Protein AF-0000000077813747 (afdb_homodimer)

Structure (mmCIF, N/CA/C/O backbone):
data_AF-0000000077813747-model_v1
#
loop_
_entity.id
_entity.type
_entity.pdbx_description
1 polymer 'WD repeat domain 46'
#
loop_
_atom_site.group_PDB
_atom_site.id
_atom_site.type_symbol
_atom_site.label_atom_id
_atom_site.label_alt_id
_atom_site.label_comp_id
_atom_site.label_asym_id
_atom_site.label_entity_id
_atom_site.label_seq_id
_atom_site.pdbx_PDB_ins_code
_atom_site.Cartn_x
_atom_site.Cartn_y
_atom_site.Cartn_z
_atom_site.occupancy
_atom_site.B_iso_or_equiv
_atom_site.auth_seq_id
_atom_site.auth_comp_id
_atom_site.auth_asym_id
_atom_site.auth_atom_id
_atom_site.pdbx_PDB_model_num
ATOM 1 N N . MET A 1 1 ? 6.191 7.32 -11.125 1 25.3 1 MET A N 1
ATOM 2 C CA . MET A 1 1 ? 7.371 8.109 -11.469 1 25.3 1 MET A CA 1
ATOM 3 C C . MET A 1 1 ? 8.234 8.375 -10.242 1 25.3 1 MET A C 1
ATOM 5 O O . MET A 1 1 ? 7.719 8.734 -9.18 1 25.3 1 MET A O 1
ATOM 9 N N . SER A 1 2 ? 9.266 7.613 -10.148 1 31.94 2 SER A N 1
ATOM 10 C CA . SER A 1 2 ? 10.266 7.902 -9.125 1 31.94 2 SER A CA 1
ATOM 11 C C . SER A 1 2 ? 11.148 9.078 -9.531 1 31.94 2 SER A C 1
ATOM 13 O O . SER A 1 2 ? 11.539 9.195 -10.695 1 31.94 2 SER A O 1
ATOM 15 N N . LEU A 1 3 ? 11.016 10.289 -9.102 1 29.06 3 LEU A N 1
ATOM 16 C CA . LEU A 1 3 ? 12.016 11.336 -9.297 1 29.06 3 LEU A CA 1
ATOM 17 C C . LEU A 1 3 ? 13.312 10.984 -8.586 1 29.06 3 LEU A C 1
ATOM 19 O O . LEU A 1 3 ? 13.336 10.82 -7.367 1 29.06 3 LEU A O 1
ATOM 23 N N . PRO A 1 4 ? 14.258 10.406 -9.477 1 32.56 4 PRO A N 1
ATOM 24 C CA . PRO A 1 4 ? 15.57 10.109 -8.883 1 32.56 4 PRO A CA 1
ATOM 25 C C . PRO A 1 4 ? 16.25 11.352 -8.32 1 32.56 4 PRO A C 1
ATOM 27 O O . PRO A 1 4 ? 16.156 12.438 -8.898 1 32.56 4 PRO A O 1
ATOM 30 N N . GLY A 1 5 ? 16.062 12.18 -7.703 1 32.66 5 GLY A N 1
ATOM 31 C CA . GLY A 1 5 ? 16.906 13.352 -7.527 1 32.66 5 GLY A CA 1
ATOM 32 C C . GLY A 1 5 ? 17.953 13.18 -6.445 1 32.66 5 GLY A C 1
ATOM 33 O O . GLY A 1 5 ? 17.891 12.234 -5.656 1 32.66 5 GLY A O 1
ATOM 34 N N . PRO A 1 6 ? 19.078 14.047 -6.551 1 32.34 6 PRO A N 1
ATOM 35 C CA . PRO A 1 6 ? 20.172 14.234 -5.598 1 32.34 6 PRO A CA 1
ATOM 36 C C . PRO A 1 6 ? 19.719 14.164 -4.145 1 32.34 6 PRO A C 1
ATOM 38 O O . PRO A 1 6 ? 20.469 14.523 -3.236 1 32.34 6 PRO A O 1
ATOM 41 N N . TRP A 1 7 ? 18.531 13.914 -4.105 1 32.12 7 TRP A N 1
ATOM 42 C CA . TRP A 1 7 ? 18.109 13.953 -2.713 1 32.12 7 TRP A CA 1
ATOM 43 C C . TRP A 1 7 ? 18.797 12.852 -1.905 1 32.12 7 TRP A C 1
ATOM 45 O O . TRP A 1 7 ? 18.547 12.711 -0.705 1 32.12 7 TRP A O 1
ATOM 55 N N . LEU A 1 8 ? 19.438 11.828 -2.684 1 30.47 8 LEU A N 1
ATOM 56 C CA . LEU A 1 8 ? 19.922 10.57 -2.129 1 30.47 8 LEU A CA 1
ATOM 57 C C . LEU A 1 8 ? 21.266 10.758 -1.426 1 30.47 8 LEU A C 1
ATOM 59 O O . LEU A 1 8 ? 21.906 9.789 -1.026 1 30.47 8 LEU A O 1
ATOM 63 N N . GLY A 1 9 ? 21.984 11.82 -1.674 1 29.11 9 GLY A N 1
ATOM 64 C CA . GLY A 1 9 ? 23.312 11.586 -1.16 1 29.11 9 GLY A CA 1
ATOM 65 C C . GLY A 1 9 ? 23.328 11.023 0.249 1 29.11 9 GLY A C 1
ATOM 66 O O . GLY A 1 9 ? 23.953 10 0.508 1 29.11 9 GLY A O 1
ATOM 67 N N . GLY A 1 10 ? 23.578 11.961 1.306 1 28.56 10 GLY A N 1
ATOM 68 C CA . GLY A 1 10 ? 23.953 11.617 2.666 1 28.56 10 GLY A CA 1
ATOM 69 C C . GLY A 1 10 ? 22.859 10.906 3.428 1 28.56 10 GLY A C 1
ATOM 70 O O . GLY A 1 10 ? 21.859 10.477 2.838 1 28.56 10 GLY A O 1
ATOM 71 N N . SER A 1 11 ? 22.797 11.148 4.77 1 29.53 11 SER A N 1
ATOM 72 C CA . SER A 1 11 ? 21.875 10.594 5.746 1 29.53 11 SER A CA 1
ATOM 73 C C . SER A 1 11 ? 20.422 10.742 5.277 1 29.53 11 SER A C 1
ATOM 75 O O . SER A 1 11 ? 19.984 11.852 4.953 1 29.53 11 SER A O 1
ATOM 77 N N . PRO A 1 12 ? 19.859 9.789 4.695 1 33.03 12 PRO A N 1
ATOM 78 C CA . PRO A 1 12 ? 18.578 9.773 3.988 1 33.03 12 PRO A CA 1
ATOM 79 C C . PRO A 1 12 ? 17.469 10.516 4.746 1 33.03 12 PRO A C 1
ATOM 81 O O . PRO A 1 12 ? 16.922 9.984 5.707 1 33.03 12 PRO A O 1
ATOM 84 N N . ALA A 1 13 ? 17.766 11.656 5.227 1 33.06 13 ALA A N 1
ATOM 85 C CA . ALA A 1 13 ? 16.625 12.375 5.781 1 33.06 13 ALA A CA 1
ATOM 86 C C . ALA A 1 13 ? 15.477 12.43 4.781 1 33.06 13 ALA A C 1
ATOM 88 O O . ALA A 1 13 ? 15.648 12.867 3.645 1 33.06 13 ALA A O 1
ATOM 89 N N . ALA A 1 14 ? 14.602 11.547 4.891 1 38.44 14 ALA A N 1
ATOM 90 C CA . ALA A 1 14 ? 13.398 11.297 4.098 1 38.44 14 ALA A CA 1
ATOM 91 C C . ALA A 1 14 ? 12.625 12.594 3.854 1 38.44 14 ALA A C 1
ATOM 93 O O . ALA A 1 14 ? 12.562 13.461 4.727 1 38.44 14 ALA A O 1
ATOM 94 N N . PRO A 1 15 ? 12.391 12.938 2.635 1 35.72 15 PRO A N 1
ATOM 95 C CA . PRO A 1 15 ? 11.656 14.164 2.324 1 35.72 15 PRO A CA 1
ATOM 96 C C . PRO A 1 15 ? 10.297 14.234 3.018 1 35.72 15 PRO A C 1
ATOM 98 O O . PRO A 1 15 ? 9.656 13.203 3.223 1 35.72 15 PRO A O 1
ATOM 101 N N . LEU A 1 16 ? 10.102 15.227 3.785 1 37.38 16 LEU A N 1
ATOM 102 C CA . LEU A 1 16 ? 8.789 15.594 4.316 1 37.38 16 LEU A CA 1
ATOM 103 C C . LEU A 1 16 ? 7.824 15.938 3.189 1 37.38 16 LEU A C 1
ATOM 105 O O . LEU A 1 16 ? 8.195 16.625 2.238 1 37.38 16 LEU A O 1
ATOM 109 N N . ILE A 1 17 ? 6.918 15.023 2.812 1 37.09 17 ILE A N 1
ATOM 110 C CA . ILE A 1 17 ? 5.922 15.375 1.804 1 37.09 17 ILE A CA 1
ATOM 111 C C . ILE A 1 17 ? 4.742 16.078 2.465 1 37.09 17 ILE A C 1
ATOM 113 O O . ILE A 1 17 ? 4.062 15.508 3.316 1 37.09 17 ILE A O 1
ATOM 117 N N . PRO A 1 18 ? 4.703 17.328 2.453 1 37.69 18 PRO A N 1
ATOM 118 C CA . PRO A 1 18 ? 3.48 17.984 2.928 1 37.69 18 PRO A CA 1
ATOM 119 C C . PRO A 1 18 ? 2.271 17.688 2.047 1 37.69 18 PRO A C 1
ATOM 121 O O . PRO A 1 18 ? 2.426 17.219 0.917 1 37.69 18 PRO A O 1
ATOM 124 N N . PRO A 1 19 ? 1.125 17.891 2.604 1 35.41 19 PRO A N 1
ATOM 125 C CA . PRO A 1 19 ? -0.115 17.719 1.846 1 35.41 19 PRO A CA 1
ATOM 126 C C . PRO A 1 19 ? -0.09 18.422 0.494 1 35.41 19 PRO A C 1
ATOM 128 O O . PRO A 1 19 ? 0.545 19.469 0.354 1 35.41 19 PRO A O 1
ATOM 131 N N . ILE A 1 20 ? -0.243 17.609 -0.636 1 34.25 20 ILE A N 1
ATOM 132 C CA . ILE A 1 20 ? -0.537 18.156 -1.958 1 34.25 20 ILE A CA 1
ATOM 133 C C . ILE A 1 20 ? -1.636 19.219 -1.85 1 34.25 20 ILE A C 1
ATOM 135 O O . ILE A 1 20 ? -2.656 18.984 -1.191 1 34.25 20 ILE A O 1
ATOM 139 N N . SER A 1 21 ? -1.317 20.469 -1.967 1 37.16 21 SER A N 1
ATOM 140 C CA . SER A 1 21 ? -2.35 21.5 -2.012 1 37.16 21 SER A CA 1
ATOM 141 C C . SER A 1 21 ? -3.564 21.031 -2.807 1 37.16 21 SER A C 1
ATOM 143 O O . SER A 1 21 ? -3.459 20.125 -3.637 1 37.16 21 SER A O 1
ATOM 145 N N . PRO A 1 22 ? -4.703 21.453 -2.33 1 41.91 22 PRO A N 1
ATOM 146 C CA . PRO A 1 22 ? -5.883 21.219 -3.164 1 41.91 22 PRO A CA 1
ATOM 147 C C . PRO A 1 22 ? -5.598 21.375 -4.656 1 41.91 22 PRO A C 1
ATOM 149 O O . PRO A 1 22 ? -6.434 21.031 -5.492 1 41.91 22 PRO A O 1
ATOM 152 N N . HIS A 1 23 ? -4.344 21.812 -5.035 1 48.75 23 HIS A N 1
ATOM 153 C CA . HIS A 1 23 ? -4.172 22.344 -6.379 1 48.75 23 HIS A CA 1
ATOM 154 C C . HIS A 1 23 ? -3.135 21.547 -7.16 1 48.75 23 HIS A C 1
ATOM 156 O O . HIS A 1 23 ? -2.492 22.078 -8.07 1 48.75 23 HIS A O 1
ATOM 162 N N . ARG A 1 24 ? -2.91 20.406 -7.086 1 58.09 24 ARG A N 1
ATOM 163 C CA . ARG A 1 24 ? -2.088 19.688 -8.047 1 58.09 24 ARG A CA 1
ATOM 164 C C . ARG A 1 24 ? -0.607 20 -7.844 1 58.09 24 ARG A C 1
ATOM 166 O O . ARG A 1 24 ? 0.183 19.922 -8.789 1 58.09 24 ARG A O 1
ATOM 173 N N . HIS A 1 25 ? -0.218 20.516 -6.676 1 70.69 25 HIS A N 1
ATOM 174 C CA . HIS A 1 25 ? 1.187 20.844 -6.477 1 70.69 25 HIS A CA 1
ATOM 175 C C . HIS A 1 25 ? 1.792 20.031 -5.336 1 70.69 25 HIS A C 1
ATOM 177 O O . HIS A 1 25 ? 1.118 19.75 -4.344 1 70.69 25 HIS A O 1
ATOM 183 N N . LEU A 1 26 ? 3.059 19.766 -5.559 1 74.12 26 LEU A N 1
ATOM 184 C CA . LEU A 1 26 ? 3.82 18.969 -4.598 1 74.12 26 LEU A CA 1
ATOM 185 C C . LEU A 1 26 ? 4.957 19.797 -3.996 1 74.12 26 LEU A C 1
ATOM 187 O O . LEU A 1 26 ? 5.656 20.516 -4.715 1 74.12 26 LEU A O 1
ATOM 191 N N . LEU A 1 27 ? 5.023 19.75 -2.715 1 81.19 27 LEU A N 1
ATOM 192 C CA . LEU A 1 27 ? 6.125 20.375 -1.986 1 81.19 27 LEU A CA 1
ATOM 193 C C . LEU A 1 27 ? 6.984 19.328 -1.293 1 81.19 27 LEU A C 1
ATOM 195 O O . LEU A 1 27 ? 6.461 18.469 -0.564 1 81.19 27 LEU A O 1
ATOM 199 N N . LEU A 1 28 ? 8.281 19.375 -1.592 1 77.25 28 LEU A N 1
ATOM 200 C CA . LEU A 1 28 ? 9.219 18.406 -1.021 1 77.25 28 LEU A CA 1
ATOM 201 C C . LEU A 1 28 ? 10.297 19.109 -0.2 1 77.25 28 LEU A C 1
ATOM 203 O O . LEU A 1 28 ? 10.766 20.188 -0.58 1 77.25 28 LEU A O 1
ATOM 207 N N . GLY A 1 29 ? 10.539 18.547 0.905 1 78.56 29 GLY A N 1
ATOM 208 C CA . GLY A 1 29 ? 11.633 19.016 1.743 1 78.56 29 GLY A CA 1
ATOM 209 C C . GLY A 1 29 ? 12.516 17.906 2.25 1 78.56 29 GLY A C 1
ATOM 210 O O . GLY A 1 29 ? 12.039 16.812 2.553 1 78.56 29 GLY A O 1
ATOM 211 N N . GLY A 1 30 ? 13.773 18.203 2.299 1 71.56 30 GLY A N 1
ATOM 212 C CA . GLY A 1 30 ? 14.734 17.234 2.777 1 71.56 30 GLY A CA 1
ATOM 213 C C . GLY A 1 30 ? 15.523 17.703 3.986 1 71.56 30 GLY A C 1
ATOM 214 O O . GLY A 1 30 ? 15.695 18.906 4.188 1 71.56 30 GLY A O 1
ATOM 215 N N . GLN A 1 31 ? 16.094 16.781 4.691 1 73.31 31 GLN A N 1
ATOM 216 C CA . GLN A 1 31 ? 16.828 17.078 5.914 1 73.31 31 GLN A CA 1
ATOM 217 C C . GLN A 1 31 ? 18.125 17.812 5.609 1 73.31 31 GLN A C 1
ATOM 219 O O . GLN A 1 31 ? 18.672 18.516 6.469 1 73.31 31 GLN A O 1
ATOM 224 N N . ARG A 1 32 ? 18.531 17.75 4.422 1 75.5 32 ARG A N 1
ATOM 225 C CA . ARG A 1 32 ? 19.781 18.422 4.082 1 75.5 32 ARG A CA 1
ATOM 226 C C . ARG A 1 32 ? 19.516 19.797 3.482 1 75.5 32 ARG A C 1
ATOM 228 O O . ARG A 1 32 ? 20.438 20.438 2.949 1 75.5 32 ARG A O 1
ATOM 235 N N . GLY A 1 33 ? 18.281 20.188 3.451 1 84.81 33 GLY A N 1
ATOM 236 C CA . GLY A 1 33 ? 17.984 21.578 3.133 1 84.81 33 GLY A CA 1
ATOM 237 C C . GLY A 1 33 ? 17.391 21.75 1.746 1 84.81 33 GLY A C 1
ATOM 238 O O . GLY A 1 33 ? 17.047 22.875 1.354 1 84.81 33 GLY A O 1
ATOM 239 N N . HIS A 1 34 ? 17.281 20.656 1.062 1 81.25 34 HIS A N 1
ATOM 240 C CA . HIS A 1 34 ? 16.688 20.75 -0.265 1 81.25 34 HIS A CA 1
ATOM 241 C C . HIS A 1 34 ? 15.18 20.953 -0.177 1 81.25 34 HIS A C 1
ATOM 243 O O . HIS A 1 34 ? 14.5 20.266 0.599 1 81.25 34 HIS A O 1
ATOM 249 N N . VAL A 1 35 ? 14.734 21.969 -0.885 1 86.69 35 VAL A N 1
ATOM 250 C CA . VAL A 1 35 ? 13.297 22.234 -0.976 1 86.69 35 VAL A CA 1
ATOM 251 C C . VAL A 1 35 ? 12.891 22.375 -2.441 1 86.69 35 VAL A C 1
ATOM 253 O O . VAL A 1 35 ? 13.555 23.078 -3.213 1 86.69 35 VAL A O 1
ATOM 256 N N . ALA A 1 36 ? 11.836 21.656 -2.801 1 83 36 ALA A N 1
ATOM 257 C CA . ALA A 1 36 ? 11.383 21.734 -4.188 1 83 36 ALA A CA 1
ATOM 258 C C . ALA A 1 36 ? 9.859 21.812 -4.258 1 83 36 ALA A C 1
ATOM 260 O O . ALA A 1 36 ? 9.156 21.141 -3.492 1 83 36 ALA A O 1
ATOM 261 N N . ALA A 1 37 ? 9.43 22.688 -5.113 1 82.75 37 ALA A N 1
ATOM 262 C CA . ALA A 1 37 ? 8.016 22.797 -5.453 1 82.75 37 ALA A CA 1
ATOM 263 C C . ALA A 1 37 ? 7.762 22.391 -6.902 1 82.75 37 ALA A C 1
ATOM 265 O O . ALA A 1 37 ? 8.477 22.828 -7.809 1 82.75 37 ALA A O 1
ATOM 266 N N . LEU A 1 38 ? 6.805 21.516 -7.129 1 76.19 38 LEU A N 1
ATOM 267 C CA . LEU A 1 38 ? 6.547 21.062 -8.492 1 76.19 38 LEU A CA 1
ATOM 268 C C . LEU A 1 38 ? 5.051 20.922 -8.742 1 76.19 38 LEU A C 1
ATOM 270 O O . LEU A 1 38 ? 4.277 20.734 -7.805 1 76.19 38 LEU A O 1
ATOM 274 N N . ASP A 1 39 ? 4.699 21.188 -9.953 1 68.94 39 ASP A N 1
ATOM 275 C CA . ASP A 1 39 ? 3.383 20.766 -10.414 1 68.94 39 ASP A CA 1
ATOM 276 C C . ASP A 1 39 ? 3.354 19.266 -10.703 1 68.94 39 ASP A C 1
ATOM 278 O O . ASP A 1 39 ? 3.988 18.797 -11.648 1 68.94 39 ASP A O 1
ATOM 282 N N . TRP A 1 40 ? 2.652 18.531 -9.914 1 62.31 40 TRP A N 1
ATOM 283 C CA . TRP A 1 40 ? 2.777 17.078 -9.992 1 62.31 40 TRP A CA 1
ATOM 284 C C . TRP A 1 40 ? 2.061 16.531 -11.219 1 62.31 40 TRP A C 1
ATOM 286 O O . TRP A 1 40 ? 2.391 15.453 -11.711 1 62.31 40 TRP A O 1
ATOM 296 N N . GLN A 1 41 ? 1.131 17.25 -11.703 1 57.34 41 GLN A N 1
ATOM 297 C CA . GLN A 1 41 ? 0.43 16.797 -12.906 1 57.34 41 GLN A CA 1
ATOM 298 C C . GLN A 1 41 ? 1.313 16.938 -14.141 1 57.34 41 GLN A C 1
ATOM 300 O O . GLN A 1 41 ? 1.376 16.031 -14.969 1 57.34 41 GLN A O 1
ATOM 305 N N . THR A 1 42 ? 1.891 18.062 -14.156 1 58.94 42 THR A N 1
ATOM 306 C CA . THR A 1 42 ? 2.742 18.312 -15.32 1 58.94 42 THR A CA 1
ATOM 307 C C . THR A 1 42 ? 4.18 17.891 -15.039 1 58.94 42 THR A C 1
ATOM 309 O O . THR A 1 42 ? 5.004 17.828 -15.953 1 58.94 42 THR A O 1
ATOM 312 N N . LYS A 1 43 ? 4.387 17.641 -13.805 1 61.94 43 LYS A N 1
ATOM 313 C CA . LYS A 1 43 ? 5.723 17.281 -13.336 1 61.94 43 LYS A CA 1
ATOM 314 C C . LYS A 1 43 ? 6.715 18.406 -13.57 1 61.94 43 LYS A C 1
ATOM 316 O O . LYS A 1 43 ? 7.918 18.172 -13.703 1 61.94 43 LYS A O 1
ATOM 321 N N . SER A 1 44 ? 6.164 19.562 -13.68 1 72.25 44 SER A N 1
ATOM 322 C CA . SER A 1 44 ? 7.023 20.719 -13.875 1 72.25 44 SER A CA 1
ATOM 323 C C . SER A 1 44 ? 7.531 21.266 -12.539 1 72.25 44 SER A C 1
ATOM 325 O O . SER A 1 44 ? 6.762 21.406 -11.586 1 72.25 44 SER A O 1
ATOM 327 N N . LEU A 1 45 ? 8.82 21.484 -12.578 1 77.69 45 LEU A N 1
ATOM 328 C CA . LEU A 1 45 ? 9.445 22.078 -11.406 1 77.69 45 LEU A CA 1
ATOM 329 C C . LEU A 1 45 ? 9.148 23.578 -11.312 1 77.69 45 LEU A C 1
ATOM 331 O O . LEU A 1 45 ? 9.375 24.312 -12.273 1 77.69 45 LEU A O 1
ATOM 335 N N . LEU A 1 46 ? 8.594 23.984 -10.258 1 80.5 46 LEU A N 1
ATOM 336 C CA . LEU A 1 46 ? 8.359 25.406 -10.023 1 80.5 46 LEU A CA 1
ATOM 337 C C . LEU A 1 46 ? 9.602 26.078 -9.438 1 80.5 46 LEU A C 1
ATOM 339 O O . LEU A 1 46 ? 10.031 27.125 -9.898 1 80.5 46 LEU A O 1
ATOM 343 N N . CYS A 1 47 ? 10.148 25.438 -8.492 1 86.88 47 CYS A N 1
ATOM 344 C CA . CYS A 1 47 ? 11.406 25.922 -7.922 1 86.88 47 CYS A CA 1
ATOM 345 C C . CYS A 1 47 ? 12.125 24.797 -7.18 1 86.88 47 CYS A C 1
ATOM 347 O O . CYS A 1 47 ? 11.5 23.797 -6.801 1 86.88 47 CYS A O 1
ATOM 349 N N . GLU A 1 48 ? 13.383 24.906 -7.098 1 86.19 48 GLU A N 1
ATOM 350 C CA . GLU A 1 48 ? 14.273 24.047 -6.309 1 86.19 48 GLU A CA 1
ATOM 351 C C . GLU A 1 48 ? 15.352 24.891 -5.617 1 86.19 48 GLU A C 1
ATOM 353 O O . GLU A 1 48 ? 16.156 25.547 -6.277 1 86.19 48 GLU A O 1
ATOM 358 N N . ILE A 1 49 ? 15.344 24.828 -4.332 1 89.19 49 ILE A N 1
ATOM 359 C CA . ILE A 1 49 ? 16.312 25.625 -3.59 1 89.19 49 ILE A CA 1
ATOM 360 C C . ILE A 1 49 ? 17 24.75 -2.545 1 89.19 49 ILE A C 1
ATOM 362 O O . ILE A 1 49 ? 16.5 23.688 -2.193 1 89.19 49 ILE A O 1
ATOM 366 N N . ASN A 1 50 ? 18.141 25.156 -2.156 1 88.56 50 ASN A N 1
ATOM 367 C CA . ASN A 1 50 ? 18.844 24.594 -1.009 1 88.56 50 ASN A CA 1
ATOM 368 C C . ASN A 1 50 ? 19.016 25.625 0.102 1 88.56 50 ASN A C 1
ATOM 370 O O . ASN A 1 50 ? 19.75 26.609 -0.065 1 88.56 50 ASN A O 1
ATOM 374 N N . VAL A 1 51 ? 18.391 25.484 1.149 1 91 51 VAL A N 1
ATOM 375 C CA . VAL A 1 51 ? 18.375 26.484 2.217 1 91 51 VAL A CA 1
ATOM 376 C C . VAL A 1 51 ? 19.578 26.266 3.139 1 91 51 VAL A C 1
ATOM 378 O O . VAL A 1 51 ? 19.797 27.031 4.074 1 91 51 VAL A O 1
ATOM 381 N N . MET A 1 52 ? 20.344 25.219 3.016 1 88.94 52 MET A N 1
ATOM 382 C CA . MET A 1 52 ? 21.625 24.938 3.664 1 88.94 52 MET A CA 1
ATOM 383 C C . MET A 1 52 ? 21.438 24.719 5.16 1 88.94 52 MET A C 1
ATOM 385 O O . MET A 1 52 ? 22.328 25.047 5.953 1 88.94 52 MET A O 1
ATOM 389 N N . GLU A 1 53 ? 20.297 24.516 5.613 1 88.94 53 GLU A N 1
ATOM 390 C CA . GLU A 1 53 ? 19.922 24.141 6.969 1 88.94 53 GLU A CA 1
ATOM 391 C C . GLU A 1 53 ? 18.984 22.938 6.965 1 88.94 53 GLU A C 1
ATOM 393 O O . GLU A 1 53 ? 18.391 22.609 5.941 1 88.94 53 GLU A O 1
ATOM 398 N N . THR A 1 54 ? 18.938 22.297 8.102 1 87.81 54 THR A N 1
ATOM 399 C CA . THR A 1 54 ? 17.969 21.203 8.25 1 87.81 54 THR A CA 1
ATOM 400 C C . THR A 1 54 ? 16.547 21.719 8.125 1 87.81 54 THR A C 1
ATOM 402 O O . THR A 1 54 ? 16.203 22.75 8.711 1 87.81 54 THR A O 1
ATOM 405 N N . VAL A 1 55 ? 15.828 21.078 7.297 1 89 55 VAL A N 1
ATOM 406 C CA . VAL A 1 55 ? 14.398 21.359 7.184 1 89 55 VAL A CA 1
ATOM 407 C C . VAL A 1 55 ? 13.609 20.359 8.023 1 89 55 VAL A C 1
ATOM 409 O O . VAL A 1 55 ? 13.711 19.141 7.812 1 89 55 VAL A O 1
ATOM 412 N N . THR A 1 56 ? 12.844 20.828 8.969 1 90.19 56 THR A N 1
ATOM 413 C CA . THR A 1 56 ? 12.125 19.938 9.875 1 90.19 56 THR A CA 1
ATOM 414 C C . THR A 1 56 ? 10.688 19.719 9.398 1 90.19 56 THR A C 1
ATOM 416 O O . THR A 1 56 ? 10.094 18.672 9.664 1 90.19 56 THR A O 1
ATOM 419 N N . ASP A 1 57 ? 10.164 20.719 8.711 1 90.38 57 ASP A N 1
ATOM 420 C CA . ASP A 1 57 ? 8.812 20.609 8.164 1 90.38 57 ASP A CA 1
ATOM 421 C C . ASP A 1 57 ? 8.562 21.656 7.094 1 90.38 57 ASP A C 1
ATOM 423 O O . ASP A 1 57 ? 9.227 22.703 7.066 1 90.38 57 ASP A O 1
ATOM 427 N N . ILE A 1 58 ? 7.602 21.391 6.215 1 90.06 58 ILE A N 1
ATOM 428 C CA . ILE A 1 58 ? 7.227 22.297 5.141 1 90.06 58 ILE A CA 1
ATOM 429 C C . ILE A 1 58 ? 5.73 22.188 4.863 1 90.06 58 ILE A C 1
ATOM 431 O O . ILE A 1 58 ? 5.137 21.125 5.055 1 90.06 58 ILE A O 1
ATOM 435 N N . THR A 1 59 ? 5.125 23.281 4.484 1 89.69 59 THR A N 1
ATOM 436 C CA . THR A 1 59 ? 3.701 23.219 4.168 1 89.69 59 THR A CA 1
ATOM 437 C C . THR A 1 59 ? 3.318 24.359 3.215 1 89.69 59 THR A C 1
ATOM 439 O O . THR A 1 59 ? 3.875 25.453 3.289 1 89.69 59 THR A O 1
ATOM 442 N N . TRP A 1 60 ? 2.359 24.047 2.359 1 86.94 60 TRP A N 1
ATOM 443 C CA . TRP A 1 60 ? 1.745 25.109 1.564 1 86.94 60 TRP A CA 1
ATOM 444 C C . TRP A 1 60 ? 0.915 26.047 2.441 1 86.94 60 TRP A C 1
ATOM 446 O O . TRP A 1 60 ? 0.444 25.641 3.51 1 86.94 60 TRP A O 1
ATOM 456 N N . LEU A 1 61 ? 0.795 27.234 1.964 1 90.94 61 LEU A N 1
ATOM 457 C CA . LEU A 1 61 ? -0.114 28.156 2.619 1 90.94 61 LEU A CA 1
ATOM 458 C C . LEU A 1 61 ? -1.404 28.312 1.82 1 90.94 61 LEU A C 1
ATOM 460 O O . LEU A 1 61 ? -1.982 27.328 1.37 1 90.94 61 LEU A O 1
ATOM 464 N N . HIS A 1 62 ? -2.006 29.422 1.687 1 82.69 62 HIS A N 1
ATOM 465 C CA . HIS A 1 62 ? -3.348 29.547 1.131 1 82.69 62 HIS A CA 1
ATOM 466 C C . HIS A 1 62 ? -3.338 29.375 -0.384 1 82.69 62 HIS A C 1
ATOM 468 O O . HIS A 1 62 ? -4.375 29.109 -0.99 1 82.69 62 HIS A O 1
ATOM 474 N N . THR A 1 63 ? -2.207 29.578 -0.973 1 77.94 63 THR A N 1
ATOM 475 C CA . THR A 1 63 ? -2.086 29.375 -2.412 1 77.94 63 THR A CA 1
ATOM 476 C C . THR A 1 63 ? -0.84 28.562 -2.74 1 77.94 63 THR A C 1
ATOM 478 O O . THR A 1 63 ? 0.029 28.375 -1.886 1 77.94 63 THR A O 1
ATOM 481 N N . GLU A 1 64 ? -0.799 28.094 -3.973 1 79.19 64 GLU A N 1
ATOM 482 C CA . GLU A 1 64 ? 0.361 27.344 -4.449 1 79.19 64 GLU A CA 1
ATOM 483 C C . GLU A 1 64 ? 1.546 28.281 -4.707 1 79.19 64 GLU A C 1
ATOM 485 O O . GLU A 1 64 ? 2.635 27.812 -5.059 1 79.19 64 GLU A O 1
ATOM 490 N N . THR A 1 65 ? 1.306 29.5 -4.418 1 84 65 THR A N 1
ATOM 491 C CA . THR A 1 65 ? 2.359 30.469 -4.711 1 84 65 THR A CA 1
ATOM 492 C C . THR A 1 65 ? 3.203 30.734 -3.469 1 84 65 THR A C 1
ATOM 494 O O . THR A 1 65 ? 4.207 31.453 -3.537 1 84 65 THR A O 1
ATOM 497 N N . MET A 1 66 ? 2.785 30.203 -2.361 1 90.62 66 MET A N 1
ATOM 498 C CA . MET A 1 66 ? 3.512 30.469 -1.122 1 90.62 66 MET A CA 1
ATOM 499 C C . MET A 1 66 ? 3.586 29.219 -0.256 1 90.62 66 MET A C 1
ATOM 501 O O . MET A 1 66 ? 2.615 28.469 -0.156 1 90.62 66 MET A O 1
ATOM 505 N N . PHE A 1 67 ? 4.781 29.047 0.323 1 93 67 PHE A N 1
ATOM 506 C CA . PHE A 1 67 ? 4.918 27.938 1.253 1 93 67 PHE A CA 1
ATOM 507 C C . PHE A 1 67 ? 5.816 28.312 2.426 1 93 67 PHE A C 1
ATOM 509 O O . PHE A 1 67 ? 6.578 29.281 2.344 1 93 67 PHE A O 1
ATOM 516 N N . ALA A 1 68 ? 5.598 27.641 3.545 1 95.31 68 ALA A N 1
ATOM 517 C CA . ALA A 1 68 ? 6.383 27.844 4.762 1 95.31 68 ALA A CA 1
ATOM 518 C C . ALA A 1 68 ? 7.398 26.719 4.957 1 95.31 68 ALA A C 1
ATOM 520 O O . ALA A 1 68 ? 7.105 25.562 4.668 1 95.31 68 ALA A O 1
ATOM 521 N N . VAL A 1 69 ? 8.562 27.047 5.449 1 94.38 69 VAL A N 1
ATOM 522 C CA . VAL A 1 69 ? 9.641 26.109 5.719 1 94.38 69 VAL A CA 1
ATOM 523 C C . VAL A 1 69 ? 10.172 26.312 7.133 1 94.38 69 VAL A C 1
ATOM 525 O O . VAL A 1 69 ? 10.695 27.375 7.457 1 94.38 69 VAL A O 1
ATOM 528 N N . ALA A 1 70 ? 9.992 25.312 7.906 1 95.44 70 ALA A N 1
ATOM 529 C CA . ALA A 1 70 ? 10.641 25.312 9.219 1 95.44 70 ALA A CA 1
ATOM 530 C C . ALA A 1 70 ? 12.094 24.844 9.109 1 95.44 70 ALA A C 1
ATOM 532 O O . ALA A 1 70 ? 12.359 23.688 8.766 1 95.44 70 ALA A O 1
ATOM 533 N N . GLN A 1 71 ? 12.898 25.75 9.336 1 93.81 71 GLN A N 1
ATOM 534 C CA . GLN A 1 71 ? 14.328 25.438 9.305 1 93.81 71 GLN A CA 1
ATOM 535 C C . GLN A 1 71 ? 14.898 25.344 10.711 1 93.81 71 GLN A C 1
ATOM 537 O O . GLN A 1 71 ? 14.164 25.422 11.695 1 93.81 71 GLN A O 1
ATOM 542 N N . ARG A 1 72 ? 16.125 25.031 10.82 1 89.88 72 ARG A N 1
ATOM 543 C CA . ARG A 1 72 ? 16.766 24.688 12.086 1 89.88 72 ARG A CA 1
ATOM 544 C C . ARG A 1 72 ? 16.484 25.75 13.141 1 89.88 72 ARG A C 1
ATOM 546 O O . ARG A 1 72 ? 16.141 25.438 14.273 1 89.88 72 ARG A O 1
ATOM 553 N N . ARG A 1 73 ? 16.578 27.016 12.789 1 92.44 73 ARG A N 1
ATOM 554 C CA . ARG A 1 73 ? 16.453 28.062 13.797 1 92.44 73 ARG A CA 1
ATOM 555 C C . ARG A 1 73 ? 15.102 28.75 13.711 1 92.44 73 ARG A C 1
ATOM 557 O O . ARG A 1 73 ? 14.43 28.953 14.727 1 92.44 73 ARG A O 1
ATOM 564 N N . TRP A 1 74 ? 14.758 29.141 12.445 1 96.12 74 TRP A N 1
ATOM 565 C CA . TRP A 1 74 ? 13.602 30.016 12.32 1 96.12 74 TRP A CA 1
ATOM 566 C C . TRP A 1 74 ? 12.625 29.484 11.266 1 96.12 74 TRP A C 1
ATOM 568 O O . TRP A 1 74 ? 12.938 28.531 10.555 1 96.12 74 TRP A O 1
ATOM 578 N N . LEU A 1 75 ? 11.469 30.062 11.305 1 97.38 75 LEU A N 1
ATOM 579 C CA . LEU A 1 75 ? 10.453 29.797 10.297 1 97.38 75 LEU A CA 1
ATOM 580 C C . LEU A 1 75 ? 10.586 30.781 9.125 1 97.38 75 LEU A C 1
ATOM 582 O O . LEU A 1 75 ? 10.773 31.969 9.336 1 97.38 75 LEU A O 1
ATOM 586 N N . TYR A 1 76 ? 10.516 30.234 7.914 1 96.94 76 TYR A N 1
ATOM 587 C CA . TYR A 1 76 ? 10.625 31.062 6.711 1 96.94 76 TYR A CA 1
ATOM 588 C C . TYR A 1 76 ? 9.406 30.875 5.812 1 96.94 76 TYR A C 1
ATOM 590 O O . TYR A 1 76 ? 8.805 29.797 5.781 1 96.94 76 TYR A O 1
ATOM 598 N N . VAL A 1 77 ? 9.047 31.875 5.105 1 96.31 77 VAL A N 1
ATOM 599 C CA . VAL A 1 77 ? 8.031 31.812 4.059 1 96.31 77 VAL A CA 1
ATOM 600 C C . VAL A 1 77 ? 8.664 32.125 2.707 1 96.31 77 VAL A C 1
ATOM 602 O O . VAL A 1 77 ? 9.383 33.125 2.57 1 96.31 77 VAL A O 1
ATOM 605 N N . TYR A 1 78 ? 8.414 31.312 1.765 1 95.31 78 TYR A N 1
ATOM 606 C CA . TYR A 1 78 ? 8.93 31.469 0.409 1 95.31 78 TYR A CA 1
ATOM 607 C C . TYR A 1 78 ? 7.789 31.578 -0.599 1 95.31 78 TYR A C 1
ATOM 609 O O . TYR A 1 78 ? 6.672 31.125 -0.333 1 95.31 78 TYR A O 1
ATOM 617 N N . ASP A 1 79 ? 8.07 32.188 -1.721 1 91.69 79 ASP A N 1
ATOM 618 C CA . ASP A 1 79 ? 7.148 32.062 -2.844 1 91.69 79 ASP A CA 1
ATOM 619 C C . ASP A 1 79 ? 7.488 30.828 -3.691 1 91.69 79 ASP A C 1
ATOM 621 O O . ASP A 1 79 ? 8.477 30.141 -3.426 1 91.69 79 ASP A O 1
ATOM 625 N N . ASN A 1 80 ? 6.625 30.547 -4.672 1 86.12 80 ASN A N 1
ATOM 626 C CA . ASN A 1 80 ? 6.789 29.312 -5.434 1 86.12 80 ASN A CA 1
ATOM 627 C C . ASN A 1 80 ? 7.906 29.422 -6.465 1 86.12 80 ASN A C 1
ATOM 629 O O . ASN A 1 80 ? 8.117 28.516 -7.27 1 86.12 80 ASN A O 1
ATOM 633 N N . GLN A 1 81 ? 8.656 30.547 -6.43 1 88.38 81 GLN A N 1
ATOM 634 C CA . GLN A 1 81 ? 9.859 30.688 -7.246 1 88.38 81 GLN A CA 1
ATOM 635 C C . GLN A 1 81 ? 11.117 30.562 -6.398 1 88.38 81 GLN A C 1
ATOM 637 O O . GLN A 1 81 ? 12.234 30.688 -6.906 1 88.38 81 GLN A O 1
ATOM 642 N N . GLY A 1 82 ? 10.922 30.375 -5.141 1 91.81 82 GLY A N 1
ATOM 643 C CA . GLY A 1 82 ? 12.047 30.125 -4.25 1 91.81 82 GLY A CA 1
ATOM 644 C C . GLY A 1 82 ? 12.57 31.391 -3.592 1 91.81 82 GLY A C 1
ATOM 645 O O . GLY A 1 82 ? 13.641 31.391 -2.988 1 91.81 82 GLY A O 1
ATOM 646 N N . VAL A 1 83 ? 11.867 32.469 -3.701 1 94.5 83 VAL A N 1
ATOM 647 C CA . VAL A 1 83 ? 12.266 33.719 -3.088 1 94.5 83 VAL A CA 1
ATOM 648 C C . VAL A 1 83 ? 11.758 33.781 -1.647 1 94.5 83 VAL A C 1
ATOM 650 O O . VAL A 1 83 ? 10.578 33.531 -1.387 1 94.5 83 VAL A O 1
ATOM 653 N N . GLU A 1 84 ? 12.633 34.188 -0.786 1 95.5 84 GLU A N 1
ATOM 654 C CA . GLU A 1 84 ? 12.258 34.344 0.615 1 95.5 84 GLU A CA 1
ATOM 655 C C . GLU A 1 84 ? 11.391 35.562 0.814 1 95.5 84 GLU A C 1
ATOM 657 O O . GLU A 1 84 ? 11.812 36.688 0.51 1 95.5 84 GLU A O 1
ATOM 662 N N . LEU A 1 85 ? 10.266 35.406 1.352 1 94.31 85 LEU A N 1
ATOM 663 C CA . LEU A 1 85 ? 9.336 36.531 1.566 1 94.31 85 LEU A CA 1
ATOM 664 C C . LEU A 1 85 ? 9.414 37.031 3.002 1 94.31 85 LEU A C 1
ATOM 666 O O . LEU A 1 85 ? 9.227 38.219 3.254 1 94.31 85 LEU A O 1
ATOM 670 N N . ASN A 1 86 ? 9.617 36.188 3.893 1 95.5 86 ASN A N 1
ATOM 671 C CA . ASN A 1 86 ? 9.609 36.531 5.309 1 95.5 86 ASN A CA 1
ATOM 672 C C . ASN A 1 86 ? 10.445 35.562 6.133 1 95.5 86 ASN A C 1
ATOM 674 O O . ASN A 1 86 ? 10.5 34.375 5.828 1 95.5 86 ASN A O 1
ATOM 678 N N . CYS A 1 87 ? 11.117 36.062 7.074 1 96 87 CYS A N 1
ATOM 679 C CA . CYS A 1 87 ? 11.797 35.312 8.117 1 96 87 CYS A CA 1
ATOM 680 C C . CYS A 1 87 ? 11.195 35.594 9.484 1 96 87 CYS A C 1
ATOM 682 O O . CYS A 1 87 ? 11.258 36.719 9.961 1 96 87 CYS A O 1
ATOM 684 N N . LEU A 1 88 ? 10.648 34.688 10.109 1 96.81 88 LEU A N 1
ATOM 685 C CA . LEU A 1 88 ? 9.938 34.875 11.367 1 96.81 88 LEU A CA 1
ATOM 686 C C . LEU A 1 88 ? 10.727 34.281 12.531 1 96.81 88 LEU A C 1
ATOM 688 O O . LEU A 1 88 ? 10.539 33.125 12.891 1 96.81 88 LEU A O 1
ATOM 692 N N . LYS A 1 89 ? 11.445 35.062 13.219 1 95.81 89 LYS A N 1
ATOM 693 C CA . LYS A 1 89 ? 12.398 34.625 14.242 1 95.81 89 LYS A CA 1
ATOM 694 C C . LYS A 1 89 ? 11.688 34.281 15.547 1 95.81 89 LYS A C 1
ATOM 696 O O . LYS A 1 89 ? 12.25 33.562 16.391 1 95.81 89 LYS A O 1
ATOM 701 N N . ARG A 1 90 ? 10.484 34.812 15.734 1 95.94 90 ARG A N 1
ATOM 702 C CA . ARG A 1 90 ? 9.711 34.469 16.938 1 95.94 90 ARG A CA 1
ATOM 703 C C . ARG A 1 90 ? 9.266 33 16.906 1 95.94 90 ARG A C 1
ATOM 705 O O . ARG A 1 90 ? 8.852 32.469 17.938 1 95.94 90 ARG A O 1
ATOM 712 N N . PHE A 1 91 ? 9.289 32.406 15.797 1 97.25 91 PHE A N 1
ATOM 713 C CA . PHE A 1 91 ? 8.945 31.016 15.625 1 97.25 91 PHE A CA 1
ATOM 714 C C . PHE A 1 91 ? 10.203 30.156 15.531 1 97.25 91 PHE A C 1
ATOM 716 O O . PHE A 1 91 ? 10.625 29.766 14.438 1 97.25 91 PHE A O 1
ATOM 723 N N . ASN A 1 92 ? 10.68 29.844 16.688 1 95.5 92 ASN A N 1
ATOM 724 C CA . ASN A 1 92 ? 11.938 29.109 16.766 1 95.5 92 ASN A CA 1
ATOM 725 C C . ASN A 1 92 ? 11.703 27.641 17.078 1 95.5 92 ASN A C 1
ATOM 727 O O . ASN A 1 92 ? 10.758 27.281 17.781 1 95.5 92 ASN A O 1
ATOM 731 N N . GLY A 1 93 ? 12.594 26.797 16.516 1 96.25 93 GLY A N 1
ATOM 732 C CA . GLY A 1 93 ? 12.586 25.375 16.812 1 96.25 93 GLY A CA 1
ATOM 733 C C . GLY A 1 93 ? 11.297 24.688 16.406 1 96.25 93 GLY A C 1
ATOM 734 O O . GLY A 1 93 ? 10.805 23.812 17.109 1 96.25 93 GLY A O 1
ATOM 735 N N . VAL A 1 94 ? 10.742 25.109 15.336 1 97.06 94 VAL A N 1
ATOM 736 C CA . VAL A 1 94 ? 9.484 24.547 14.859 1 97.06 94 VAL A CA 1
ATOM 737 C C . VAL A 1 94 ? 9.727 23.125 14.336 1 97.06 94 VAL A C 1
ATOM 739 O O . VAL A 1 94 ? 10.641 22.906 13.539 1 97.06 94 VAL A O 1
ATOM 742 N N . LEU A 1 95 ? 8.867 22.188 14.797 1 95.31 95 LEU A N 1
ATOM 743 C CA . LEU A 1 95 ? 9 20.797 14.383 1 95.31 95 LEU A CA 1
ATOM 744 C C . LEU A 1 95 ? 7.871 20.391 13.438 1 95.31 95 LEU A C 1
ATOM 746 O O . LEU A 1 95 ? 8.062 19.547 12.555 1 95.31 95 LEU A O 1
ATOM 750 N N . ARG A 1 96 ? 6.711 20.969 13.672 1 95.88 96 ARG A N 1
ATOM 751 C CA . ARG A 1 96 ? 5.539 20.641 12.867 1 95.88 96 ARG A CA 1
ATOM 752 C C . ARG A 1 96 ? 4.715 21.891 12.555 1 95.88 96 ARG A C 1
ATOM 754 O O . ARG A 1 96 ? 4.68 22.828 13.352 1 95.88 96 ARG A O 1
ATOM 761 N N . MET A 1 97 ? 4.012 21.766 11.43 1 96.12 97 MET A N 1
ATOM 762 C CA . MET A 1 97 ? 3.158 22.875 11.023 1 96.12 97 MET A CA 1
ATOM 763 C C . MET A 1 97 ? 1.851 22.359 10.422 1 96.12 97 MET A C 1
ATOM 765 O O . MET A 1 97 ? 1.833 21.344 9.742 1 96.12 97 MET A O 1
ATOM 769 N N . GLU A 1 98 ? 0.815 23.094 10.68 1 95.62 98 GLU A N 1
ATOM 770 C CA . GLU A 1 98 ? -0.49 22.906 10.055 1 95.62 98 GLU A CA 1
ATOM 771 C C . GLU A 1 98 ? -1.088 24.219 9.602 1 95.62 98 GLU A C 1
ATOM 773 O O . GLU A 1 98 ? -1.271 25.141 10.414 1 95.62 98 GLU A O 1
ATOM 778 N N . PHE A 1 99 ? -1.374 24.344 8.297 1 94.25 99 PHE A N 1
ATOM 779 C CA . PHE A 1 99 ? -2.061 25.531 7.812 1 94.25 99 PHE A CA 1
ATOM 780 C C . PHE A 1 99 ? -3.572 25.375 7.938 1 94.25 99 PHE A C 1
ATOM 782 O O . PHE A 1 99 ? -4.133 24.359 7.5 1 94.25 99 PHE A O 1
ATOM 789 N N . LEU A 1 100 ? -4.184 26.344 8.547 1 92.31 100 LEU A N 1
ATOM 790 C CA . LEU A 1 100 ? -5.633 26.406 8.703 1 92.31 100 LEU A CA 1
ATOM 791 C C . LEU A 1 100 ? -6.254 27.297 7.637 1 92.31 100 LEU A C 1
ATOM 793 O O . LEU A 1 100 ? -6.359 28.516 7.824 1 92.31 100 LEU A O 1
ATOM 797 N N . PRO A 1 101 ? -6.797 26.75 6.586 1 87.62 101 PRO A N 1
ATOM 798 C CA . PRO A 1 101 ? -7.062 27.516 5.359 1 87.62 101 PRO A CA 1
ATOM 799 C C . PRO A 1 101 ? -8.203 28.516 5.523 1 87.62 101 PRO A C 1
ATOM 801 O O . PRO A 1 101 ? -8.156 29.594 4.938 1 87.62 101 PRO A O 1
ATOM 804 N N . TYR A 1 102 ? -9.141 28.266 6.312 1 86.25 102 TYR A N 1
ATOM 805 C CA . TYR A 1 102 ? -10.305 29.141 6.406 1 86.25 102 TYR A CA 1
ATOM 806 C C . TYR A 1 102 ? -10.031 30.297 7.348 1 86.25 102 TYR A C 1
ATOM 808 O O . TYR A 1 102 ? -10.773 31.281 7.359 1 86.25 102 TYR A O 1
ATOM 816 N N . HIS A 1 103 ? -9 30.172 8.062 1 89.25 103 HIS A N 1
ATOM 817 C CA . HIS A 1 103 ? -8.664 31.203 9.047 1 89.25 103 HIS A CA 1
ATOM 818 C C . HIS A 1 103 ? -7.387 31.938 8.664 1 89.25 103 HIS A C 1
ATOM 820 O O . HIS A 1 103 ? -7.012 32.906 9.305 1 89.25 103 HIS A O 1
ATOM 826 N N . PHE A 1 104 ? -6.734 31.375 7.633 1 93.44 104 PHE A N 1
ATOM 827 C CA . PHE A 1 104 ? -5.445 31.891 7.191 1 93.44 104 PHE A CA 1
ATOM 828 C C . PHE A 1 104 ? -4.441 31.906 8.336 1 93.44 104 PHE A C 1
ATOM 830 O O . PHE A 1 104 ? -3.693 32.875 8.508 1 93.44 104 PHE A O 1
ATOM 837 N N . LEU A 1 105 ? -4.488 30.891 9.102 1 95.5 105 LEU A N 1
ATOM 838 C CA . LEU A 1 105 ? -3.559 30.734 10.219 1 95.5 105 LEU A CA 1
ATOM 839 C C . LEU A 1 105 ? -2.572 29.594 9.945 1 95.5 105 LEU A C 1
ATOM 841 O O . LEU A 1 105 ? -2.949 28.547 9.414 1 95.5 105 LEU A O 1
ATOM 845 N N . LEU A 1 106 ? -1.353 29.797 10.289 1 97.06 106 LEU A N 1
ATOM 846 C CA . LEU A 1 106 ? -0.351 28.734 10.375 1 97.06 106 LEU A CA 1
ATOM 847 C C . LEU A 1 106 ? -0.082 28.359 11.82 1 97.06 106 LEU A C 1
ATOM 849 O O . LEU A 1 106 ? 0.427 29.172 12.602 1 97.06 106 LEU A O 1
ATOM 853 N N . ALA A 1 107 ? -0.473 27.188 12.148 1 98.12 107 ALA A N 1
ATOM 854 C CA . ALA A 1 107 ? -0.164 26.656 13.477 1 98.12 107 ALA A CA 1
ATOM 855 C C . ALA A 1 107 ? 1.188 25.953 13.484 1 98.12 107 ALA A C 1
ATOM 857 O O . ALA A 1 107 ? 1.485 25.156 12.594 1 98.12 107 ALA A O 1
ATOM 858 N N . THR A 1 108 ? 1.998 26.234 14.5 1 98.25 108 THR A N 1
ATOM 859 C CA . THR A 1 108 ? 3.318 25.625 14.602 1 98.25 108 THR A CA 1
ATOM 860 C C . THR A 1 108 ? 3.514 25 15.977 1 98.25 108 THR A C 1
ATOM 862 O O . THR A 1 108 ? 3.057 25.531 16.984 1 98.25 108 THR A O 1
ATOM 865 N N . ALA A 1 109 ? 4.141 23.875 16 1 98.19 109 ALA A N 1
ATOM 866 C CA . ALA A 1 109 ? 4.547 23.188 17.219 1 98.19 109 ALA A CA 1
ATOM 867 C C . ALA A 1 109 ? 6.07 23.125 17.328 1 98.19 109 ALA A C 1
ATOM 869 O O . ALA A 1 109 ? 6.75 22.719 16.391 1 98.19 109 ALA A O 1
ATOM 870 N N . SER A 1 110 ? 6.57 23.438 18.516 1 97.56 110 SER A N 1
ATOM 871 C CA . SER A 1 110 ? 8.016 23.594 18.625 1 97.56 110 SER A CA 1
ATOM 872 C C . SER A 1 110 ? 8.617 22.531 19.531 1 97.56 110 SER A C 1
ATOM 874 O O . SER A 1 110 ? 7.898 21.844 20.266 1 97.56 110 SER A O 1
ATOM 876 N N . GLU A 1 111 ? 9.961 22.469 19.5 1 96.81 111 GLU A N 1
ATOM 877 C CA . GLU A 1 111 ? 10.711 21.547 20.328 1 96.81 111 GLU A CA 1
ATOM 878 C C . GLU A 1 111 ? 10.68 21.969 21.797 1 96.81 111 GLU A C 1
ATOM 880 O O . GLU A 1 111 ? 10.891 21.156 22.688 1 96.81 111 GLU A O 1
ATOM 885 N N . THR A 1 112 ? 10.391 23.219 22.031 1 96.56 112 THR A N 1
ATOM 886 C CA . THR A 1 112 ? 10.383 23.75 23.391 1 96.56 112 THR A CA 1
ATOM 887 C C . THR A 1 112 ? 8.984 23.656 24 1 96.56 112 THR A C 1
ATOM 889 O O . THR A 1 112 ? 8.75 24.141 25.109 1 96.56 112 THR A O 1
ATOM 892 N N . GLY A 1 113 ? 8.008 23.172 23.281 1 97.62 113 GLY A N 1
ATOM 893 C CA . GLY A 1 113 ? 6.715 22.875 23.859 1 97.62 113 GLY A CA 1
ATOM 894 C C . GLY A 1 113 ? 5.684 23.953 23.609 1 97.62 113 GLY A C 1
ATOM 895 O O . GLY A 1 113 ? 4.641 23.984 24.266 1 97.62 113 GLY A O 1
ATOM 896 N N . PHE A 1 114 ? 5.973 24.828 22.672 1 98.12 114 PHE A N 1
ATOM 897 C CA . PHE A 1 114 ? 5.047 25.922 22.406 1 98.12 114 PHE A CA 1
ATOM 898 C C . PHE A 1 114 ? 4.223 25.656 21.156 1 98.12 114 PHE A C 1
ATOM 900 O O . PHE A 1 114 ? 4.75 25.156 20.156 1 98.12 114 PHE A O 1
ATOM 907 N N . LEU A 1 115 ? 2.965 25.953 21.281 1 98.69 115 LEU A N 1
ATOM 908 C CA . LEU A 1 115 ? 2.047 26.031 20.156 1 98.69 115 LEU A CA 1
ATOM 909 C C . LEU A 1 115 ? 1.761 27.484 19.797 1 98.69 115 LEU A C 1
ATOM 911 O O . LEU A 1 115 ? 1.276 28.25 20.625 1 98.69 115 LEU A O 1
ATOM 915 N N . GLN A 1 116 ? 2.072 27.875 18.562 1 98.69 116 GLN A N 1
ATOM 916 C CA . GLN A 1 116 ? 1.897 29.266 18.125 1 98.69 116 GLN A CA 1
ATOM 917 C C . GLN A 1 116 ? 1.059 29.344 16.859 1 98.69 116 GLN A C 1
ATOM 919 O O . GLN A 1 116 ? 1.083 28.422 16.031 1 98.69 116 GLN A O 1
ATOM 924 N N . TYR A 1 117 ? 0.268 30.359 16.766 1 98.31 117 TYR A N 1
ATOM 925 C CA . TYR A 1 117 ? -0.556 30.625 15.594 1 98.31 117 TYR A CA 1
ATOM 926 C C . TYR A 1 117 ? -0.15 31.922 14.922 1 98.31 117 TYR A C 1
ATOM 928 O O . TYR A 1 117 ? -0.135 32.969 15.562 1 98.31 117 TYR A O 1
ATOM 936 N N . LEU A 1 118 ? 0.198 31.828 13.688 1 97.75 118 LEU A N 1
ATOM 937 C CA . LEU A 1 118 ? 0.577 32.969 12.867 1 97.75 118 LEU A CA 1
ATOM 938 C C . LEU A 1 118 ? -0.515 33.312 11.852 1 97.75 118 LEU A C 1
ATOM 940 O O . LEU A 1 118 ? -0.93 32.438 11.078 1 97.75 118 LEU A O 1
ATOM 944 N N . ASP A 1 119 ? -1.019 34.5 11.883 1 95.56 119 ASP A N 1
ATOM 945 C CA . ASP A 1 119 ? -1.926 34.969 10.844 1 95.56 119 ASP A CA 1
ATOM 946 C C . ASP A 1 119 ? -1.16 35.344 9.578 1 95.56 119 ASP A C 1
ATOM 948 O O . ASP A 1 119 ? -0.469 36.375 9.539 1 95.56 119 ASP A O 1
ATOM 952 N N . ILE A 1 120 ? -1.305 34.656 8.562 1 92.94 120 ILE A N 1
ATOM 953 C CA . ILE A 1 120 ? -0.526 34.781 7.34 1 92.94 120 ILE A CA 1
ATOM 954 C C . ILE A 1 120 ? -0.963 36.031 6.582 1 92.94 120 ILE A C 1
ATOM 956 O O . ILE A 1 120 ? -0.156 36.656 5.898 1 92.94 120 ILE A O 1
ATOM 960 N N . SER A 1 121 ? -2.193 36.438 6.727 1 87 121 SER A N 1
ATOM 961 C CA . SER A 1 121 ? -2.709 37.594 5.992 1 87 121 SER A CA 1
ATOM 962 C C . SER A 1 121 ? -2.066 38.906 6.473 1 87 121 SER A C 1
ATOM 964 O O . SER A 1 121 ? -1.861 39.812 5.688 1 87 121 SER A O 1
ATOM 966 N N . VAL A 1 122 ? -1.774 38.875 7.707 1 90.56 122 VAL A N 1
ATOM 967 C CA . VAL A 1 122 ? -1.228 40.125 8.273 1 90.56 122 VAL A CA 1
ATOM 968 C C . VAL A 1 122 ? 0.226 39.906 8.688 1 90.56 122 VAL A C 1
ATOM 970 O O . VAL A 1 122 ? 0.987 40.844 8.844 1 90.56 122 VAL A O 1
ATOM 973 N N . GLY A 1 123 ? 0.654 38.688 8.836 1 91 123 GLY A N 1
ATOM 974 C CA . GLY A 1 123 ? 2.016 38.344 9.227 1 91 123 GLY A CA 1
ATOM 975 C C . GLY A 1 123 ? 2.264 38.531 10.719 1 91 123 GLY A C 1
ATOM 976 O O . GLY A 1 123 ? 3.371 38.906 11.125 1 91 123 GLY A O 1
ATOM 977 N N . LYS A 1 124 ? 1.235 38.312 11.477 1 93.38 124 LYS A N 1
ATOM 978 C CA . LYS A 1 124 ? 1.365 38.531 12.914 1 93.38 124 LYS A CA 1
ATOM 979 C C . LYS A 1 124 ? 0.954 37.281 13.695 1 93.38 124 LYS A C 1
ATOM 981 O O . LYS A 1 124 ? -0.003 36.594 13.328 1 93.38 124 LYS A O 1
ATOM 986 N N . GLU A 1 125 ? 1.694 37.125 14.758 1 96.44 125 GLU A N 1
ATOM 987 C CA . GLU A 1 125 ? 1.344 36.062 15.688 1 96.44 125 GLU A CA 1
ATOM 988 C C . GLU A 1 125 ? 0.07 36.375 16.453 1 96.44 125 GLU A C 1
ATOM 990 O O . GLU A 1 125 ? -0.055 37.469 17.016 1 96.44 125 GLU A O 1
ATOM 995 N N . VAL A 1 126 ? -0.885 35.438 16.531 1 95.44 126 VAL A N 1
ATOM 996 C CA . VAL A 1 126 ? -2.162 35.75 17.172 1 95.44 126 VAL A CA 1
ATOM 997 C C . VAL A 1 126 ? -2.289 35 18.484 1 95.44 126 VAL A C 1
ATOM 999 O O . VAL A 1 126 ? -3.135 35.312 19.328 1 95.44 126 VAL A O 1
ATOM 1002 N N . ALA A 1 127 ? -1.489 33.969 18.688 1 97.31 127 ALA A N 1
ATOM 1003 C CA . ALA A 1 127 ? -1.523 33.219 19.938 1 97.31 127 ALA A CA 1
ATOM 1004 C C . ALA A 1 127 ? -0.208 32.5 20.172 1 97.31 127 ALA A C 1
ATOM 1006 O O . ALA A 1 127 ? 0.417 32 19.234 1 97.31 127 ALA A O 1
ATOM 1007 N N . THR A 1 128 ? 0.25 32.469 21.359 1 98 128 THR A N 1
ATOM 1008 C CA . THR A 1 128 ? 1.363 31.672 21.859 1 98 128 THR A CA 1
ATOM 1009 C C . THR A 1 128 ? 0.947 30.875 23.094 1 98 128 THR A C 1
ATOM 1011 O O . THR A 1 128 ? 0.608 31.453 24.125 1 98 128 THR A O 1
ATOM 1014 N N . ILE A 1 129 ? 1.004 29.594 23.016 1 98.31 129 ILE A N 1
ATOM 1015 C CA . ILE A 1 129 ? 0.502 28.734 24.094 1 98.31 129 ILE A CA 1
ATOM 1016 C C . ILE A 1 129 ? 1.616 27.812 24.594 1 98.31 129 ILE A C 1
ATOM 1018 O O . ILE A 1 129 ? 2.24 27.109 23.797 1 98.31 129 ILE A O 1
ATOM 1022 N N . CYS A 1 130 ? 1.88 27.859 25.828 1 98.06 130 CYS A N 1
ATOM 1023 C CA . CYS A 1 130 ? 2.725 26.844 26.453 1 98.06 130 CYS A CA 1
ATOM 1024 C C . CYS A 1 130 ? 1.922 25.594 26.797 1 98.06 130 CYS A C 1
ATOM 1026 O O . CYS A 1 130 ? 1.106 25.609 27.719 1 98.06 130 CYS A O 1
ATOM 1028 N N . THR A 1 131 ? 2.193 24.531 26.141 1 97.56 131 THR A N 1
ATOM 1029 C CA . THR A 1 131 ? 1.346 23.344 26.281 1 97.56 131 THR A CA 1
ATOM 1030 C C . THR A 1 131 ? 1.742 22.531 27.5 1 97.56 131 THR A C 1
ATOM 1032 O O . THR A 1 131 ? 0.981 21.672 27.953 1 97.56 131 THR A O 1
ATOM 1035 N N . ARG A 1 132 ? 2.961 22.688 27.938 1 96.12 132 ARG A N 1
ATOM 1036 C CA . ARG A 1 132 ? 3.529 21.953 29.062 1 96.12 132 ARG A CA 1
ATOM 1037 C C . ARG A 1 132 ? 3.58 20.469 28.766 1 96.12 132 ARG A C 1
ATOM 1039 O O . ARG A 1 132 ? 3.467 19.641 29.688 1 96.12 132 ARG A O 1
ATOM 1046 N N . GLY A 1 133 ? 3.666 20.125 27.562 1 94.62 133 GLY A N 1
ATOM 1047 C CA . GLY A 1 133 ? 3.717 18.734 27.141 1 94.62 133 GLY A CA 1
ATOM 1048 C C . GLY A 1 133 ? 5.086 18.312 26.641 1 94.62 133 GLY A C 1
ATOM 1049 O O . GLY A 1 133 ? 5.246 17.219 26.094 1 94.62 133 GLY A O 1
ATOM 1050 N N . GLY A 1 134 ? 6.066 19.219 26.812 1 95.94 134 GLY A N 1
ATOM 1051 C CA . GLY A 1 134 ? 7.402 18.938 26.328 1 95.94 134 GLY A CA 1
ATOM 1052 C C . GLY A 1 134 ? 7.555 19.172 24.828 1 95.94 134 GLY A C 1
ATOM 1053 O O . GLY A 1 134 ? 6.965 20.109 24.297 1 95.94 134 GLY A O 1
ATOM 1054 N N . ARG A 1 135 ? 8.477 18.344 24.25 1 97.56 135 ARG A N 1
ATOM 1055 C CA . ARG A 1 135 ? 8.773 18.453 22.828 1 97.56 135 ARG A CA 1
ATOM 1056 C C . ARG A 1 135 ? 7.551 18.094 21.984 1 97.56 135 ARG A C 1
ATOM 1058 O O . ARG A 1 135 ? 6.934 17.047 22.188 1 97.56 135 ARG A O 1
ATOM 1065 N N . LEU A 1 136 ? 7.215 18.922 21.078 1 97.25 136 LEU A N 1
ATOM 1066 C CA . LEU A 1 136 ? 6.016 18.719 20.281 1 97.25 136 LEU A CA 1
ATOM 1067 C C . LEU A 1 136 ? 6.375 18.219 18.875 1 97.25 136 LEU A C 1
ATOM 1069 O O . LEU A 1 136 ? 6.434 19.016 17.938 1 97.25 136 LEU A O 1
ATOM 1073 N N . GLY A 1 137 ? 6.441 16.922 18.734 1 96.19 137 GLY A N 1
ATOM 1074 C CA . GLY A 1 137 ? 6.863 16.328 17.469 1 96.19 137 GLY A CA 1
ATOM 1075 C C . GLY A 1 137 ? 5.723 15.688 16.703 1 96.19 137 GLY A C 1
ATOM 1076 O O . GLY A 1 137 ? 5.926 15.164 15.602 1 96.19 137 GLY A O 1
ATOM 1077 N N . VAL A 1 138 ? 4.508 15.688 17.219 1 97.25 138 VAL A N 1
ATOM 1078 C CA . VAL A 1 138 ? 3.342 15.062 16.594 1 97.25 138 VAL A CA 1
ATOM 1079 C C . VAL A 1 138 ? 2.182 16.047 16.562 1 97.25 138 VAL A C 1
ATOM 1081 O O . VAL A 1 138 ? 1.778 16.578 17.609 1 97.25 138 VAL A O 1
ATOM 1084 N N . MET A 1 139 ? 1.69 16.266 15.312 1 97 139 MET A N 1
ATOM 1085 C CA . MET A 1 139 ? 0.678 17.312 15.156 1 97 139 MET A CA 1
ATOM 1086 C C . MET A 1 139 ? -0.264 16.984 14 1 97 139 MET A C 1
ATOM 1088 O O . MET A 1 139 ? 0.162 16.422 12.984 1 97 139 MET A O 1
ATOM 1092 N N . GLY A 1 140 ? -1.541 17.266 14.203 1 96 140 GLY A N 1
ATOM 1093 C CA . GLY A 1 140 ? -2.564 17.203 13.172 1 96 140 GLY A CA 1
ATOM 1094 C C . GLY A 1 140 ? -3.672 18.219 13.367 1 96 140 GLY A C 1
ATOM 1095 O O . GLY A 1 140 ? -3.758 18.859 14.422 1 96 140 GLY A O 1
ATOM 1096 N N . GLN A 1 141 ? -4.453 18.406 12.312 1 95.25 141 GLN A N 1
ATOM 1097 C CA . GLN A 1 141 ? -5.586 19.312 12.422 1 95.25 141 GLN A CA 1
ATOM 1098 C C . GLN A 1 141 ? -6.898 18.594 12.117 1 95.25 141 GLN A C 1
ATOM 1100 O O . GLN A 1 141 ? -6.922 17.641 11.352 1 95.25 141 GLN A O 1
ATOM 1105 N N . ASN A 1 142 ? -7.902 19.016 12.766 1 94.25 142 ASN A N 1
ATOM 1106 C CA . ASN A 1 142 ? -9.258 18.656 12.367 1 94.25 142 ASN A CA 1
ATOM 1107 C C . ASN A 1 142 ? -9.805 19.594 11.297 1 94.25 142 ASN A C 1
ATOM 1109 O O . ASN A 1 142 ? -10.094 20.766 11.586 1 94.25 142 ASN A O 1
ATOM 1113 N N . PRO A 1 143 ? -9.938 19.094 10.102 1 88.5 143 PRO A N 1
ATOM 1114 C CA . PRO A 1 143 ? -10.32 19.984 9.016 1 88.5 143 PRO A CA 1
ATOM 1115 C C . PRO A 1 143 ? -11.742 20.531 9.18 1 88.5 143 PRO A C 1
ATOM 1117 O O . PRO A 1 143 ? -12.086 21.547 8.57 1 88.5 143 PRO A O 1
ATOM 1120 N N . ALA A 1 144 ? -12.477 19.984 9.977 1 86.25 144 ALA A N 1
ATOM 1121 C CA . ALA A 1 144 ? -13.867 20.406 10.133 1 86.25 144 ALA A CA 1
ATOM 1122 C C . ALA A 1 144 ? -13.984 21.625 11.039 1 86.25 144 ALA A C 1
ATOM 1124 O O . ALA A 1 144 ? -14.883 22.453 10.875 1 86.25 144 ALA A O 1
ATOM 1125 N N . ASN A 1 145 ? -13.07 21.781 11.93 1 89.12 145 ASN A N 1
ATOM 1126 C CA . ASN A 1 145 ? -13.242 22.875 12.891 1 89.12 145 ASN A CA 1
ATOM 1127 C C . ASN A 1 145 ? -11.922 23.578 13.188 1 89.12 145 ASN A C 1
ATOM 1129 O O . ASN A 1 145 ? -11.875 24.484 14.016 1 89.12 145 ASN A O 1
ATOM 1133 N N . ALA A 1 146 ? -10.82 23.141 12.594 1 93.69 146 ALA A N 1
ATOM 1134 C CA . ALA A 1 146 ? -9.508 23.781 12.656 1 93.69 146 ALA A CA 1
ATOM 1135 C C . ALA A 1 146 ? -8.867 23.594 14.031 1 93.69 146 ALA A C 1
ATOM 1137 O O . ALA A 1 146 ? -7.918 24.297 14.383 1 93.69 146 ALA A O 1
ATOM 1138 N N . ILE A 1 147 ? -9.414 22.672 14.773 1 96.44 147 ILE A N 1
ATOM 1139 C CA . ILE A 1 147 ? -8.781 22.328 16.047 1 96.44 147 ILE A CA 1
ATOM 1140 C C . ILE A 1 147 ? -7.469 21.594 15.781 1 96.44 147 ILE A C 1
ATOM 1142 O O . ILE A 1 147 ? -7.406 20.719 14.914 1 96.44 147 ILE A O 1
ATOM 1146 N N . VAL A 1 148 ? -6.441 21.938 16.547 1 98.25 148 VAL A N 1
ATOM 1147 C CA . VAL A 1 148 ? -5.137 21.297 16.406 1 98.25 148 VAL A CA 1
ATOM 1148 C C . VAL A 1 148 ? -5.008 20.156 17.422 1 98.25 148 VAL A C 1
ATOM 1150 O O . VAL A 1 148 ? -5.344 20.328 18.594 1 98.25 148 VAL A O 1
ATOM 1153 N N . HIS A 1 149 ? -4.605 19.031 16.953 1 98.69 149 HIS A N 1
ATOM 1154 C CA . HIS A 1 149 ? -4.344 17.875 17.781 1 98.69 149 HIS A CA 1
ATOM 1155 C C . HIS A 1 149 ? -2.85 17.656 18 1 98.69 149 HIS A C 1
ATOM 1157 O O . HIS A 1 149 ? -2.086 17.594 17.031 1 98.69 149 HIS A O 1
ATOM 1163 N N . LEU A 1 150 ? -2.396 17.562 19.25 1 98.69 150 LEU A N 1
ATOM 1164 C CA . LEU A 1 150 ? -0.995 17.312 19.562 1 98.69 150 LEU A CA 1
ATOM 1165 C C . LEU A 1 150 ? -0.82 15.969 20.25 1 98.69 150 LEU A C 1
ATOM 1167 O O . LEU A 1 150 ? -1.569 15.633 21.172 1 98.69 150 LEU A O 1
ATOM 1171 N N . GLY A 1 151 ? 0.129 15.195 19.75 1 98.56 151 GLY A N 1
ATOM 1172 C CA . GLY A 1 151 ? 0.524 13.969 20.422 1 98.56 151 GLY A CA 1
ATOM 1173 C C . GLY A 1 151 ? 1.724 14.156 21.328 1 98.56 151 GLY A C 1
ATOM 1174 O O . GLY A 1 151 ? 2.666 14.867 20.984 1 98.56 151 GLY A O 1
ATOM 1175 N N . HIS A 1 152 ? 1.695 13.461 22.453 1 98.5 152 HIS A N 1
ATOM 1176 C CA . HIS A 1 152 ? 2.732 13.672 23.453 1 98.5 152 HIS A CA 1
ATOM 1177 C C . HIS A 1 152 ? 3.453 12.359 23.781 1 98.5 152 HIS A C 1
ATOM 1179 O O . HIS A 1 152 ? 2.977 11.281 23.422 1 98.5 152 HIS A O 1
ATOM 1185 N N . SER A 1 153 ? 4.59 12.484 24.469 1 97.62 153 SER A N 1
ATOM 1186 C CA . SER A 1 153 ? 5.449 11.352 24.781 1 97.62 153 SER A CA 1
ATOM 1187 C C . SER A 1 153 ? 4.828 10.469 25.859 1 97.62 153 SER A C 1
ATOM 1189 O O . SER A 1 153 ? 5.23 9.312 26.031 1 97.62 153 SER A O 1
ATOM 1191 N N . ASN A 1 154 ? 3.861 10.961 26.562 1 97.56 154 ASN A N 1
ATOM 1192 C CA . ASN A 1 154 ? 3.234 10.18 27.625 1 97.56 154 ASN A CA 1
ATOM 1193 C C . ASN A 1 154 ? 2.008 9.43 27.125 1 97.56 154 ASN A C 1
ATOM 1195 O O . ASN A 1 154 ? 1.231 8.891 27.906 1 97.56 154 ASN A O 1
ATOM 1199 N N . GLY A 1 155 ? 1.717 9.531 25.875 1 98.12 155 GLY A N 1
ATOM 1200 C CA . GLY A 1 155 ? 0.649 8.75 25.266 1 98.12 155 GLY A CA 1
ATOM 1201 C C . GLY A 1 155 ? -0.642 9.531 25.109 1 98.12 155 GLY A C 1
ATOM 1202 O O . GLY A 1 155 ? -1.614 9.023 24.547 1 98.12 155 GLY A O 1
ATOM 1203 N N . THR A 1 156 ? -0.611 10.773 25.484 1 98.38 156 THR A N 1
ATOM 1204 C CA . THR A 1 156 ? -1.825 11.578 25.438 1 98.38 156 THR A CA 1
ATOM 1205 C C . THR A 1 156 ? -1.891 12.375 24.141 1 98.38 156 THR A C 1
ATOM 1207 O O . THR A 1 156 ? -0.857 12.688 23.547 1 98.38 156 THR A O 1
ATOM 1210 N N . VAL A 1 157 ? -3.117 12.555 23.672 1 98.62 157 VAL A N 1
ATOM 1211 C CA . VAL A 1 157 ? -3.414 13.531 22.641 1 98.62 157 VAL A CA 1
ATOM 1212 C C . VAL A 1 157 ? -4.223 14.68 23.234 1 98.62 157 VAL A C 1
ATOM 1214 O O . VAL A 1 157 ? -5.195 14.461 23.953 1 98.62 157 VAL A O 1
ATOM 1217 N N . THR A 1 158 ? -3.793 15.93 22.984 1 98.62 158 THR A N 1
ATOM 1218 C CA . THR A 1 158 ? -4.5 17.109 23.469 1 98.62 158 THR A CA 1
ATOM 1219 C C . THR A 1 158 ? -5.02 17.938 22.297 1 98.62 158 THR A C 1
ATOM 1221 O O . THR A 1 158 ? -4.367 18.031 21.25 1 98.62 158 THR A O 1
ATOM 1224 N N . LEU A 1 159 ? -6.184 18.516 22.453 1 98.38 159 LEU A N 1
ATOM 1225 C CA . LEU A 1 159 ? -6.832 19.328 21.438 1 98.38 159 LEU A CA 1
ATOM 1226 C C . LEU A 1 159 ? -6.781 20.812 21.797 1 98.38 159 LEU A C 1
ATOM 1228 O O . LEU A 1 159 ? -7.062 21.188 22.938 1 98.38 159 LEU A O 1
ATOM 1232 N N . TRP A 1 160 ? -6.504 21.656 20.75 1 98.19 160 TRP A N 1
ATOM 1233 C CA . TRP A 1 160 ? -6.199 23.047 21.062 1 98.19 160 TRP A CA 1
ATOM 1234 C C . TRP A 1 160 ? -6.859 24 20.078 1 98.19 160 TRP A C 1
ATOM 1236 O O . TRP A 1 160 ? -6.957 23.688 18.891 1 98.19 160 TRP A O 1
ATOM 1246 N N . SER A 1 161 ? -7.27 25.078 20.547 1 96.12 161 SER A N 1
ATOM 1247 C CA . SER A 1 161 ? -7.625 26.297 19.812 1 96.12 161 SER A CA 1
ATOM 1248 C C . SER A 1 161 ? -6.754 27.469 20.219 1 96.12 161 SER A C 1
ATOM 1250 O O . SER A 1 161 ? -6.18 27.469 21.312 1 96.12 161 SER A O 1
ATOM 1252 N N . PRO A 1 162 ? -6.617 28.438 19.344 1 96.69 162 PRO A N 1
ATOM 1253 C CA . PRO A 1 162 ? -5.789 29.594 19.719 1 96.69 162 PRO A CA 1
ATOM 1254 C C . PRO A 1 162 ? -6.418 30.422 20.828 1 96.69 162 PRO A C 1
ATOM 1256 O O . PRO A 1 162 ? -5.773 31.328 21.375 1 96.69 162 PRO A O 1
ATOM 1259 N N . ASN A 1 163 ? -7.59 30.094 21.297 1 93.5 163 ASN A N 1
ATOM 1260 C CA . ASN A 1 163 ? -8.352 30.906 22.234 1 93.5 163 ASN A CA 1
ATOM 1261 C C . ASN A 1 163 ? -8.266 30.359 23.656 1 93.5 163 ASN A C 1
ATOM 1263 O O . ASN A 1 163 ? -8.93 30.875 24.562 1 93.5 163 ASN A O 1
ATOM 1267 N N . VAL A 1 164 ? -7.512 29.375 23.828 1 94.19 164 VAL A N 1
ATOM 1268 C CA . VAL A 1 164 ? -7.488 28.734 25.125 1 94.19 164 VAL A CA 1
ATOM 1269 C C . VAL A 1 164 ? -6.051 28.656 25.641 1 94.19 164 VAL A C 1
ATOM 1271 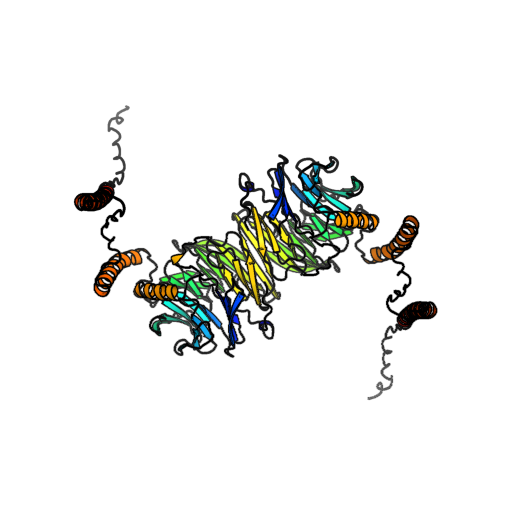O O . VAL A 1 164 ? -5.102 28.719 24.859 1 94.19 164 VAL A O 1
ATOM 1274 N N . LYS A 1 165 ? -5.906 28.516 26.953 1 94.31 165 LYS A N 1
ATOM 1275 C CA . LYS A 1 165 ? -4.598 28.359 27.594 1 94.31 165 LYS A CA 1
ATOM 1276 C C . LYS A 1 165 ? -4.379 26.922 28.047 1 94.31 165 LYS A C 1
ATOM 1278 O O . LYS A 1 165 ? -3.25 26.531 28.359 1 94.31 165 LYS A O 1
ATOM 1283 N N . GLU A 1 166 ? -5.457 26.203 28.156 1 96.88 166 GLU A N 1
ATOM 1284 C CA . GLU A 1 166 ? -5.422 24.766 28.469 1 96.88 166 GLU A CA 1
ATOM 1285 C C . GLU A 1 166 ? -6.109 23.953 27.375 1 96.88 166 GLU A C 1
ATOM 1287 O O . GLU A 1 166 ? -6.984 24.469 26.672 1 96.88 166 GLU A O 1
ATOM 1292 N N . PRO A 1 167 ? -5.664 22.719 27.312 1 97.44 167 PRO A N 1
ATOM 1293 C CA . PRO A 1 167 ? -6.27 21.938 26.234 1 97.44 167 PRO A CA 1
ATOM 1294 C C . PRO A 1 167 ? -7.781 21.781 26.391 1 97.44 167 PRO A C 1
ATOM 1296 O O . PRO A 1 167 ? -8.273 21.641 27.516 1 97.44 167 PRO A O 1
ATOM 1299 N N . LEU A 1 168 ? -8.484 21.812 25.281 1 95.94 168 LEU A N 1
ATOM 1300 C CA . LEU A 1 168 ? -9.93 21.609 25.25 1 95.94 168 LEU A CA 1
ATOM 1301 C C . LEU A 1 168 ? -10.281 20.172 25.656 1 95.94 168 LEU A C 1
ATOM 1303 O O . LEU A 1 168 ? -11.297 19.953 26.312 1 95.94 168 LEU A O 1
ATOM 1307 N N . VAL A 1 169 ? -9.562 19.219 25.234 1 97.19 169 VAL A N 1
ATOM 1308 C CA . VAL A 1 169 ? -9.727 17.797 25.516 1 97.19 169 VAL A CA 1
ATOM 1309 C C . VAL A 1 169 ? -8.359 17.172 25.75 1 97.19 169 VAL A C 1
ATOM 1311 O O . VAL A 1 169 ? -7.367 17.562 25.141 1 97.19 169 VAL A O 1
ATOM 1314 N N . ARG A 1 170 ? -8.281 16.281 26.641 1 97.44 170 ARG A N 1
ATOM 1315 C CA . ARG A 1 170 ? -7.121 15.422 26.875 1 97.44 170 ARG A CA 1
ATOM 1316 C C . ARG A 1 170 ? -7.508 13.953 26.859 1 97.44 170 ARG A C 1
ATOM 1318 O O . ARG A 1 170 ? -8.398 13.523 27.594 1 97.44 170 ARG A O 1
ATOM 1325 N N . MET A 1 171 ? -6.84 13.18 26.016 1 97.25 171 MET A N 1
ATOM 1326 C CA . MET A 1 171 ? -7.156 11.766 25.844 1 97.25 171 MET A CA 1
ATOM 1327 C C . MET A 1 171 ? -5.906 10.906 26 1 97.25 171 MET A C 1
ATOM 1329 O O . MET A 1 171 ? -4.891 11.148 25.344 1 97.25 171 MET A O 1
ATOM 1333 N N . LEU A 1 172 ? -6.047 9.922 26.844 1 97.81 172 LEU A N 1
ATOM 1334 C CA . LEU A 1 172 ? -4.992 8.914 26.875 1 97.81 172 LEU A CA 1
ATOM 1335 C C . LEU A 1 172 ? -5.191 7.898 25.75 1 97.81 172 LEU A C 1
ATOM 1337 O O . LEU A 1 172 ? -6.09 7.059 25.812 1 97.81 172 LEU A O 1
ATOM 1341 N N . CYS A 1 173 ? -4.359 7.891 24.766 1 97.75 173 CYS A N 1
ATOM 1342 C CA . CYS A 1 173 ? -4.578 7.094 23.562 1 97.75 173 CYS A CA 1
ATOM 1343 C C . CYS A 1 173 ? -3.648 5.887 23.531 1 97.75 173 CYS A C 1
ATOM 1345 O O . CYS A 1 173 ? -3.992 4.848 22.969 1 97.75 173 CYS A O 1
ATOM 1347 N N . HIS A 1 174 ? -2.484 6.059 24.141 1 97.88 174 HIS A N 1
ATOM 1348 C CA . HIS A 1 174 ? -1.48 5.004 24.062 1 97.88 174 HIS A CA 1
ATOM 1349 C C . HIS A 1 174 ? -0.731 4.855 25.375 1 97.88 174 HIS A C 1
ATOM 1351 O O . HIS A 1 174 ? -0.682 5.789 26.172 1 97.88 174 HIS A O 1
ATOM 1357 N N . GLN A 1 175 ? -0.142 3.676 25.641 1 96.25 175 GLN A N 1
ATOM 1358 C CA . GLN A 1 175 ? 0.676 3.439 26.828 1 96.25 175 GLN A CA 1
ATOM 1359 C C . GLN A 1 175 ? 2.066 4.051 26.656 1 96.25 175 GLN A C 1
ATOM 1361 O O . GLN A 1 175 ? 2.699 4.43 27.641 1 96.25 175 GLN A O 1
ATOM 1366 N N . GLY A 1 176 ? 2.535 4.211 25.438 1 95.06 176 GLY A N 1
ATOM 1367 C CA . GLY A 1 176 ? 3.777 4.895 25.125 1 95.06 176 GLY A CA 1
ATOM 1368 C C . GLY A 1 176 ? 3.57 6.156 24.297 1 95.06 176 GLY A C 1
ATOM 1369 O O . GLY A 1 176 ? 2.438 6.609 24.125 1 95.06 176 GLY A O 1
ATOM 1370 N N . GLY A 1 177 ? 4.699 6.777 24.016 1 97.19 177 GLY A N 1
ATOM 1371 C CA . GLY A 1 177 ? 4.641 8.023 23.266 1 97.19 177 GLY A CA 1
ATOM 1372 C C . GLY A 1 177 ? 3.83 7.91 21.984 1 97.19 177 GLY A C 1
ATOM 1373 O O . GLY A 1 177 ? 3.889 6.887 21.297 1 97.19 177 GLY A O 1
ATOM 1374 N N . VAL A 1 178 ? 3.072 8.945 21.688 1 97.75 178 VAL A N 1
ATOM 1375 C CA . VAL A 1 178 ? 2.346 9.031 20.422 1 97.75 178 VAL A CA 1
ATOM 1376 C C . VAL A 1 178 ? 3.326 9.273 19.281 1 97.75 178 VAL A C 1
ATOM 1378 O O . VAL A 1 178 ? 4.227 10.109 19.391 1 97.75 178 VAL A O 1
ATOM 1381 N N . ARG A 1 179 ? 3.148 8.586 18.203 1 94.88 179 ARG A N 1
ATOM 1382 C CA . ARG A 1 179 ? 4.082 8.703 17.078 1 94.88 179 ARG A CA 1
ATOM 1383 C C . ARG A 1 179 ? 3.461 9.469 15.922 1 94.88 179 ARG A C 1
ATOM 1385 O O . ARG A 1 179 ? 4.168 10.102 15.133 1 94.88 179 ARG A O 1
ATOM 1392 N N . ALA A 1 180 ? 2.172 9.359 15.797 1 95.12 180 ALA A N 1
ATOM 1393 C CA . ALA A 1 180 ? 1.488 10.047 14.703 1 95.12 180 ALA A CA 1
ATOM 1394 C C . ALA A 1 180 ? 0.013 10.258 15.023 1 95.12 180 ALA A C 1
ATOM 1396 O O . ALA A 1 180 ? -0.576 9.5 15.797 1 95.12 180 ALA A O 1
ATOM 1397 N N . VAL A 1 181 ? -0.562 11.281 14.438 1 96.62 181 VAL A N 1
ATOM 1398 C CA . VAL A 1 181 ? -1.981 11.594 14.562 1 96.62 181 VAL A CA 1
ATOM 1399 C C . VAL A 1 181 ? -2.521 12.094 13.227 1 96.62 181 VAL A C 1
ATOM 1401 O O . VAL A 1 181 ? -1.842 12.836 12.508 1 96.62 181 VAL A O 1
ATOM 1404 N N . ALA A 1 182 ? -3.705 11.656 12.844 1 94.19 182 ALA A N 1
ATOM 1405 C CA . ALA A 1 182 ? -4.395 12.141 11.648 1 94.19 182 ALA A CA 1
ATOM 1406 C C . ALA A 1 182 ? -5.906 12.164 11.867 1 94.19 182 ALA A C 1
ATOM 1408 O O . ALA A 1 182 ? -6.461 11.289 12.531 1 94.19 182 ALA A O 1
ATOM 1409 N N . VAL A 1 183 ? -6.508 13.172 11.312 1 94.25 183 VAL A N 1
ATOM 1410 C CA . VAL A 1 183 ? -7.961 13.289 11.383 1 94.25 183 VAL A CA 1
ATOM 1411 C C . VAL A 1 183 ? -8.555 13.195 9.977 1 94.25 183 VAL A C 1
ATOM 1413 O O . VAL A 1 183 ? -8.016 13.766 9.031 1 94.25 183 VAL A O 1
ATOM 1416 N N . ASP A 1 184 ? -9.617 12.492 9.906 1 86.88 184 ASP A N 1
ATOM 1417 C CA . ASP A 1 184 ? -10.219 12.32 8.586 1 86.88 184 ASP A CA 1
ATOM 1418 C C . ASP A 1 184 ? -10.859 13.609 8.094 1 86.88 184 ASP A C 1
ATOM 1420 O O . ASP A 1 184 ? -11.078 14.539 8.875 1 86.88 184 ASP A O 1
ATOM 1424 N N . SER A 1 185 ? -11.266 13.625 6.789 1 83.94 185 SER A N 1
ATOM 1425 C CA . SER A 1 185 ? -11.719 14.852 6.137 1 83.94 185 SER A CA 1
ATOM 1426 C C . SER A 1 185 ? -13.031 15.344 6.746 1 83.94 185 SER A C 1
ATOM 1428 O O . SER A 1 185 ? -13.297 16.547 6.758 1 83.94 185 SER A O 1
ATOM 1430 N N . SER A 1 186 ? -13.789 14.5 7.289 1 81.88 186 SER A N 1
ATOM 1431 C CA . SER A 1 186 ? -15.055 14.875 7.906 1 81.88 186 SER A CA 1
ATOM 1432 C C . SER A 1 186 ? -14.844 15.469 9.297 1 81.88 186 SER A C 1
ATOM 1434 O O . SER A 1 186 ? -15.742 16.094 9.859 1 81.88 186 SER A O 1
ATOM 1436 N N . GLY A 1 187 ? -13.719 15.156 9.844 1 91.06 187 GLY A N 1
ATOM 1437 C CA . GLY A 1 187 ? -13.43 15.594 11.195 1 91.06 187 GLY A CA 1
ATOM 1438 C C . GLY A 1 187 ? -14.031 14.695 12.258 1 91.06 187 GLY A C 1
ATOM 1439 O O . GLY A 1 187 ? -14 15.016 13.445 1 91.06 187 GLY A O 1
ATOM 1440 N N . THR A 1 188 ? -14.523 13.602 11.867 1 91 188 THR A N 1
ATOM 1441 C CA . THR A 1 188 ? -15.273 12.734 12.766 1 91 188 THR A CA 1
ATOM 1442 C C . THR A 1 188 ? -14.359 11.68 13.391 1 91 188 THR A C 1
ATOM 1444 O O . THR A 1 188 ? -14.562 11.281 14.531 1 91 188 THR A O 1
ATOM 1447 N N . TYR A 1 189 ? -13.391 11.25 12.656 1 91.94 189 TYR A N 1
ATOM 1448 C CA . TYR A 1 189 ? -12.531 10.172 13.133 1 91.94 189 TYR A CA 1
ATOM 1449 C C . TYR A 1 189 ? -11.086 10.633 13.242 1 91.94 189 TYR A C 1
ATOM 1451 O O . TYR A 1 189 ? -10.586 11.359 12.375 1 91.94 189 TYR A O 1
ATOM 1459 N N . MET A 1 190 ? -10.422 10.188 14.242 1 95.94 190 MET A N 1
ATOM 1460 C CA . MET A 1 190 ? -8.992 10.43 14.461 1 95.94 190 MET A CA 1
ATOM 1461 C C . MET A 1 190 ? -8.234 9.117 14.578 1 95.94 190 MET A C 1
ATOM 1463 O O . MET A 1 190 ? -8.641 8.219 15.32 1 95.94 190 MET A O 1
ATOM 1467 N N . ALA A 1 191 ? -7.191 9.031 13.812 1 94.5 191 ALA A N 1
ATOM 1468 C CA . ALA A 1 191 ? -6.281 7.902 13.945 1 94.5 191 ALA A CA 1
ATOM 1469 C C . ALA A 1 191 ? -5.02 8.297 14.703 1 94.5 191 ALA A C 1
ATOM 1471 O O . ALA A 1 191 ? -4.477 9.391 14.492 1 94.5 191 ALA A O 1
ATOM 1472 N N . THR A 1 192 ? -4.539 7.461 15.609 1 96.62 192 THR A N 1
ATOM 1473 C CA . THR A 1 192 ? -3.283 7.652 16.328 1 96.62 192 THR A CA 1
ATOM 1474 C C . THR A 1 192 ? -2.439 6.383 16.281 1 96.62 192 THR A C 1
ATOM 1476 O O . THR A 1 192 ? -2.975 5.277 16.203 1 96.62 192 THR A O 1
ATOM 1479 N N . SER A 1 193 ? -1.195 6.574 16.281 1 93.88 193 SER A N 1
ATOM 1480 C CA . SER A 1 193 ? -0.219 5.496 16.422 1 93.88 193 SER A CA 1
ATOM 1481 C C . SER A 1 193 ? 0.754 5.766 17.562 1 93.88 193 SER A C 1
ATOM 1483 O O . SER A 1 193 ? 1.087 6.918 17.844 1 93.88 193 SER A O 1
ATOM 1485 N N . GLY A 1 194 ? 1.238 4.672 18.203 1 95.25 194 GLY A N 1
ATOM 1486 C CA . GLY A 1 194 ? 2.107 4.859 19.359 1 95.25 194 GLY A CA 1
ATOM 1487 C C . GLY A 1 194 ? 3.285 3.906 19.375 1 95.25 194 GLY A C 1
ATOM 1488 O O . GLY A 1 194 ? 3.367 2.994 18.547 1 95.25 194 GLY A O 1
ATOM 1489 N N . LEU A 1 195 ? 4.125 4.227 20.297 1 93.56 195 LEU A N 1
ATOM 1490 C CA . LEU A 1 195 ? 5.293 3.385 20.516 1 93.56 195 LEU A CA 1
ATOM 1491 C C . LEU A 1 195 ? 4.887 2.004 21.016 1 93.56 195 LEU A C 1
ATOM 1493 O O . LEU A 1 195 ? 5.68 1.062 20.969 1 93.56 195 LEU A O 1
ATOM 1497 N N . ASP A 1 196 ? 3.746 1.832 21.484 1 93.12 196 ASP A N 1
ATOM 1498 C CA . ASP A 1 196 ? 3.232 0.539 21.938 1 93.12 196 ASP A CA 1
ATOM 1499 C C . ASP A 1 196 ? 2.811 -0.319 20.734 1 93.12 196 ASP A C 1
ATOM 1501 O O . ASP A 1 196 ? 2.156 -1.351 20.906 1 93.12 196 ASP A O 1
ATOM 1505 N N . ARG A 1 197 ? 2.975 0.153 19.547 1 86.38 197 ARG A N 1
ATOM 1506 C CA . ARG A 1 197 ? 2.76 -0.555 18.281 1 86.38 197 ARG A CA 1
ATOM 1507 C C . ARG A 1 197 ? 1.272 -0.676 17.969 1 86.38 197 ARG A C 1
ATOM 1509 O O . ARG A 1 197 ? 0.86 -1.568 17.219 1 86.38 197 ARG A O 1
ATOM 1516 N N . LYS A 1 198 ? 0.534 0.235 18.531 1 89.06 198 LYS A N 1
ATOM 1517 C CA . LYS A 1 198 ? -0.903 0.189 18.281 1 89.06 198 LYS A CA 1
ATOM 1518 C C . LYS A 1 198 ? -1.338 1.341 17.375 1 89.06 198 LYS A C 1
ATOM 1520 O O . LYS A 1 198 ? -0.838 2.461 17.516 1 89.06 198 LYS A O 1
ATOM 1525 N N . LEU A 1 199 ? -2.172 1.008 16.438 1 89.62 199 LEU A N 1
ATOM 1526 C CA . LEU A 1 199 ? -2.943 1.98 15.672 1 89.62 199 LEU A CA 1
ATOM 1527 C C . LEU A 1 199 ? -4.395 2.012 16.141 1 89.62 199 LEU A C 1
ATOM 1529 O O . LEU A 1 199 ? -5.07 0.982 16.141 1 89.62 199 LEU A O 1
ATOM 1533 N N . ARG A 1 200 ? -4.863 3.186 16.562 1 92.56 200 ARG A N 1
ATOM 1534 C CA . ARG A 1 200 ? -6.219 3.309 17.094 1 92.56 200 ARG A CA 1
ATOM 1535 C C . ARG A 1 200 ? -7.004 4.371 16.328 1 92.56 200 ARG A C 1
ATOM 1537 O O . ARG A 1 200 ? -6.453 5.402 15.938 1 92.56 200 ARG A O 1
ATOM 1544 N N . VAL A 1 201 ? -8.266 4.074 16.078 1 91.94 201 VAL A N 1
ATOM 1545 C CA . VAL A 1 201 ? -9.188 5.047 15.484 1 91.94 201 VAL A CA 1
ATOM 1546 C C . VAL A 1 201 ? -10.234 5.461 16.516 1 91.94 201 VAL A C 1
ATOM 1548 O O . VAL A 1 201 ? -10.852 4.609 17.156 1 91.94 201 VAL A O 1
ATOM 1551 N N . TYR A 1 202 ? -10.383 6.727 16.734 1 94.75 202 TYR A N 1
ATOM 1552 C CA . TYR A 1 202 ? -11.328 7.293 17.688 1 94.75 202 TYR A CA 1
ATOM 1553 C C . TYR A 1 202 ? -12.477 7.984 16.969 1 94.75 202 TYR A C 1
ATOM 1555 O O . TYR A 1 202 ? -12.281 8.602 15.922 1 94.75 202 TYR A O 1
ATOM 1563 N N . ASP A 1 203 ? -13.633 7.902 17.547 1 92.38 203 ASP A N 1
ATOM 1564 C CA . ASP A 1 203 ? -14.75 8.773 17.188 1 92.38 203 ASP A CA 1
ATOM 1565 C C . ASP A 1 203 ? -14.719 10.062 18 1 92.38 203 ASP A C 1
ATOM 1567 O O . ASP A 1 203 ? -14.844 10.039 19.234 1 92.38 203 ASP A O 1
ATOM 1571 N N . LEU A 1 204 ? -14.625 11.141 17.359 1 94.06 204 LEU A N 1
ATOM 1572 C CA . LEU A 1 204 ? -14.383 12.406 18.047 1 94.06 204 LEU A CA 1
ATOM 1573 C C . LEU A 1 204 ? -15.688 13 18.562 1 94.06 204 LEU A C 1
ATOM 1575 O O . LEU A 1 204 ? -15.68 14.016 19.266 1 94.06 204 LEU A O 1
ATOM 1579 N N . ARG A 1 205 ? -16.812 12.461 18.25 1 88.06 205 ARG A N 1
ATOM 1580 C CA . ARG A 1 205 ? -18.078 12.891 18.812 1 88.06 205 ARG A CA 1
ATOM 1581 C C . ARG A 1 205 ? -18.234 12.398 20.25 1 88.06 205 ARG A C 1
ATOM 1583 O O . ARG A 1 205 ? -18.797 13.094 21.094 1 88.06 205 ARG A O 1
ATOM 1590 N N . ALA A 1 206 ? -17.625 11.234 20.469 1 92.5 206 ALA A N 1
ATOM 1591 C CA . ALA A 1 206 ? -17.719 10.625 21.797 1 92.5 206 ALA A CA 1
ATOM 1592 C C . ALA A 1 206 ? -16.344 10.508 22.438 1 92.5 206 ALA A C 1
ATOM 1594 O O . ALA A 1 206 ? -16.234 10.203 23.625 1 92.5 206 ALA A O 1
ATOM 1595 N N . TYR A 1 207 ? -15.336 10.75 21.688 1 95 207 TYR A N 1
ATOM 1596 C CA . TYR A 1 207 ? -13.945 10.617 22.125 1 95 207 TYR A CA 1
ATOM 1597 C C . TYR A 1 207 ? -13.68 9.219 22.672 1 95 207 TYR A C 1
ATOM 1599 O O . TYR A 1 207 ? -13.078 9.062 23.734 1 95 207 TYR A O 1
ATOM 1607 N N . GLN A 1 208 ? -14.219 8.211 21.969 1 92.69 208 GLN A N 1
ATOM 1608 C CA . GLN A 1 208 ? -14.031 6.809 22.312 1 92.69 208 GLN A CA 1
ATOM 1609 C C . GLN A 1 208 ? -13.328 6.055 21.188 1 92.69 208 GLN A C 1
ATOM 1611 O O . GLN A 1 208 ? -13.5 6.383 20.016 1 92.69 208 GLN A O 1
ATOM 1616 N N . PRO A 1 209 ? -12.531 5.094 21.609 1 91.5 209 PRO A N 1
ATOM 1617 C CA . PRO A 1 209 ? -11.891 4.281 20.562 1 91.5 209 PRO A CA 1
ATOM 1618 C C . PRO A 1 209 ? -12.875 3.393 19.812 1 91.5 209 PRO A C 1
ATOM 1620 O O . PRO A 1 209 ? -13.805 2.852 20.422 1 91.5 209 PRO A O 1
ATOM 1623 N N . LEU A 1 210 ? -12.758 3.35 18.562 1 87.81 210 LEU A N 1
ATOM 1624 C CA . LEU A 1 210 ? -13.594 2.518 17.719 1 87.81 210 LEU A CA 1
ATOM 1625 C C . LEU A 1 210 ? -12.852 1.247 17.297 1 87.81 210 LEU A C 1
ATOM 1627 O O . LEU A 1 210 ? -13.445 0.17 17.234 1 87.81 210 LEU A O 1
ATOM 1631 N N . GLN A 1 211 ? -11.641 1.375 16.984 1 83.56 211 GLN A N 1
ATOM 1632 C CA . GLN A 1 211 ? -10.828 0.277 16.453 1 83.56 211 GLN A CA 1
ATOM 1633 C C . GLN A 1 211 ? -9.398 0.358 16.969 1 83.56 211 GLN A C 1
ATOM 1635 O O . GLN A 1 211 ? -8.883 1.449 17.234 1 83.56 211 GLN A O 1
ATOM 1640 N N . SER A 1 212 ? -8.773 -0.793 17.141 1 86.31 212 SER A N 1
ATOM 1641 C CA . SER A 1 212 ? -7.367 -0.901 17.5 1 86.31 212 SER A CA 1
ATOM 1642 C C . SER A 1 212 ? -6.672 -2.008 16.719 1 86.31 212 SER A C 1
ATOM 1644 O O . SER A 1 212 ? -7.215 -3.105 16.562 1 86.31 212 SER A O 1
ATOM 1646 N N . LEU A 1 213 ? -5.609 -1.639 16.188 1 78.5 213 LEU A N 1
ATOM 1647 C CA . LEU A 1 213 ? -4.82 -2.594 15.414 1 78.5 213 LEU A CA 1
ATOM 1648 C C . LEU A 1 213 ? -3.381 -2.639 15.914 1 78.5 213 LEU A C 1
ATOM 1650 O O . LEU A 1 213 ? -2.795 -1.6 16.219 1 78.5 213 LEU A O 1
ATOM 1654 N N . VAL A 1 214 ? -2.814 -3.848 15.867 1 79.88 214 VAL A N 1
ATOM 1655 C CA . VAL A 1 214 ? -1.405 -3.99 16.219 1 79.88 214 VAL A CA 1
ATOM 1656 C C . VAL A 1 214 ? -0.547 -3.92 14.961 1 79.88 214 VAL A C 1
ATOM 1658 O O . VAL A 1 214 ? -0.865 -4.551 13.953 1 79.88 214 VAL A O 1
ATOM 1661 N N . LEU A 1 215 ? 0.444 -3.156 15.031 1 78.38 215 LEU A N 1
ATOM 1662 C CA . LEU A 1 215 ? 1.4 -3.002 13.938 1 78.38 215 LEU A CA 1
ATOM 1663 C C . LEU A 1 215 ? 2.75 -3.609 14.305 1 78.38 215 LEU A C 1
ATOM 1665 O O . LEU A 1 215 ? 3.059 -3.77 15.492 1 78.38 215 LEU A O 1
ATOM 1669 N N . PRO A 1 216 ? 3.486 -4.023 13.32 1 71.56 216 PRO A N 1
ATOM 1670 C CA . PRO A 1 216 ? 4.832 -4.504 13.641 1 71.56 216 PRO A CA 1
ATOM 1671 C C . PRO A 1 216 ? 5.672 -3.459 14.375 1 71.56 216 PRO A C 1
ATOM 1673 O O . PRO A 1 216 ? 6.422 -3.799 15.289 1 71.56 216 PRO A O 1
ATOM 1676 N N . VAL A 1 217 ? 5.582 -2.26 13.922 1 78.38 217 VAL A N 1
ATOM 1677 C CA . VAL A 1 217 ? 6.199 -1.091 14.539 1 78.38 217 VAL A CA 1
ATOM 1678 C C . VAL A 1 217 ? 5.227 0.086 14.5 1 78.38 217 VAL A C 1
ATOM 1680 O O . VAL A 1 217 ? 4.461 0.236 13.547 1 78.38 217 VAL A O 1
ATOM 1683 N N . GLY A 1 218 ? 5.34 0.888 15.539 1 84.19 218 GLY A N 1
ATOM 1684 C CA . GLY A 1 218 ? 4.488 2.066 15.523 1 84.19 218 GLY A CA 1
ATOM 1685 C C . GLY A 1 218 ? 4.684 2.93 14.297 1 84.19 218 GLY A C 1
ATOM 1686 O O . GLY A 1 218 ? 5.816 3.26 13.938 1 84.19 218 GLY A O 1
ATOM 1687 N N . ALA A 1 219 ? 3.57 3.303 13.656 1 85.12 219 ALA A N 1
ATOM 1688 C CA . ALA A 1 219 ? 3.635 4.125 12.453 1 85.12 219 ALA A CA 1
ATOM 1689 C C . ALA A 1 219 ? 4.066 5.551 12.789 1 85.12 219 ALA A C 1
ATOM 1691 O O . ALA A 1 219 ? 3.543 6.164 13.719 1 85.12 219 ALA A O 1
ATOM 1692 N N . GLY A 1 220 ? 4.98 6.051 11.969 1 86 220 GLY A N 1
ATOM 1693 C CA . GLY A 1 220 ? 5.453 7.414 12.164 1 86 220 GLY A CA 1
ATOM 1694 C C . GLY A 1 220 ? 4.652 8.438 11.375 1 86 220 GLY A C 1
ATOM 1695 O O . GLY A 1 220 ? 4.742 9.633 11.641 1 86 220 GLY A O 1
ATOM 1696 N N . HIS A 1 221 ? 3.93 7.949 10.398 1 84.38 221 HIS A N 1
ATOM 1697 C CA . HIS A 1 221 ? 3.109 8.82 9.562 1 84.38 221 HIS A CA 1
ATOM 1698 C C . HIS A 1 221 ? 1.753 8.188 9.273 1 84.38 221 HIS A C 1
ATOM 1700 O O . HIS A 1 221 ? 1.668 6.992 9 1 84.38 221 HIS A O 1
ATOM 1706 N N . LEU A 1 222 ? 0.73 8.992 9.438 1 86.56 222 LEU A N 1
ATOM 1707 C CA . LEU A 1 222 ? -0.642 8.594 9.133 1 86.56 222 LEU A CA 1
ATOM 1708 C C . LEU A 1 222 ? -1.293 9.586 8.172 1 86.56 222 LEU A C 1
ATOM 1710 O O . LEU A 1 222 ? -1.034 10.789 8.25 1 86.56 222 LEU A O 1
ATOM 1714 N N . SER A 1 223 ? -2.094 9.07 7.262 1 84.44 223 SER A N 1
ATOM 1715 C CA . SER A 1 223 ? -2.834 9.938 6.352 1 84.44 223 SER A CA 1
ATOM 1716 C C . SER A 1 223 ? -4.184 9.328 5.98 1 84.44 223 SER A C 1
ATOM 1718 O O . SER A 1 223 ? -4.262 8.148 5.625 1 84.44 223 SER A O 1
ATOM 1720 N N . PHE A 1 224 ? -5.238 10.164 6.141 1 83.44 224 PHE A N 1
ATOM 1721 C CA . PHE A 1 224 ? -6.559 9.773 5.66 1 83.44 224 PHE A CA 1
ATOM 1722 C C . PHE A 1 224 ? -6.789 10.273 4.242 1 83.44 224 PHE A C 1
ATOM 1724 O O . PHE A 1 224 ? -6.418 11.398 3.906 1 83.44 224 PHE A O 1
ATOM 1731 N N . SER A 1 225 ? -7.395 9.414 3.477 1 76.25 225 SER A N 1
ATOM 1732 C CA . SER A 1 225 ? -7.898 9.891 2.191 1 76.25 225 SER A CA 1
ATOM 1733 C C . SER A 1 225 ? -9.219 10.633 2.354 1 76.25 225 SER A C 1
ATOM 1735 O O . SER A 1 225 ? -9.82 10.609 3.43 1 76.25 225 SER A O 1
ATOM 1737 N N . GLN A 1 226 ? -9.609 11.266 1.295 1 73.06 226 GLN A N 1
ATOM 1738 C CA . GLN A 1 226 ? -10.891 11.969 1.324 1 73.06 226 GLN A CA 1
ATOM 1739 C C . GLN A 1 226 ? -12.047 11 1.575 1 73.06 226 GLN A C 1
ATOM 1741 O O . GLN A 1 226 ? -13.039 11.367 2.203 1 73.06 226 GLN A O 1
ATOM 1746 N N . ARG A 1 227 ? -11.828 9.766 1.127 1 71.81 227 ARG A N 1
ATOM 1747 C CA . ARG A 1 227 ? -12.922 8.797 1.262 1 71.81 227 ARG A CA 1
ATOM 1748 C C . ARG A 1 227 ? -12.734 7.934 2.502 1 71.81 227 ARG A C 1
ATOM 1750 O O . ARG A 1 227 ? -13.398 6.906 2.654 1 71.81 227 ARG A O 1
ATOM 1757 N N . GLY A 1 228 ? -11.758 8.258 3.23 1 75.62 228 GLY A N 1
ATOM 1758 C CA . GLY A 1 228 ? -11.664 7.664 4.555 1 75.62 228 GLY A CA 1
ATOM 1759 C C . GLY A 1 228 ? -10.688 6.504 4.617 1 75.62 228 GLY A C 1
ATOM 1760 O O . GLY A 1 228 ? -10.602 5.809 5.633 1 75.62 228 GLY A O 1
ATOM 1761 N N . LEU A 1 229 ? -10.008 6.238 3.582 1 74.75 229 LEU A N 1
ATOM 1762 C CA . LEU A 1 229 ? -8.938 5.254 3.668 1 74.75 229 LEU A CA 1
ATOM 1763 C C . LEU A 1 229 ? -7.793 5.77 4.539 1 74.75 229 LEU A C 1
ATOM 1765 O O . LEU A 1 229 ? -7.457 6.953 4.492 1 74.75 229 LEU A O 1
ATOM 1769 N N . LEU A 1 230 ? -7.148 4.824 5.305 1 82 230 LEU A N 1
ATOM 1770 C CA . LEU A 1 230 ? -6.035 5.191 6.172 1 82 230 LEU A CA 1
ATOM 1771 C C . LEU A 1 230 ? -4.738 4.547 5.699 1 82 230 LEU A C 1
ATOM 1773 O O . LEU A 1 230 ? -4.695 3.338 5.453 1 82 230 LEU A O 1
ATOM 1777 N N . ALA A 1 231 ? -3.803 5.336 5.48 1 80.38 231 ALA A N 1
ATOM 1778 C CA . ALA A 1 231 ? -2.453 4.855 5.195 1 80.38 231 ALA A CA 1
ATOM 1779 C C . ALA A 1 231 ? -1.531 5.066 6.391 1 80.38 231 ALA A C 1
ATOM 1781 O O . ALA A 1 231 ? -1.599 6.105 7.059 1 80.38 231 ALA A O 1
ATOM 1782 N N . ALA A 1 232 ? -0.693 4.078 6.645 1 82.81 232 ALA A N 1
ATOM 1783 C CA . ALA A 1 232 ? 0.271 4.133 7.738 1 82.81 232 ALA A CA 1
ATOM 1784 C C . ALA A 1 232 ? 1.662 3.719 7.266 1 82.81 232 ALA A C 1
ATOM 1786 O O . ALA A 1 232 ? 1.813 2.713 6.57 1 82.81 232 ALA A O 1
ATOM 1787 N N . ALA A 1 233 ? 2.576 4.516 7.609 1 77.94 233 ALA A N 1
ATOM 1788 C CA . ALA A 1 233 ? 3.967 4.184 7.309 1 77.94 233 ALA A CA 1
ATOM 1789 C C . ALA A 1 233 ? 4.715 3.764 8.57 1 77.94 233 ALA A C 1
ATOM 1791 O O . ALA A 1 233 ? 4.793 4.523 9.539 1 77.94 233 ALA A O 1
ATOM 1792 N N . CYS A 1 234 ? 5.207 2.496 8.508 1 74.62 234 CYS A N 1
ATOM 1793 C CA . CYS A 1 234 ? 5.926 1.916 9.641 1 74.62 234 CYS A CA 1
ATOM 1794 C C . CYS A 1 234 ? 7.414 1.775 9.328 1 74.62 234 CYS A C 1
ATOM 1796 O O . CYS A 1 234 ? 7.785 1.143 8.336 1 74.62 234 CYS A O 1
ATOM 1798 N N . GLY A 1 235 ? 8.227 2.553 9.797 1 61.47 235 GLY A N 1
ATOM 1799 C CA . GLY A 1 235 ? 9.664 2.426 9.602 1 61.47 235 GLY A CA 1
ATOM 1800 C C . GLY A 1 235 ? 10.344 1.605 10.68 1 61.47 235 GLY A C 1
ATOM 1801 O O . GLY A 1 235 ? 10.164 1.867 11.867 1 61.47 235 GLY A O 1
ATOM 1802 N N . ASP A 1 236 ? 10.719 0.351 10.273 1 54.5 236 ASP A N 1
ATOM 1803 C CA . ASP A 1 236 ? 11.508 -0.435 11.219 1 54.5 236 ASP A CA 1
ATOM 1804 C C . ASP A 1 236 ? 13 -0.15 11.062 1 54.5 236 ASP A C 1
ATOM 1806 O O . ASP A 1 236 ? 13.625 -0.608 10.109 1 54.5 236 ASP A O 1
ATOM 1810 N N . VAL A 1 237 ? 13.461 0.747 11.844 1 48.31 237 VAL A N 1
ATOM 1811 C CA . VAL A 1 237 ? 14.875 1.119 11.797 1 48.31 237 VAL A CA 1
ATOM 1812 C C . VAL A 1 237 ? 15.742 -0.11 12.055 1 48.31 237 VAL A C 1
ATOM 1814 O O . VAL A 1 237 ? 16.812 -0.251 11.469 1 48.31 237 VAL A O 1
ATOM 1817 N N . VAL A 1 238 ? 15.25 -0.941 12.938 1 43.25 238 VAL A N 1
ATOM 1818 C CA . VAL A 1 238 ? 16.078 -2.086 13.297 1 43.25 238 VAL A CA 1
ATOM 1819 C C . VAL A 1 238 ? 16.203 -3.035 12.109 1 43.25 238 VAL A C 1
ATOM 1821 O O . VAL A 1 238 ? 17.281 -3.529 11.812 1 43.25 238 VAL A O 1
ATOM 1824 N N . GLN A 1 239 ? 15.062 -3.121 11.484 1 48.38 239 GLN A N 1
ATOM 1825 C CA . GLN A 1 239 ? 15.102 -4.141 10.438 1 48.38 239 GLN A CA 1
ATOM 1826 C C . GLN A 1 239 ? 15.398 -3.52 9.078 1 48.38 239 GLN A C 1
ATOM 1828 O O . GLN A 1 239 ? 15.664 -4.234 8.109 1 48.38 239 GLN A O 1
ATOM 1833 N N . GLY A 1 240 ? 15.617 -2.193 9.117 1 47.5 240 GLY A N 1
ATOM 1834 C CA . GLY A 1 240 ? 15.938 -1.496 7.879 1 47.5 240 GLY A CA 1
ATOM 1835 C C . GLY A 1 240 ? 14.836 -1.598 6.84 1 47.5 240 GLY A C 1
ATOM 1836 O O . GLY A 1 240 ? 15.086 -1.441 5.645 1 47.5 240 GLY A O 1
ATOM 1837 N N . VAL A 1 241 ? 13.664 -2.197 7.242 1 50.31 241 VAL A N 1
ATOM 1838 C CA . VAL A 1 241 ? 12.609 -2.369 6.246 1 50.31 241 VAL A CA 1
ATOM 1839 C C . VAL A 1 241 ? 11.406 -1.504 6.609 1 50.31 241 VAL A C 1
ATOM 1841 O O . VAL A 1 241 ? 11.023 -1.424 7.777 1 50.31 241 VAL A O 1
ATOM 1844 N N . ASP A 1 242 ? 11 -0.63 5.711 1 59 242 ASP A N 1
ATOM 1845 C CA . ASP A 1 242 ? 9.812 0.192 5.918 1 59 242 ASP A CA 1
ATOM 1846 C C . ASP A 1 242 ? 8.57 -0.477 5.332 1 59 242 ASP A C 1
ATOM 1848 O O . ASP A 1 242 ? 8.664 -1.224 4.355 1 59 242 ASP A O 1
ATOM 1852 N N . HIS A 1 243 ? 7.516 -0.425 6.168 1 61.78 243 HIS A N 1
ATOM 1853 C CA . HIS A 1 243 ? 6.246 -1.007 5.75 1 61.78 243 HIS A CA 1
ATOM 1854 C C . HIS A 1 243 ? 5.18 0.068 5.566 1 61.78 243 HIS A C 1
ATOM 1856 O O . HIS A 1 243 ? 5.109 1.017 6.352 1 61.78 243 HIS A O 1
ATOM 1862 N N . LEU A 1 244 ? 4.656 0.066 4.344 1 62.5 244 LEU A N 1
ATOM 1863 C CA . LEU A 1 244 ? 3.463 0.87 4.113 1 62.5 244 LEU A 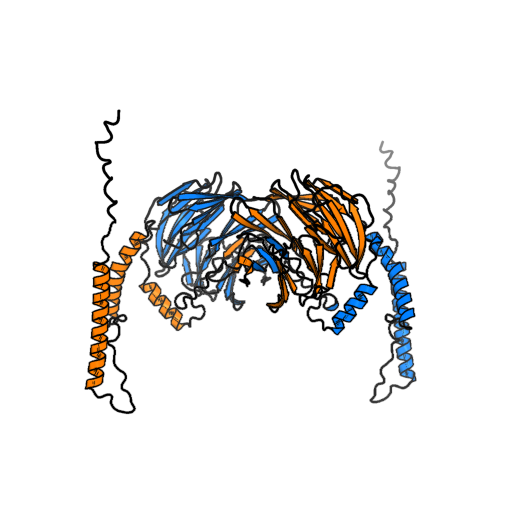CA 1
ATOM 1864 C C . LEU A 1 244 ? 2.203 0.023 4.258 1 62.5 244 LEU A C 1
ATOM 1866 O O . LEU A 1 244 ? 2.121 -1.076 3.705 1 62.5 244 LEU A O 1
ATOM 1870 N N . MET A 1 245 ? 1.403 0.438 5.078 1 65.94 245 MET A N 1
ATOM 1871 C CA . MET A 1 245 ? 0.126 -0.247 5.258 1 65.94 245 MET A CA 1
ATOM 1872 C C . MET A 1 245 ? -1.034 0.645 4.824 1 65.94 245 MET A C 1
ATOM 1874 O O . MET A 1 245 ? -1.056 1.836 5.137 1 65.94 245 MET A O 1
ATOM 1878 N N . ILE A 1 246 ? -1.747 0.09 3.994 1 60.97 246 ILE A N 1
ATOM 1879 C CA . ILE A 1 246 ? -2.963 0.785 3.584 1 60.97 246 ILE A CA 1
ATOM 1880 C C . ILE A 1 246 ? -4.184 -0.041 3.975 1 60.97 246 ILE A C 1
ATOM 1882 O O . ILE A 1 246 ? -4.246 -1.24 3.693 1 60.97 246 ILE A O 1
ATOM 1886 N N . THR A 1 247 ? -4.922 0.465 4.832 1 59.28 247 THR A N 1
ATOM 1887 C CA . THR A 1 247 ? -6.164 -0.208 5.199 1 59.28 247 THR A CA 1
ATOM 1888 C C . THR A 1 247 ? -7.215 -0.041 4.105 1 59.28 247 THR A C 1
ATOM 1890 O O . THR A 1 247 ? -7.531 1.083 3.709 1 59.28 247 THR A O 1
ATOM 1893 N N . CYS A 1 248 ? -7.246 -1.047 3.348 1 53.28 248 CYS A N 1
ATOM 1894 C CA . CYS A 1 248 ? -8.258 -1.01 2.301 1 53.28 248 CYS A CA 1
ATOM 1895 C C . CYS A 1 248 ? -9.242 -2.166 2.451 1 53.28 248 CYS A C 1
ATOM 1897 O O . CYS A 1 248 ? -9.031 -3.061 3.273 1 53.28 248 CYS A O 1
ATOM 1899 N N . SER A 1 249 ? -10.391 -1.885 1.993 1 50.38 249 SER A N 1
ATOM 1900 C CA . SER A 1 249 ? -11.367 -2.971 2.084 1 50.38 249 SER A CA 1
ATOM 1901 C C . SER A 1 249 ? -10.797 -4.266 1.511 1 50.38 249 SER A C 1
ATOM 1903 O O . SER A 1 249 ? -9.789 -4.25 0.801 1 50.38 249 SER A O 1
ATOM 1905 N N . PHE A 1 250 ? -11.266 -5.391 1.063 1 46 250 PHE A N 1
ATOM 1906 C CA . PHE A 1 250 ? -11.195 -6.84 0.905 1 46 250 PHE A CA 1
ATOM 1907 C C . PHE A 1 250 ? -10.273 -7.215 -0.251 1 46 250 PHE A C 1
ATOM 1909 O O . PHE A 1 250 ? -10.734 -7.402 -1.38 1 46 250 PHE A O 1
ATOM 1916 N N . PRO A 1 251 ? -8.758 -7.078 0.089 1 49.75 251 PRO A N 1
ATOM 1917 C CA . PRO A 1 251 ? -8.055 -7.57 -1.097 1 49.75 251 PRO A CA 1
ATOM 1918 C C . PRO A 1 251 ? -8.141 -9.086 -1.244 1 49.75 251 PRO A C 1
ATOM 1920 O O . PRO A 1 251 ? -8.094 -9.812 -0.247 1 49.75 251 PRO A O 1
ATOM 1923 N N . LEU A 1 252 ? -8.797 -9.633 -2.336 1 55.47 252 LEU A N 1
ATOM 1924 C CA . LEU A 1 252 ? -8.93 -11.055 -2.629 1 55.47 252 LEU A CA 1
ATOM 1925 C C . LEU A 1 252 ? -7.734 -11.555 -3.438 1 55.47 252 LEU A C 1
ATOM 1927 O O . LEU A 1 252 ? -7.523 -12.758 -3.561 1 55.47 252 LEU A O 1
ATOM 1931 N N . GLY A 1 253 ? -6.953 -10.703 -3.973 1 61.91 253 GLY A N 1
ATOM 1932 C CA . GLY A 1 253 ? -5.797 -11.094 -4.762 1 61.91 253 GLY A CA 1
ATOM 1933 C C . GLY A 1 253 ? -4.785 -9.977 -4.934 1 61.91 253 GLY A C 1
ATOM 1934 O O . GLY A 1 253 ? -5.148 -8.805 -4.941 1 61.91 253 GLY A O 1
ATOM 1935 N N . LEU A 1 254 ? -3.457 -10.461 -4.883 1 71.12 254 LEU A N 1
ATOM 1936 C CA . LEU A 1 254 ? -2.355 -9.516 -5.023 1 71.12 254 LEU A CA 1
ATOM 1937 C C . LEU A 1 254 ? -1.325 -10.031 -6.027 1 71.12 254 LEU A C 1
ATOM 1939 O O . LEU A 1 254 ? -0.949 -11.203 -5.992 1 71.12 254 LEU A O 1
ATOM 1943 N N . ARG A 1 255 ? -1.039 -9.18 -6.996 1 67.81 255 ARG A N 1
ATOM 1944 C CA . ARG A 1 255 ? 0.058 -9.594 -7.867 1 67.81 255 ARG A CA 1
ATOM 1945 C C . ARG A 1 255 ? 0.782 -8.375 -8.438 1 67.81 255 ARG A C 1
ATOM 1947 O O . ARG A 1 255 ? 0.148 -7.461 -8.969 1 67.81 255 ARG A O 1
ATOM 1954 N N . PHE A 1 256 ? 2.115 -8.328 -8.328 1 70.81 256 PHE A N 1
ATOM 1955 C CA . PHE A 1 256 ? 2.906 -7.32 -9.023 1 70.81 256 PHE A CA 1
ATOM 1956 C C . PHE A 1 256 ? 2.928 -7.594 -10.523 1 70.81 256 PHE A C 1
ATOM 1958 O O . PHE A 1 256 ? 3.027 -8.742 -10.953 1 70.81 256 PHE A O 1
ATOM 1965 N N . CYS A 1 257 ? 2.814 -6.559 -11.359 1 66.12 257 CYS A N 1
ATOM 1966 C CA . CYS A 1 257 ? 2.953 -6.691 -12.805 1 66.12 257 CYS A CA 1
ATOM 1967 C C . CYS A 1 257 ? 4.422 -6.777 -13.211 1 66.12 257 CYS A C 1
ATOM 1969 O O . CYS A 1 257 ? 5.227 -5.934 -12.812 1 66.12 257 CYS A O 1
ATOM 1971 N N . PRO A 1 258 ? 4.742 -7.801 -13.992 1 62.91 258 PRO A N 1
ATOM 1972 C CA . PRO A 1 258 ? 6.137 -7.887 -14.422 1 62.91 258 PRO A CA 1
ATOM 1973 C C . PRO A 1 258 ? 6.578 -6.668 -15.234 1 62.91 258 PRO A C 1
ATOM 1975 O O . PRO A 1 258 ? 5.797 -6.133 -16.031 1 62.91 258 PRO A O 1
ATOM 1978 N N . PHE A 1 259 ? 7.754 -6.148 -14.93 1 63.38 259 PHE A N 1
ATOM 1979 C CA . PHE A 1 259 ? 8.477 -5.113 -15.664 1 63.38 259 PHE A CA 1
ATOM 1980 C C . PHE A 1 259 ? 7.812 -3.756 -15.477 1 63.38 259 PHE A C 1
ATOM 1982 O O . PHE A 1 259 ? 8.156 -2.791 -16.156 1 63.38 259 PHE A O 1
ATOM 1989 N N . GLU A 1 260 ? 6.812 -3.746 -14.672 1 63.25 260 GLU A N 1
ATOM 1990 C CA . GLU A 1 260 ? 6.137 -2.48 -14.406 1 63.25 260 GLU A CA 1
ATOM 1991 C C . GLU A 1 260 ? 6.105 -2.18 -12.914 1 63.25 260 GLU A C 1
ATOM 1993 O O . GLU A 1 260 ? 6.195 -3.092 -12.086 1 63.25 260 GLU A O 1
ATOM 1998 N N . ASP A 1 261 ? 5.984 -0.957 -12.617 1 65.5 261 ASP A N 1
ATOM 1999 C CA . ASP A 1 261 ? 5.848 -0.512 -11.234 1 65.5 261 ASP A CA 1
ATOM 2000 C C . ASP A 1 261 ? 4.383 -0.524 -10.797 1 65.5 261 ASP A C 1
ATOM 2002 O O . ASP A 1 261 ? 3.873 0.479 -10.297 1 65.5 261 ASP A O 1
ATOM 2006 N N . VAL A 1 262 ? 3.717 -1.693 -11.055 1 66.12 262 VAL A N 1
ATOM 2007 C CA . VAL A 1 262 ? 2.285 -1.746 -10.773 1 66.12 262 VAL A CA 1
ATOM 2008 C C . VAL A 1 262 ? 1.965 -2.977 -9.93 1 66.12 262 VAL A C 1
ATOM 2010 O O . VAL A 1 262 ? 2.479 -4.066 -10.188 1 66.12 262 VAL A O 1
ATOM 2013 N N . LEU A 1 263 ? 1.173 -2.768 -8.898 1 72.31 263 LEU A N 1
ATOM 2014 C CA . LEU A 1 263 ? 0.583 -3.84 -8.109 1 72.31 263 LEU A CA 1
ATOM 2015 C C . LEU A 1 263 ? -0.913 -3.959 -8.375 1 72.31 263 LEU A C 1
ATOM 2017 O O . LEU A 1 263 ? -1.655 -2.986 -8.227 1 72.31 263 LEU A O 1
ATOM 2021 N N . GLY A 1 264 ? -1.303 -5.129 -8.875 1 66 264 GLY A N 1
ATOM 2022 C CA . GLY A 1 264 ? -2.721 -5.418 -9.023 1 66 264 GLY A CA 1
ATOM 2023 C C . GLY A 1 264 ? -3.357 -5.941 -7.75 1 66 264 GLY A C 1
ATOM 2024 O O . GLY A 1 264 ? -2.807 -6.824 -7.09 1 66 264 GLY A O 1
ATOM 2025 N N . VAL A 1 265 ? -4.465 -5.273 -7.398 1 69.56 265 VAL A N 1
ATOM 2026 C CA . VAL A 1 265 ? -5.188 -5.66 -6.191 1 69.56 265 VAL A CA 1
ATOM 2027 C C . VAL A 1 265 ? -6.629 -6.02 -6.543 1 69.56 265 VAL A C 1
ATOM 2029 O O . VAL A 1 265 ? -7.367 -5.188 -7.082 1 69.56 265 VAL A O 1
ATOM 2032 N N . GLY A 1 266 ? -6.934 -7.293 -6.371 1 61.88 266 GLY A N 1
ATOM 2033 C CA . GLY A 1 266 ? -8.32 -7.715 -6.473 1 61.88 266 GLY A CA 1
ATOM 2034 C C . GLY A 1 266 ? -9.086 -7.578 -5.168 1 61.88 266 GLY A C 1
ATOM 2035 O O . GLY A 1 266 ? -8.562 -7.895 -4.098 1 61.88 266 GLY A O 1
ATOM 2036 N N . HIS A 1 267 ? -10.234 -6.957 -5.211 1 60.84 267 HIS A N 1
ATOM 2037 C CA . HIS A 1 267 ? -11.078 -6.793 -4.035 1 60.84 267 HIS A CA 1
ATOM 2038 C C . HIS A 1 267 ? -12.547 -6.973 -4.383 1 60.84 267 HIS A C 1
ATOM 2040 O O . HIS A 1 267 ? -12.891 -7.184 -5.547 1 60.84 267 HIS A O 1
ATOM 2046 N N . GLY A 1 268 ? -13.383 -7.109 -3.4 1 58.53 268 GLY A N 1
ATOM 2047 C CA . GLY A 1 268 ? -14.797 -7.406 -3.572 1 58.53 268 GLY A CA 1
ATOM 2048 C C . GLY A 1 268 ? -15.477 -6.504 -4.582 1 58.53 268 GLY A C 1
ATOM 2049 O O . GLY A 1 268 ? -16.406 -6.926 -5.27 1 58.53 268 GLY A O 1
ATOM 2050 N N . SER A 1 269 ? -14.969 -5.355 -4.672 1 55.81 269 SER A N 1
ATOM 2051 C CA . SER A 1 269 ? -15.641 -4.391 -5.535 1 55.81 269 SER A CA 1
ATOM 2052 C C . SER A 1 269 ? -14.977 -4.309 -6.902 1 55.81 269 SER A C 1
ATOM 2054 O O . SER A 1 269 ? -15.414 -3.543 -7.766 1 55.81 269 SER A O 1
ATOM 2056 N N . GLY A 1 270 ? -13.969 -5.133 -7.039 1 57.28 270 GLY A N 1
ATOM 2057 C CA . GLY A 1 270 ? -13.336 -5.102 -8.352 1 57.28 270 GLY A CA 1
ATOM 2058 C C . GLY A 1 270 ? -11.828 -5.176 -8.281 1 57.28 270 GLY A C 1
ATOM 2059 O O . GLY A 1 270 ? -11.266 -5.953 -7.508 1 57.28 270 GLY A O 1
ATOM 2060 N N . PHE A 1 271 ? -11.297 -4.508 -9.242 1 63.78 271 PHE A N 1
ATOM 2061 C CA . PHE A 1 271 ? -9.852 -4.555 -9.414 1 63.78 271 PHE A CA 1
ATOM 2062 C C . PHE A 1 271 ? -9.25 -3.152 -9.359 1 63.78 271 PHE A C 1
ATOM 2064 O O . PHE A 1 271 ? -9.828 -2.207 -9.898 1 63.78 271 PHE A O 1
ATOM 2071 N N . THR A 1 272 ? -8.141 -3.025 -8.602 1 63.09 272 THR A N 1
ATOM 2072 C CA . THR A 1 272 ? -7.422 -1.759 -8.516 1 63.09 272 THR A CA 1
ATOM 2073 C C . THR A 1 272 ? -5.945 -1.952 -8.852 1 63.09 272 THR A C 1
ATOM 2075 O O . THR A 1 272 ? -5.336 -2.943 -8.438 1 63.09 272 THR A O 1
ATOM 2078 N N . SER A 1 273 ? -5.434 -1.021 -9.688 1 62.97 273 SER A N 1
ATOM 2079 C CA . SER A 1 273 ? -3.998 -0.999 -9.945 1 62.97 273 SER A CA 1
ATOM 2080 C C . SER A 1 273 ? -3.303 0.07 -9.109 1 62.97 273 SER A C 1
ATOM 2082 O O . SER A 1 273 ? -3.762 1.212 -9.047 1 62.97 273 SER A O 1
ATOM 2084 N N . LEU A 1 274 ? -2.281 -0.438 -8.336 1 64.5 274 LEU A N 1
ATOM 2085 C CA . LEU A 1 274 ? -1.497 0.483 -7.52 1 64.5 274 LEU A CA 1
ATOM 2086 C C . LEU A 1 274 ? -0.115 0.705 -8.125 1 64.5 274 LEU A C 1
ATOM 2088 O O . LEU A 1 274 ? 0.546 -0.25 -8.539 1 64.5 274 LEU A O 1
ATOM 2092 N N . LEU A 1 275 ? 0.259 1.933 -8.344 1 62.41 275 LEU A N 1
ATOM 2093 C CA . LEU A 1 275 ? 1.618 2.227 -8.781 1 62.41 275 LEU A CA 1
ATOM 2094 C C . LEU A 1 275 ? 2.602 2.115 -7.617 1 62.41 275 LEU A C 1
ATOM 2096 O O . LEU A 1 275 ? 2.428 2.771 -6.59 1 62.41 275 LEU A O 1
ATOM 2100 N N . VAL A 1 276 ? 3.537 1.172 -7.738 1 64.06 276 VAL A N 1
ATOM 2101 C CA . VAL A 1 276 ? 4.586 0.964 -6.746 1 64.06 276 VAL A CA 1
ATOM 2102 C C . VAL A 1 276 ? 5.953 1.203 -7.383 1 64.06 276 VAL A C 1
ATOM 2104 O O . VAL A 1 276 ? 6.547 0.286 -7.953 1 64.06 276 VAL A O 1
ATOM 2107 N N . PRO A 1 277 ? 6.434 2.4 -7.316 1 59.41 277 PRO A N 1
ATOM 2108 C CA . PRO A 1 277 ? 7.703 2.709 -7.984 1 59.41 277 PRO A CA 1
ATOM 2109 C C . PRO A 1 277 ? 8.836 1.784 -7.551 1 59.41 277 PRO A C 1
ATOM 2111 O O . PRO A 1 277 ? 8.969 1.481 -6.363 1 59.41 277 PRO A O 1
ATOM 2114 N N . GLY A 1 278 ? 9.617 1.306 -8.57 1 64.38 278 GLY A N 1
ATOM 2115 C CA . GLY A 1 278 ? 10.773 0.464 -8.305 1 64.38 278 GLY A CA 1
ATOM 2116 C C . GLY A 1 278 ? 10.43 -1.011 -8.219 1 64.38 278 GLY A C 1
ATOM 2117 O O . GLY A 1 278 ? 11.297 -1.839 -7.93 1 64.38 278 GLY A O 1
ATOM 2118 N N . ALA A 1 279 ? 9.172 -1.254 -8.359 1 69.56 279 ALA A N 1
ATOM 2119 C CA . ALA A 1 279 ? 8.758 -2.654 -8.281 1 69.56 279 ALA A CA 1
ATOM 2120 C C . ALA A 1 279 ? 9.219 -3.426 -9.516 1 69.56 279 ALA A C 1
ATOM 2122 O O . ALA A 1 279 ? 9.578 -4.602 -9.422 1 69.56 279 ALA A O 1
ATOM 2123 N N . GLY A 1 280 ? 9.117 -2.787 -10.688 1 65 280 GLY A N 1
ATOM 2124 C CA . GLY A 1 280 ? 9.414 -3.475 -11.938 1 65 280 GLY A CA 1
ATOM 2125 C C . GLY A 1 280 ? 10.828 -3.244 -12.422 1 65 280 GLY A C 1
ATOM 2126 O O . GLY A 1 280 ? 11.461 -2.248 -12.062 1 65 280 GLY A O 1
ATOM 2127 N N . GLN A 1 281 ? 11.477 -4.309 -13.031 1 60.88 281 GLN A N 1
ATOM 2128 C CA . GLN A 1 281 ? 12.734 -4.141 -13.75 1 60.88 281 GLN A CA 1
ATOM 2129 C C . GLN A 1 281 ? 12.484 -3.814 -15.219 1 60.88 281 GLN A C 1
ATOM 2131 O O . GLN A 1 281 ? 11.742 -4.527 -15.898 1 60.88 281 GLN A O 1
ATOM 2136 N N . ALA A 1 282 ? 12.852 -2.594 -15.688 1 51.91 282 ALA A N 1
ATOM 2137 C CA . ALA A 1 282 ? 12.617 -2.121 -17.047 1 51.91 282 ALA A CA 1
ATOM 2138 C C . ALA A 1 282 ? 13.258 -3.057 -18.062 1 51.91 282 ALA A C 1
ATOM 2140 O O . ALA A 1 282 ? 13.25 -2.773 -19.266 1 51.91 282 ALA A O 1
ATOM 2141 N N . ASN A 1 283 ? 13.641 -4.309 -17.766 1 49.94 283 ASN A N 1
ATOM 2142 C CA . ASN A 1 283 ? 14.414 -4.996 -18.797 1 49.94 283 ASN A CA 1
ATOM 2143 C C . ASN A 1 283 ? 13.578 -5.238 -20.047 1 49.94 283 ASN A C 1
ATOM 2145 O O . ASN A 1 283 ? 12.617 -6.004 -20.031 1 49.94 283 ASN A O 1
ATOM 2149 N N . PHE A 1 284 ? 13.555 -4.18 -20.844 1 42.88 284 PHE A N 1
ATOM 2150 C CA . PHE A 1 284 ? 13.047 -4.348 -22.203 1 42.88 284 PHE A CA 1
ATOM 2151 C C . PHE A 1 284 ? 13.68 -5.559 -22.875 1 42.88 284 PHE A C 1
ATOM 2153 O O . PHE A 1 284 ? 14.5 -5.41 -23.781 1 42.88 284 PHE A O 1
ATOM 2160 N N . ASP A 1 285 ? 14.219 -6.418 -22.359 1 39.81 285 ASP A N 1
ATOM 2161 C CA . ASP A 1 285 ? 14.586 -7.332 -23.438 1 39.81 285 ASP A CA 1
ATOM 2162 C C . ASP A 1 285 ? 13.375 -7.645 -24.328 1 39.81 285 ASP A C 1
ATOM 2164 O O . ASP A 1 285 ? 12.406 -8.242 -23.859 1 39.81 285 ASP A O 1
ATOM 2168 N N . ALA A 1 286 ? 13.102 -6.852 -25.297 1 41.31 286 ALA A N 1
ATOM 2169 C CA . ALA A 1 286 ? 12.203 -6.77 -26.453 1 41.31 286 ALA A CA 1
ATOM 2170 C C . ALA A 1 286 ? 11.719 -8.156 -26.859 1 41.31 286 ALA A C 1
ATOM 2172 O O . ALA A 1 286 ? 10.562 -8.32 -27.266 1 41.31 286 ALA A O 1
ATOM 2173 N N . LEU A 1 287 ? 12.602 -9.078 -27.078 1 40.31 287 LEU A N 1
ATOM 2174 C CA . LEU A 1 287 ? 12.289 -10.266 -27.859 1 40.31 287 LEU A CA 1
ATOM 2175 C C . LEU A 1 287 ? 11.367 -11.203 -27.078 1 40.31 287 LEU A C 1
ATOM 2177 O O . LEU A 1 287 ? 10.492 -11.844 -27.656 1 40.31 287 LEU A O 1
ATOM 2181 N N . GLU A 1 288 ? 11.609 -11.414 -25.781 1 45.84 288 GLU A N 1
ATOM 2182 C CA . GLU A 1 288 ? 10.852 -12.469 -25.109 1 45.84 288 GLU A CA 1
ATOM 2183 C C . GLU A 1 288 ? 9.461 -11.984 -24.719 1 45.84 288 GLU A C 1
ATOM 2185 O O . GLU A 1 288 ? 8.492 -12.742 -24.766 1 45.84 288 GLU A O 1
ATOM 2190 N N . ASN A 1 289 ? 9.359 -10.664 -24.328 1 47.59 289 ASN A N 1
ATOM 2191 C CA . ASN A 1 289 ? 8.062 -10.227 -23.828 1 47.59 289 ASN A CA 1
ATOM 2192 C C . ASN A 1 289 ? 7.605 -8.938 -24.516 1 47.59 289 ASN A C 1
ATOM 2194 O O . ASN A 1 289 ? 7.168 -8 -23.844 1 47.59 289 ASN A O 1
ATOM 2198 N N . ASN A 1 290 ? 7.891 -8.922 -25.797 1 48.19 290 ASN A N 1
ATOM 2199 C CA . ASN A 1 290 ? 7.418 -7.75 -26.531 1 48.19 290 ASN A CA 1
ATOM 2200 C C . ASN A 1 290 ? 5.895 -7.695 -26.578 1 48.19 290 ASN A C 1
ATOM 2202 O O . ASN A 1 290 ? 5.258 -8.555 -27.188 1 48.19 290 ASN A O 1
ATOM 2206 N N . PRO A 1 291 ? 5.348 -6.922 -25.891 1 51.75 291 PRO A N 1
ATOM 2207 C CA . PRO A 1 291 ? 3.885 -6.836 -25.875 1 51.75 291 PRO A CA 1
ATOM 2208 C C . PRO A 1 291 ? 3.285 -6.484 -27.234 1 51.75 291 PRO A C 1
ATOM 2210 O O . PRO A 1 291 ? 2.08 -6.645 -27.438 1 51.75 291 PRO A O 1
ATOM 2213 N N . PHE A 1 292 ? 4.156 -6.125 -28.141 1 53.56 292 PHE A N 1
ATOM 2214 C CA . PHE A 1 292 ? 3.654 -5.695 -29.438 1 53.56 292 PHE A CA 1
ATOM 2215 C C . PHE A 1 292 ? 3.947 -6.746 -30.5 1 53.56 292 PHE A C 1
ATOM 2217 O O . PHE A 1 292 ? 4.152 -6.41 -31.672 1 53.56 292 PHE A O 1
ATOM 2224 N N . ARG A 1 293 ? 3.934 -7.914 -30.094 1 62.28 293 ARG A N 1
ATOM 2225 C CA . ARG A 1 293 ? 4.215 -8.961 -31.078 1 62.28 293 ARG A CA 1
ATOM 2226 C C . ARG A 1 293 ? 3.055 -9.133 -32.031 1 62.28 293 ARG A C 1
ATOM 2228 O O . ARG A 1 293 ? 1.89 -9.102 -31.641 1 62.28 293 ARG A O 1
ATOM 2235 N N . SER A 1 294 ? 3.508 -9.047 -33.25 1 67.69 294 SER A N 1
ATOM 2236 C CA . SER A 1 294 ? 2.525 -9.422 -34.281 1 67.69 294 SER A CA 1
ATOM 2237 C C . SER A 1 294 ? 2.104 -10.883 -34.125 1 67.69 294 SER A C 1
ATOM 2239 O O . SER A 1 294 ? 2.725 -11.641 -33.375 1 67.69 294 SER A O 1
ATOM 2241 N N . GLN A 1 295 ? 1.094 -11.234 -34.75 1 75.12 295 GLN A N 1
ATOM 2242 C CA . GLN A 1 295 ? 0.606 -12.609 -34.719 1 75.12 295 GLN A CA 1
ATOM 2243 C C . GLN A 1 295 ? 1.678 -13.578 -35.219 1 75.12 295 GLN A C 1
ATOM 2245 O O . GLN A 1 295 ? 1.862 -14.648 -34.625 1 75.12 295 GLN A O 1
ATOM 2250 N N . LYS A 1 296 ? 2.338 -13.18 -36.281 1 78.94 296 LYS A N 1
ATOM 2251 C CA . LYS A 1 296 ? 3.391 -14.023 -36.844 1 78.94 296 LYS A CA 1
ATOM 2252 C C . LYS A 1 296 ? 4.547 -14.188 -35.875 1 78.94 296 LYS A C 1
ATOM 2254 O O . LYS A 1 296 ? 5.07 -15.281 -35.688 1 78.94 296 LYS A O 1
ATOM 2259 N N . GLN A 1 297 ? 4.875 -13.156 -35.312 1 75.12 297 GLN A N 1
ATOM 2260 C CA . GLN A 1 297 ? 5.961 -13.195 -34.344 1 75.12 297 GLN A CA 1
ATOM 2261 C C . GLN A 1 297 ? 5.598 -14.078 -33.125 1 75.12 297 GLN A C 1
ATOM 2263 O O . GLN A 1 297 ? 6.449 -14.797 -32.625 1 75.12 297 GLN A O 1
ATOM 2268 N N . ARG A 1 298 ? 4.359 -14.047 -32.812 1 77.25 298 ARG A N 1
ATOM 2269 C CA . ARG A 1 298 ? 3.881 -14.867 -31.719 1 77.25 298 ARG A CA 1
ATOM 2270 C C . ARG A 1 298 ? 3.947 -16.344 -32.062 1 77.25 298 ARG A C 1
ATOM 2272 O O . ARG A 1 298 ? 4.371 -17.172 -31.25 1 77.25 298 ARG A O 1
ATOM 2279 N N . GLN A 1 299 ? 3.529 -16.562 -33.25 1 81.12 299 GLN A N 1
ATOM 2280 C CA . GLN A 1 299 ? 3.549 -17.938 -33.688 1 81.12 299 GLN A CA 1
ATOM 2281 C C . GLN A 1 299 ? 4.977 -18.484 -33.781 1 81.12 299 GLN A C 1
ATOM 2283 O O . GLN A 1 299 ? 5.238 -19.609 -33.375 1 81.12 299 GLN A O 1
ATOM 2288 N N . GLU A 1 300 ? 5.809 -17.656 -34.281 1 76.12 300 GLU A N 1
ATOM 2289 C CA . GLU A 1 300 ? 7.211 -18.062 -34.375 1 76.12 300 GLU A CA 1
ATOM 2290 C C . GLU A 1 300 ? 7.805 -18.297 -32.969 1 76.12 300 GLU A C 1
ATOM 2292 O O . GLU A 1 300 ? 8.562 -19.25 -32.781 1 76.12 300 GLU A O 1
ATOM 2297 N N . TRP A 1 301 ? 7.445 -17.469 -32.156 1 77.69 301 TRP A N 1
ATOM 2298 C CA . TRP A 1 301 ? 7.934 -17.625 -30.797 1 77.69 301 TRP A CA 1
ATOM 2299 C C . TRP A 1 301 ? 7.406 -18.906 -30.188 1 77.69 301 TRP A C 1
ATOM 2301 O O . TRP A 1 301 ? 8.148 -19.625 -29.516 1 77.69 301 TRP A O 1
ATOM 2311 N N . GLU A 1 302 ? 6.152 -19.125 -30.359 1 82 302 GLU A N 1
ATOM 2312 C CA . GLU A 1 302 ? 5.547 -20.328 -29.797 1 82 302 GLU A CA 1
ATOM 2313 C C . GLU A 1 302 ? 6.254 -21.578 -30.297 1 82 302 GLU A C 1
ATOM 2315 O O . GLU A 1 302 ? 6.527 -22.5 -29.531 1 82 302 GLU A O 1
ATOM 2320 N N . VAL A 1 303 ? 6.473 -21.578 -31.578 1 79.88 303 VAL A N 1
ATOM 2321 C CA . VAL A 1 303 ? 7.156 -22.734 -32.156 1 79.88 303 VAL A CA 1
ATOM 2322 C C . VAL A 1 303 ? 8.547 -22.875 -31.547 1 79.88 303 VAL A C 1
ATOM 2324 O O . VAL A 1 303 ? 8.945 -23.984 -31.156 1 79.88 303 VAL A O 1
ATOM 2327 N N . LYS A 1 304 ? 9.211 -21.812 -31.453 1 77.06 304 LYS A N 1
ATOM 2328 C CA . LYS A 1 304 ? 10.539 -21.844 -30.875 1 77.06 304 LYS A CA 1
ATOM 2329 C C . LYS A 1 304 ? 10.484 -22.297 -29.406 1 77.06 304 LYS A C 1
ATOM 2331 O O . LYS A 1 304 ? 11.305 -23.109 -28.969 1 77.06 304 LYS A O 1
ATOM 2336 N N . ALA A 1 305 ? 9.516 -21.734 -28.703 1 81.31 305 ALA A N 1
ATOM 2337 C CA . ALA A 1 305 ? 9.375 -22.062 -27.281 1 81.31 305 ALA A CA 1
ATOM 2338 C C . ALA A 1 305 ? 9.078 -23.547 -27.078 1 81.31 305 ALA A C 1
ATOM 2340 O O . ALA A 1 305 ? 9.602 -24.172 -26.156 1 81.31 305 ALA A O 1
ATOM 2341 N N . LEU A 1 306 ? 8.344 -24.047 -27.953 1 82.06 306 LEU A N 1
ATOM 2342 C CA . LEU A 1 306 ? 7.992 -25.453 -27.859 1 82.06 306 LEU A CA 1
ATOM 2343 C C . LEU A 1 306 ? 9.203 -26.328 -28.156 1 82.06 306 LEU A C 1
ATOM 2345 O O . LEU A 1 306 ? 9.406 -27.359 -27.516 1 82.06 306 LEU A O 1
ATOM 2349 N N . LEU A 1 307 ? 9.945 -25.828 -29.125 1 79 307 LEU A N 1
ATOM 2350 C CA . LEU A 1 307 ? 11.133 -26.578 -29.516 1 79 307 LEU A CA 1
ATOM 2351 C C . LEU A 1 307 ? 12.188 -26.547 -28.406 1 79 307 LEU A C 1
ATOM 2353 O O . LEU A 1 307 ? 12.961 -27.5 -28.25 1 79 307 LEU A O 1
ATOM 2357 N N . GLU A 1 308 ? 12.156 -25.484 -27.641 1 78.5 308 GLU A N 1
ATOM 2358 C CA . GLU A 1 308 ? 13.164 -25.297 -26.594 1 78.5 308 GLU A CA 1
ATOM 2359 C C . GLU A 1 308 ? 12.617 -25.672 -25.219 1 78.5 308 GLU A C 1
ATOM 2361 O O . GLU A 1 308 ? 13.258 -25.422 -24.203 1 78.5 308 GLU A O 1
ATOM 2366 N N . LYS A 1 309 ? 11.578 -26.219 -25.297 1 85.06 309 LYS A N 1
ATOM 2367 C CA . LYS A 1 309 ? 10.898 -26.594 -24.062 1 85.06 309 LYS A CA 1
ATOM 2368 C C . LYS A 1 309 ? 11.75 -27.531 -23.219 1 85.06 309 LYS A C 1
ATOM 2370 O O . LYS A 1 309 ? 12.32 -28.5 -23.75 1 85.06 309 LYS A O 1
ATOM 2375 N N . ILE A 1 310 ? 11.875 -27.375 -21.938 1 79.44 310 ILE A N 1
ATOM 2376 C CA . ILE A 1 310 ? 12.68 -28.172 -21.016 1 79.44 310 ILE A CA 1
ATOM 2377 C C . ILE A 1 310 ? 11.859 -29.375 -20.516 1 79.44 310 ILE A C 1
ATOM 2379 O O . ILE A 1 310 ? 10.734 -29.203 -20.047 1 79.44 310 ILE A O 1
ATOM 2383 N N . PRO A 1 311 ? 12.438 -30.469 -20.719 1 85.62 311 PRO A N 1
ATOM 2384 C CA . PRO A 1 311 ? 11.719 -31.656 -20.25 1 85.62 311 PRO A CA 1
ATOM 2385 C C . PRO A 1 311 ? 11.461 -31.625 -18.75 1 85.62 311 PRO A C 1
ATOM 2387 O O . PRO A 1 311 ? 12.289 -31.109 -17.984 1 85.62 311 PRO A O 1
ATOM 2390 N N . SER A 1 312 ? 10.305 -32.125 -18.328 1 88.12 312 SER A N 1
ATOM 2391 C CA . SER A 1 312 ? 9.875 -32.125 -16.922 1 88.12 312 SER A CA 1
ATOM 2392 C C . SER A 1 312 ? 10.859 -32.844 -16.031 1 88.12 312 SER A C 1
ATOM 2394 O O . SER A 1 312 ? 10.969 -32.562 -14.844 1 88.12 312 SER A O 1
ATOM 2396 N N . GLU A 1 313 ? 11.617 -33.812 -16.578 1 87.44 313 GLU A N 1
ATOM 2397 C CA . GLU A 1 313 ? 12.562 -34.625 -15.82 1 87.44 313 GLU A CA 1
ATOM 2398 C C . GLU A 1 313 ? 13.727 -33.781 -15.305 1 87.44 313 GLU A C 1
ATOM 2400 O O . GLU A 1 313 ? 14.438 -34.188 -14.383 1 87.44 313 GLU A O 1
ATOM 2405 N N . LEU A 1 314 ? 13.82 -32.531 -15.828 1 83.5 314 LEU A N 1
ATOM 2406 C CA . LEU A 1 314 ? 14.953 -31.703 -15.453 1 83.5 314 LEU A CA 1
ATOM 2407 C C . LEU A 1 314 ? 14.555 -30.703 -14.367 1 83.5 314 LEU A C 1
ATOM 2409 O O . LEU A 1 314 ? 15.375 -29.875 -13.953 1 83.5 314 LEU A O 1
ATOM 2413 N N . ILE A 1 315 ? 13.367 -30.812 -13.906 1 88.62 315 ILE A N 1
ATOM 2414 C CA . ILE A 1 315 ? 12.977 -29.984 -12.773 1 88.62 315 ILE A CA 1
ATOM 2415 C C . ILE A 1 315 ? 13.562 -30.547 -11.484 1 88.62 315 ILE A C 1
ATOM 2417 O O . ILE A 1 315 ? 13.125 -31.594 -11 1 88.62 315 ILE A O 1
ATOM 2421 N N . THR A 1 316 ? 14.602 -29.891 -10.977 1 85.69 316 THR A N 1
ATOM 2422 C CA . THR A 1 316 ? 15.328 -30.344 -9.789 1 85.69 316 THR A CA 1
ATOM 2423 C C . THR A 1 316 ? 15.773 -29.156 -8.945 1 85.69 316 THR A C 1
ATOM 2425 O O . THR A 1 316 ? 15.758 -28.016 -9.414 1 85.69 316 THR A O 1
ATOM 2428 N N . LEU A 1 317 ? 16.047 -29.375 -7.668 1 85.25 317 LEU A N 1
ATOM 2429 C CA . LEU A 1 317 ? 16.516 -28.328 -6.773 1 85.25 317 LEU A CA 1
ATOM 2430 C C . LEU A 1 317 ? 17.922 -27.875 -7.172 1 85.25 317 LEU A C 1
ATOM 2432 O O . LEU A 1 317 ? 18.297 -26.734 -6.91 1 85.25 317 LEU A O 1
ATOM 2436 N N . ASP A 1 318 ? 18.688 -28.734 -7.828 1 72.44 318 ASP A N 1
ATOM 2437 C CA . ASP A 1 318 ? 20.078 -28.422 -8.18 1 72.44 318 ASP A CA 1
ATOM 2438 C C . ASP A 1 318 ? 20.156 -27.766 -9.555 1 72.44 318 ASP A C 1
ATOM 2440 O O . ASP A 1 318 ? 19.922 -28.422 -10.57 1 72.44 318 ASP A O 1
ATOM 2444 N N . PRO A 1 319 ? 20.281 -26.484 -9.664 1 59.94 319 PRO A N 1
ATOM 2445 C CA . PRO A 1 319 ? 20.344 -25.844 -10.977 1 59.94 319 PRO A CA 1
ATOM 2446 C C . PRO A 1 319 ? 21.469 -26.375 -11.852 1 59.94 319 PRO A C 1
ATOM 2448 O O . PRO A 1 319 ? 21.438 -26.219 -13.078 1 59.94 319 PRO A O 1
ATOM 2451 N N . GLY A 1 320 ? 22.5 -26.844 -11.242 1 57.22 320 GLY A N 1
ATOM 2452 C CA . GLY A 1 320 ? 23.609 -27.344 -12.023 1 57.22 320 GLY A CA 1
ATOM 2453 C C . GLY A 1 320 ? 23.219 -28.484 -12.953 1 57.22 320 GLY A C 1
ATOM 2454 O O . GLY A 1 320 ? 23.938 -28.781 -13.906 1 57.22 320 GLY A O 1
ATOM 2455 N N . GLN A 1 321 ? 22.109 -29.031 -12.633 1 53.97 321 GLN A N 1
ATOM 2456 C CA . GLN A 1 321 ? 21.719 -30.141 -13.484 1 53.97 321 GLN A CA 1
ATOM 2457 C C . GLN A 1 321 ? 21.156 -29.641 -14.82 1 53.97 321 GLN A C 1
ATOM 2459 O O . GLN A 1 321 ? 21.266 -30.328 -15.836 1 53.97 321 GLN A O 1
ATOM 2464 N N . LEU A 1 322 ? 20.5 -28.547 -14.836 1 52.94 322 LEU A N 1
ATOM 2465 C CA . LEU A 1 322 ? 20 -27.938 -16.078 1 52.94 322 LEU A CA 1
ATOM 2466 C C . LEU A 1 322 ? 21.172 -27.562 -16.984 1 52.94 322 LEU A C 1
ATOM 2468 O O . LEU A 1 322 ? 21.062 -27.672 -18.203 1 52.94 322 LEU A O 1
ATOM 2472 N N . GLY A 1 323 ? 22.203 -27.031 -16.469 1 49.78 323 GLY A N 1
ATOM 2473 C CA . GLY A 1 323 ? 23.391 -26.703 -17.25 1 49.78 323 GLY A CA 1
ATOM 2474 C C . GLY A 1 323 ? 23.953 -27.906 -18 1 49.78 323 GLY A C 1
ATOM 2475 O O . GLY A 1 323 ? 24.531 -27.766 -19.078 1 49.78 323 GLY A O 1
ATOM 2476 N N . ARG A 1 324 ? 23.766 -28.984 -17.484 1 47.84 324 ARG A N 1
ATOM 2477 C CA . ARG A 1 324 ? 24.281 -30.172 -18.141 1 47.84 324 ARG A CA 1
ATOM 2478 C C . ARG A 1 324 ? 23.391 -30.609 -19.297 1 47.84 324 ARG A C 1
ATOM 2480 O O . ARG A 1 324 ? 23.859 -31.203 -20.266 1 47.84 324 ARG A O 1
ATOM 2487 N N . VAL A 1 325 ? 22.219 -30.297 -19.078 1 47.59 325 VAL A N 1
ATOM 2488 C CA . VAL A 1 325 ? 21.266 -30.703 -20.109 1 47.59 325 VAL A CA 1
ATOM 2489 C C . VAL A 1 325 ? 21.375 -29.766 -21.312 1 47.59 325 VAL A C 1
ATOM 2491 O O . VAL A 1 325 ? 21.156 -30.172 -22.453 1 47.59 325 VAL A O 1
ATOM 2494 N N . ASP A 1 326 ? 21.5 -28.406 -21.125 1 49.84 326 ASP A N 1
ATOM 2495 C CA . ASP A 1 326 ? 21.609 -27.453 -22.234 1 49.84 326 ASP A CA 1
ATOM 2496 C C . ASP A 1 326 ? 22.719 -27.875 -23.203 1 49.84 326 ASP A C 1
ATOM 2498 O O . ASP A 1 326 ? 22.578 -27.75 -24.422 1 49.84 326 ASP A O 1
ATOM 2502 N N . ALA A 1 327 ? 23.844 -28.281 -22.641 1 47.78 327 ALA A N 1
ATOM 2503 C CA . ALA A 1 327 ? 24.953 -28.609 -23.531 1 47.78 327 ALA A CA 1
ATOM 2504 C C . ALA A 1 327 ? 24.609 -29.812 -24.406 1 47.78 327 ALA A C 1
ATOM 2506 O O . ALA A 1 327 ? 24.891 -29.812 -25.609 1 47.78 327 ALA A O 1
ATOM 2507 N N . ILE A 1 328 ? 24.078 -30.719 -23.828 1 47.09 328 ILE A N 1
ATOM 2508 C CA . ILE A 1 328 ? 23.812 -31.922 -24.609 1 47.09 328 ILE A CA 1
ATOM 2509 C C . ILE A 1 328 ? 22.578 -31.719 -25.484 1 47.09 328 ILE A C 1
ATOM 2511 O O . ILE A 1 328 ? 22.594 -32.031 -26.672 1 47.09 328 ILE A O 1
ATOM 2515 N N . THR A 1 329 ? 21.516 -31.062 -24.938 1 50.34 329 THR A N 1
ATOM 2516 C CA . THR A 1 329 ? 20.281 -30.859 -25.672 1 50.34 329 THR A CA 1
ATOM 2517 C C . THR A 1 329 ? 20.422 -29.734 -26.688 1 50.34 329 THR A C 1
ATOM 2519 O O . THR A 1 329 ? 19.859 -29.797 -27.781 1 50.34 329 THR A O 1
ATOM 2522 N N . MET A 1 330 ? 21.156 -28.75 -26.391 1 49.12 330 MET A N 1
ATOM 2523 C CA . MET A 1 330 ? 21.469 -27.719 -27.391 1 49.12 330 MET A CA 1
ATOM 2524 C C . MET A 1 330 ? 22.25 -28.312 -28.547 1 49.12 330 MET A C 1
ATOM 2526 O O . MET A 1 330 ? 21.984 -27.984 -29.719 1 49.12 330 MET A O 1
ATOM 2530 N N . GLU A 1 331 ? 23.203 -29.125 -28.172 1 52.44 331 GLU A N 1
ATOM 2531 C CA . GLU A 1 331 ? 23.953 -29.781 -29.234 1 52.44 331 GLU A CA 1
ATOM 2532 C C . GLU A 1 331 ? 23.078 -30.75 -30.031 1 52.44 331 GLU A C 1
ATOM 2534 O O . GLU A 1 331 ? 23.156 -30.781 -31.25 1 52.44 331 GLU A O 1
ATOM 2539 N N . GLN A 1 332 ? 22.234 -31.453 -29.422 1 54.66 332 GLN A N 1
ATOM 2540 C CA . GLN A 1 332 ? 21.375 -32.375 -30.125 1 54.66 332 GLN A CA 1
ATOM 2541 C C . GLN A 1 332 ? 20.25 -31.672 -30.859 1 54.66 332 GLN A C 1
ATOM 2543 O O . GLN A 1 332 ? 19.938 -31.984 -32 1 54.66 332 GLN A O 1
ATOM 2548 N N . LYS A 1 333 ? 19.641 -30.672 -30.297 1 53.34 333 LYS A N 1
ATOM 2549 C CA . LYS A 1 333 ? 18.625 -29.859 -30.938 1 53.34 333 LYS A CA 1
ATOM 2550 C C . LYS A 1 333 ? 19.219 -29.016 -32.062 1 53.34 333 LYS A C 1
ATOM 2552 O O . LYS A 1 333 ? 18.609 -28.844 -33.125 1 53.34 333 LYS A O 1
ATOM 2557 N N . HIS A 1 334 ? 20.375 -28.453 -31.781 1 55.59 334 HIS A N 1
ATOM 2558 C CA . HIS A 1 334 ? 21.125 -27.828 -32.875 1 55.59 334 HIS A CA 1
ATOM 2559 C C . HIS A 1 334 ? 21.375 -28.812 -34 1 55.59 334 HIS A C 1
ATOM 2561 O O . HIS A 1 334 ? 21.172 -28.484 -35.188 1 55.59 334 HIS A O 1
ATOM 2567 N N . GLN A 1 335 ? 21.703 -29.984 -33.656 1 58.62 335 GLN A N 1
ATOM 2568 C CA . GLN A 1 335 ? 21.969 -31 -34.656 1 58.62 335 GLN A CA 1
ATOM 2569 C C . GLN A 1 335 ? 20.672 -31.422 -35.375 1 58.62 335 GLN A C 1
ATOM 2571 O O . GLN A 1 335 ? 20.641 -31.578 -36.594 1 58.62 335 GLN A O 1
ATOM 2576 N N . GLU A 1 336 ? 19.641 -31.484 -34.75 1 58.41 336 GLU A N 1
ATOM 2577 C CA . GLU A 1 336 ? 18.359 -31.875 -35.344 1 58.41 336 GLU A CA 1
ATOM 2578 C C . GLU A 1 336 ? 17.766 -30.734 -36.156 1 58.41 336 GLU A C 1
ATOM 2580 O O . GLU A 1 336 ? 17.188 -30.953 -37.219 1 58.41 336 GLU A O 1
ATOM 2585 N N . ARG A 1 337 ? 17.891 -29.516 -35.656 1 53 337 ARG A N 1
ATOM 2586 C CA . ARG A 1 337 ? 17.484 -28.328 -36.406 1 53 337 ARG A CA 1
ATOM 2587 C C . ARG A 1 337 ? 18.328 -28.188 -37.688 1 53 337 ARG A C 1
ATOM 2589 O O . ARG A 1 337 ? 17.797 -27.875 -38.75 1 53 337 ARG A O 1
ATOM 2596 N N . VAL A 1 338 ? 19.594 -28.375 -37.469 1 58.62 338 VAL A N 1
ATOM 2597 C CA . VAL A 1 338 ? 20.469 -28.359 -38.656 1 58.62 338 VAL A CA 1
ATOM 2598 C C . VAL A 1 338 ? 20.062 -29.469 -39.594 1 58.62 338 VAL A C 1
ATOM 2600 O O . VAL A 1 338 ? 20.016 -29.266 -40.812 1 58.62 338 VAL A O 1
ATOM 2603 N N . GLU A 1 339 ? 19.672 -30.578 -39.094 1 59.97 339 GLU A N 1
ATOM 2604 C CA . GLU A 1 339 ? 19.266 -31.703 -39.906 1 59.97 339 GLU A CA 1
ATOM 2605 C C . GLU A 1 339 ? 17.891 -31.438 -40.562 1 59.97 339 GLU A C 1
ATOM 2607 O O . GLU A 1 339 ? 17.688 -31.75 -41.719 1 59.97 339 GLU A O 1
ATOM 2612 N N . ARG A 1 340 ? 16.969 -30.812 -39.875 1 55.12 340 ARG A N 1
ATOM 2613 C CA . ARG A 1 340 ? 15.633 -30.531 -40.375 1 55.12 340 ARG A CA 1
ATOM 2614 C C . ARG A 1 340 ? 15.656 -29.344 -41.344 1 55.12 340 ARG A C 1
ATOM 2616 O O . ARG A 1 340 ? 14.977 -29.344 -42.375 1 55.12 340 ARG A O 1
ATOM 2623 N N . LEU A 1 341 ? 16.391 -28.297 -40.938 1 55.94 341 LEU A N 1
ATOM 262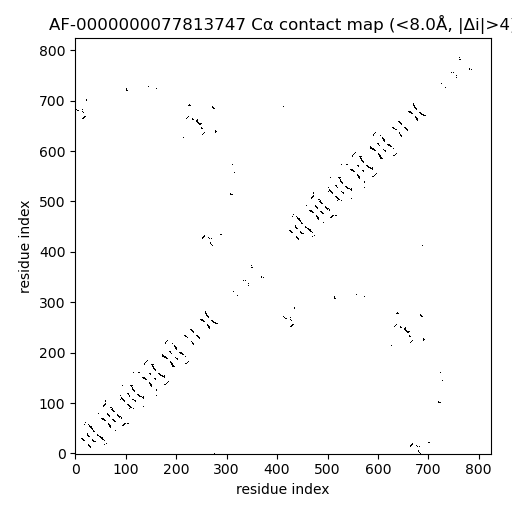4 C CA . LEU A 1 341 ? 16.484 -27.125 -41.781 1 55.94 341 LEU A CA 1
ATOM 2625 C C . LEU A 1 341 ? 17.469 -27.359 -42.938 1 55.94 341 LEU A C 1
ATOM 2627 O O . LEU A 1 341 ? 17.406 -26.688 -43.969 1 55.94 341 LEU A O 1
ATOM 2631 N N . GLY A 1 342 ? 18.125 -28.375 -42.875 1 55.5 342 GLY A N 1
ATOM 2632 C CA . GLY A 1 342 ? 19.125 -28.688 -43.875 1 55.5 342 GLY A CA 1
ATOM 2633 C C . GLY A 1 342 ? 20.328 -27.75 -43.844 1 55.5 342 GLY A C 1
ATOM 2634 O O . GLY A 1 342 ? 21.25 -27.891 -44.625 1 55.5 342 GLY A O 1
ATOM 2635 N N . PHE A 1 343 ? 20.219 -26.594 -43.062 1 50.62 343 PHE A N 1
ATOM 2636 C CA . PHE A 1 343 ? 21.328 -25.672 -42.875 1 50.62 343 PHE A CA 1
ATOM 2637 C C . PHE A 1 343 ? 21.453 -25.266 -41.406 1 50.62 343 PHE A C 1
ATOM 2639 O O . PHE A 1 343 ? 20.484 -25.375 -40.625 1 50.62 343 PHE A O 1
ATOM 2646 N N . ASP A 1 344 ? 22.609 -25.078 -40.844 1 54.31 344 ASP A N 1
ATOM 2647 C CA . ASP A 1 344 ? 22.875 -24.609 -39.5 1 54.31 344 ASP A CA 1
ATOM 2648 C C . ASP A 1 344 ? 22.5 -23.125 -39.344 1 54.31 344 ASP A C 1
ATOM 2650 O O . ASP A 1 344 ? 23.188 -22.25 -39.906 1 54.31 344 ASP A O 1
ATOM 2654 N N . PRO A 1 345 ? 21.375 -22.781 -38.938 1 55.47 345 PRO A N 1
ATOM 2655 C CA . PRO A 1 345 ? 20.953 -21.375 -38.875 1 55.47 345 PRO A CA 1
ATOM 2656 C C . PRO A 1 345 ? 21.859 -20.516 -38 1 55.47 345 PRO A C 1
ATOM 2658 O O . PRO A 1 345 ? 21.797 -19.281 -38.094 1 55.47 345 PRO A O 1
ATOM 2661 N N . GLN A 1 346 ? 22.531 -21.016 -37.125 1 53.16 346 GLN A N 1
ATOM 2662 C CA . GLN A 1 346 ? 23.5 -20.312 -36.281 1 53.16 346 GLN A CA 1
ATOM 2663 C C . GLN A 1 346 ? 24.875 -20.266 -36.938 1 53.16 346 GLN A C 1
ATOM 2665 O O . GLN A 1 346 ? 25.828 -19.719 -36.375 1 53.16 346 GLN A O 1
ATOM 2670 N N . ALA A 1 347 ? 24.969 -21 -37.969 1 48.22 347 ALA A N 1
ATOM 2671 C CA . ALA A 1 347 ? 26.203 -20.875 -38.75 1 48.22 347 ALA A CA 1
ATOM 2672 C C . ALA A 1 347 ? 26.375 -19.453 -39.281 1 48.22 347 ALA A C 1
ATOM 2674 O O . ALA A 1 347 ? 25.453 -18.875 -39.844 1 48.22 347 ALA A O 1
ATOM 2675 N N . LYS A 1 348 ? 27.172 -18.688 -38.625 1 49.09 348 LYS A N 1
ATOM 2676 C CA . LYS A 1 348 ? 27.516 -17.359 -39.156 1 49.09 348 LYS A CA 1
ATOM 2677 C C . LYS A 1 348 ? 27.641 -17.406 -40.688 1 49.09 348 LYS A C 1
ATOM 2679 O O . LYS A 1 348 ? 28.344 -18.25 -41.219 1 49.09 348 LYS A O 1
ATOM 2684 N N . PRO A 1 349 ? 26.641 -16.906 -41.375 1 47.09 349 PRO A N 1
ATOM 2685 C CA . PRO A 1 349 ? 26.891 -16.859 -42.812 1 47.09 349 PRO A CA 1
ATOM 2686 C C . PRO A 1 349 ? 28.312 -16.422 -43.156 1 47.09 349 PRO A C 1
ATOM 2688 O O . PRO A 1 349 ? 28.891 -15.602 -42.438 1 47.09 349 PRO A O 1
ATOM 2691 N N . ALA A 1 350 ? 29.016 -17.234 -43.906 1 48.22 350 ALA A N 1
ATOM 2692 C CA . ALA A 1 350 ? 30.328 -16.797 -44.375 1 48.22 350 ALA A CA 1
ATOM 2693 C C . ALA A 1 350 ? 30.281 -15.367 -44.906 1 48.22 350 ALA A C 1
ATOM 2695 O O . ALA A 1 350 ? 29.328 -14.984 -45.594 1 48.22 350 ALA A O 1
ATOM 2696 N N . PHE A 1 351 ? 30.969 -14.406 -44.219 1 52.25 351 PHE A N 1
ATOM 2697 C CA . PHE A 1 351 ? 31.078 -13.039 -44.719 1 52.25 351 PHE A CA 1
ATOM 2698 C C . PHE A 1 351 ? 31.109 -13.023 -46.25 1 52.25 351 PHE A C 1
ATOM 2700 O O . PHE A 1 351 ? 31.969 -13.648 -46.844 1 52.25 351 PHE A O 1
ATOM 2707 N N . GLN A 1 352 ? 29.969 -12.578 -46.906 1 57.47 352 GLN A N 1
ATOM 2708 C CA . GLN A 1 352 ? 30 -12.297 -48.344 1 57.47 352 GLN A CA 1
ATOM 2709 C C . GLN A 1 352 ? 30.234 -10.812 -48.594 1 57.47 352 GLN A C 1
ATOM 2711 O O . GLN A 1 352 ? 29.406 -9.977 -48.25 1 57.47 352 GLN A O 1
ATOM 2716 N N . PRO A 1 353 ? 31.375 -10.383 -49 1 56.47 353 PRO A N 1
ATOM 2717 C CA . PRO A 1 353 ? 31.641 -8.961 -49.219 1 56.47 353 PRO A CA 1
ATOM 2718 C C . PRO A 1 353 ? 30.703 -8.344 -50.25 1 56.47 353 PRO A C 1
ATOM 2720 O O . PRO A 1 353 ? 30.344 -9 -51.25 1 56.47 353 PRO A O 1
ATOM 2723 N N . ARG A 1 354 ? 29.938 -7.309 -49.938 1 61.19 354 ARG A N 1
ATOM 2724 C CA . ARG A 1 354 ? 29.062 -6.586 -50.844 1 61.19 354 ARG A CA 1
ATOM 2725 C C . ARG A 1 354 ? 29.844 -6.062 -52.062 1 61.19 354 ARG A C 1
ATOM 2727 O O . ARG A 1 354 ? 30.938 -5.504 -51.906 1 61.19 354 ARG A O 1
ATOM 2734 N N . ARG A 1 355 ? 29.234 -6.328 -53.125 1 61.59 355 ARG A N 1
ATOM 2735 C CA . ARG A 1 355 ? 29.812 -5.789 -54.344 1 61.59 355 ARG A CA 1
ATOM 2736 C C . ARG A 1 355 ? 29.578 -4.289 -54.438 1 61.59 355 ARG A C 1
ATOM 2738 O O . ARG A 1 355 ? 28.453 -3.818 -54.281 1 61.59 355 ARG A O 1
ATOM 2745 N N . LYS A 1 356 ? 30.484 -3.502 -54.25 1 52.66 356 LYS A N 1
ATOM 2746 C CA . LYS A 1 356 ? 30.312 -2.08 -54.5 1 52.66 356 LYS A CA 1
ATOM 2747 C C . LYS A 1 356 ? 29.938 -1.845 -55.969 1 52.66 356 LYS A C 1
ATOM 2749 O O . LYS A 1 356 ? 30.562 -2.41 -56.875 1 52.66 356 LYS A O 1
ATOM 2754 N N . LEU A 1 357 ? 28.703 -1.434 -56 1 50.81 357 LEU A N 1
ATOM 2755 C CA . LEU A 1 357 ? 28.266 -1.127 -57.375 1 50.81 357 LEU A CA 1
ATOM 2756 C C . LEU A 1 357 ? 29.312 -0.272 -58.094 1 50.81 357 LEU A C 1
ATOM 2758 O O . LEU A 1 357 ? 29.562 -0.457 -59.281 1 50.81 357 LEU A O 1
ATOM 2762 N N . LYS A 1 358 ? 29.406 1.066 -57.5 1 39.94 358 LYS A N 1
ATOM 2763 C CA . LYS A 1 358 ? 30.234 2.002 -58.25 1 39.94 358 LYS A CA 1
ATOM 2764 C C . LYS A 1 358 ? 31.719 1.774 -57.938 1 39.94 358 LYS A C 1
ATOM 2766 O O . LYS A 1 358 ? 32.125 1.669 -56.781 1 39.94 358 LYS A O 1
ATOM 2771 N N . GLY A 1 359 ? 32.719 1.189 -58.75 1 47 359 GLY A N 1
ATOM 2772 C CA . GLY A 1 359 ? 34.062 0.999 -59.219 1 47 359 GLY A CA 1
ATOM 2773 C C . GLY A 1 359 ? 34.625 -0.386 -58.938 1 47 359 GLY A C 1
ATOM 2774 O O . GLY A 1 359 ? 33.844 -1.318 -58.688 1 47 359 GLY A O 1
ATOM 2775 N N . ARG A 1 360 ? 35.812 -0.621 -58.188 1 51.22 360 ARG A N 1
ATOM 2776 C CA . ARG A 1 360 ? 36.969 -1.49 -58.25 1 51.22 360 ARG A CA 1
ATOM 2777 C C . ARG A 1 360 ? 36.781 -2.748 -57.406 1 51.22 360 ARG A C 1
ATOM 2779 O O . ARG A 1 360 ? 37.656 -3.092 -56.594 1 51.22 360 ARG A O 1
ATOM 2786 N N . SER A 1 361 ? 35.562 -3.221 -57.094 1 51.12 361 SER A N 1
ATOM 2787 C CA . SER A 1 361 ? 35.656 -4.426 -56.281 1 51.12 361 SER A CA 1
ATOM 2788 C C . SER A 1 361 ? 36 -5.645 -57.125 1 51.12 361 SER A C 1
ATOM 2790 O O . SER A 1 361 ? 35.156 -6.121 -57.906 1 51.12 361 SER A O 1
ATOM 2792 N N . SER A 1 362 ? 37.219 -5.723 -57.656 1 59.88 362 SER A N 1
ATOM 2793 C CA . SER A 1 362 ? 37.688 -6.875 -58.406 1 59.88 362 SER A CA 1
ATOM 2794 C C . SER A 1 362 ? 37.469 -8.172 -57.625 1 59.88 362 SER A C 1
ATOM 2796 O O . SER A 1 362 ? 37.406 -8.156 -56.406 1 59.88 362 SER A O 1
ATOM 2798 N N . ALA A 1 363 ? 37.094 -9.234 -58.281 1 64.06 363 ALA A N 1
ATOM 2799 C CA . ALA A 1 363 ? 36.875 -10.562 -57.719 1 64.06 363 ALA A CA 1
ATOM 2800 C C . ALA A 1 363 ? 37.969 -10.914 -56.688 1 64.06 363 ALA A C 1
ATOM 2802 O O . ALA A 1 363 ? 37.688 -11.539 -55.656 1 64.06 363 ALA A O 1
ATOM 2803 N N . GLY A 1 364 ? 39.219 -10.461 -56.906 1 67.44 364 GLY A N 1
ATOM 2804 C CA . GLY A 1 364 ? 40.344 -10.688 -56.031 1 67.44 364 GLY A CA 1
ATOM 2805 C C . GLY A 1 364 ? 40.25 -9.961 -54.719 1 67.44 364 GLY A C 1
ATOM 2806 O O . GLY A 1 364 ? 40.594 -10.5 -53.656 1 67.44 364 GLY A O 1
ATOM 2807 N N . SER A 1 365 ? 39.656 -8.859 -54.781 1 69 365 SER A N 1
ATOM 2808 C CA . SER A 1 365 ? 39.531 -8.062 -53.562 1 69 365 SER A CA 1
ATOM 2809 C C . SER A 1 365 ? 38.438 -8.602 -52.656 1 69 365 SER A C 1
ATOM 2811 O O . SER A 1 365 ? 38.594 -8.578 -51.438 1 69 365 SER A O 1
ATOM 2813 N N . LEU A 1 366 ? 37.5 -9.062 -53.219 1 67.06 366 LEU A N 1
ATOM 2814 C CA . LEU A 1 366 ? 36.406 -9.648 -52.469 1 67.06 366 LEU A CA 1
ATOM 2815 C C . LEU A 1 366 ? 36.875 -10.914 -51.75 1 67.06 366 LEU A C 1
ATOM 2817 O O . LEU A 1 366 ? 36.531 -11.133 -50.562 1 67.06 366 LEU A O 1
ATOM 2821 N N . LEU A 1 367 ? 37.594 -11.711 -52.469 1 69.44 367 LEU A N 1
ATOM 2822 C CA . LEU A 1 367 ? 38.125 -12.953 -51.875 1 69.44 367 LEU A CA 1
ATOM 2823 C C . LEU A 1 367 ? 39.094 -12.664 -50.75 1 69.44 367 LEU A C 1
ATOM 2825 O O . LEU A 1 367 ? 39.094 -13.375 -49.75 1 69.44 367 LEU A O 1
ATOM 2829 N N . ARG A 1 368 ? 39.844 -11.594 -50.781 1 72.25 368 ARG A N 1
ATOM 2830 C CA . ARG A 1 368 ? 40.812 -11.211 -49.719 1 72.25 368 ARG A CA 1
ATOM 2831 C C . ARG A 1 368 ? 40.062 -10.742 -48.469 1 72.25 368 ARG A C 1
ATOM 2833 O O . ARG A 1 368 ? 40.469 -11.07 -47.375 1 72.25 368 ARG A O 1
ATOM 2840 N N . ARG A 1 369 ? 39.062 -10.148 -48.75 1 71.19 369 ARG A N 1
ATOM 2841 C CA . ARG A 1 369 ? 38.281 -9.664 -47.625 1 71.19 369 ARG A CA 1
ATOM 2842 C C . ARG A 1 369 ? 37.562 -10.805 -46.906 1 71.19 369 ARG A C 1
ATOM 2844 O O . ARG A 1 369 ? 37.5 -10.836 -45.688 1 71.19 369 ARG A O 1
ATOM 2851 N N . LYS A 1 370 ? 37.062 -11.602 -47.75 1 69.31 370 LYS A N 1
ATOM 2852 C CA . LYS A 1 370 ? 36.438 -12.789 -47.156 1 69.31 370 LYS A CA 1
ATOM 2853 C C . LYS A 1 370 ? 37.438 -13.609 -46.375 1 69.31 370 LYS A C 1
ATOM 2855 O O . LYS A 1 370 ? 37.125 -14.07 -45.25 1 69.31 370 LYS A O 1
ATOM 2860 N N . LYS A 1 371 ? 38.656 -13.766 -46.875 1 70.31 371 LYS A N 1
ATOM 2861 C CA . LYS A 1 371 ? 39.719 -14.516 -46.219 1 70.31 371 LYS A CA 1
ATOM 2862 C C . LYS A 1 371 ? 40.188 -13.781 -44.969 1 70.31 371 LYS A C 1
ATOM 2864 O O . LYS A 1 371 ? 40.5 -14.414 -43.938 1 70.31 371 LYS A O 1
ATOM 2869 N N . LYS A 1 372 ? 40.219 -12.547 -45 1 69.31 372 LYS A N 1
ATOM 2870 C CA . LYS A 1 372 ? 40.688 -11.758 -43.844 1 69.31 372 LYS A CA 1
ATOM 2871 C C . LYS A 1 372 ? 39.688 -11.891 -42.688 1 69.31 372 LYS A C 1
ATOM 2873 O O . LYS A 1 372 ? 40.094 -12.062 -41.531 1 69.31 372 LYS A O 1
ATOM 2878 N N . VAL A 1 373 ? 38.5 -11.836 -43.094 1 70.94 373 VAL A N 1
ATOM 2879 C CA . VAL A 1 373 ? 37.469 -11.93 -42.062 1 70.94 373 VAL A CA 1
ATOM 2880 C C . VAL A 1 373 ? 37.469 -13.352 -41.5 1 70.94 373 VAL A C 1
ATOM 2882 O O . VAL A 1 373 ? 37.344 -13.539 -40.281 1 70.94 373 VAL A O 1
ATOM 2885 N N . ALA A 1 374 ? 37.531 -14.258 -42.406 1 69.62 374 ALA A N 1
ATOM 2886 C CA . ALA A 1 374 ? 37.594 -15.648 -41.969 1 69.62 374 ALA A CA 1
ATOM 2887 C C . ALA A 1 374 ? 38.844 -15.891 -41.094 1 69.62 374 ALA A C 1
ATOM 2889 O O . ALA A 1 374 ? 38.75 -16.578 -40.062 1 69.62 374 ALA A O 1
ATOM 2890 N N . ASN A 1 375 ? 39.969 -15.297 -41.469 1 68.88 375 ASN A N 1
ATOM 2891 C CA . ASN A 1 375 ? 41.188 -15.391 -40.688 1 68.88 375 ASN A CA 1
ATOM 2892 C C . ASN A 1 375 ? 41.062 -14.664 -39.344 1 68.88 375 ASN A C 1
ATOM 2894 O O . ASN A 1 375 ? 41.562 -15.148 -38.312 1 68.88 375 ASN A O 1
ATOM 2898 N N . GLU A 1 376 ? 40.438 -13.633 -39.375 1 69.06 376 GLU A N 1
ATOM 2899 C CA . GLU A 1 376 ? 40.25 -12.883 -38.125 1 69.06 376 GLU A CA 1
ATOM 2900 C C . GLU A 1 376 ? 39.312 -13.617 -37.188 1 69.06 376 GLU A C 1
ATOM 2902 O O . GLU A 1 376 ? 39.531 -13.633 -35.969 1 69.06 376 GLU A O 1
ATOM 2907 N N . GLU A 1 377 ? 38.375 -14.195 -37.781 1 69.38 377 GLU A N 1
ATOM 2908 C CA . GLU A 1 377 ? 37.469 -15 -36.938 1 69.38 377 GLU A CA 1
ATOM 2909 C C . GLU A 1 377 ? 38.188 -16.219 -36.375 1 69.38 377 GLU A C 1
ATOM 2911 O O . GLU A 1 377 ? 38 -16.562 -35.219 1 69.38 377 GLU A O 1
ATOM 2916 N N . GLN A 1 378 ? 39 -16.828 -37.156 1 67.88 378 GLN A N 1
ATOM 2917 C CA . GLN A 1 378 ? 39.844 -17.938 -36.688 1 67.88 378 GLN A CA 1
ATOM 2918 C C . GLN A 1 378 ? 40.844 -17.484 -35.656 1 67.88 378 GLN A C 1
ATOM 2920 O O . GLN A 1 378 ? 41.031 -18.172 -34.656 1 67.88 378 GLN A O 1
ATOM 2925 N N . ARG A 1 379 ? 41.375 -16.359 -35.812 1 66.75 379 ARG A N 1
ATOM 2926 C CA . ARG A 1 379 ? 42.312 -15.82 -34.844 1 66.75 379 ARG A CA 1
ATOM 2927 C C . ARG A 1 379 ? 41.625 -15.477 -33.531 1 66.75 379 ARG A C 1
ATOM 2929 O O . ARG A 1 379 ? 42.125 -15.734 -32.438 1 66.75 379 ARG A O 1
ATOM 2936 N N . THR A 1 380 ? 40.531 -14.992 -33.625 1 67.75 380 THR A N 1
ATOM 2937 C CA . THR A 1 380 ? 39.781 -14.633 -32.438 1 67.75 380 THR A CA 1
ATOM 2938 C C . THR A 1 380 ? 39.312 -15.891 -31.688 1 67.75 380 THR A C 1
ATOM 2940 O O . THR A 1 380 ? 39.344 -15.93 -30.469 1 67.75 380 THR A O 1
ATOM 2943 N N . LYS A 1 381 ? 39 -16.859 -32.438 1 63.75 381 LYS A N 1
ATOM 2944 C CA . LYS A 1 381 ? 38.656 -18.125 -31.812 1 63.75 381 LYS A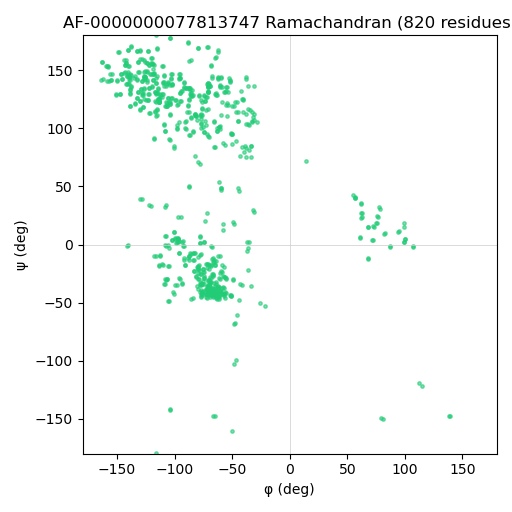 CA 1
ATOM 2945 C C . LYS A 1 381 ? 39.875 -18.766 -31.156 1 63.75 381 LYS A C 1
ATOM 2947 O O . LYS A 1 381 ? 39.75 -19.297 -30.047 1 63.75 381 LYS A O 1
ATOM 2952 N N . ILE A 1 382 ? 40.938 -18.703 -31.766 1 66.38 382 ILE A N 1
ATOM 2953 C CA . ILE A 1 382 ? 42.188 -19.219 -31.203 1 66.38 382 ILE A CA 1
ATOM 2954 C C . ILE A 1 382 ? 42.594 -18.391 -29.984 1 66.38 382 ILE A C 1
ATOM 2956 O O . ILE A 1 382 ? 43 -18.938 -28.953 1 66.38 382 ILE A O 1
ATOM 2960 N N . ARG A 1 383 ? 42.438 -17.094 -30.062 1 62.66 383 ARG A N 1
ATOM 2961 C CA . ARG A 1 383 ? 42.781 -16.266 -28.922 1 62.66 383 ARG A CA 1
ATOM 2962 C C . ARG A 1 383 ? 41.844 -16.531 -27.75 1 62.66 383 ARG A C 1
ATOM 2964 O O . ARG A 1 383 ? 42.281 -16.625 -26.594 1 62.66 383 ARG A O 1
ATOM 2971 N N . LYS A 1 384 ? 40.688 -16.656 -28.016 1 63.03 384 LYS A N 1
ATOM 2972 C CA . LYS A 1 384 ? 39.75 -16.969 -26.938 1 63.03 384 LYS A CA 1
ATOM 2973 C C . LYS A 1 384 ? 40 -18.359 -26.375 1 63.03 384 LYS A C 1
ATOM 2975 O O . LYS A 1 384 ? 39.938 -18.578 -25.172 1 63.03 384 LYS A O 1
ATOM 2980 N N . SER A 1 385 ? 40.281 -19.281 -27.219 1 60.19 385 SER A N 1
ATOM 2981 C CA . SER A 1 385 ? 40.656 -20.609 -26.75 1 60.19 385 SER A CA 1
ATOM 2982 C C . SER A 1 385 ? 41.969 -20.562 -25.984 1 60.19 385 SER A C 1
ATOM 2984 O O . SER A 1 385 ? 42.125 -21.25 -24.969 1 60.19 385 SER A O 1
ATOM 2986 N N . LEU A 1 386 ? 42.938 -19.844 -26.422 1 61.53 386 LEU A N 1
ATOM 2987 C CA . LEU A 1 386 ? 44.219 -19.688 -25.703 1 61.53 386 LEU A CA 1
ATOM 2988 C C . LEU A 1 386 ? 44 -18.922 -24.406 1 61.53 386 LEU A C 1
ATOM 2990 O O . LEU A 1 386 ? 44.625 -19.25 -23.375 1 61.53 386 LEU A O 1
ATOM 2994 N N . GLU A 1 387 ? 43.25 -17.922 -24.422 1 58.34 387 GLU A N 1
ATOM 2995 C CA . GLU A 1 387 ? 42.969 -17.203 -23.188 1 58.34 387 GLU A CA 1
ATOM 2996 C C . GLU A 1 387 ? 42.188 -18.078 -22.203 1 58.34 387 GLU A C 1
ATOM 2998 O O . GLU A 1 387 ? 42.406 -18.016 -21 1 58.34 387 GLU A O 1
ATOM 3003 N N . GLN A 1 388 ? 41.312 -18.891 -22.734 1 52.09 388 GLN A N 1
ATOM 3004 C CA . GLN A 1 388 ? 40.656 -19.875 -21.875 1 52.09 388 GLN A CA 1
ATOM 3005 C C . GLN A 1 388 ? 41.656 -20.938 -21.391 1 52.09 388 GLN A C 1
ATOM 3007 O O . GLN A 1 388 ? 41.531 -21.438 -20.281 1 52.09 388 GLN A O 1
ATOM 3012 N N . GLN A 1 389 ? 42.531 -21.344 -22.25 1 48.78 389 GLN A N 1
ATOM 3013 C CA . GLN A 1 389 ? 43.562 -22.281 -21.812 1 48.78 389 GLN A CA 1
ATOM 3014 C C . GLN A 1 389 ? 44.594 -21.594 -20.922 1 48.78 389 GLN A C 1
ATOM 3016 O O . GLN A 1 389 ? 45.219 -22.234 -20.062 1 48.78 389 GLN A O 1
ATOM 3021 N N . GLN A 1 390 ? 44.969 -20.359 -21.234 1 42.94 390 GLN A N 1
ATOM 3022 C CA . GLN A 1 390 ? 45.938 -19.688 -20.406 1 42.94 390 GLN A CA 1
ATOM 3023 C C . GLN A 1 390 ? 45.312 -19.125 -19.141 1 42.94 390 GLN A C 1
ATOM 3025 O O . GLN A 1 390 ? 45.938 -18.406 -18.359 1 42.94 390 GLN A O 1
ATOM 3030 N N . ALA A 1 391 ? 44 -19.125 -19.078 1 40.19 391 ALA A N 1
ATOM 3031 C CA . ALA A 1 391 ? 43.625 -18.781 -17.719 1 40.19 391 ALA A CA 1
ATOM 3032 C C . ALA A 1 391 ? 44.25 -19.734 -16.719 1 40.19 391 ALA A C 1
ATOM 3034 O O . ALA A 1 391 ? 44 -20.938 -16.719 1 40.19 391 ALA A O 1
ATOM 3035 N N . PRO A 1 392 ? 45.438 -19.438 -16.328 1 36.66 392 PRO A N 1
ATOM 3036 C CA . PRO A 1 392 ? 46.125 -20.266 -15.352 1 36.66 392 PRO A CA 1
ATOM 3037 C C . PRO A 1 392 ? 45.219 -20.812 -14.258 1 36.66 392 PRO A C 1
ATOM 3039 O O . PRO A 1 392 ? 44.25 -20.156 -13.898 1 36.66 392 PRO A O 1
ATOM 3042 N N . GLU A 1 393 ? 44.969 -22.125 -14.203 1 35.72 393 GLU A N 1
ATOM 3043 C CA . GLU A 1 393 ? 44.719 -22.766 -12.922 1 35.72 393 GLU A CA 1
ATOM 3044 C C . GLU A 1 393 ? 45.5 -22.094 -11.789 1 35.72 393 GLU A C 1
ATOM 3046 O O . GLU A 1 393 ? 46.562 -22.547 -11.398 1 35.72 393 GLU A O 1
ATOM 3051 N N . ARG A 1 394 ? 45.75 -20.781 -11.93 1 34.03 394 ARG A N 1
ATOM 3052 C CA . ARG A 1 394 ? 46.469 -20.188 -10.82 1 34.03 394 ARG A CA 1
ATOM 3053 C C . ARG A 1 394 ? 45.719 -20.328 -9.516 1 34.03 394 ARG A C 1
ATOM 3055 O O . ARG A 1 394 ? 44.781 -19.547 -9.25 1 34.03 394 ARG A O 1
ATOM 3062 N N . GLU A 1 395 ? 45.25 -21.641 -9.258 1 31.58 395 GLU A N 1
ATOM 3063 C CA . GLU A 1 395 ? 45.062 -21.828 -7.82 1 31.58 395 GLU A CA 1
ATOM 3064 C C . GLU A 1 395 ? 46.188 -21.172 -7.027 1 31.58 395 GLU A C 1
ATOM 3066 O O . GLU A 1 395 ? 47.375 -21.516 -7.227 1 31.58 395 GLU A O 1
ATOM 3071 N N . PRO A 1 396 ? 46.156 -19.938 -6.832 1 29.28 396 PRO A N 1
ATOM 3072 C CA . PRO A 1 396 ? 47.281 -19.5 -6.02 1 29.28 396 PRO A CA 1
ATOM 3073 C C . PRO A 1 396 ? 47.625 -20.5 -4.918 1 29.28 396 PRO A C 1
ATOM 3075 O O . PRO A 1 396 ? 46.781 -20.828 -4.082 1 29.28 396 PRO A O 1
ATOM 3078 N N . LYS A 1 397 ? 48.281 -21.625 -5.324 1 28.56 397 LYS A N 1
ATOM 3079 C CA . LYS A 1 397 ? 48.938 -22.391 -4.254 1 28.56 397 LYS A CA 1
ATOM 3080 C C . LYS A 1 397 ? 49.438 -21.453 -3.152 1 28.56 397 LYS A C 1
ATOM 3082 O O . LYS A 1 397 ? 50.094 -20.469 -3.434 1 28.56 397 LYS A O 1
ATOM 3087 N N . ALA A 1 398 ? 48.688 -21.516 -2.078 1 29.61 398 ALA A N 1
ATOM 3088 C CA . ALA A 1 398 ? 49.125 -20.969 -0.8 1 29.61 398 ALA A CA 1
ATOM 3089 C C . ALA A 1 398 ? 50.625 -21.078 -0.651 1 29.61 398 ALA A C 1
ATOM 3091 O O . ALA A 1 398 ? 51.219 -22.078 -1.04 1 29.61 398 ALA A O 1
ATOM 3092 N N . ALA A 1 399 ? 51.312 -20.016 -0.699 1 30.62 399 ALA A N 1
ATOM 3093 C CA . ALA A 1 399 ? 52.719 -19.891 -0.354 1 30.62 399 ALA A CA 1
ATOM 3094 C C . ALA A 1 399 ? 53.125 -20.922 0.695 1 30.62 399 ALA A C 1
ATOM 3096 O O . ALA A 1 399 ? 52.406 -21.172 1.652 1 30.62 399 ALA A O 1
ATOM 3097 N N . PRO A 1 400 ? 53.844 -21.969 0.376 1 28.64 400 PRO A N 1
ATOM 3098 C CA . PRO A 1 400 ? 54.344 -22.953 1.356 1 28.64 400 PRO A CA 1
ATOM 3099 C C . PRO A 1 400 ? 54.625 -22.328 2.721 1 28.64 400 PRO A C 1
ATOM 3101 O O . PRO A 1 400 ? 54.844 -21.109 2.816 1 28.64 400 PRO A O 1
ATOM 3104 N N . ARG A 1 401 ? 54.219 -23.016 3.805 1 29.3 401 ARG A N 1
ATOM 3105 C CA . ARG A 1 401 ? 54.688 -22.844 5.172 1 29.3 401 ARG A CA 1
ATOM 3106 C C . ARG A 1 401 ? 56.156 -22.453 5.195 1 29.3 401 ARG A C 1
ATOM 3108 O O . ARG A 1 401 ? 57 -23.203 4.699 1 29.3 401 ARG A O 1
ATOM 3115 N N . ALA A 1 402 ? 56.375 -21.172 4.848 1 28.52 402 ALA A N 1
ATOM 3116 C CA . ALA A 1 402 ? 57.75 -20.719 5.168 1 28.52 402 ALA A CA 1
ATOM 3117 C C . ALA A 1 402 ? 58.25 -21.391 6.441 1 28.52 402 ALA A C 1
ATOM 3119 O O . ALA A 1 402 ? 57.594 -21.312 7.488 1 28.52 402 ALA A O 1
ATOM 3120 N N . GLN A 1 403 ? 58.781 -22.578 6.297 1 26.88 403 GLN A N 1
ATOM 3121 C CA . GLN A 1 403 ? 59.562 -23.219 7.344 1 26.88 403 GLN A CA 1
ATOM 3122 C C . GLN A 1 403 ? 60.438 -22.203 8.078 1 26.88 403 GLN A C 1
ATOM 3124 O O . GLN A 1 403 ? 61.219 -21.484 7.457 1 26.88 403 GLN A O 1
ATOM 3129 N N . ARG A 1 404 ? 59.75 -21.516 9.086 1 31.12 404 ARG A N 1
ATOM 3130 C CA . ARG A 1 404 ? 60.625 -20.797 9.992 1 31.12 404 ARG A CA 1
ATOM 3131 C C . ARG A 1 404 ? 61.906 -21.562 10.227 1 31.12 404 ARG A C 1
ATOM 3133 O O . ARG A 1 404 ? 61.906 -22.797 10.305 1 31.12 404 ARG A O 1
ATOM 3140 N N . PRO A 1 405 ? 63.062 -20.969 9.812 1 28.33 405 PRO A N 1
ATOM 3141 C CA . PRO A 1 405 ? 64.375 -21.562 10.039 1 28.33 405 PRO A CA 1
ATOM 3142 C C . PRO A 1 405 ? 64.562 -22.156 11.438 1 28.33 405 PRO A C 1
ATOM 3144 O O . PRO A 1 405 ? 63.812 -21.781 12.352 1 28.33 405 PRO A O 1
ATOM 3147 N N . ALA A 1 406 ? 65.062 -23.375 11.648 1 28.03 406 ALA A N 1
ATOM 3148 C CA . ALA A 1 406 ? 65.5 -24.156 12.805 1 28.03 406 ALA A CA 1
ATOM 3149 C C . ALA A 1 406 ? 66.125 -23.266 13.867 1 28.03 406 ALA A C 1
ATOM 3151 O O . ALA A 1 406 ? 66.125 -23.609 15.055 1 28.03 406 ALA A O 1
ATOM 3152 N N . LEU A 1 407 ? 66.875 -22.172 13.406 1 26.56 407 LEU A N 1
ATOM 3153 C CA . LEU A 1 407 ? 67.938 -21.75 14.297 1 26.56 407 LEU A CA 1
ATOM 3154 C C . LEU A 1 407 ? 67.375 -21.109 15.562 1 26.56 407 LEU A C 1
ATOM 3156 O O . LEU A 1 407 ? 68.125 -20.797 16.484 1 26.56 407 LEU A O 1
ATOM 3160 N N . ASP A 1 408 ? 66.188 -20.453 15.43 1 28.3 408 ASP A N 1
ATOM 3161 C CA . ASP A 1 408 ? 66.188 -19.672 16.672 1 28.3 408 ASP A CA 1
ATOM 3162 C C . ASP A 1 408 ? 65.938 -20.578 17.891 1 28.3 408 ASP A C 1
ATOM 3164 O O . ASP A 1 408 ? 64.875 -20.578 18.469 1 28.3 408 ASP A O 1
ATOM 3168 N N . ARG A 1 409 ? 66.312 -21.875 17.766 1 25.44 409 ARG A N 1
ATOM 3169 C CA . ARG A 1 409 ? 66.438 -22.875 18.828 1 25.44 409 ARG A CA 1
ATOM 3170 C C . ARG A 1 409 ? 67.188 -22.312 20.047 1 25.44 409 ARG A C 1
ATOM 3172 O O . ARG A 1 409 ? 66.812 -22.625 21.188 1 25.44 409 ARG A O 1
ATOM 3179 N N . PHE A 1 410 ? 68.438 -21.891 19.891 1 22.84 410 PHE A N 1
ATOM 3180 C CA . PHE A 1 410 ? 69.562 -21.844 20.828 1 22.84 410 PHE A CA 1
ATOM 3181 C C . PHE A 1 410 ? 69.438 -20.641 21.75 1 22.84 410 PHE A C 1
ATOM 3183 O O . PHE A 1 410 ? 70.375 -20.312 22.469 1 22.84 410 PHE A O 1
ATOM 3190 N N . LYS A 1 411 ? 68.562 -19.547 21.375 1 22.73 411 LYS A N 1
ATOM 3191 C CA . LYS A 1 411 ? 69.062 -18.641 22.438 1 22.73 411 LYS A CA 1
ATOM 3192 C C . LYS A 1 411 ? 68.75 -19.234 23.812 1 22.73 411 LYS A C 1
ATOM 3194 O O . LYS A 1 411 ? 67.625 -19.562 24.156 1 22.73 411 LYS A O 1
ATOM 3199 N N . LYS A 1 412 ? 69.938 -19.828 24.266 1 22.2 412 LYS A N 1
ATOM 3200 C CA . LYS A 1 412 ? 70.625 -19.984 25.531 1 22.2 412 LYS A CA 1
ATOM 3201 C C . LYS A 1 412 ? 70.5 -18.75 26.406 1 22.2 412 LYS A C 1
ATOM 3203 O O . LYS A 1 412 ? 70.5 -17.625 25.922 1 22.2 412 LYS A O 1
ATOM 3208 N N . MET B 1 1 ? -7.621 3.24 -12.008 1 25 1 MET B N 1
ATOM 3209 C CA . MET B 1 1 ? -8.883 2.934 -12.672 1 25 1 MET B CA 1
ATOM 3210 C C . MET B 1 1 ? -9.594 1.769 -11.992 1 25 1 MET B C 1
ATOM 3212 O O . MET B 1 1 ? -8.969 0.75 -11.688 1 25 1 MET B O 1
ATOM 3216 N N . SER B 1 2 ? -10.539 2.111 -11.195 1 31.89 2 SER B N 1
ATOM 3217 C CA . SER B 1 2 ? -11.406 1.081 -10.641 1 31.89 2 SER B CA 1
ATOM 3218 C C . SER B 1 2 ? -12.406 0.584 -11.688 1 31.89 2 SER B C 1
ATOM 3220 O O . SER B 1 2 ? -12.961 1.377 -12.453 1 31.89 2 SER B O 1
ATOM 3222 N N . LEU B 1 3 ? -12.289 -0.511 -12.359 1 29.06 3 LEU B N 1
ATOM 3223 C CA . LEU B 1 3 ? -13.367 -1.091 -13.156 1 29.06 3 LEU B CA 1
ATOM 3224 C C . LEU B 1 3 ? -14.547 -1.479 -12.266 1 29.06 3 LEU B C 1
ATOM 3226 O O . LEU B 1 3 ? -14.406 -2.311 -11.367 1 29.06 3 LEU B O 1
ATOM 3230 N N . PRO B 1 4 ? -15.555 -0.484 -12.258 1 32.75 4 PRO B N 1
ATOM 3231 C CA . PRO B 1 4 ? -16.75 -0.821 -11.5 1 32.75 4 PRO B CA 1
ATOM 3232 C C . PRO B 1 4 ? -17.453 -2.076 -12.016 1 32.75 4 PRO B C 1
ATOM 3234 O O . PRO B 1 4 ? -17.531 -2.285 -13.227 1 32.75 4 PRO B O 1
ATOM 3237 N N . GLY B 1 5 ? -17.234 -3.074 -12.312 1 32.81 5 GLY B N 1
ATOM 3238 C CA . GLY B 1 5 ? -18.125 -4.004 -12.992 1 32.81 5 GLY B CA 1
ATOM 3239 C C . GLY B 1 5 ? -19.016 -4.789 -12.047 1 32.81 5 GLY B C 1
ATOM 3240 O O . GLY B 1 5 ? -18.812 -4.754 -10.828 1 32.81 5 GLY B O 1
ATOM 3241 N N . PRO B 1 6 ? -20.188 -5.344 -12.633 1 32.41 6 PRO B N 1
ATOM 3242 C CA . PRO B 1 6 ? -21.156 -6.258 -12.039 1 32.41 6 PRO B CA 1
ATOM 3243 C C . PRO B 1 6 ? -20.516 -7.273 -11.094 1 32.41 6 PRO B C 1
ATOM 3245 O O . PRO B 1 6 ? -21.172 -8.242 -10.688 1 32.41 6 PRO B O 1
ATOM 3248 N N . TRP B 1 7 ? -19.328 -7.066 -11.008 1 31.92 7 TRP B N 1
ATOM 3249 C CA . TRP B 1 7 ? -18.719 -8.102 -10.18 1 31.92 7 TRP B CA 1
ATOM 3250 C C . TRP B 1 7 ? -19.234 -8.008 -8.742 1 31.92 7 TRP B C 1
ATOM 3252 O O . TRP B 1 7 ? -18.828 -8.797 -7.883 1 31.92 7 TRP B O 1
ATOM 3262 N N . LEU B 1 8 ? -19.938 -6.809 -8.398 1 30.14 8 LEU B N 1
ATOM 3263 C CA . LEU B 1 8 ? -20.281 -6.418 -7.035 1 30.14 8 LEU B CA 1
ATOM 3264 C C . LEU B 1 8 ? -21.516 -7.172 -6.551 1 30.14 8 LEU B C 1
ATOM 3266 O O . LEU B 1 8 ? -22.031 -6.883 -5.473 1 30.14 8 LEU B O 1
ATOM 3270 N N . GLY B 1 9 ? -22.312 -7.727 -7.43 1 28.97 9 GLY B N 1
ATOM 3271 C CA . GLY B 1 9 ? -23.547 -8.062 -6.746 1 28.97 9 GLY B CA 1
ATOM 3272 C C . GLY B 1 9 ? -23.312 -8.789 -5.43 1 28.97 9 GLY B C 1
ATOM 3273 O O . GLY B 1 9 ? -23.812 -8.352 -4.387 1 28.97 9 GLY B O 1
ATOM 3274 N N . GLY B 1 10 ? -23.531 -10.203 -5.457 1 28.39 10 GLY B N 1
ATOM 3275 C CA . GLY B 1 10 ? -23.703 -11.047 -4.285 1 28.39 10 GLY B CA 1
ATOM 3276 C C . GLY B 1 10 ? -22.469 -11.117 -3.412 1 28.39 10 GLY B C 1
ATOM 3277 O O . GLY B 1 10 ? -21.516 -10.359 -3.605 1 28.39 10 GLY B O 1
ATOM 3278 N N . SER B 1 11 ? -22.266 -12.305 -2.758 1 29.14 11 SER B N 1
ATOM 3279 C CA . SER B 1 11 ? -21.188 -12.656 -1.85 1 29.14 11 SER B CA 1
ATOM 3280 C C . SER B 1 11 ? -19.828 -12.328 -2.457 1 29.14 11 SER B C 1
ATOM 3282 O O . SER B 1 11 ? -19.516 -12.781 -3.559 1 29.14 11 SER B O 1
ATOM 3284 N N . PRO B 1 12 ? -19.281 -11.242 -2.189 1 32.78 12 PRO B N 1
ATOM 3285 C CA . PRO B 1 12 ? -18.109 -10.625 -2.814 1 32.78 12 PRO B CA 1
ATOM 3286 C C . PRO B 1 12 ? -16.969 -11.617 -3.035 1 32.78 12 PRO B C 1
ATOM 3288 O O . PRO B 1 12 ? -16.266 -11.992 -2.086 1 32.78 12 PRO B O 1
ATOM 3291 N N . ALA B 1 13 ? -17.25 -12.734 -3.59 1 32.94 13 ALA B N 1
ATOM 3292 C CA . ALA B 1 13 ? -16.094 -13.547 -3.938 1 32.94 13 ALA B CA 1
ATOM 3293 C C . ALA B 1 13 ? -15.07 -12.742 -4.723 1 32.94 13 ALA B C 1
ATOM 3295 O O . ALA B 1 13 ? -15.391 -12.156 -5.762 1 32.94 13 ALA B O 1
ATOM 3296 N N . ALA B 1 14 ? -14.125 -12.219 -4.074 1 38.44 14 ALA B N 1
ATOM 3297 C CA . ALA B 1 14 ? -13.016 -11.383 -4.508 1 38.44 14 ALA B CA 1
ATOM 3298 C C . ALA B 1 14 ? -12.336 -11.969 -5.738 1 38.44 14 ALA B C 1
ATOM 3300 O O . ALA B 1 14 ? -12.188 -13.188 -5.852 1 38.44 14 ALA B O 1
ATOM 3301 N N . PRO B 1 15 ? -12.258 -11.25 -6.805 1 35.28 15 PRO B N 1
ATOM 3302 C CA . PRO B 1 15 ? -11.633 -11.75 -8.031 1 35.28 15 PRO B CA 1
ATOM 3303 C C . PRO B 1 15 ? -10.203 -12.234 -7.812 1 35.28 15 PRO B C 1
ATOM 3305 O O . PRO B 1 15 ? -9.484 -11.688 -6.973 1 35.28 15 PRO B O 1
ATOM 3308 N N . LEU B 1 16 ? -9.961 -13.453 -8.078 1 36.94 16 LEU B N 1
ATOM 3309 C CA . LEU B 1 16 ? -8.617 -14.008 -8.18 1 36.94 16 LEU B CA 1
ATOM 3310 C C . LEU B 1 16 ? -7.828 -13.312 -9.281 1 36.94 16 LEU B C 1
ATOM 3312 O O . LEU B 1 16 ? -8.352 -13.062 -10.367 1 36.94 16 LEU B O 1
ATOM 3316 N N . ILE B 1 17 ? -6.914 -12.375 -8.945 1 36.78 17 ILE B N 1
ATOM 3317 C CA . ILE B 1 17 ? -6.078 -11.773 -9.977 1 36.78 17 ILE B CA 1
ATOM 3318 C C . ILE B 1 17 ? -4.871 -12.672 -10.25 1 36.78 17 ILE B C 1
ATOM 3320 O O . ILE B 1 17 ? -4.055 -12.914 -9.352 1 36.78 17 ILE B O 1
ATOM 3324 N N . PRO B 1 18 ? -4.918 -13.461 -11.195 1 37.41 18 PRO B N 1
ATOM 3325 C CA . PRO B 1 18 ? -3.689 -14.18 -11.547 1 37.41 18 PRO B CA 1
ATOM 3326 C C . PRO B 1 18 ? -2.578 -13.242 -12.023 1 37.41 18 PRO B C 1
ATOM 3328 O O . PRO B 1 18 ? -2.842 -12.094 -12.367 1 37.41 18 PRO B O 1
ATOM 3331 N N . PRO B 1 19 ? -1.381 -13.75 -11.977 1 35.28 19 PRO B N 1
ATOM 3332 C CA . PRO B 1 19 ? -0.237 -12.984 -12.477 1 35.28 19 PRO B CA 1
ATOM 3333 C C . PRO B 1 19 ? -0.473 -12.422 -13.875 1 35.28 19 PRO B C 1
ATOM 3335 O O . PRO B 1 19 ? -1.184 -13.031 -14.68 1 35.28 19 PRO B O 1
ATOM 3338 N N . ILE B 1 20 ? -0.425 -11.047 -14.008 1 34.16 20 ILE B N 1
ATOM 3339 C CA . ILE B 1 20 ? -0.341 -10.367 -15.297 1 34.16 20 ILE B CA 1
ATOM 3340 C C . ILE B 1 20 ? 0.704 -11.062 -16.172 1 34.16 20 ILE B C 1
ATOM 3342 O O . ILE B 1 20 ? 1.81 -11.352 -15.711 1 34.16 20 ILE B O 1
ATOM 3346 N N . SER B 1 21 ? 0.289 -11.797 -17.156 1 37.19 21 SER B N 1
ATOM 3347 C CA . SER B 1 21 ? 1.246 -12.352 -18.109 1 37.19 21 SER B CA 1
ATOM 3348 C C . SER B 1 21 ? 2.369 -11.367 -18.406 1 37.19 21 SER B C 1
ATOM 3350 O O . SER B 1 21 ? 2.207 -10.156 -18.219 1 37.19 21 SER B O 1
ATOM 3352 N N . PRO B 1 22 ? 3.539 -11.922 -18.547 1 41.88 22 PRO B N 1
ATOM 3353 C CA . PRO B 1 22 ? 4.609 -11.047 -19.047 1 41.88 22 PRO B CA 1
ATOM 3354 C C . PRO B 1 22 ? 4.117 -10.039 -20.078 1 41.88 22 PRO B C 1
ATOM 3356 O O . PRO B 1 22 ? 4.859 -9.125 -20.453 1 41.88 22 PRO B O 1
ATOM 3359 N N . HIS B 1 23 ? 2.789 -10.094 -20.469 1 48.84 23 HIS B N 1
ATOM 3360 C CA . HIS B 1 23 ? 2.42 -9.422 -21.719 1 48.84 23 HIS B CA 1
ATOM 3361 C C . HIS B 1 23 ? 1.341 -8.375 -21.469 1 48.84 23 HIS B C 1
ATOM 3363 O O . HIS B 1 23 ? 0.562 -8.055 -22.375 1 48.84 23 HIS B O 1
ATOM 3369 N N . ARG B 1 24 ? 1.193 -7.715 -20.547 1 58.03 24 ARG B N 1
ATOM 3370 C CA . ARG B 1 24 ? 0.296 -6.566 -20.516 1 58.03 24 ARG B CA 1
ATOM 3371 C C . ARG B 1 24 ? -1.16 -7.008 -20.422 1 58.03 24 ARG B C 1
ATOM 3373 O O . ARG B 1 24 ? -2.064 -6.285 -20.844 1 58.03 24 ARG B O 1
ATOM 3380 N N . HIS B 1 25 ? -1.418 -8.258 -20.016 1 70.81 25 HIS B N 1
ATOM 3381 C CA . HIS B 1 25 ? -2.803 -8.711 -19.969 1 70.81 25 HIS B CA 1
ATOM 3382 C C . HIS B 1 25 ? -3.209 -9.102 -18.547 1 70.81 25 HIS B C 1
ATOM 3384 O O . HIS B 1 25 ? -2.4 -9.648 -17.797 1 70.81 25 HIS B O 1
ATOM 3390 N N . LEU B 1 26 ? -4.477 -8.836 -18.328 1 74 26 LEU B N 1
ATOM 3391 C CA . LEU B 1 26 ? -5.059 -9.109 -17.016 1 74 26 LEU B CA 1
ATOM 3392 C C . LEU B 1 26 ? -6.156 -10.164 -17.125 1 74 26 LEU B C 1
ATOM 3394 O O . LEU B 1 26 ? -6.98 -10.125 -18.047 1 74 26 LEU B O 1
ATOM 3398 N N . LEU B 1 27 ? -6.062 -11.117 -16.266 1 81.12 27 LEU B N 1
ATOM 3399 C CA . LEU B 1 27 ? -7.094 -12.141 -16.141 1 81.12 27 LEU B CA 1
ATOM 3400 C C . LEU B 1 27 ? -7.793 -12.047 -14.789 1 81.12 27 LEU B C 1
ATOM 3402 O O . LEU B 1 27 ? -7.137 -12.039 -13.742 1 81.12 27 LEU B O 1
ATOM 3406 N N . LEU B 1 28 ? -9.125 -11.93 -14.859 1 77.19 28 LEU B N 1
ATOM 3407 C CA . LEU B 1 28 ? -9.922 -11.805 -13.641 1 77.19 28 LEU B CA 1
ATOM 3408 C C . LEU B 1 28 ? -10.922 -12.945 -13.523 1 77.19 28 LEU B C 1
ATOM 3410 O O . LEU B 1 28 ? -11.5 -13.375 -14.523 1 77.19 28 LEU B O 1
ATOM 3414 N N . GLY B 1 29 ? -10.992 -13.445 -12.359 1 78.56 29 GLY B N 1
ATOM 3415 C CA . GLY B 1 29 ? -11.984 -14.453 -12.047 1 78.56 29 GLY B CA 1
ATOM 3416 C C . GLY B 1 29 ? -12.734 -14.172 -10.758 1 78.56 29 GLY B C 1
ATOM 3417 O O . GLY B 1 29 ? -12.156 -13.672 -9.789 1 78.56 29 GLY B O 1
ATOM 3418 N N . GLY B 1 30 ? -13.992 -14.477 -10.805 1 71.56 30 GLY B N 1
ATOM 3419 C CA . GLY B 1 30 ? -14.82 -14.273 -9.633 1 71.56 30 GLY B CA 1
ATOM 3420 C C . GLY B 1 30 ? -15.461 -15.547 -9.117 1 71.56 30 GLY B C 1
ATOM 3421 O O . GLY B 1 30 ? -15.68 -16.484 -9.883 1 71.56 30 GLY B O 1
ATOM 3422 N N . GLN B 1 31 ? -15.883 -15.523 -7.898 1 73.44 31 GLN B N 1
ATOM 3423 C CA . GLN B 1 31 ? -16.469 -16.703 -7.254 1 73.44 31 GLN B CA 1
ATOM 3424 C C . GLN B 1 31 ? -17.844 -17.016 -7.84 1 73.44 31 GLN B C 1
ATOM 3426 O O . GLN B 1 31 ? -18.297 -18.156 -7.754 1 73.44 31 GLN B O 1
ATOM 3431 N N . ARG B 1 32 ? -18.391 -16.094 -8.5 1 75.81 32 ARG B N 1
ATOM 3432 C CA . ARG B 1 32 ? -19.703 -16.359 -9.062 1 75.81 32 ARG B CA 1
ATOM 3433 C C . ARG B 1 32 ? -19.609 -16.766 -10.523 1 75.81 32 ARG B C 1
ATOM 3435 O O . ARG B 1 32 ? -20.625 -16.812 -11.234 1 75.81 32 ARG B O 1
ATOM 3442 N N . GLY B 1 33 ? -18.422 -16.922 -11.016 1 85 33 GLY B N 1
ATOM 3443 C CA . GLY B 1 33 ? -18.25 -17.547 -12.312 1 85 33 GLY B CA 1
ATOM 3444 C C . GLY B 1 33 ? -17.859 -16.562 -13.398 1 85 33 GLY B C 1
ATOM 3445 O O . GLY B 1 33 ? -17.625 -16.953 -14.547 1 85 33 GLY B O 1
ATOM 3446 N N . HIS B 1 34 ? -17.766 -15.336 -13 1 81.31 34 HIS B N 1
ATOM 3447 C CA . HIS B 1 34 ? -17.344 -14.344 -13.984 1 81.31 34 HIS B CA 1
ATOM 3448 C C . HIS B 1 34 ? -15.852 -14.445 -14.281 1 81.31 34 HIS B C 1
ATOM 3450 O O . HIS B 1 34 ? -15.039 -14.578 -13.359 1 81.31 34 HIS B O 1
ATOM 3456 N N . VAL B 1 35 ? -15.57 -14.531 -15.555 1 86.62 35 VAL B N 1
ATOM 3457 C CA . VAL B 1 35 ? -14.188 -14.555 -16.016 1 86.62 35 VAL B CA 1
ATOM 3458 C C . VAL B 1 35 ? -13.977 -13.492 -17.094 1 86.62 35 VAL B C 1
ATOM 3460 O O . VAL B 1 35 ? -14.773 -13.391 -18.031 1 86.62 35 VAL B O 1
ATOM 3463 N N . ALA B 1 36 ? -12.922 -12.703 -16.906 1 82.94 36 ALA B N 1
ATOM 3464 C CA . ALA B 1 36 ? -12.656 -11.656 -17.891 1 82.94 36 ALA B CA 1
ATOM 3465 C C . ALA B 1 36 ? -11.164 -11.562 -18.203 1 82.94 36 ALA B C 1
ATOM 3467 O O . ALA B 1 36 ? -10.328 -11.68 -17.297 1 82.94 36 ALA B O 1
ATOM 3468 N N . ALA B 1 37 ? -10.906 -11.453 -19.453 1 82.62 37 ALA B N 1
ATOM 3469 C CA . ALA B 1 37 ? -9.555 -11.18 -19.938 1 82.62 37 ALA B CA 1
ATOM 3470 C C . ALA B 1 37 ? -9.461 -9.797 -20.578 1 82.62 37 ALA B C 1
ATOM 3472 O O . ALA B 1 37 ? -10.312 -9.43 -21.391 1 82.62 37 ALA B O 1
ATOM 3473 N N . LEU B 1 38 ? -8.492 -8.992 -20.172 1 76.06 38 LEU B N 1
ATOM 3474 C CA . LEU B 1 38 ? -8.391 -7.652 -20.734 1 76.06 38 LEU B CA 1
ATOM 3475 C C . LEU B 1 38 ? -6.93 -7.273 -20.969 1 76.06 38 LEU B C 1
ATOM 3477 O O . LEU B 1 38 ? -6.031 -7.832 -20.328 1 76.06 38 LEU B O 1
ATOM 3481 N N . ASP B 1 39 ? -6.746 -6.496 -21.969 1 68.94 39 ASP B N 1
ATOM 3482 C CA . ASP B 1 39 ? -5.477 -5.789 -22.109 1 68.94 39 ASP B CA 1
ATOM 3483 C C . ASP B 1 39 ? -5.402 -4.602 -21.156 1 68.94 39 ASP B C 1
ATOM 3485 O O . ASP B 1 39 ? -6.125 -3.615 -21.328 1 68.94 39 ASP B O 1
ATOM 3489 N N . TRP B 1 40 ? -4.566 -4.699 -20.172 1 61.97 40 TRP B N 1
ATOM 3490 C CA . TRP B 1 40 ? -4.625 -3.707 -19.109 1 61.97 40 TRP B CA 1
ATOM 3491 C C . TRP B 1 40 ? -4.039 -2.377 -19.562 1 61.97 40 TRP B C 1
ATOM 3493 O O . TRP B 1 40 ? -4.367 -1.323 -19.016 1 61.97 40 TRP B O 1
ATOM 3503 N N . GLN B 1 41 ? -3.213 -2.406 -20.516 1 57.38 41 GLN B N 1
ATOM 3504 C CA . GLN B 1 41 ? -2.641 -1.163 -21.031 1 57.38 41 GLN B CA 1
ATOM 3505 C C . GLN B 1 41 ? -3.678 -0.36 -21.812 1 57.38 41 GLN B C 1
ATOM 3507 O O . GLN B 1 41 ? -3.787 0.855 -21.641 1 57.38 41 GLN B O 1
ATOM 3512 N N . THR B 1 42 ? -4.324 -1.094 -22.609 1 59 42 THR B N 1
ATOM 3513 C CA . THR B 1 42 ? -5.328 -0.423 -23.438 1 59 42 THR B CA 1
ATOM 3514 C C . THR B 1 42 ? -6.691 -0.448 -22.75 1 59 42 THR B C 1
ATOM 3516 O O . THR B 1 42 ? -7.621 0.232 -23.188 1 59 42 THR B O 1
ATOM 3519 N N . LYS B 1 43 ? -6.727 -1.249 -21.766 1 61.97 43 LYS B N 1
ATOM 3520 C CA . LYS B 1 43 ? -7.969 -1.452 -21.016 1 61.97 43 LYS B CA 1
ATOM 3521 C C . LYS B 1 43 ? -9.047 -2.061 -21.922 1 61.97 43 LYS B C 1
ATOM 3523 O O . LYS B 1 43 ? -10.242 -1.877 -21.672 1 61.97 43 LYS B O 1
ATOM 3528 N N . SER B 1 44 ? -8.578 -2.682 -22.906 1 72.06 44 SER B N 1
ATOM 3529 C CA . SER B 1 44 ? -9.516 -3.33 -23.812 1 72.06 44 SER B CA 1
ATOM 3530 C C . SER B 1 44 ? -9.875 -4.73 -23.328 1 72.06 44 SER B C 1
ATOM 3532 O O . SER B 1 44 ? -9 -5.496 -22.922 1 72.06 44 SER B O 1
ATOM 3534 N N . LEU B 1 45 ? -11.172 -4.934 -23.375 1 77.75 45 LEU B N 1
ATOM 3535 C CA . LEU B 1 45 ? -11.68 -6.25 -23 1 77.75 45 LEU B CA 1
ATOM 3536 C C . LEU B 1 45 ? -11.453 -7.258 -24.125 1 77.75 45 LEU B C 1
ATOM 3538 O O . LEU B 1 45 ? -11.852 -7.016 -25.266 1 77.75 45 LEU B O 1
ATOM 3542 N N . LEU B 1 46 ? -10.805 -8.305 -23.828 1 80.5 46 LEU B N 1
ATOM 3543 C CA . LEU B 1 46 ? -10.625 -9.383 -24.797 1 80.5 46 LEU B CA 1
ATOM 3544 C C . LEU B 1 46 ? -11.82 -10.336 -24.766 1 80.5 46 LEU B C 1
ATOM 3546 O O . LEU B 1 46 ? -12.359 -10.688 -25.812 1 80.5 46 LEU B O 1
ATOM 3550 N N . CYS B 1 47 ? -12.195 -10.695 -23.625 1 86.94 47 CYS B N 1
ATOM 3551 C CA . CYS B 1 47 ? -13.398 -11.508 -23.453 1 86.94 47 CYS B CA 1
ATOM 3552 C C . CYS B 1 47 ? -13.945 -11.398 -22.047 1 86.94 47 CYS B C 1
ATOM 3554 O O . CYS B 1 47 ? -13.227 -11 -21.125 1 86.94 47 CYS B O 1
ATOM 3556 N N . GLU B 1 48 ? -15.195 -11.602 -21.922 1 86.19 48 GLU B N 1
ATOM 3557 C CA . GLU B 1 48 ? -15.922 -11.711 -20.656 1 86.19 48 GLU B CA 1
ATOM 3558 C C . GLU B 1 48 ? -16.953 -12.836 -20.719 1 86.19 48 GLU B C 1
ATOM 3560 O O . GLU B 1 48 ? -17.875 -12.805 -21.547 1 86.19 48 GLU B O 1
ATOM 3565 N N . ILE B 1 49 ? -16.781 -13.773 -19.859 1 89.19 49 ILE B N 1
ATOM 3566 C CA . ILE B 1 49 ? -17.703 -14.914 -19.875 1 89.19 49 ILE B CA 1
ATOM 3567 C C . ILE B 1 49 ? -18.188 -15.188 -18.453 1 89.19 49 ILE B C 1
ATOM 3569 O O . ILE B 1 49 ? -17.578 -14.742 -17.469 1 89.19 49 ILE B O 1
ATOM 3573 N N . ASN B 1 50 ? -19.297 -15.82 -18.375 1 88.56 50 ASN B N 1
ATOM 3574 C CA . ASN B 1 50 ? -19.812 -16.375 -17.141 1 88.56 50 ASN B CA 1
ATOM 3575 C C . ASN B 1 50 ? -19.891 -17.906 -17.203 1 88.56 50 ASN B C 1
ATOM 3577 O O . ASN B 1 50 ? -20.703 -18.453 -17.953 1 88.56 50 ASN B O 1
ATOM 3581 N N . VAL B 1 51 ? -19.125 -18.562 -16.5 1 91.06 51 VAL B N 1
ATOM 3582 C CA . VAL B 1 51 ? -19.047 -20.016 -16.594 1 91.06 51 VAL B CA 1
ATOM 3583 C C . VAL B 1 51 ? -20.094 -20.656 -15.688 1 91.06 51 VAL B C 1
ATOM 3585 O O . VAL B 1 51 ? -20.25 -21.875 -15.656 1 91.06 51 VAL B O 1
ATOM 3588 N N . MET B 1 52 ? -20.812 -19.938 -14.867 1 88.88 52 MET B N 1
ATOM 3589 C CA . MET B 1 52 ? -21.969 -20.328 -14.078 1 88.88 52 MET B CA 1
ATOM 3590 C C . MET B 1 52 ? -21.594 -21.312 -12.984 1 88.88 52 MET B C 1
ATOM 3592 O O . MET B 1 52 ? -22.391 -22.172 -12.602 1 88.88 52 MET B O 1
ATOM 3596 N N . GLU B 1 53 ? -20.391 -21.469 -12.68 1 88.94 53 GLU B N 1
ATOM 3597 C CA . GLU B 1 53 ? -19.812 -22.234 -11.586 1 88.94 53 GLU B CA 1
ATOM 3598 C C . GLU B 1 53 ? -18.828 -21.391 -10.781 1 88.94 53 GLU B C 1
ATOM 3600 O O . GLU B 1 53 ? -18.328 -20.375 -11.266 1 88.94 53 GLU B O 1
ATOM 3605 N N . THR B 1 54 ? -18.594 -21.844 -9.586 1 87.94 54 THR B N 1
ATOM 3606 C CA . THR B 1 54 ? -17.562 -21.188 -8.789 1 87.94 54 THR B CA 1
ATOM 3607 C C . THR B 1 54 ? -16.188 -21.344 -9.445 1 87.94 54 THR B C 1
ATOM 3609 O O . THR B 1 54 ? -15.828 -22.438 -9.906 1 87.94 54 THR B O 1
ATOM 3612 N N . VAL B 1 55 ? -15.531 -20.266 -9.555 1 89.12 55 VAL B N 1
ATOM 3613 C CA . VAL B 1 55 ? -14.148 -20.266 -10.023 1 89.12 55 VAL B CA 1
ATOM 3614 C C . VAL B 1 55 ? -13.203 -20.219 -8.828 1 89.12 55 VAL B C 1
ATOM 3616 O O . VAL B 1 55 ? -13.258 -19.297 -8.016 1 89.12 55 VAL B O 1
ATOM 3619 N N . THR B 1 56 ? -12.359 -21.203 -8.68 1 90.12 56 THR B N 1
ATOM 3620 C CA . THR B 1 56 ? -11.477 -21.281 -7.523 1 90.12 56 THR B CA 1
ATOM 3621 C C . THR B 1 56 ? -10.109 -20.688 -7.844 1 90.12 56 THR B C 1
ATOM 3623 O O . THR B 1 56 ? -9.422 -20.172 -6.953 1 90.12 56 THR B O 1
ATOM 3626 N N . ASP B 1 57 ? -9.727 -20.781 -9.117 1 90.38 57 ASP B N 1
ATOM 3627 C CA . ASP B 1 57 ? -8.453 -20.203 -9.547 1 90.38 57 ASP B CA 1
ATOM 3628 C C . ASP B 1 57 ? -8.406 -20.047 -11.07 1 90.38 57 ASP B C 1
ATOM 3630 O O . ASP B 1 57 ? -9.141 -20.734 -11.789 1 90.38 57 ASP B O 1
ATOM 3634 N N . ILE B 1 58 ? -7.555 -19.141 -11.539 1 90.19 58 ILE B N 1
ATOM 3635 C CA . ILE B 1 58 ? -7.379 -18.891 -12.961 1 90.19 58 ILE B CA 1
ATOM 3636 C C . ILE B 1 58 ? -5.926 -18.5 -13.242 1 90.19 58 ILE B C 1
ATOM 3638 O O . ILE B 1 58 ? -5.254 -17.938 -12.383 1 90.19 58 ILE B O 1
ATOM 3642 N N . THR B 1 59 ? -5.445 -18.891 -14.383 1 89.75 59 THR B N 1
ATOM 3643 C CA . THR B 1 59 ? -4.074 -18.531 -14.727 1 89.75 59 THR B CA 1
ATOM 3644 C C . THR B 1 59 ? -3.881 -18.5 -16.234 1 89.75 59 THR B C 1
ATOM 3646 O O . THR B 1 59 ? -4.484 -19.297 -16.953 1 89.75 59 THR B O 1
ATOM 3649 N N . TRP B 1 60 ? -3.027 -17.594 -16.672 1 87.06 60 TRP B N 1
ATOM 3650 C CA . TRP B 1 60 ? -2.584 -17.641 -18.062 1 87.06 60 TRP B CA 1
ATOM 3651 C C . TRP B 1 60 ? -1.704 -18.859 -18.312 1 87.06 60 TRP B C 1
ATOM 3653 O O . TRP B 1 60 ? -1.074 -19.375 -17.406 1 87.06 60 TRP B O 1
ATOM 3663 N N . LEU B 1 61 ? -1.711 -19.25 -19.547 1 90.94 61 LEU B N 1
ATOM 3664 C CA . LEU B 1 61 ? -0.783 -20.297 -19.969 1 90.94 61 LEU B CA 1
ATOM 3665 C C . LEU B 1 61 ? 0.382 -19.703 -20.75 1 90.94 61 LEU B C 1
ATOM 3667 O O . LEU B 1 61 ? 0.947 -18.672 -20.359 1 90.94 61 LEU B O 1
ATOM 3671 N N . HIS B 1 62 ? 0.898 -20.297 -21.766 1 82.69 62 HIS B N 1
ATOM 3672 C CA . HIS B 1 62 ? 2.148 -19.875 -22.375 1 82.69 62 HIS B CA 1
ATOM 3673 C C . HIS B 1 62 ? 1.952 -18.609 -23.203 1 82.69 62 HIS B C 1
ATOM 3675 O O . HIS B 1 62 ? 2.918 -17.906 -23.516 1 82.69 62 HIS B O 1
ATOM 3681 N N . THR B 1 63 ? 0.748 -18.344 -23.594 1 78.12 63 THR B N 1
ATOM 3682 C CA . THR B 1 63 ? 0.454 -17.125 -24.328 1 78.12 63 THR B CA 1
ATOM 3683 C C . THR B 1 63 ? -0.774 -16.422 -23.75 1 78.12 63 THR B C 1
ATOM 3685 O O . THR B 1 63 ? -1.517 -17 -22.969 1 78.12 63 THR B O 1
ATOM 3688 N N . GLU B 1 64 ? -0.94 -15.188 -24.172 1 79.31 64 GLU B N 1
ATOM 3689 C CA . GLU B 1 64 ? -2.105 -14.414 -23.75 1 79.31 64 GLU B CA 1
ATOM 3690 C C . GLU B 1 64 ? -3.367 -14.883 -24.469 1 79.31 64 GLU B C 1
ATOM 3692 O O . GLU B 1 64 ? -4.465 -14.398 -24.188 1 79.31 64 GLU B O 1
ATOM 3697 N N . THR B 1 65 ? -3.174 -15.867 -25.25 1 84.12 65 THR B N 1
ATOM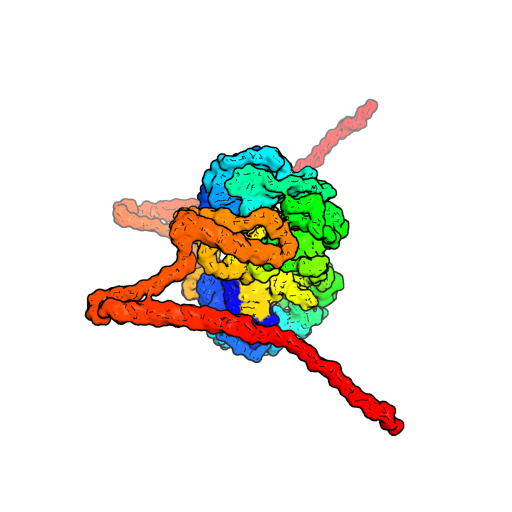 3698 C CA . THR B 1 65 ? -4.312 -16.328 -26.031 1 84.12 65 THR B CA 1
ATOM 3699 C C . THR B 1 65 ? -5 -17.5 -25.344 1 84.12 65 THR B C 1
ATOM 3701 O O . THR B 1 65 ? -6.039 -17.984 -25.812 1 84.12 65 THR B O 1
ATOM 3704 N N . MET B 1 66 ? -4.414 -17.984 -24.312 1 90.62 66 MET B N 1
ATOM 3705 C CA . MET B 1 66 ? -4.984 -19.156 -23.641 1 90.62 66 MET B CA 1
ATOM 3706 C C . MET B 1 66 ? -4.875 -19.016 -22.125 1 90.62 66 MET B C 1
ATOM 3708 O O . MET B 1 66 ? -3.859 -18.531 -21.609 1 90.62 66 MET B O 1
ATOM 3712 N N . PHE B 1 67 ? -5.973 -19.422 -21.484 1 93 67 PHE B N 1
ATOM 3713 C CA . PHE B 1 67 ? -5.922 -19.422 -20.016 1 93 67 PHE B CA 1
ATOM 3714 C C . PHE B 1 67 ? -6.68 -20.609 -19.453 1 93 67 PHE B C 1
ATOM 3716 O O . PHE B 1 67 ? -7.5 -21.219 -20.141 1 93 67 PHE B O 1
ATOM 3723 N N . ALA B 1 68 ? -6.289 -21.016 -18.25 1 95.31 68 ALA B N 1
ATOM 3724 C CA . ALA B 1 68 ? -6.918 -22.125 -17.531 1 95.31 68 ALA B CA 1
ATOM 3725 C C . ALA B 1 68 ? -7.832 -21.609 -16.422 1 95.31 68 ALA B C 1
ATOM 3727 O O . ALA B 1 68 ? -7.508 -20.625 -15.75 1 95.31 68 ALA B O 1
ATOM 3728 N N . VAL B 1 69 ? -8.945 -22.266 -16.219 1 94.44 69 VAL B N 1
ATOM 3729 C CA . VAL B 1 69 ? -9.922 -21.922 -15.188 1 94.44 69 VAL B CA 1
ATOM 3730 C C . VAL B 1 69 ? -10.273 -23.172 -14.383 1 94.44 69 VAL B C 1
ATOM 3732 O O . VAL B 1 69 ? -10.82 -24.141 -14.922 1 94.44 69 VAL B O 1
ATOM 3735 N N . ALA B 1 70 ? -9.938 -23.109 -13.141 1 95.5 70 ALA B N 1
ATOM 3736 C CA . ALA B 1 70 ? -10.414 -24.141 -12.234 1 95.5 70 ALA B CA 1
ATOM 3737 C C . ALA B 1 70 ? -11.836 -23.844 -11.758 1 95.5 70 ALA B C 1
ATOM 3739 O O . ALA B 1 70 ? -12.07 -22.859 -11.062 1 95.5 70 ALA B O 1
ATOM 3740 N N . GLN B 1 71 ? -12.656 -24.656 -12.195 1 93.88 71 GLN B N 1
ATOM 3741 C CA . GLN B 1 71 ? -14.055 -24.516 -11.812 1 93.88 71 GLN B CA 1
ATOM 3742 C C . GLN B 1 71 ? -14.445 -25.562 -10.758 1 93.88 71 GLN B C 1
ATOM 3744 O O . GLN B 1 71 ? -13.586 -26.297 -10.273 1 93.88 71 GLN B O 1
ATOM 3749 N N . ARG B 1 72 ? -15.633 -25.516 -10.312 1 89.94 72 ARG B N 1
ATOM 3750 C CA . ARG B 1 72 ? -16.094 -26.297 -9.172 1 89.94 72 ARG B CA 1
ATOM 3751 C C . ARG B 1 72 ? -15.734 -27.781 -9.344 1 89.94 72 ARG B C 1
ATOM 3753 O O . ARG B 1 72 ? -15.227 -28.406 -8.414 1 89.94 72 ARG B O 1
ATOM 3760 N N . ARG B 1 73 ? -15.93 -28.328 -10.523 1 92.62 73 ARG B N 1
ATOM 3761 C CA . ARG B 1 73 ? -15.742 -29.766 -10.695 1 92.62 73 ARG B CA 1
ATOM 3762 C C . ARG B 1 73 ? -14.445 -30.062 -11.453 1 92.62 73 ARG B C 1
ATOM 3764 O O . ARG B 1 73 ? -13.664 -30.922 -11.031 1 92.62 73 ARG B O 1
ATOM 3771 N N . TRP B 1 74 ? -14.289 -29.344 -12.578 1 96.12 74 TRP B N 1
ATOM 3772 C CA . TRP B 1 74 ? -13.211 -29.734 -13.477 1 96.12 74 TRP B CA 1
ATOM 3773 C C . TRP B 1 74 ? -12.352 -28.531 -13.859 1 96.12 74 TRP B C 1
ATOM 3775 O O . TRP B 1 74 ? -12.695 -27.391 -13.539 1 96.12 74 TRP B O 1
ATOM 3785 N N . LEU B 1 75 ? -11.242 -28.844 -14.43 1 97.38 75 LEU B N 1
ATOM 3786 C CA . LEU B 1 75 ? -10.352 -27.844 -15 1 97.38 75 LEU B CA 1
ATOM 3787 C C . LEU B 1 75 ? -10.688 -27.594 -16.469 1 97.38 75 LEU B C 1
ATOM 3789 O O . LEU B 1 75 ? -10.914 -28.531 -17.234 1 97.38 75 LEU B O 1
ATOM 3793 N N . TYR B 1 76 ? -10.742 -26.312 -16.828 1 96.94 76 TYR B N 1
ATOM 3794 C CA . TYR B 1 76 ? -11.055 -25.938 -18.203 1 96.94 76 TYR B CA 1
ATOM 3795 C C . TYR B 1 76 ? -9.961 -25.047 -18.797 1 96.94 76 TYR B C 1
ATOM 3797 O O . TYR B 1 76 ? -9.305 -24.297 -18.062 1 96.94 76 TYR B O 1
ATOM 3805 N N . VAL B 1 77 ? -9.75 -25.141 -20.047 1 96.31 77 VAL B N 1
ATOM 3806 C CA . VAL B 1 77 ? -8.875 -24.25 -20.797 1 96.31 77 VAL B CA 1
ATOM 3807 C C . VAL B 1 77 ? -9.695 -23.469 -21.828 1 96.31 77 VAL B C 1
ATOM 3809 O O . VAL B 1 77 ? -10.484 -24.047 -22.562 1 96.31 77 VAL B O 1
ATOM 3812 N N . TYR B 1 78 ? -9.523 -22.188 -21.828 1 95.38 78 TYR B N 1
ATOM 3813 C CA . TYR B 1 78 ? -10.219 -21.281 -22.734 1 95.38 78 TYR B CA 1
ATOM 3814 C C . TYR B 1 78 ? -9.227 -20.516 -23.609 1 95.38 78 TYR B C 1
ATOM 3816 O O . TYR B 1 78 ? -8.062 -20.359 -23.234 1 95.38 78 TYR B O 1
ATOM 3824 N N . ASP B 1 79 ? -9.688 -20.078 -24.75 1 91.62 79 ASP B N 1
ATOM 3825 C CA . ASP B 1 79 ? -8.914 -19.078 -25.469 1 91.62 79 ASP B CA 1
ATOM 3826 C C . ASP B 1 79 ? -9.281 -17.656 -25.031 1 91.62 79 ASP B C 1
ATOM 3828 O O . ASP B 1 79 ? -10.172 -17.484 -24.203 1 91.62 79 ASP B O 1
ATOM 3832 N N . ASN B 1 80 ? -8.539 -16.672 -25.547 1 86.19 80 ASN B N 1
ATOM 3833 C CA . ASN B 1 80 ? -8.719 -15.312 -25.062 1 86.19 80 ASN B CA 1
ATOM 3834 C C . ASN B 1 80 ? -9.969 -14.664 -25.672 1 86.19 80 ASN B C 1
ATOM 3836 O O . ASN B 1 80 ? -10.227 -13.484 -25.453 1 86.19 80 ASN B O 1
ATOM 3840 N N . GLN B 1 81 ? -10.773 -15.453 -26.406 1 88.19 81 GLN B N 1
ATOM 3841 C CA . GLN B 1 81 ? -12.078 -15 -26.891 1 88.19 81 GLN B CA 1
ATOM 3842 C C . GLN B 1 81 ? -13.211 -15.633 -26.078 1 88.19 81 GLN B C 1
ATOM 3844 O O . GLN B 1 81 ? -14.383 -15.391 -26.359 1 88.19 81 GLN B O 1
ATOM 3849 N N . GLY B 1 82 ? -12.844 -16.469 -25.172 1 91.69 82 GLY B N 1
ATOM 3850 C CA . GLY B 1 82 ? -13.82 -17.047 -24.281 1 91.69 82 GLY B CA 1
ATOM 3851 C C . GLY B 1 82 ? -14.336 -18.391 -24.75 1 91.69 82 GLY B C 1
ATOM 3852 O O . GLY B 1 82 ? -15.328 -18.906 -24.234 1 91.69 82 GLY B O 1
ATOM 3853 N N . VAL B 1 83 ? -13.711 -18.969 -25.719 1 94.5 83 VAL B N 1
ATOM 3854 C CA . VAL B 1 83 ? -14.109 -20.266 -26.234 1 94.5 83 VAL B CA 1
ATOM 3855 C C . VAL B 1 83 ? -13.422 -21.375 -25.422 1 94.5 83 VAL B C 1
ATOM 3857 O O . VAL B 1 83 ? -12.211 -21.328 -25.219 1 94.5 83 VAL B O 1
ATOM 3860 N N . GLU B 1 84 ? -14.203 -22.344 -25.078 1 95.5 84 GLU B N 1
ATOM 3861 C CA . GLU B 1 84 ? -13.656 -23.5 -24.359 1 95.5 84 GLU B CA 1
ATOM 3862 C C . GLU B 1 84 ? -12.852 -24.391 -25.281 1 95.5 84 GLU B C 1
ATOM 3864 O O . GLU B 1 84 ? -13.383 -24.906 -26.281 1 95.5 84 GLU B O 1
ATOM 3869 N N . LEU B 1 85 ? -11.648 -24.625 -24.969 1 94.31 85 LEU B N 1
ATOM 3870 C CA . LEU B 1 85 ? -10.773 -25.453 -25.797 1 94.31 85 LEU B CA 1
ATOM 3871 C C . LEU B 1 85 ? -10.695 -26.875 -25.266 1 94.31 85 LEU B C 1
ATOM 3873 O O . LEU B 1 85 ? -10.555 -27.828 -26.031 1 94.31 85 LEU B O 1
ATOM 3877 N N . ASN B 1 86 ? -10.742 -27.016 -24.031 1 95.62 86 ASN B N 1
ATOM 3878 C CA . ASN B 1 86 ? -10.57 -28.328 -23.406 1 95.62 86 ASN B CA 1
ATOM 3879 C C . ASN B 1 86 ? -11.234 -28.391 -22.031 1 95.62 86 ASN B C 1
ATOM 3881 O O . ASN B 1 86 ? -11.266 -27.391 -21.312 1 95.62 86 ASN B O 1
ATOM 3885 N N . CYS B 1 87 ? -11.805 -29.453 -21.734 1 96 87 CYS B N 1
ATOM 3886 C CA . CYS B 1 87 ? -12.289 -29.797 -20.406 1 96 87 CYS B CA 1
ATOM 3887 C C . CYS B 1 87 ? -11.539 -31 -19.828 1 96 87 CYS B C 1
ATOM 3889 O O . CYS B 1 87 ? -11.609 -32.094 -20.391 1 96 87 CYS B O 1
ATOM 3891 N N . LEU B 1 88 ? -10.859 -30.859 -18.812 1 96.81 88 LEU B N 1
ATOM 3892 C CA . LEU B 1 88 ? -10 -31.891 -18.25 1 96.81 88 LEU B CA 1
ATOM 3893 C C . LEU B 1 88 ? -10.602 -32.438 -16.953 1 96.81 88 LEU B C 1
ATOM 3895 O O . LEU B 1 88 ? -10.305 -31.953 -15.867 1 96.81 88 LEU B O 1
ATOM 3899 N N . LYS B 1 89 ? -11.266 -33.531 -17.031 1 95.81 89 LYS B N 1
ATOM 3900 C CA . LYS B 1 89 ? -12.055 -34.094 -15.938 1 95.81 89 LYS B CA 1
ATOM 3901 C C . LYS B 1 89 ? -11.164 -34.812 -14.93 1 95.81 89 LYS B C 1
ATOM 3903 O O . LYS B 1 89 ? -11.562 -35.031 -13.781 1 95.81 89 LYS B O 1
ATOM 3908 N N . ARG B 1 90 ? -9.984 -35.219 -15.359 1 95.94 90 ARG B N 1
ATOM 3909 C CA . ARG B 1 90 ? -9.047 -35.875 -14.453 1 95.94 90 ARG B CA 1
ATOM 3910 C C . ARG B 1 90 ? -8.516 -34.906 -13.414 1 95.94 90 ARG B C 1
ATOM 3912 O O . ARG B 1 90 ? -7.941 -35.312 -12.398 1 95.94 90 ARG B O 1
ATOM 3919 N N . PHE B 1 91 ? -8.641 -33.656 -13.664 1 97.25 91 PHE B N 1
ATOM 3920 C CA . PHE B 1 91 ? -8.242 -32.625 -12.742 1 97.25 91 PHE B CA 1
ATOM 3921 C C . PHE B 1 91 ? -9.453 -32.062 -11.984 1 97.25 91 PHE B C 1
ATOM 3923 O O . PHE B 1 91 ? -9.984 -31.016 -12.328 1 97.25 91 PHE B O 1
ATOM 3930 N N . ASN B 1 92 ? -9.75 -32.781 -10.953 1 95.56 92 ASN B N 1
ATOM 3931 C CA . ASN B 1 92 ? -10.945 -32.438 -10.18 1 95.56 92 ASN B CA 1
ATOM 3932 C C . ASN B 1 92 ? -10.586 -31.703 -8.891 1 95.56 92 ASN B C 1
ATOM 3934 O O . ASN B 1 92 ? -9.547 -31.953 -8.289 1 95.56 92 ASN B O 1
ATOM 3938 N N . GLY B 1 93 ? -11.508 -30.781 -8.5 1 96.31 93 GLY B N 1
ATOM 3939 C CA . GLY B 1 93 ? -11.375 -30.094 -7.223 1 96.31 93 GLY B CA 1
ATOM 3940 C C . GLY B 1 93 ? -10.117 -29.266 -7.121 1 96.31 93 GLY B C 1
ATOM 3941 O O . GLY B 1 93 ? -9.484 -29.203 -6.066 1 96.31 93 GLY B O 1
ATOM 3942 N N . VAL B 1 94 ? -9.719 -28.688 -8.195 1 97.06 94 VAL B N 1
ATOM 3943 C CA . VAL B 1 94 ? -8.5 -27.891 -8.227 1 97.06 94 VAL B CA 1
ATOM 3944 C C . VAL B 1 94 ? -8.719 -26.578 -7.449 1 97.06 94 VAL B C 1
ATOM 3946 O O . VAL B 1 94 ? -9.711 -25.891 -7.668 1 97.06 94 VAL B O 1
ATOM 3949 N N . LEU B 1 95 ? -7.742 -26.281 -6.543 1 95.38 95 LEU B N 1
ATOM 3950 C CA . LEU B 1 95 ? -7.844 -25.078 -5.723 1 95.38 95 LEU B CA 1
ATOM 3951 C C . LEU B 1 95 ? -6.828 -24.031 -6.164 1 95.38 95 LEU B C 1
ATOM 3953 O O . LEU B 1 95 ? -7.082 -22.828 -6.059 1 95.38 95 LEU B O 1
ATOM 3957 N N . ARG B 1 96 ? -5.684 -24.516 -6.609 1 95.88 96 ARG B N 1
ATOM 3958 C CA . ARG B 1 96 ? -4.609 -23.609 -7.012 1 95.88 96 ARG B CA 1
ATOM 3959 C C . ARG B 1 96 ? -3.906 -24.125 -8.266 1 95.88 96 ARG B C 1
ATOM 3961 O O . ARG B 1 96 ? -3.82 -25.344 -8.484 1 95.88 96 ARG B O 1
ATOM 3968 N N . MET B 1 97 ? -3.35 -23.156 -8.969 1 96.12 97 MET B N 1
ATOM 3969 C CA . MET B 1 97 ? -2.621 -23.5 -10.188 1 96.12 97 MET B CA 1
ATOM 3970 C C . MET B 1 97 ? -1.373 -22.641 -10.344 1 96.12 97 MET B C 1
ATOM 3972 O O . MET B 1 97 ? -1.381 -21.453 -9.984 1 96.12 97 MET B O 1
ATOM 3976 N N . GLU B 1 98 ? -0.356 -23.25 -10.875 1 95.69 98 GLU B N 1
ATOM 3977 C CA . GLU B 1 98 ? 0.867 -22.562 -11.281 1 95.69 98 GLU B CA 1
ATOM 3978 C C . GLU B 1 98 ? 1.322 -23.031 -12.664 1 95.69 98 GLU B C 1
ATOM 3980 O O . GLU B 1 98 ? 1.556 -24.219 -12.867 1 95.69 98 GLU B O 1
ATOM 3985 N N . PHE B 1 99 ? 1.427 -22.094 -13.602 1 94.25 99 PHE B N 1
ATOM 3986 C CA . PHE B 1 99 ? 1.976 -22.438 -14.906 1 94.25 99 PHE B CA 1
ATOM 3987 C C . PHE B 1 99 ? 3.496 -22.344 -14.898 1 94.25 99 PHE B C 1
ATOM 3989 O O . PHE B 1 99 ? 4.055 -21.328 -14.477 1 94.25 99 PHE B O 1
ATOM 3996 N N . LEU B 1 100 ? 4.125 -23.406 -15.328 1 92.31 100 LEU B N 1
ATOM 3997 C CA . LEU B 1 100 ? 5.578 -23.469 -15.461 1 92.31 100 LEU B CA 1
ATOM 3998 C C . LEU B 1 100 ? 6.004 -23.203 -16.906 1 92.31 100 LEU B C 1
ATOM 4000 O O . LEU B 1 100 ? 6.07 -24.125 -17.719 1 92.31 100 LEU B O 1
ATOM 4004 N N . PRO B 1 101 ? 6.441 -22.016 -17.219 1 87.38 101 PRO B N 1
ATOM 4005 C CA . PRO B 1 101 ? 6.5 -21.547 -18.609 1 87.38 101 PRO B CA 1
ATOM 4006 C C . PRO B 1 101 ? 7.59 -22.25 -19.422 1 87.38 101 PRO B C 1
ATOM 4008 O O . PRO B 1 101 ? 7.41 -22.516 -20.609 1 87.38 101 PRO B O 1
ATOM 4011 N N . TYR B 1 102 ? 8.633 -22.625 -18.844 1 86.12 102 TYR B N 1
ATOM 4012 C CA . TYR B 1 102 ? 9.75 -23.188 -19.594 1 86.12 102 TYR B CA 1
ATOM 4013 C C . TYR B 1 102 ? 9.531 -24.672 -19.859 1 86.12 102 TYR B C 1
ATOM 4015 O O . TYR B 1 102 ? 10.219 -25.266 -20.703 1 86.12 102 TYR B O 1
ATOM 4023 N N . HIS B 1 103 ? 8.617 -25.203 -19.188 1 89.25 103 HIS B N 1
ATOM 4024 C CA . HIS B 1 103 ? 8.344 -26.625 -19.312 1 89.25 103 HIS B CA 1
ATOM 4025 C C . HIS B 1 103 ? 6.988 -26.891 -19.953 1 89.25 103 HIS B C 1
ATOM 4027 O O . HIS B 1 103 ? 6.645 -28.031 -20.25 1 89.25 103 HIS B O 1
ATOM 4033 N N . PHE B 1 104 ? 6.242 -25.781 -20.078 1 93.44 104 PHE B N 1
ATOM 4034 C CA . PHE B 1 104 ? 4.879 -25.859 -20.594 1 93.44 104 PHE B CA 1
ATOM 4035 C C . PHE B 1 104 ? 4.031 -26.812 -19.75 1 93.44 104 PHE B C 1
ATOM 4037 O O . PHE B 1 104 ? 3.262 -27.609 -20.281 1 93.44 104 PHE B O 1
ATOM 4044 N N . LEU B 1 105 ? 4.23 -26.734 -18.484 1 95.5 105 LEU B N 1
ATOM 4045 C CA . LEU B 1 105 ? 3.463 -27.531 -17.547 1 95.5 105 LEU B CA 1
ATOM 4046 C C . LEU B 1 105 ? 2.518 -26.672 -16.734 1 95.5 105 LEU B C 1
ATOM 4048 O O . LEU B 1 105 ? 2.883 -25.562 -16.312 1 95.5 105 LEU B O 1
ATOM 4052 N N . LEU B 1 106 ? 1.343 -27.125 -16.5 1 97.06 106 LEU B N 1
ATOM 4053 C CA . LEU B 1 106 ? 0.425 -26.578 -15.516 1 97.06 106 LEU B CA 1
ATOM 4054 C C . LEU B 1 106 ? 0.366 -27.453 -14.273 1 97.06 106 LEU B C 1
ATOM 4056 O O . LEU B 1 106 ? -0.088 -28.594 -14.336 1 97.06 106 LEU B O 1
ATOM 4060 N N . ALA B 1 107 ? 0.869 -26.922 -13.227 1 98.19 107 ALA B N 1
ATOM 4061 C CA . ALA B 1 107 ? 0.764 -27.609 -11.945 1 98.19 107 ALA B CA 1
ATOM 4062 C C . ALA B 1 107 ? -0.532 -27.25 -11.227 1 98.19 107 ALA B C 1
ATOM 4064 O O . ALA B 1 107 ? -0.893 -26.062 -11.148 1 98.19 107 ALA B O 1
ATOM 4065 N N . THR B 1 108 ? -1.225 -28.25 -10.688 1 98.25 108 THR B N 1
ATOM 4066 C CA . THR B 1 108 ? -2.48 -28.016 -9.992 1 98.25 108 THR B CA 1
ATOM 4067 C C . THR B 1 108 ? -2.463 -28.672 -8.609 1 98.25 108 THR B C 1
ATOM 4069 O O . THR B 1 108 ? -1.914 -29.75 -8.445 1 98.25 108 THR B O 1
ATOM 4072 N N . ALA B 1 109 ? -3.016 -28 -7.668 1 98.19 109 ALA B N 1
ATOM 4073 C CA . ALA B 1 109 ? -3.219 -28.516 -6.312 1 98.19 109 ALA B CA 1
ATOM 4074 C C . ALA B 1 109 ? -4.707 -28.656 -5.996 1 98.19 109 ALA B C 1
ATOM 4076 O O . ALA B 1 109 ? -5.48 -27.719 -6.203 1 98.19 109 ALA B O 1
ATOM 4077 N N . SER B 1 110 ? -5.078 -29.781 -5.43 1 97.62 110 SER B N 1
ATOM 4078 C CA . SER B 1 110 ? -6.504 -30.062 -5.297 1 97.62 110 SER B CA 1
ATOM 4079 C C . SER B 1 110 ? -6.922 -30.109 -3.83 1 97.62 110 SER B C 1
ATOM 4081 O O . SER B 1 110 ? -6.074 -30.188 -2.939 1 97.62 110 SER B O 1
ATOM 4083 N N . GLU B 1 111 ? -8.25 -30.109 -3.639 1 96.88 111 GLU B N 1
ATOM 4084 C CA . GLU B 1 111 ? -8.836 -30.203 -2.303 1 96.88 111 GLU B CA 1
ATOM 4085 C C . GLU B 1 111 ? -8.641 -31.594 -1.705 1 96.88 111 GLU B C 1
ATOM 4087 O O . GLU B 1 111 ? -8.68 -31.766 -0.485 1 96.88 111 GLU B O 1
ATOM 4092 N N . THR B 1 112 ? -8.398 -32.562 -2.549 1 96.56 112 THR B N 1
ATOM 4093 C CA . THR B 1 112 ? -8.25 -33.938 -2.09 1 96.56 112 THR B CA 1
ATOM 4094 C C . THR B 1 112 ? -6.781 -34.25 -1.809 1 96.56 112 THR B C 1
ATOM 4096 O O . THR B 1 112 ? -6.434 -35.406 -1.51 1 96.56 112 THR B O 1
ATOM 4099 N N . GLY B 1 113 ? -5.883 -33.344 -2.023 1 97.69 113 GLY B N 1
ATOM 4100 C CA . GLY B 1 113 ? -4.508 -33.5 -1.588 1 97.69 113 GLY B CA 1
ATOM 4101 C C . GLY B 1 113 ? -3.58 -33.969 -2.703 1 97.69 113 GLY B C 1
ATOM 4102 O O . GLY B 1 113 ? -2.465 -34.406 -2.443 1 97.69 113 GLY B O 1
ATOM 4103 N N . PHE B 1 114 ? -4.027 -33.812 -3.936 1 98.19 114 PHE B N 1
ATOM 4104 C CA . PHE B 1 114 ? -3.207 -34.281 -5.055 1 98.19 114 PHE B CA 1
ATOM 4105 C C . PHE B 1 114 ? -2.533 -33.094 -5.738 1 98.19 114 PHE B C 1
ATOM 4107 O O . PHE B 1 114 ? -3.152 -32.031 -5.922 1 98.19 114 PHE B O 1
ATOM 4114 N N . LEU B 1 115 ? -1.298 -33.312 -6.047 1 98.69 115 LEU B N 1
ATOM 4115 C CA . LEU B 1 115 ? -0.54 -32.438 -6.945 1 98.69 115 LEU B CA 1
ATOM 4116 C C . LEU B 1 115 ? -0.387 -33.062 -8.32 1 98.69 115 LEU B C 1
ATOM 4118 O O . LEU B 1 115 ? 0.158 -34.188 -8.438 1 98.69 115 LEU B O 1
ATOM 4122 N N . GLN B 1 116 ? -0.867 -32.406 -9.359 1 98.69 116 GLN B N 1
ATOM 4123 C CA . GLN B 1 116 ? -0.832 -32.969 -10.711 1 98.69 116 GLN B CA 1
ATOM 4124 C C . GLN B 1 116 ? -0.169 -31.984 -11.688 1 98.69 116 GLN B C 1
ATOM 4126 O O . GLN B 1 116 ? -0.246 -30.766 -11.508 1 98.69 116 GLN B O 1
ATOM 4131 N N . TYR B 1 117 ? 0.532 -32.531 -12.617 1 98.31 117 TYR B N 1
ATOM 4132 C CA . TYR B 1 117 ? 1.182 -31.75 -13.672 1 98.31 117 TYR B CA 1
ATOM 4133 C C . TYR B 1 117 ? 0.617 -32.125 -15.039 1 98.31 117 TYR B C 1
ATOM 4135 O O . TYR B 1 117 ? 0.622 -33.281 -15.438 1 98.31 117 TYR B O 1
ATOM 4143 N N . LEU B 1 118 ? 0.124 -31.125 -15.711 1 97.75 118 LEU B N 1
ATOM 4144 C CA . LEU B 1 118 ? -0.423 -31.25 -17.062 1 97.75 118 LEU B CA 1
ATOM 4145 C C . LEU B 1 118 ? 0.51 -30.625 -18.094 1 97.75 118 LEU B C 1
ATOM 4147 O O . LEU B 1 118 ? 0.88 -29.453 -17.969 1 97.75 118 LEU B O 1
ATOM 4151 N N . ASP B 1 119 ? 0.936 -31.391 -19.047 1 95.62 119 ASP B N 1
ATOM 4152 C CA . ASP B 1 119 ? 1.673 -30.844 -20.172 1 95.62 119 ASP B CA 1
ATOM 4153 C C . ASP B 1 119 ? 0.73 -30.172 -21.172 1 95.62 119 ASP B C 1
ATOM 4155 O O . ASP B 1 119 ? -0.022 -30.844 -21.875 1 95.62 119 ASP B O 1
ATOM 4159 N N . ILE B 1 120 ? 0.787 -28.938 -21.297 1 92.94 120 ILE B N 1
ATOM 4160 C CA . ILE B 1 120 ? -0.149 -28.141 -22.062 1 92.94 120 ILE B CA 1
ATOM 4161 C C . ILE B 1 120 ? 0.11 -28.328 -23.562 1 92.94 120 ILE B C 1
ATOM 4163 O O . ILE B 1 120 ? -0.815 -28.266 -24.375 1 92.94 120 ILE B O 1
ATOM 4167 N N . SER B 1 121 ? 1.312 -28.641 -23.953 1 86.88 121 SER B N 1
ATOM 4168 C CA . SER B 1 121 ? 1.656 -28.797 -25.359 1 86.88 121 SER B CA 1
ATOM 4169 C C . 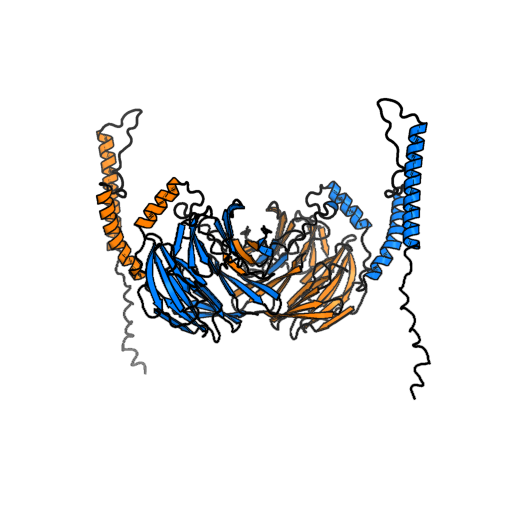SER B 1 121 ? 1.005 -30.031 -25.953 1 86.88 121 SER B C 1
ATOM 4171 O O . SER B 1 121 ? 0.64 -30.047 -27.141 1 86.88 121 SER B O 1
ATOM 4173 N N . VAL B 1 122 ? 0.878 -30.984 -25.125 1 90.44 122 VAL B N 1
ATOM 4174 C CA . VAL B 1 122 ? 0.339 -32.25 -25.641 1 90.44 122 VAL B CA 1
ATOM 4175 C C . VAL B 1 122 ? -1.034 -32.5 -25.016 1 90.44 122 VAL B C 1
ATOM 4177 O O . VAL B 1 122 ? -1.821 -33.281 -25.547 1 90.44 122 VAL B O 1
ATOM 4180 N N . GLY B 1 123 ? -1.368 -31.875 -23.953 1 91 123 GLY B N 1
ATOM 4181 C CA . GLY B 1 123 ? -2.645 -32.062 -23.281 1 91 123 GLY B CA 1
ATOM 4182 C C . GLY B 1 123 ? -2.709 -33.312 -22.438 1 91 123 GLY B C 1
ATOM 4183 O O . GLY B 1 123 ? -3.773 -33.938 -22.312 1 91 123 GLY B O 1
ATOM 4184 N N . LYS B 1 124 ? -1.575 -33.688 -21.922 1 93.38 124 LYS B N 1
ATOM 4185 C CA . LYS B 1 124 ? -1.528 -34.938 -21.156 1 93.38 124 LYS B CA 1
ATOM 4186 C C . LYS B 1 124 ? -0.95 -34.688 -19.766 1 93.38 124 LYS B C 1
ATOM 4188 O O . LYS B 1 124 ? -0.009 -33.906 -19.609 1 93.38 124 LYS B O 1
ATOM 4193 N N . GLU B 1 125 ? -1.536 -35.438 -18.875 1 96.44 125 GLU B N 1
ATOM 4194 C CA . GLU B 1 125 ? -1.008 -35.438 -17.516 1 96.44 125 GLU B CA 1
ATOM 4195 C C . GLU B 1 125 ? 0.334 -36.156 -17.438 1 96.44 125 GLU B C 1
ATOM 4197 O O . GLU B 1 125 ? 0.465 -37.281 -17.922 1 96.44 125 GLU B O 1
ATOM 4202 N N . VAL B 1 126 ? 1.347 -35.562 -16.797 1 95.5 126 VAL B N 1
ATOM 4203 C CA . VAL B 1 126 ? 2.676 -36.156 -16.797 1 95.5 126 VAL B CA 1
ATOM 4204 C C . VAL B 1 126 ? 3.014 -36.656 -15.398 1 95.5 126 VAL B C 1
ATOM 4206 O O . VAL B 1 126 ? 3.939 -37.469 -15.227 1 95.5 126 VAL B O 1
ATOM 4209 N N . ALA B 1 127 ? 2.311 -36.219 -14.398 1 97.38 127 ALA B N 1
ATOM 4210 C CA . ALA B 1 127 ? 2.551 -36.688 -13.031 1 97.38 127 ALA B CA 1
ATOM 4211 C C . ALA B 1 127 ? 1.321 -36.469 -12.156 1 97.38 127 ALA B C 1
ATOM 4213 O O . ALA B 1 127 ? 0.606 -35.469 -12.312 1 97.38 127 ALA B O 1
ATOM 4214 N N . THR B 1 128 ? 1.015 -37.375 -11.32 1 98 128 THR B N 1
ATOM 4215 C CA . THR B 1 128 ? 0.025 -37.312 -10.25 1 98 128 THR B CA 1
ATOM 4216 C C . THR B 1 128 ? 0.643 -37.719 -8.914 1 98 128 THR B C 1
ATOM 4218 O O . THR B 1 128 ? 1.076 -38.875 -8.75 1 98 128 THR B O 1
ATOM 4221 N N . ILE B 1 129 ? 0.659 -36.844 -7.969 1 98.31 129 ILE B N 1
ATOM 4222 C CA . ILE B 1 129 ? 1.343 -37.094 -6.703 1 98.31 129 ILE B CA 1
ATOM 4223 C C . ILE B 1 129 ? 0.357 -36.938 -5.547 1 98.31 129 ILE B C 1
ATOM 4225 O O . ILE B 1 129 ? -0.323 -35.906 -5.43 1 98.31 129 ILE B O 1
ATOM 4229 N N . CYS B 1 130 ? 0.242 -37.906 -4.77 1 98.06 130 CYS B N 1
ATOM 4230 C CA . CYS B 1 130 ? -0.455 -37.812 -3.494 1 98.06 130 CYS B CA 1
ATOM 4231 C C . CYS B 1 130 ? 0.458 -37.219 -2.428 1 98.06 130 CYS B C 1
ATOM 4233 O O . CYS B 1 130 ? 1.381 -37.875 -1.953 1 98.06 130 CYS B O 1
ATOM 4235 N N . THR B 1 131 ? 0.171 -36.031 -1.988 1 97.56 131 THR B N 1
ATOM 4236 C CA . THR B 1 131 ? 1.097 -35.312 -1.114 1 97.56 131 THR B CA 1
ATOM 4237 C C . THR B 1 131 ? 0.912 -35.75 0.337 1 97.56 131 THR B C 1
ATOM 4239 O O . THR B 1 131 ? 1.773 -35.5 1.182 1 97.56 131 THR B O 1
ATOM 4242 N N . ARG B 1 132 ? -0.254 -36.281 0.651 1 96.12 132 ARG B N 1
ATOM 4243 C CA . ARG B 1 132 ? -0.627 -36.688 1.999 1 96.12 132 ARG B CA 1
ATOM 4244 C C . ARG B 1 132 ? -0.635 -35.5 2.957 1 96.12 132 ARG B C 1
ATOM 4246 O O . ARG B 1 132 ? -0.367 -35.656 4.148 1 96.12 132 ARG B O 1
ATOM 4253 N N . GLY B 1 133 ? -0.854 -34.375 2.461 1 94.62 133 GLY B N 1
ATOM 4254 C CA . GLY B 1 133 ? -0.878 -33.156 3.26 1 94.62 133 GLY B CA 1
ATOM 4255 C C . GLY B 1 133 ? -2.273 -32.594 3.441 1 94.62 133 GLY B C 1
ATOM 4256 O O . GLY B 1 133 ? -2.438 -31.469 3.951 1 94.62 133 GLY B O 1
ATOM 4257 N N . GLY B 1 134 ? -3.275 -33.375 2.975 1 95.94 134 GLY B N 1
ATOM 4258 C CA . GLY B 1 134 ? -4.645 -32.875 3.055 1 95.94 134 GLY B CA 1
ATOM 4259 C C . GLY B 1 134 ? -5.004 -31.922 1.941 1 95.94 134 GLY B C 1
ATOM 4260 O O . GLY B 1 134 ? -4.551 -32.062 0.806 1 95.94 134 GLY B O 1
ATOM 4261 N N . ARG B 1 135 ? -5.938 -31.016 2.336 1 97.56 135 ARG B N 1
ATOM 4262 C CA . ARG B 1 135 ? -6.422 -30 1.395 1 97.56 135 ARG B CA 1
ATOM 4263 C C . ARG B 1 135 ? -5.301 -29.062 0.975 1 97.56 135 ARG B C 1
ATOM 4265 O O . ARG B 1 135 ? -4.602 -28.5 1.824 1 97.56 135 ARG B O 1
ATOM 4272 N N . LEU B 1 136 ? -5.129 -28.875 -0.271 1 97.25 136 LEU B N 1
ATOM 4273 C CA . LEU B 1 136 ? -4.031 -28.062 -0.773 1 97.25 136 LEU B CA 1
ATOM 4274 C C . LEU B 1 136 ? -4.539 -26.703 -1.241 1 97.25 136 LEU B C 1
ATOM 4276 O O . LEU B 1 136 ? -4.77 -26.5 -2.436 1 97.25 136 LEU B O 1
ATOM 4280 N N . GLY B 1 137 ? -4.539 -25.734 -0.336 1 96.19 137 GLY B N 1
ATOM 4281 C CA . GLY B 1 137 ? -5.082 -24.422 -0.639 1 96.19 137 GLY B CA 1
ATOM 4282 C C . GLY B 1 137 ? -4.012 -23.344 -0.776 1 96.19 137 GLY B C 1
ATOM 4283 O O . GLY B 1 137 ? -4.32 -22.188 -1.043 1 96.19 137 GLY B O 1
ATOM 4284 N N . VAL B 1 138 ? -2.746 -23.672 -0.604 1 97.31 138 VAL B N 1
ATOM 4285 C CA . VAL B 1 138 ? -1.633 -22.734 -0.666 1 97.31 138 VAL B CA 1
ATOM 4286 C C . VAL B 1 138 ? -0.547 -23.266 -1.592 1 97.31 138 VAL B C 1
ATOM 4288 O O . VAL B 1 138 ? -0.048 -24.375 -1.39 1 97.31 138 VAL B O 1
ATOM 4291 N N . MET B 1 139 ? -0.225 -22.422 -2.613 1 97 139 MET B N 1
ATOM 4292 C CA . MET B 1 139 ? 0.697 -22.906 -3.637 1 97 139 MET B CA 1
ATOM 4293 C C . MET B 1 139 ? 1.501 -21.75 -4.234 1 97 139 MET B C 1
ATOM 4295 O O . MET B 1 139 ? 0.98 -20.656 -4.406 1 97 139 MET B O 1
ATOM 4299 N N . GLY B 1 140 ? 2.768 -22.031 -4.488 1 96.06 140 GLY B N 1
ATOM 4300 C CA . GLY B 1 140 ? 3.652 -21.141 -5.227 1 96.06 140 GLY B CA 1
ATOM 4301 C C . GLY B 1 140 ? 4.715 -21.875 -6.016 1 96.06 140 GLY B C 1
ATOM 4302 O O . GLY B 1 140 ? 4.906 -23.078 -5.836 1 96.06 140 GLY B O 1
ATOM 4303 N N . GLN B 1 141 ? 5.34 -21.141 -6.926 1 95.19 141 GLN B N 1
ATOM 4304 C CA . GLN B 1 141 ? 6.422 -21.734 -7.695 1 95.19 141 GLN B CA 1
ATOM 4305 C C . GLN B 1 141 ? 7.727 -20.969 -7.504 1 95.19 141 GLN B C 1
ATOM 4307 O O . GLN B 1 141 ? 7.707 -19.75 -7.254 1 95.19 141 GLN B O 1
ATOM 4312 N N . ASN B 1 142 ? 8.781 -21.672 -7.539 1 94.25 142 ASN B N 1
ATOM 4313 C CA . ASN B 1 142 ? 10.094 -21.047 -7.684 1 94.25 142 ASN B CA 1
ATOM 4314 C C . ASN B 1 142 ? 10.445 -20.812 -9.148 1 94.25 142 ASN B C 1
ATOM 4316 O O . ASN B 1 142 ? 10.703 -21.766 -9.891 1 94.25 142 ASN B O 1
ATOM 4320 N N . PRO B 1 143 ? 10.438 -19.562 -9.539 1 88.5 143 PRO B N 1
ATOM 4321 C CA . PRO B 1 143 ? 10.625 -19.297 -10.969 1 88.5 143 PRO B CA 1
ATOM 4322 C C . PRO B 1 143 ? 12.016 -19.688 -11.461 1 88.5 143 PRO B C 1
ATOM 4324 O O . PRO B 1 143 ? 12.227 -19.844 -12.664 1 88.5 143 PRO B O 1
ATOM 4327 N N . ALA B 1 144 ? 12.891 -19.891 -10.625 1 86.25 144 ALA B N 1
ATOM 4328 C CA . ALA B 1 144 ? 14.266 -20.188 -11.016 1 86.25 144 ALA B CA 1
ATOM 4329 C C . ALA B 1 144 ? 14.422 -21.656 -11.391 1 86.25 144 ALA B C 1
ATOM 4331 O O . ALA B 1 144 ? 15.25 -22 -12.242 1 86.25 144 ALA B O 1
ATOM 4332 N N . ASN B 1 145 ? 13.617 -22.484 -10.844 1 89.12 145 ASN B N 1
ATOM 4333 C CA . ASN B 1 145 ? 13.852 -23.906 -11.078 1 89.12 145 ASN B CA 1
ATOM 4334 C C . ASN B 1 145 ? 12.547 -24.672 -11.266 1 89.12 145 ASN B C 1
ATOM 4336 O O . ASN B 1 145 ? 12.555 -25.891 -11.438 1 89.12 145 ASN B O 1
ATOM 4340 N N . ALA B 1 146 ? 11.398 -24.016 -11.172 1 93.62 146 ALA B N 1
ATOM 4341 C CA . ALA B 1 146 ? 10.07 -24.562 -11.445 1 93.62 146 ALA B CA 1
ATOM 4342 C C . ALA B 1 146 ? 9.633 -25.531 -10.352 1 93.62 146 ALA B C 1
ATOM 4344 O O . ALA B 1 146 ? 8.703 -26.312 -10.547 1 93.62 146 ALA B O 1
ATOM 4345 N N . ILE B 1 147 ? 10.32 -25.453 -9.242 1 96.44 147 ILE B N 1
ATOM 4346 C CA . ILE B 1 147 ? 9.875 -26.25 -8.102 1 96.44 147 ILE B CA 1
ATOM 4347 C C . ILE B 1 147 ? 8.586 -25.656 -7.535 1 96.44 147 ILE B C 1
ATOM 4349 O O . ILE B 1 147 ? 8.469 -24.422 -7.406 1 96.44 147 ILE B O 1
ATOM 4353 N N . VAL B 1 148 ? 7.648 -26.531 -7.184 1 98.25 148 VAL B N 1
ATOM 4354 C CA . VAL B 1 148 ? 6.375 -26.094 -6.621 1 98.25 148 VAL B CA 1
ATOM 4355 C C . VAL B 1 148 ? 6.441 -26.141 -5.094 1 98.25 148 VAL B C 1
ATOM 4357 O O . VAL B 1 148 ? 6.914 -27.125 -4.523 1 98.25 148 VAL B O 1
ATOM 4360 N N . HIS B 1 149 ? 6.051 -25.078 -4.477 1 98.69 149 HIS B N 1
ATOM 4361 C CA . HIS B 1 149 ? 5.969 -24.969 -3.023 1 98.69 149 HIS B CA 1
ATOM 4362 C C . HIS B 1 149 ? 4.523 -25.094 -2.545 1 98.69 149 HIS B C 1
ATOM 4364 O O . HIS B 1 149 ? 3.648 -24.359 -3.008 1 98.69 149 HIS B O 1
ATOM 4370 N N . LEU B 1 150 ? 4.242 -26 -1.621 1 98.69 150 LEU B N 1
ATOM 4371 C CA . LEU B 1 150 ? 2.91 -26.188 -1.054 1 98.69 150 LEU B CA 1
ATOM 4372 C C . LEU B 1 150 ? 2.902 -25.844 0.434 1 98.69 150 LEU B C 1
ATOM 4374 O O . LEU B 1 150 ? 3.785 -26.281 1.177 1 98.69 150 LEU B O 1
ATOM 4378 N N . GLY B 1 151 ? 1.937 -25.031 0.823 1 98.56 151 GLY B N 1
ATOM 4379 C CA . GLY B 1 151 ? 1.703 -24.781 2.236 1 98.56 151 GLY B CA 1
ATOM 4380 C C . GLY B 1 151 ? 0.623 -25.656 2.828 1 98.56 151 GLY B C 1
ATOM 4381 O O . GLY B 1 151 ? -0.396 -25.922 2.184 1 98.56 151 GLY B O 1
ATOM 4382 N N . HIS B 1 152 ? 0.831 -26.062 4.055 1 98.5 152 HIS B N 1
ATOM 4383 C CA . HIS B 1 152 ? -0.078 -27.016 4.668 1 98.5 152 HIS B CA 1
ATOM 4384 C C . HIS B 1 152 ? -0.67 -26.469 5.965 1 98.5 152 HIS B C 1
ATOM 4386 O O . HIS B 1 152 ? -0.178 -25.484 6.504 1 98.5 152 HIS B O 1
ATOM 4392 N N . SER B 1 153 ? -1.723 -27.141 6.445 1 97.62 153 SER B N 1
ATOM 4393 C CA . SER B 1 153 ? -2.465 -26.703 7.621 1 97.62 153 SER B CA 1
ATOM 4394 C C . SER B 1 153 ? -1.661 -26.922 8.898 1 97.62 153 SER B C 1
ATOM 4396 O O . SER B 1 153 ? -1.965 -26.344 9.938 1 97.62 153 SER B O 1
ATOM 4398 N N . ASN B 1 154 ? -0.643 -27.734 8.852 1 97.56 154 ASN B N 1
ATOM 4399 C CA . ASN B 1 154 ? 0.159 -28 10.039 1 97.56 154 ASN B CA 1
ATOM 4400 C C . ASN B 1 154 ? 1.353 -27.062 10.141 1 97.56 154 ASN B C 1
ATOM 4402 O O . ASN B 1 154 ? 2.254 -27.266 10.953 1 97.56 154 ASN B O 1
ATOM 4406 N N . GLY B 1 155 ? 1.476 -26.141 9.227 1 98.12 155 GLY B N 1
ATOM 4407 C CA . GLY B 1 155 ? 2.502 -25.109 9.305 1 98.12 155 GLY B CA 1
ATOM 4408 C C . GLY B 1 155 ? 3.711 -25.422 8.445 1 98.12 155 GLY B C 1
ATOM 4409 O O . GLY B 1 155 ? 4.633 -24.609 8.359 1 98.12 155 GLY B O 1
ATOM 4410 N N . THR B 1 156 ? 3.66 -26.5 7.746 1 98.38 156 THR B N 1
ATOM 4411 C CA . THR B 1 156 ? 4.809 -26.906 6.945 1 98.38 156 THR B CA 1
ATOM 4412 C C . THR B 1 156 ? 4.66 -26.438 5.504 1 98.38 156 THR B C 1
ATOM 4414 O O . THR B 1 156 ? 3.543 -26.234 5.02 1 98.38 156 THR B O 1
ATOM 4417 N N . VAL B 1 157 ? 5.809 -26.125 4.922 1 98.62 157 VAL B N 1
ATOM 4418 C CA . VAL B 1 157 ? 5.91 -25.938 3.479 1 98.62 157 VAL B CA 1
ATOM 4419 C C . VAL B 1 157 ? 6.723 -27.078 2.869 1 98.62 157 VAL B C 1
ATOM 4421 O O . VAL B 1 157 ? 7.789 -27.438 3.375 1 98.62 157 VAL B O 1
ATOM 4424 N N . THR B 1 158 ? 6.191 -27.719 1.827 1 98.69 158 THR B N 1
ATOM 4425 C CA . THR B 1 158 ? 6.883 -28.797 1.136 1 98.69 158 THR B CA 1
ATOM 4426 C C . THR B 1 158 ? 7.199 -28.406 -0.304 1 98.69 158 THR B C 1
ATOM 4428 O O . THR B 1 158 ? 6.414 -27.703 -0.949 1 98.69 158 THR B O 1
ATOM 4431 N N . LEU B 1 159 ? 8.328 -28.859 -0.79 1 98.38 159 LEU B N 1
ATOM 4432 C CA . LEU B 1 159 ? 8.789 -28.547 -2.139 1 98.38 159 LEU B CA 1
ATOM 4433 C C . LEU B 1 159 ? 8.703 -29.781 -3.033 1 98.38 159 LEU B C 1
ATOM 4435 O O . LEU B 1 159 ? 9.094 -30.875 -2.627 1 98.38 159 LEU B O 1
ATOM 4439 N N . TRP B 1 160 ? 8.258 -29.547 -4.316 1 98.25 160 TRP B N 1
ATOM 4440 C CA . TRP B 1 160 ? 7.914 -30.703 -5.137 1 98.25 160 TRP B CA 1
ATOM 4441 C C . TRP B 1 160 ? 8.391 -30.516 -6.57 1 98.25 160 TRP B C 1
ATOM 4443 O O . TRP B 1 160 ? 8.344 -29.391 -7.105 1 98.25 160 TRP B O 1
ATOM 4453 N N . SER B 1 161 ? 8.797 -31.562 -7.152 1 96.19 161 SER B N 1
ATOM 4454 C CA . SER B 1 161 ? 8.984 -31.75 -8.586 1 96.19 161 SER B CA 1
ATOM 4455 C C . SER B 1 161 ? 8.109 -32.875 -9.117 1 96.19 161 SER B C 1
ATOM 4457 O O . SER B 1 161 ? 7.684 -33.75 -8.352 1 96.19 161 SER B O 1
ATOM 4459 N N . PRO B 1 162 ? 7.805 -32.844 -10.398 1 96.75 162 PRO B N 1
ATOM 4460 C CA . PRO B 1 162 ? 6.965 -33.938 -10.922 1 96.75 162 PRO B CA 1
ATOM 4461 C C . PRO B 1 162 ? 7.68 -35.281 -10.938 1 96.75 162 PRO B C 1
ATOM 4463 O O . PRO B 1 162 ? 7.059 -36.312 -11.211 1 96.75 162 PRO B O 1
ATOM 4466 N N . ASN B 1 163 ? 8.922 -35.344 -10.539 1 93.56 163 ASN B N 1
ATOM 4467 C CA . ASN B 1 163 ? 9.742 -36.531 -10.664 1 93.56 163 ASN B CA 1
ATOM 4468 C C . ASN B 1 163 ? 9.867 -37.281 -9.336 1 93.56 163 ASN B C 1
ATOM 4470 O O . ASN B 1 163 ? 10.617 -38.25 -9.227 1 93.56 163 ASN B O 1
ATOM 4474 N N . VAL B 1 164 ? 9.195 -36.812 -8.375 1 94.31 164 VAL B N 1
ATOM 4475 C CA . VAL B 1 164 ? 9.383 -37.375 -7.051 1 94.31 164 VAL B CA 1
ATOM 4476 C C . VAL B 1 164 ? 8.031 -37.812 -6.484 1 94.31 164 VAL B C 1
ATOM 4478 O O . VAL B 1 164 ? 6.984 -37.312 -6.902 1 94.31 164 VAL B O 1
ATOM 4481 N N . LYS B 1 165 ? 8.055 -38.75 -5.535 1 94.38 165 LYS B N 1
ATOM 4482 C CA . LYS B 1 165 ? 6.852 -39.188 -4.852 1 94.38 165 LYS B CA 1
ATOM 4483 C C . LYS B 1 165 ? 6.773 -38.625 -3.436 1 94.38 165 LYS B C 1
ATOM 4485 O O . LYS B 1 165 ? 5.719 -38.688 -2.801 1 94.38 165 LYS B O 1
ATOM 4490 N N . GLU B 1 166 ? 7.902 -38.188 -2.951 1 96.88 166 GLU B N 1
ATOM 4491 C CA . GLU B 1 166 ? 7.992 -37.531 -1.664 1 96.88 166 GLU B CA 1
ATOM 4492 C C . GLU B 1 166 ? 8.586 -36.125 -1.818 1 96.88 166 GLU B C 1
ATOM 4494 O O . GLU B 1 166 ? 9.328 -35.844 -2.764 1 96.88 166 GLU B O 1
ATOM 4499 N N . PRO B 1 167 ? 8.203 -35.312 -0.853 1 97.44 167 PRO B N 1
ATOM 4500 C CA . PRO B 1 167 ? 8.703 -33.938 -1.03 1 97.44 167 PRO B CA 1
ATOM 4501 C C . PRO B 1 167 ? 10.227 -33.875 -0.998 1 97.44 167 PRO B C 1
ATOM 4503 O O . PRO B 1 167 ? 10.867 -34.594 -0.236 1 97.44 167 PRO B O 1
ATOM 4506 N N . LEU B 1 168 ? 10.789 -33 -1.81 1 96.06 168 LEU B N 1
ATOM 4507 C CA . LEU B 1 168 ? 12.227 -32.75 -1.852 1 96.06 168 LEU B CA 1
ATOM 4508 C C . LEU B 1 168 ? 12.711 -32.125 -0.548 1 96.06 168 LEU B C 1
ATOM 4510 O O . LEU B 1 168 ? 13.812 -32.406 -0.089 1 96.06 168 LEU B O 1
ATOM 4514 N N . VAL B 1 169 ? 12.008 -31.219 0.002 1 97.19 169 VAL B N 1
ATOM 4515 C CA . VAL B 1 169 ? 12.289 -30.516 1.248 1 97.19 169 VAL B CA 1
ATOM 4516 C C . VAL B 1 169 ? 11 -30.359 2.053 1 97.19 169 VAL B C 1
ATOM 4518 O O . VAL B 1 169 ? 9.914 -30.203 1.481 1 97.19 169 VAL B O 1
ATOM 4521 N N . ARG B 1 170 ? 11.078 -30.484 3.303 1 97.44 170 ARG B N 1
ATOM 4522 C CA . ARG B 1 170 ? 10.008 -30.188 4.25 1 97.44 170 ARG B CA 1
ATOM 4523 C C . ARG B 1 170 ? 10.469 -29.188 5.312 1 97.44 170 ARG B C 1
ATOM 4525 O O . ARG B 1 170 ? 11.469 -29.438 5.996 1 97.44 170 ARG B O 1
ATOM 4532 N N . MET B 1 171 ? 9.75 -28.078 5.453 1 97.25 171 MET B N 1
ATOM 4533 C CA . MET B 1 171 ? 10.125 -27.016 6.383 1 97.25 171 MET B CA 1
ATOM 4534 C C . MET B 1 171 ? 8.961 -26.672 7.301 1 97.25 171 MET B C 1
ATOM 4536 O O . MET B 1 171 ? 7.855 -26.391 6.828 1 97.25 171 MET B O 1
ATOM 4540 N N . LEU B 1 172 ? 9.266 -26.672 8.555 1 97.75 172 LEU B N 1
ATOM 4541 C CA . LEU B 1 172 ? 8.289 -26.094 9.477 1 97.75 172 LEU B CA 1
ATOM 4542 C C . LEU B 1 172 ? 8.398 -24.578 9.516 1 97.75 172 LEU B C 1
ATOM 4544 O O . LEU B 1 172 ? 9.352 -24.031 10.086 1 97.75 172 LEU B O 1
ATOM 4548 N N . CYS B 1 173 ? 7.445 -23.875 9.008 1 97.75 173 CYS B N 1
ATOM 4549 C CA . CYS B 1 173 ? 7.555 -22.422 8.828 1 97.75 173 CYS B CA 1
ATOM 4550 C C . CYS B 1 173 ? 6.695 -21.688 9.844 1 97.75 173 CYS B C 1
ATOM 4552 O O . CYS B 1 173 ? 7.02 -20.562 10.234 1 97.75 173 CYS B O 1
ATOM 4554 N N . HIS B 1 174 ? 5.621 -22.328 10.242 1 97.88 174 HIS B N 1
ATOM 4555 C CA . HIS B 1 174 ? 4.676 -21.641 11.125 1 97.88 174 HIS B CA 1
ATOM 4556 C C . HIS B 1 174 ? 4.113 -22.594 12.172 1 97.88 174 HIS B C 1
ATOM 4558 O O . HIS B 1 174 ? 4.113 -23.812 11.969 1 97.88 174 HIS B O 1
ATOM 4564 N N . GLN B 1 175 ? 3.639 -22.078 13.312 1 96.25 175 GLN B N 1
ATOM 4565 C CA . GLN B 1 175 ? 2.996 -22.875 14.344 1 96.25 175 GLN B CA 1
ATOM 4566 C C . GLN B 1 175 ? 1.564 -23.234 13.953 1 96.25 175 GLN B C 1
ATOM 4568 O O . GLN B 1 175 ? 1.042 -24.266 14.375 1 96.25 175 GLN B O 1
ATOM 4573 N N . GLY B 1 176 ? 0.919 -22.438 13.109 1 95.06 176 GLY B N 1
ATOM 4574 C CA . GLY B 1 176 ? -0.392 -22.719 12.547 1 95.06 176 GLY B CA 1
ATOM 4575 C C . GLY B 1 176 ? -0.367 -22.891 11.039 1 95.06 176 GLY B C 1
ATOM 4576 O O . GLY B 1 176 ? 0.705 -22.984 10.438 1 95.06 176 GLY B O 1
ATOM 4577 N N . GLY B 1 177 ? -1.553 -23.141 10.523 1 97.19 177 GLY B N 1
ATOM 4578 C CA . GLY B 1 177 ? -1.667 -23.359 9.094 1 97.19 177 GLY B CA 1
ATOM 4579 C C . GLY B 1 177 ? -1.022 -22.266 8.266 1 97.19 177 GLY B C 1
ATOM 4580 O O . GLY B 1 177 ? -1.106 -21.078 8.617 1 97.19 177 GLY B O 1
ATOM 4581 N N . VAL B 1 178 ? -0.364 -22.656 7.203 1 97.75 178 VAL B N 1
ATOM 4582 C CA . VAL B 1 178 ? 0.191 -21.703 6.242 1 97.75 178 VAL B CA 1
ATOM 4583 C C . VAL B 1 178 ? -0.939 -21.047 5.453 1 97.75 178 VAL B C 1
ATOM 4585 O O . VAL B 1 178 ? -1.866 -21.719 5.004 1 97.75 178 VAL B O 1
ATOM 4588 N N . ARG B 1 179 ? -0.856 -19.766 5.266 1 94.88 179 ARG B N 1
ATOM 4589 C CA . ARG B 1 179 ? -1.931 -19.047 4.594 1 94.88 179 ARG B CA 1
ATOM 4590 C C . ARG B 1 179 ? -1.509 -18.609 3.193 1 94.88 179 ARG B C 1
ATOM 4592 O O . ARG B 1 179 ? -2.35 -18.469 2.305 1 94.88 179 ARG B O 1
ATOM 4599 N N . ALA B 1 180 ? -0.242 -18.375 3.029 1 95.12 180 ALA B N 1
ATOM 4600 C CA . ALA B 1 180 ? 0.254 -17.938 1.726 1 95.12 180 ALA B CA 1
ATOM 4601 C C . ALA B 1 180 ? 1.744 -18.234 1.579 1 95.12 180 ALA B C 1
ATOM 4603 O O . ALA B 1 180 ? 2.471 -18.297 2.574 1 95.12 180 ALA B O 1
ATOM 4604 N N . VAL B 1 181 ? 2.17 -18.406 0.35 1 96.62 181 VAL B N 1
ATOM 4605 C CA . VAL B 1 181 ? 3.572 -18.625 0.01 1 96.62 181 VAL B CA 1
ATOM 4606 C C . VAL B 1 181 ? 3.906 -17.891 -1.286 1 96.62 181 VAL B C 1
ATOM 4608 O O . VAL B 1 181 ? 3.098 -17.859 -2.217 1 96.62 181 VAL B O 1
ATOM 4611 N N . ALA B 1 182 ? 5.055 -17.25 -1.338 1 94.25 182 ALA B N 1
ATOM 4612 C CA . ALA B 1 182 ? 5.559 -16.594 -2.549 1 94.25 182 ALA B CA 1
ATOM 4613 C C . ALA B 1 182 ? 7.078 -16.688 -2.629 1 94.25 182 ALA B C 1
ATOM 4615 O O . ALA B 1 182 ? 7.766 -16.609 -1.608 1 94.25 182 ALA B O 1
ATOM 4616 N N . VAL B 1 183 ? 7.543 -16.875 -3.83 1 94.25 183 VAL B N 1
ATOM 4617 C CA . VAL B 1 183 ? 8.984 -16.922 -4.062 1 94.25 183 VAL B CA 1
ATOM 4618 C C . VAL B 1 183 ? 9.398 -15.758 -4.953 1 94.25 183 VAL B C 1
ATOM 4620 O O . VAL B 1 183 ? 8.711 -15.43 -5.926 1 94.25 183 VAL B O 1
ATOM 4623 N N . ASP B 1 184 ? 10.484 -15.188 -4.609 1 86.88 184 ASP B N 1
ATOM 4624 C CA . ASP B 1 184 ? 10.922 -14.031 -5.387 1 86.88 184 ASP B CA 1
ATOM 4625 C C . ASP B 1 184 ? 11.422 -14.453 -6.766 1 86.88 184 ASP B C 1
ATOM 4627 O O . ASP B 1 184 ? 11.688 -15.633 -7 1 86.88 184 ASP B O 1
ATOM 4631 N N . SER B 1 185 ? 11.648 -13.445 -7.648 1 84 185 SER B N 1
ATOM 4632 C CA . SER B 1 185 ? 11.945 -13.711 -9.047 1 84 185 SER B CA 1
ATOM 4633 C C . SER B 1 185 ? 13.289 -14.406 -9.203 1 84 185 SER B C 1
ATOM 4635 O O . SER B 1 185 ? 13.492 -15.18 -10.148 1 84 185 SER B O 1
ATOM 4637 N N . SER B 1 186 ? 14.164 -14.234 -8.305 1 82.12 186 SER B N 1
ATOM 4638 C CA . SER B 1 186 ? 15.477 -14.867 -8.367 1 82.12 186 SER B CA 1
ATOM 4639 C C . SER B 1 186 ? 15.406 -16.312 -7.898 1 82.12 186 SER B C 1
ATOM 4641 O O . SER B 1 186 ? 16.344 -17.094 -8.133 1 82.12 186 SER B O 1
ATOM 4643 N N . GLY B 1 187 ? 14.383 -16.609 -7.184 1 91.19 187 GLY B N 1
ATOM 4644 C CA . GLY B 1 187 ? 14.25 -17.938 -6.621 1 91.19 187 GLY B CA 1
ATOM 4645 C C . GLY B 1 187 ? 15.031 -18.125 -5.336 1 91.19 187 GLY B C 1
ATOM 4646 O O . GLY B 1 187 ? 15.141 -19.25 -4.828 1 91.19 187 GLY B O 1
ATOM 4647 N N . THR B 1 188 ? 15.539 -17.094 -4.812 1 91 188 THR B N 1
ATOM 4648 C CA . THR B 1 188 ? 16.453 -17.172 -3.676 1 91 188 THR B CA 1
ATOM 4649 C C . THR B 1 188 ? 15.68 -17.031 -2.363 1 91 188 THR B C 1
ATOM 4651 O O . THR B 1 188 ? 16.047 -17.625 -1.354 1 91 188 THR B O 1
ATOM 4654 N N . TYR B 1 189 ? 14.648 -16.25 -2.383 1 91.88 189 TYR B N 1
ATOM 4655 C CA . TYR B 1 189 ? 13.922 -15.969 -1.15 1 91.88 189 TYR B CA 1
ATOM 4656 C C . TYR B 1 189 ? 12.477 -16.438 -1.249 1 91.88 189 TYR B C 1
ATOM 4658 O O . TYR B 1 189 ? 11.836 -16.281 -2.291 1 91.88 189 TYR B O 1
ATOM 4666 N N . MET B 1 190 ? 11.969 -16.969 -0.185 1 95.94 190 MET B N 1
ATOM 4667 C CA . MET B 1 190 ? 10.578 -17.375 -0.053 1 95.94 190 MET B CA 1
ATOM 4668 C C . MET B 1 190 ? 9.914 -16.656 1.123 1 95.94 190 MET B C 1
ATOM 4670 O O . MET B 1 190 ? 10.461 -16.625 2.223 1 95.94 190 MET B O 1
ATOM 4674 N N . ALA B 1 191 ? 8.789 -16.078 0.83 1 94.5 191 ALA B N 1
ATOM 4675 C CA . ALA B 1 191 ? 7.965 -15.508 1.894 1 94.5 191 ALA B CA 1
ATOM 4676 C C . ALA B 1 191 ? 6.793 -16.422 2.232 1 94.5 191 ALA B C 1
ATOM 4678 O O . ALA B 1 191 ? 6.164 -16.984 1.338 1 94.5 191 ALA B O 1
ATOM 4679 N N . THR B 1 192 ? 6.48 -16.594 3.506 1 96.62 192 THR B N 1
ATOM 4680 C CA . THR B 1 192 ? 5.32 -17.344 3.975 1 96.62 192 THR B CA 1
ATOM 4681 C C . THR B 1 192 ? 4.551 -16.547 5.023 1 96.62 192 THR B C 1
ATOM 4683 O O . THR B 1 192 ? 5.133 -15.734 5.742 1 96.62 192 THR B O 1
ATOM 4686 N N . SER B 1 193 ? 3.309 -16.75 5.051 1 93.81 193 SER B N 1
ATOM 4687 C CA . SER B 1 193 ? 2.422 -16.219 6.078 1 93.81 193 SER B CA 1
ATOM 4688 C C . SER B 1 193 ? 1.587 -17.312 6.719 1 93.81 193 SER B C 1
ATOM 4690 O O . SER B 1 193 ? 1.218 -18.297 6.055 1 93.81 193 SER B O 1
ATOM 4692 N N . GLY B 1 194 ? 1.26 -17.141 8.016 1 95.25 194 GLY B N 1
ATOM 4693 C CA . GLY B 1 194 ? 0.535 -18.188 8.719 1 95.25 194 GLY B CA 1
ATOM 4694 C C . GLY B 1 194 ? -0.572 -17.656 9.609 1 95.25 194 GLY B C 1
ATOM 4695 O O . GLY B 1 194 ? -0.706 -16.438 9.789 1 95.25 194 GLY B O 1
ATOM 4696 N N . LEU B 1 195 ? -1.308 -18.609 10.047 1 93.56 195 LEU B N 1
ATOM 4697 C CA . LEU B 1 195 ? -2.391 -18.297 10.977 1 93.56 195 LEU B CA 1
ATOM 4698 C C . LEU B 1 195 ? -1.841 -17.766 12.297 1 93.56 195 LEU B C 1
ATOM 4700 O O . LEU B 1 195 ? -2.578 -17.172 13.086 1 93.56 195 LEU B O 1
ATOM 4704 N N . ASP B 1 196 ? -0.639 -17.953 12.586 1 93.19 196 ASP B N 1
ATOM 4705 C CA . AS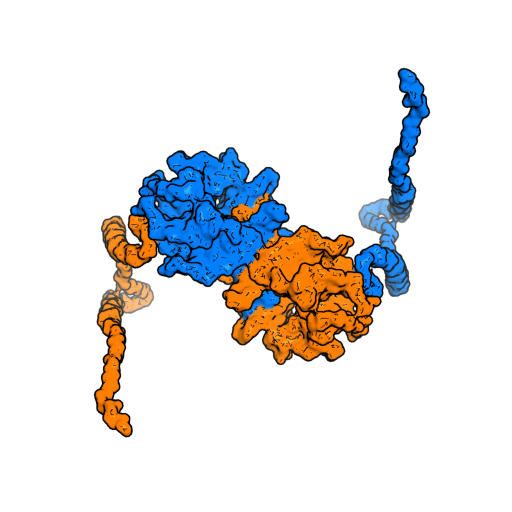P B 1 196 ? 0.002 -17.438 13.789 1 93.19 196 ASP B CA 1
ATOM 4706 C C . ASP B 1 196 ? 0.32 -15.945 13.633 1 93.19 196 ASP B C 1
ATOM 4708 O O . ASP B 1 196 ? 1.052 -15.375 14.445 1 93.19 196 ASP B O 1
ATOM 4712 N N . ARG B 1 197 ? -0.022 -15.344 12.531 1 86.5 197 ARG B N 1
ATOM 4713 C CA . ARG B 1 197 ? 0.071 -13.922 12.242 1 86.5 197 ARG B CA 1
ATOM 4714 C C . ARG B 1 197 ? 1.51 -13.516 11.945 1 86.5 197 ARG B C 1
ATOM 4716 O O . ARG B 1 197 ? 1.873 -12.344 12.094 1 86.5 197 ARG B O 1
ATOM 4723 N N . LYS B 1 198 ? 2.256 -14.492 11.531 1 89.12 198 LYS B N 1
ATOM 4724 C CA . LYS B 1 198 ? 3.648 -14.18 11.219 1 89.12 198 LYS B CA 1
ATOM 4725 C C . LYS B 1 198 ? 3.895 -14.203 9.711 1 89.12 198 LYS B C 1
ATOM 4727 O O . LYS B 1 198 ? 3.35 -15.055 9 1 89.12 198 LYS B O 1
ATOM 4732 N N . LEU B 1 199 ? 4.625 -13.219 9.258 1 89.62 199 LEU B N 1
ATOM 4733 C CA . LEU B 1 199 ? 5.23 -13.219 7.93 1 89.62 199 LEU B CA 1
ATOM 4734 C C . LEU B 1 199 ? 6.727 -13.5 8.016 1 89.62 199 LEU B C 1
ATOM 4736 O O . LEU B 1 199 ? 7.457 -12.805 8.727 1 89.62 199 LEU B O 1
ATOM 4740 N N . ARG B 1 200 ? 7.176 -14.555 7.328 1 92.56 200 ARG B N 1
ATOM 4741 C CA . ARG B 1 200 ? 8.578 -14.945 7.391 1 92.56 200 ARG B CA 1
ATOM 4742 C C . ARG B 1 200 ? 9.195 -14.992 5.996 1 92.56 200 ARG B C 1
ATOM 4744 O O . ARG B 1 200 ? 8.539 -15.398 5.035 1 92.56 200 ARG B O 1
ATOM 4751 N N . VAL B 1 201 ? 10.43 -14.555 5.922 1 92 201 VAL B N 1
ATOM 4752 C CA . VAL B 1 201 ? 11.203 -14.672 4.691 1 92 201 VAL B CA 1
ATOM 4753 C C . VAL B 1 201 ? 12.352 -15.664 4.891 1 92 201 VAL B C 1
ATOM 4755 O O . VAL B 1 201 ? 13.094 -15.57 5.871 1 92 201 VAL B O 1
ATOM 4758 N N . TYR B 1 202 ? 12.453 -16.625 4.039 1 94.75 202 TYR B N 1
ATOM 4759 C CA . TYR B 1 202 ? 13.484 -17.656 4.086 1 94.75 202 TYR B CA 1
ATOM 4760 C C . TYR B 1 202 ? 14.492 -17.484 2.953 1 94.75 202 TYR B C 1
ATOM 4762 O O . TYR B 1 202 ? 14.117 -17.094 1.842 1 94.75 202 TYR B O 1
ATOM 4770 N N . ASP B 1 203 ? 15.711 -17.812 3.244 1 92.38 203 ASP B N 1
ATOM 4771 C CA . ASP B 1 203 ? 16.719 -18.031 2.217 1 92.38 203 ASP B CA 1
ATOM 4772 C C . ASP B 1 203 ? 16.719 -19.484 1.749 1 92.38 203 ASP B C 1
ATOM 4774 O O . ASP B 1 203 ? 17 -20.406 2.531 1 92.38 203 ASP B O 1
ATOM 4778 N N . LEU B 1 204 ? 16.469 -19.688 0.521 1 94.06 204 LEU B N 1
ATOM 4779 C CA . LEU B 1 204 ? 16.25 -21.047 0.022 1 94.06 204 LEU B CA 1
ATOM 4780 C C . LEU B 1 204 ? 17.578 -21.75 -0.261 1 94.06 204 LEU B C 1
ATOM 4782 O O . LEU B 1 204 ? 17.594 -22.922 -0.604 1 94.06 204 LEU B O 1
ATOM 4786 N N . ARG B 1 205 ? 18.688 -21.125 -0.19 1 88.38 205 ARG B N 1
ATOM 4787 C CA . ARG B 1 205 ? 20 -21.75 -0.313 1 88.38 205 ARG B CA 1
ATOM 4788 C C . ARG B 1 205 ? 20.344 -22.531 0.954 1 88.38 205 ARG B C 1
ATOM 4790 O O . ARG B 1 205 ? 20.969 -23.594 0.887 1 88.38 205 ARG B O 1
ATOM 4797 N N . ALA B 1 206 ? 19.844 -21.953 2.057 1 92.38 206 ALA B N 1
ATOM 4798 C CA . ALA B 1 206 ? 20.141 -22.562 3.348 1 92.38 206 ALA B CA 1
ATOM 4799 C C . ALA B 1 206 ? 18.859 -23.062 4.023 1 92.38 206 ALA B C 1
ATOM 4801 O O . ALA B 1 206 ? 18.922 -23.781 5.027 1 92.38 206 ALA B O 1
ATOM 4802 N N . TYR B 1 207 ? 17.766 -22.703 3.486 1 95 207 TYR B N 1
ATOM 4803 C CA . TYR B 1 207 ? 16.453 -23.047 4.039 1 95 207 TYR B CA 1
ATOM 4804 C C . TYR B 1 207 ? 16.328 -22.562 5.484 1 95 207 TYR B C 1
ATOM 4806 O O . TYR B 1 207 ? 15.883 -23.312 6.355 1 95 207 TYR B O 1
ATOM 4814 N N . GLN B 1 208 ? 16.844 -21.344 5.742 1 92.62 208 GLN B N 1
ATOM 4815 C CA . GLN B 1 208 ? 16.781 -20.719 7.059 1 92.62 208 GLN B CA 1
ATOM 4816 C C . GLN B 1 208 ? 15.984 -19.422 7.008 1 92.62 208 GLN B C 1
ATOM 4818 O O . GLN B 1 208 ? 15.984 -18.719 5.988 1 92.62 208 GLN B O 1
ATOM 4823 N N . PRO B 1 209 ? 15.297 -19.172 8.109 1 91.5 209 PRO B N 1
ATOM 4824 C CA . PRO B 1 209 ? 14.578 -17.891 8.148 1 91.5 209 PRO B CA 1
ATOM 4825 C C . PRO B 1 209 ? 15.516 -16.688 8.234 1 91.5 209 PRO B C 1
ATOM 4827 O O . PRO B 1 209 ? 16.531 -16.75 8.914 1 91.5 209 PRO B O 1
ATOM 4830 N N . LEU B 1 210 ? 15.242 -15.711 7.492 1 87.88 210 LEU B N 1
ATOM 4831 C CA . LEU B 1 210 ? 16 -14.469 7.48 1 87.88 210 LEU B CA 1
ATOM 4832 C C . LEU B 1 210 ? 15.297 -13.383 8.281 1 87.88 210 LEU B C 1
ATOM 4834 O O . LEU B 1 210 ? 15.938 -12.602 8.984 1 87.88 210 LEU B O 1
ATOM 4838 N N . GLN B 1 211 ? 14.039 -13.297 8.117 1 83.44 211 GLN B N 1
ATOM 4839 C CA . GLN B 1 211 ? 13.234 -12.242 8.727 1 83.44 211 GLN B CA 1
ATOM 4840 C C . GLN B 1 211 ? 11.883 -12.773 9.172 1 83.44 211 GLN B C 1
ATOM 4842 O O . GLN B 1 211 ? 11.344 -13.711 8.578 1 83.44 211 GLN B O 1
ATOM 4847 N N . SER B 1 212 ? 11.352 -12.195 10.234 1 86.44 212 SER B N 1
ATOM 4848 C CA . SER B 1 212 ? 10.016 -12.492 10.734 1 86.44 212 SER B CA 1
ATOM 4849 C C . SER B 1 212 ? 9.289 -11.227 11.172 1 86.44 212 SER B C 1
ATOM 4851 O O . SER B 1 212 ? 9.867 -10.383 11.859 1 86.44 212 SER B O 1
ATOM 4853 N N . LEU B 1 213 ? 8.141 -11.125 10.688 1 78.44 213 LEU B N 1
ATOM 4854 C CA . LEU B 1 213 ? 7.324 -9.969 11.031 1 78.44 213 LEU B CA 1
ATOM 4855 C C . LEU B 1 213 ? 5.961 -10.406 11.562 1 78.44 213 LEU B C 1
ATOM 4857 O O . LEU B 1 213 ? 5.359 -11.344 11.039 1 78.44 213 LEU B O 1
ATOM 4861 N N . VAL B 1 214 ? 5.469 -9.633 12.531 1 79.94 214 VAL B N 1
ATOM 4862 C CA . VAL B 1 214 ? 4.129 -9.898 13.047 1 79.94 214 VAL B CA 1
ATOM 4863 C C . VAL B 1 214 ? 3.113 -9.031 12.305 1 79.94 214 VAL B C 1
ATOM 4865 O O . VAL B 1 214 ? 3.336 -7.836 12.109 1 79.94 214 VAL B O 1
ATOM 4868 N N . LEU B 1 215 ? 2.102 -9.633 11.883 1 78.44 215 LEU B N 1
ATOM 4869 C CA . LEU B 1 215 ? 1.007 -8.953 11.195 1 78.44 215 LEU B CA 1
ATOM 4870 C C . LEU B 1 215 ? -0.247 -8.93 12.062 1 78.44 215 LEU B C 1
ATOM 4872 O O . LEU B 1 215 ? -0.392 -9.75 12.977 1 78.44 215 LEU B O 1
ATOM 4876 N N . PRO B 1 216 ? -1.087 -7.949 11.852 1 71.5 216 PRO B N 1
ATOM 4877 C CA . PRO B 1 216 ? -2.35 -7.969 12.594 1 71.5 216 PRO B CA 1
ATOM 4878 C C . PRO B 1 216 ? -3.148 -9.25 12.367 1 71.5 216 PRO B C 1
ATOM 4880 O O . PRO B 1 216 ? -3.756 -9.781 13.305 1 71.5 216 PRO B O 1
ATOM 4883 N N . VAL B 1 217 ? -3.193 -9.672 11.148 1 78.38 217 VAL B N 1
ATOM 4884 C CA . VAL B 1 217 ? -3.797 -10.93 10.719 1 78.38 217 VAL B CA 1
ATOM 4885 C C . VAL B 1 217 ? -2.906 -11.602 9.672 1 78.38 217 VAL B C 1
ATOM 4887 O O . VAL B 1 217 ? -2.279 -10.922 8.852 1 78.38 217 VAL B O 1
ATOM 4890 N N . GLY B 1 218 ? -2.922 -12.914 9.742 1 84.25 218 GLY B N 1
ATOM 4891 C CA . GLY B 1 218 ? -2.146 -13.617 8.727 1 84.25 218 GLY B CA 1
ATOM 4892 C C . GLY B 1 218 ? -2.549 -13.25 7.312 1 84.25 218 GLY B C 1
ATOM 4893 O O . GLY B 1 218 ? -3.734 -13.266 6.973 1 84.25 218 GLY B O 1
ATOM 4894 N N . ALA B 1 219 ? -1.552 -12.938 6.48 1 85.12 219 ALA B N 1
ATOM 4895 C CA . ALA B 1 219 ? -1.817 -12.555 5.098 1 85.12 219 ALA B CA 1
ATOM 4896 C C . ALA B 1 219 ? -2.287 -13.75 4.277 1 85.12 219 ALA B C 1
ATOM 4898 O O . ALA B 1 219 ? -1.688 -14.828 4.34 1 85.12 219 ALA B O 1
ATOM 4899 N N . GLY B 1 220 ? -3.316 -13.508 3.498 1 86 220 GLY B N 1
ATOM 4900 C CA . GLY B 1 220 ? -3.838 -14.562 2.639 1 86 220 GLY B CA 1
ATOM 4901 C C . GLY B 1 220 ? -3.207 -14.57 1.259 1 86 220 GLY B C 1
ATOM 4902 O O . GLY B 1 220 ? -3.332 -15.555 0.521 1 86 220 GLY B O 1
ATOM 4903 N N . HIS B 1 221 ? -2.592 -13.477 0.915 1 84.44 221 HIS B N 1
ATOM 4904 C CA . HIS B 1 221 ? -1.938 -13.352 -0.383 1 84.44 221 HIS B CA 1
ATOM 4905 C C . HIS B 1 221 ? -0.595 -12.641 -0.258 1 84.44 221 HIS B C 1
ATOM 4907 O O . HIS B 1 221 ? -0.476 -11.648 0.47 1 84.44 221 HIS B O 1
ATOM 4913 N N . LEU B 1 222 ? 0.389 -13.203 -0.901 1 86.69 222 LEU B N 1
ATOM 4914 C CA . LEU B 1 222 ? 1.731 -12.633 -0.966 1 86.69 222 LEU B CA 1
ATOM 4915 C C . LEU B 1 222 ? 2.195 -12.5 -2.412 1 86.69 222 LEU B C 1
ATOM 4917 O O . LEU B 1 222 ? 1.879 -13.344 -3.25 1 86.69 222 LEU B O 1
ATOM 4921 N N . SER B 1 223 ? 2.902 -11.422 -2.697 1 84.62 223 SER B N 1
ATOM 4922 C CA . SER B 1 223 ? 3.467 -11.242 -4.031 1 84.62 223 SER B CA 1
ATOM 4923 C C . SER B 1 223 ? 4.789 -10.484 -3.975 1 84.62 223 SER B C 1
ATOM 4925 O O . SER B 1 223 ? 4.891 -9.445 -3.312 1 84.62 223 SER B O 1
ATOM 4927 N N . PHE B 1 224 ? 5.805 -11.078 -4.641 1 83.5 224 PHE B N 1
ATOM 4928 C CA . PHE B 1 224 ? 7.074 -10.375 -4.816 1 83.5 224 PHE B CA 1
ATOM 4929 C C . PHE B 1 224 ? 7.09 -9.602 -6.129 1 83.5 224 PHE B C 1
ATOM 4931 O O . PHE B 1 224 ? 6.613 -10.102 -7.152 1 83.5 224 PHE B O 1
ATOM 4938 N N . SER B 1 225 ? 7.637 -8.43 -6.039 1 76.19 225 SER B N 1
ATOM 4939 C CA . SER B 1 225 ? 7.945 -7.723 -7.277 1 76.19 225 SER B CA 1
ATOM 4940 C C . SER B 1 225 ? 9.234 -8.242 -7.906 1 76.19 225 SER B C 1
ATOM 4942 O O . SER B 1 225 ? 9.969 -9.008 -7.285 1 76.19 225 SER B O 1
ATOM 4944 N N . GLN B 1 226 ? 9.445 -7.82 -9.117 1 73.19 226 GLN B N 1
ATOM 4945 C CA . GLN B 1 226 ? 10.68 -8.211 -9.789 1 73.19 226 GLN B CA 1
ATOM 4946 C C . GLN B 1 226 ? 11.906 -7.711 -9.039 1 73.19 226 GLN B C 1
ATOM 4948 O O . GLN B 1 226 ? 12.953 -8.359 -9.047 1 73.19 226 GLN B O 1
ATOM 4953 N N . ARG B 1 227 ? 11.703 -6.578 -8.352 1 71.94 227 ARG B N 1
ATOM 4954 C CA . ARG B 1 227 ? 12.852 -5.992 -7.672 1 71.94 227 ARG B CA 1
ATOM 4955 C C . ARG B 1 227 ? 12.875 -6.391 -6.199 1 71.94 227 ARG B C 1
ATOM 4957 O O . ARG B 1 227 ? 13.609 -5.805 -5.406 1 71.94 227 ARG B O 1
ATOM 4964 N N . GLY B 1 228 ? 11.984 -7.223 -5.863 1 75.75 228 GLY B N 1
ATOM 4965 C CA . GLY B 1 228 ? 12.094 -7.855 -4.559 1 75.75 228 GLY B CA 1
ATOM 4966 C C . GLY B 1 228 ? 11.203 -7.219 -3.508 1 75.75 228 GLY B C 1
ATOM 4967 O O . GLY B 1 228 ? 11.289 -7.555 -2.324 1 75.75 228 GLY B O 1
ATOM 4968 N N . LEU B 1 229 ? 10.414 -6.301 -3.877 1 74.62 229 LEU B N 1
ATOM 4969 C CA . LEU B 1 229 ? 9.422 -5.797 -2.932 1 74.62 229 LEU B CA 1
ATOM 4970 C C . LEU B 1 229 ? 8.375 -6.859 -2.629 1 74.62 229 LEU B C 1
ATOM 4972 O O . LEU B 1 229 ? 7.953 -7.598 -3.523 1 74.62 229 LEU B O 1
ATOM 4976 N N . LEU B 1 230 ? 7.906 -6.891 -1.339 1 82.12 230 LEU B N 1
ATOM 4977 C CA . LEU B 1 230 ? 6.891 -7.855 -0.93 1 82.12 230 LEU B CA 1
ATOM 4978 C C . LEU B 1 230 ? 5.586 -7.156 -0.574 1 82.12 230 LEU B C 1
ATOM 4980 O O . LEU B 1 230 ? 5.582 -6.191 0.198 1 82.12 230 LEU B O 1
ATOM 4984 N N . ALA B 1 231 ? 4.582 -7.551 -1.203 1 80.44 231 ALA B N 1
ATOM 4985 C CA . ALA B 1 231 ? 3.238 -7.105 -0.846 1 80.44 231 ALA B CA 1
ATOM 4986 C C . ALA B 1 231 ? 2.465 -8.211 -0.132 1 80.44 231 ALA B C 1
ATOM 4988 O O . ALA B 1 231 ? 2.555 -9.383 -0.509 1 80.44 231 ALA B O 1
ATOM 4989 N N . ALA B 1 232 ? 1.729 -7.82 0.891 1 82.81 232 ALA B N 1
ATOM 4990 C CA . ALA B 1 232 ? 0.913 -8.75 1.668 1 82.81 232 ALA B CA 1
ATOM 4991 C C . ALA B 1 232 ? -0.501 -8.211 1.861 1 82.81 232 ALA B C 1
ATOM 4993 O O . ALA B 1 232 ? -0.684 -7.043 2.213 1 82.81 232 ALA B O 1
ATOM 4994 N N . ALA B 1 233 ? -1.41 -9.039 1.596 1 77.94 233 ALA B N 1
ATOM 4995 C CA . ALA B 1 233 ? -2.807 -8.688 1.835 1 77.94 233 ALA B CA 1
ATOM 4996 C C . ALA B 1 233 ? -3.359 -9.422 3.049 1 77.94 233 ALA B C 1
ATOM 4998 O O . ALA B 1 233 ? -3.352 -10.656 3.092 1 77.94 233 ALA B O 1
ATOM 4999 N N . CYS B 1 234 ? -3.779 -8.602 4.047 1 74.44 234 CYS B N 1
ATOM 5000 C CA . CYS B 1 234 ? -4.312 -9.133 5.297 1 74.44 234 CYS B CA 1
ATOM 5001 C C . CYS B 1 234 ? -5.812 -8.898 5.391 1 74.44 234 CYS B C 1
ATOM 5003 O O . CYS B 1 234 ? -6.277 -7.758 5.305 1 74.44 234 CYS B O 1
ATOM 5005 N N . GLY B 1 235 ? -6.609 -9.812 5.18 1 61.25 235 GLY B N 1
ATOM 5006 C CA . GLY B 1 235 ? -8.047 -9.664 5.328 1 61.25 235 GLY B CA 1
ATOM 5007 C C . GLY B 1 235 ? -8.539 -10.008 6.723 1 61.25 235 GLY B C 1
ATOM 5008 O O . GLY B 1 235 ? -8.219 -11.07 7.258 1 61.25 235 GLY B O 1
ATOM 5009 N N . ASP B 1 236 ? -8.898 -8.914 7.488 1 54.41 236 ASP B N 1
ATOM 5010 C CA . ASP B 1 236 ? -9.516 -9.18 8.781 1 54.41 236 ASP B CA 1
ATOM 5011 C C . ASP B 1 236 ? -11.031 -9.352 8.648 1 54.41 236 ASP B C 1
ATOM 5013 O O . ASP B 1 236 ? -11.75 -8.375 8.445 1 54.41 236 ASP B O 1
ATOM 5017 N N . VAL B 1 237 ? -11.445 -10.562 8.516 1 48.38 237 VAL B N 1
ATOM 5018 C CA . VAL B 1 237 ? -12.867 -10.867 8.375 1 48.38 237 VAL B CA 1
ATOM 5019 C C . VAL B 1 237 ? -13.633 -10.312 9.578 1 48.38 237 VAL B C 1
ATOM 5021 O O . VAL B 1 237 ? -14.766 -9.844 9.438 1 48.38 237 VAL B O 1
ATOM 5024 N N . VAL B 1 238 ? -12.992 -10.406 10.719 1 43.22 238 VAL B N 1
ATOM 5025 C CA . VAL B 1 238 ? -13.711 -9.992 11.914 1 43.22 238 VAL B CA 1
ATOM 5026 C C . VAL B 1 238 ? -13.93 -8.477 11.891 1 43.22 238 VAL B C 1
ATOM 5028 O O . VAL B 1 238 ? -15.023 -8 12.211 1 43.22 238 VAL B O 1
ATOM 5031 N N . GLN B 1 239 ? -12.883 -7.879 11.43 1 48.44 239 GLN B N 1
ATOM 5032 C CA . GLN B 1 239 ? -13 -6.43 11.555 1 48.44 239 GLN B CA 1
ATOM 5033 C C . GLN B 1 239 ? -13.484 -5.805 10.25 1 48.44 239 GLN B C 1
ATOM 5035 O O . GLN B 1 239 ? -13.836 -4.621 10.219 1 48.44 239 GLN B O 1
ATOM 5040 N N . GLY B 1 240 ? -13.758 -6.695 9.273 1 47.88 240 GLY B N 1
ATOM 5041 C CA . GLY B 1 240 ? -14.258 -6.219 7.996 1 47.88 240 GLY B CA 1
ATOM 5042 C C . GLY B 1 240 ? -13.297 -5.289 7.285 1 47.88 240 GLY B C 1
ATOM 5043 O O . GLY B 1 240 ? -13.703 -4.488 6.441 1 47.88 240 GLY B O 1
ATOM 5044 N N . VAL B 1 241 ? -12.062 -5.121 7.859 1 50.41 241 VAL B N 1
ATOM 5045 C CA . VAL B 1 241 ? -11.141 -4.184 7.238 1 50.41 241 VAL B CA 1
ATOM 5046 C C . VAL B 1 241 ? -9.938 -4.941 6.668 1 50.41 241 VAL B C 1
ATOM 5048 O O . VAL B 1 241 ? -9.414 -5.855 7.305 1 50.41 241 VAL B O 1
ATOM 5051 N N . ASP B 1 242 ? -9.688 -4.805 5.375 1 58.69 242 ASP B N 1
ATOM 5052 C CA . ASP B 1 242 ? -8.523 -5.418 4.742 1 58.69 242 ASP B CA 1
ATOM 5053 C C . ASP B 1 242 ? -7.34 -4.461 4.727 1 58.69 242 ASP B C 1
ATOM 5055 O O . ASP B 1 242 ? -7.516 -3.242 4.684 1 58.69 242 ASP B O 1
ATOM 5059 N N . HIS B 1 243 ? -6.191 -5.07 5.082 1 61.69 243 HIS B N 1
ATOM 5060 C CA . HIS B 1 243 ? -4.957 -4.297 5.105 1 61.69 243 HIS B CA 1
ATOM 5061 C C . HIS B 1 243 ? -3.982 -4.785 4.035 1 61.69 243 HIS B C 1
ATOM 5063 O O . HIS B 1 243 ? -3.861 -5.988 3.801 1 61.69 243 HIS B O 1
ATOM 5069 N N . LEU B 1 244 ? -3.633 -3.809 3.188 1 62.38 244 LEU B N 1
ATOM 5070 C CA . LEU B 1 244 ? -2.527 -4.074 2.271 1 62.38 244 LEU B CA 1
ATOM 5071 C C . LEU B 1 244 ? -1.211 -3.564 2.846 1 62.38 244 LEU B C 1
ATOM 5073 O O . LEU B 1 244 ? -1.137 -2.428 3.32 1 62.38 244 LEU B O 1
ATOM 5077 N N . MET B 1 245 ? -0.338 -4.41 2.943 1 66 245 MET B N 1
ATOM 5078 C CA . MET B 1 245 ? 0.991 -4.023 3.41 1 66 245 MET B CA 1
ATOM 5079 C C . MET B 1 245 ? 2.027 -4.195 2.305 1 66 245 MET B C 1
ATOM 5081 O O . MET B 1 245 ? 2.018 -5.199 1.589 1 66 245 MET B O 1
ATOM 5085 N N . ILE B 1 246 ? 2.654 -3.158 2.1 1 61.22 246 ILE B N 1
ATOM 5086 C CA . ILE B 1 246 ? 3.76 -3.217 1.15 1 61.22 246 ILE B CA 1
ATOM 5087 C C . ILE B 1 246 ? 5.074 -2.906 1.866 1 61.22 246 ILE B C 1
ATOM 5089 O O . ILE B 1 246 ? 5.172 -1.919 2.598 1 61.22 246 ILE B O 1
ATOM 5093 N N . THR B 1 247 ? 5.887 -3.842 1.906 1 59.62 247 THR B N 1
ATOM 5094 C CA . THR B 1 247 ? 7.207 -3.607 2.482 1 59.62 247 THR B CA 1
ATOM 5095 C C . THR B 1 247 ? 8.078 -2.801 1.526 1 59.62 247 THR B C 1
ATOM 5097 O O . THR B 1 247 ? 8.258 -3.184 0.369 1 59.62 247 THR B O 1
ATOM 5100 N N . CYS B 1 248 ? 8.078 -1.57 1.796 1 53.66 248 CYS B N 1
ATOM 5101 C CA . CYS B 1 248 ? 8.93 -0.725 0.97 1 53.66 248 CYS B CA 1
ATOM 5102 C C . CYS B 1 248 ? 10.008 -0.054 1.812 1 53.66 248 CYS B C 1
ATOM 5104 O O . CYS B 1 248 ? 9.977 -0.12 3.041 1 53.66 248 CYS B O 1
ATOM 5106 N N . SER B 1 249 ? 11.055 0.234 1.035 1 48.5 249 SER B N 1
ATOM 5107 C CA . SER B 1 249 ? 12.102 0.969 1.734 1 48.5 249 SER B CA 1
ATOM 5108 C C . SER B 1 249 ? 11.602 2.326 2.215 1 48.5 249 SER B C 1
ATOM 5110 O O . SER B 1 249 ? 10.883 3.02 1.492 1 48.5 249 SER B O 1
ATOM 5112 N N . PHE B 1 250 ? 11.891 2.959 3.342 1 45.59 250 PHE B N 1
ATOM 5113 C CA . PHE B 1 250 ? 11.938 4.035 4.324 1 45.59 250 PHE B CA 1
ATOM 5114 C C . PHE B 1 250 ? 10.938 5.129 3.98 1 45.59 250 PHE B C 1
ATOM 5116 O O . PHE B 1 250 ? 11.281 6.117 3.332 1 45.59 250 PHE B O 1
ATOM 5123 N N . PRO B 1 251 ? 9.484 4.75 4.215 1 49.56 251 PRO B N 1
ATOM 5124 C CA . PRO B 1 251 ? 8.68 5.938 3.928 1 49.56 251 PRO B CA 1
ATOM 5125 C C . PRO B 1 251 ? 8.836 7.031 4.984 1 49.56 251 PRO B C 1
ATOM 5127 O O . PRO B 1 251 ? 8.969 6.73 6.172 1 49.56 251 PRO B O 1
ATOM 5130 N N . LEU B 1 252 ? 9.391 8.273 4.617 1 55.69 252 LEU B N 1
ATOM 5131 C CA . LEU B 1 252 ? 9.578 9.422 5.5 1 55.69 252 LEU B CA 1
ATOM 5132 C C . LEU B 1 252 ? 8.336 10.305 5.512 1 55.69 252 LEU B C 1
ATOM 5134 O O . LEU B 1 252 ? 8.203 11.188 6.363 1 55.69 252 LEU B O 1
ATOM 5138 N N . GLY B 1 253 ? 7.43 10.117 4.648 1 61.97 253 GLY B N 1
ATOM 5139 C CA . GLY B 1 253 ? 6.215 10.914 4.586 1 61.97 253 GLY B CA 1
ATOM 5140 C C . GLY B 1 253 ? 5.121 10.281 3.752 1 61.97 253 GLY B C 1
ATOM 5141 O O . GLY B 1 253 ? 5.406 9.547 2.801 1 61.97 253 GLY B O 1
ATOM 5142 N N . LEU B 1 254 ? 3.855 10.477 4.328 1 71.44 254 LEU B N 1
ATOM 5143 C CA . LEU B 1 254 ? 2.688 9.914 3.66 1 71.44 254 LEU B CA 1
ATOM 5144 C C . LEU B 1 254 ? 1.573 10.953 3.549 1 71.44 254 LEU B C 1
ATOM 5146 O O . LEU B 1 254 ? 1.272 11.656 4.516 1 71.44 254 LEU B O 1
ATOM 5150 N N . ARG B 1 255 ? 1.114 11.141 2.322 1 67.81 255 ARG B N 1
ATOM 5151 C CA . ARG B 1 255 ? -0.057 12 2.219 1 67.81 255 ARG B CA 1
ATOM 5152 C C . ARG B 1 255 ? -0.919 11.617 1.022 1 67.81 255 ARG B C 1
ATOM 5154 O O . ARG B 1 255 ? -0.411 11.461 -0.091 1 67.81 255 ARG B O 1
ATOM 5161 N N . PHE B 1 256 ? -2.227 11.422 1.233 1 71.25 256 PHE B N 1
ATOM 5162 C CA . PHE B 1 256 ? -3.156 11.25 0.123 1 71.25 256 PHE B CA 1
ATOM 5163 C C . PHE B 1 256 ? -3.355 12.57 -0.618 1 71.25 256 PHE B C 1
ATOM 5165 O O . PHE B 1 256 ? -3.441 13.633 0.002 1 71.25 256 PHE B O 1
ATOM 5172 N N . CYS B 1 257 ? -3.41 12.555 -1.952 1 66.31 257 CYS B N 1
ATOM 5173 C CA . CYS B 1 257 ? -3.725 13.734 -2.75 1 66.31 257 CYS B CA 1
ATOM 5174 C C . CYS B 1 257 ? -5.223 14.008 -2.754 1 66.31 257 CYS B C 1
ATOM 5176 O O . CYS B 1 257 ? -6.02 13.109 -3.037 1 66.31 257 CYS B O 1
ATOM 5178 N N . PRO B 1 258 ? -5.582 15.234 -2.439 1 63.53 258 PRO B N 1
ATOM 5179 C CA . PRO B 1 258 ? -7.016 15.539 -2.475 1 63.53 258 PRO B CA 1
ATOM 5180 C C . PRO B 1 258 ? -7.625 15.344 -3.859 1 63.53 258 PRO B C 1
ATOM 5182 O O . PRO B 1 258 ? -6.988 15.641 -4.871 1 63.53 258 PRO B O 1
ATOM 5185 N N . PHE B 1 259 ? -8.789 14.727 -3.91 1 63.47 259 PHE B N 1
ATOM 5186 C CA . PHE B 1 259 ? -9.664 14.57 -5.07 1 63.47 259 PHE B CA 1
ATOM 5187 C C . PHE B 1 259 ? -9.062 13.594 -6.07 1 63.47 259 PHE B C 1
ATOM 5189 O O . PHE B 1 259 ? -9.539 13.477 -7.199 1 63.47 259 PHE B O 1
ATOM 5196 N N . GLU B 1 260 ? -7.965 13.039 -5.695 1 63.31 260 GLU B N 1
ATOM 5197 C CA . GLU B 1 260 ? -7.336 12.055 -6.574 1 63.31 260 GLU B CA 1
ATOM 5198 C C . GLU B 1 260 ? -7.133 10.727 -5.855 1 63.31 260 GLU B C 1
ATOM 5200 O O . GLU B 1 260 ? -7.066 10.68 -4.625 1 63.31 260 GLU B O 1
ATOM 5205 N N . ASP B 1 261 ? -7.043 9.719 -6.609 1 65.88 261 ASP B N 1
ATOM 5206 C CA . ASP B 1 261 ? -6.758 8.383 -6.09 1 65.88 261 ASP B CA 1
ATOM 5207 C C . ASP B 1 261 ? -5.254 8.148 -5.988 1 65.88 261 ASP B C 1
ATOM 5209 O O . ASP B 1 261 ? -4.746 7.145 -6.5 1 65.88 261 ASP B O 1
ATOM 5213 N N . VAL B 1 262 ? -4.551 9.133 -5.348 1 66.38 262 VAL B N 1
ATOM 5214 C CA . VAL B 1 262 ? -3.096 9.039 -5.316 1 66.38 262 VAL B CA 1
ATOM 5215 C C . VAL B 1 262 ? -2.598 9.203 -3.883 1 66.38 262 VAL B C 1
ATOM 5217 O O . VAL B 1 262 ? -3.074 10.07 -3.148 1 66.38 262 VAL B O 1
ATOM 5220 N N . LEU B 1 263 ? -1.703 8.328 -3.486 1 72.62 263 LEU B N 1
ATOM 5221 C CA . LEU B 1 263 ? -0.953 8.445 -2.242 1 72.62 263 LEU B CA 1
ATOM 5222 C C . LEU B 1 263 ? 0.5 8.82 -2.516 1 72.62 263 LEU B C 1
ATOM 5224 O O . LEU B 1 263 ? 1.195 8.117 -3.258 1 72.62 263 LEU B O 1
ATOM 5228 N N . GLY B 1 264 ? 0.898 9.969 -1.986 1 66.31 264 GLY B N 1
ATOM 5229 C CA . GLY B 1 264 ? 2.301 10.352 -2.043 1 66.31 264 GLY B CA 1
ATOM 5230 C C . GLY B 1 264 ? 3.125 9.758 -0.917 1 66.31 264 GLY B C 1
ATOM 5231 O O . GLY B 1 264 ? 2.717 9.797 0.246 1 66.31 264 GLY B O 1
ATOM 5232 N N . VAL B 1 265 ? 4.223 9.117 -1.343 1 69.69 265 VAL B N 1
ATOM 5233 C CA . VAL B 1 265 ? 5.117 8.492 -0.372 1 69.69 265 VAL B CA 1
ATOM 5234 C C . VAL B 1 265 ? 6.52 9.078 -0.509 1 69.69 265 VAL B C 1
ATOM 5236 O O . VAL B 1 265 ? 7.133 9 -1.577 1 69.69 265 VAL B O 1
ATOM 5239 N N . GLY B 1 266 ? 6.914 9.789 0.534 1 62.06 266 GLY B N 1
ATOM 5240 C CA . GLY B 1 266 ? 8.305 10.219 0.613 1 62.06 266 GLY B CA 1
ATOM 5241 C C . GLY B 1 266 ? 9.211 9.18 1.236 1 62.06 266 GLY B C 1
ATOM 5242 O O . GLY B 1 266 ? 8.844 8.539 2.221 1 62.06 266 GLY B O 1
ATOM 5243 N N . HIS B 1 267 ? 10.312 8.875 0.593 1 60.94 267 HIS B N 1
ATOM 5244 C CA . HIS B 1 267 ? 11.281 7.922 1.108 1 60.94 267 HIS B CA 1
ATOM 5245 C C . HIS B 1 267 ? 12.711 8.383 0.833 1 60.94 267 HIS B C 1
ATOM 5247 O O . HIS B 1 267 ? 12.922 9.43 0.208 1 60.94 267 HIS B O 1
ATOM 5253 N N . GLY B 1 268 ? 13.664 7.77 1.45 1 58.44 268 GLY B N 1
ATOM 5254 C CA . GLY B 1 268 ? 15.062 8.172 1.383 1 58.44 268 GLY B CA 1
ATOM 5255 C C . GLY B 1 268 ? 15.547 8.406 -0.036 1 58.44 268 GLY B C 1
ATOM 5256 O O . GLY B 1 268 ? 16.391 9.266 -0.275 1 58.44 268 GLY B O 1
ATOM 5257 N N . SER B 1 269 ? 14.969 7.691 -0.896 1 55.66 269 SER B N 1
ATOM 5258 C CA . SER B 1 269 ? 15.469 7.762 -2.266 1 55.66 269 SER B CA 1
ATOM 5259 C C . SER B 1 269 ? 14.633 8.711 -3.111 1 55.66 269 SER B C 1
ATOM 5261 O O . SER B 1 269 ? 14.914 8.906 -4.297 1 55.66 269 SER B O 1
ATOM 5263 N N . GLY B 1 270 ? 13.672 9.297 -2.443 1 57.22 270 GLY B N 1
ATOM 5264 C CA . GLY B 1 270 ? 12.875 10.234 -3.221 1 57.22 270 GLY B CA 1
ATOM 5265 C C . GLY B 1 270 ? 11.391 10.148 -2.93 1 57.22 270 GLY B C 1
ATOM 5266 O O . GLY B 1 270 ? 10.984 10.023 -1.771 1 57.22 270 GLY B O 1
ATOM 5267 N N . PHE B 1 271 ? 10.703 10.422 -3.975 1 63.72 271 PHE B N 1
ATOM 5268 C CA . PHE B 1 271 ? 9.25 10.5 -3.863 1 63.72 271 PHE B CA 1
ATOM 5269 C C . PHE B 1 271 ? 8.578 9.516 -4.816 1 63.72 271 PHE B C 1
ATOM 5271 O O . PHE B 1 271 ? 9.023 9.352 -5.957 1 63.72 271 PHE B O 1
ATOM 5278 N N . THR B 1 272 ? 7.566 8.789 -4.281 1 63.28 272 THR B N 1
ATOM 5279 C CA . THR B 1 272 ? 6.789 7.863 -5.102 1 63.28 272 THR B CA 1
ATOM 5280 C C . THR B 1 272 ? 5.297 8.156 -4.98 1 63.28 272 THR B C 1
ATOM 5282 O O . THR B 1 272 ? 4.805 8.453 -3.889 1 63.28 272 THR B O 1
ATOM 5285 N N . SER B 1 273 ? 4.633 8.18 -6.16 1 62.97 273 SER B N 1
ATOM 5286 C CA . SER B 1 273 ? 3.178 8.281 -6.16 1 62.97 273 SER B CA 1
ATOM 5287 C C . SER B 1 273 ? 2.529 6.91 -6.352 1 62.97 273 SER B C 1
ATOM 5289 O O . SER B 1 273 ? 2.922 6.152 -7.238 1 62.97 273 SER B O 1
ATOM 5291 N N . LEU B 1 274 ? 1.644 6.582 -5.34 1 64.75 274 LEU B N 1
ATOM 5292 C CA . LEU B 1 274 ? 0.914 5.32 -5.422 1 64.75 274 LEU B CA 1
ATOM 5293 C C . LEU B 1 274 ? -0.545 5.559 -5.797 1 64.75 274 LEU B C 1
ATOM 5295 O O . LEU B 1 274 ? -1.19 6.461 -5.258 1 64.75 274 LEU B O 1
ATOM 5299 N N . LEU B 1 275 ? -1.023 4.914 -6.828 1 62.62 275 LEU B N 1
ATOM 5300 C CA . LEU B 1 275 ? -2.443 4.984 -7.156 1 62.62 275 LEU B CA 1
ATOM 5301 C C . LEU B 1 275 ? -3.262 4.113 -6.211 1 62.62 275 LEU B C 1
ATOM 5303 O O . LEU B 1 275 ? -3 2.914 -6.078 1 62.62 275 LEU B O 1
ATOM 5307 N N . VAL B 1 276 ? -4.141 4.754 -5.445 1 64.12 276 VAL B N 1
ATOM 5308 C CA . VAL B 1 276 ? -5.043 4.066 -4.523 1 64.12 276 VAL B CA 1
ATOM 5309 C C . VAL B 1 276 ? -6.488 4.32 -4.934 1 64.12 276 VAL B C 1
ATOM 5311 O O . VAL B 1 276 ? -7.094 5.312 -4.523 1 64.12 276 VAL B O 1
ATOM 5314 N N . PRO B 1 277 ? -7.035 3.471 -5.734 1 59.56 277 PRO B N 1
ATOM 5315 C CA . PRO B 1 277 ? -8.391 3.705 -6.23 1 59.56 277 PRO B CA 1
ATOM 5316 C C . PRO B 1 277 ? -9.406 3.912 -5.102 1 59.56 277 PRO B C 1
ATOM 5318 O O . PRO B 1 277 ? -9.367 3.199 -4.098 1 59.56 277 PRO B O 1
ATOM 5321 N N . GLY B 1 278 ? -10.273 4.953 -5.293 1 64.62 278 GLY B N 1
ATOM 5322 C CA . GLY B 1 278 ? -11.336 5.234 -4.336 1 64.62 278 GLY B CA 1
ATOM 5323 C C . GLY B 1 278 ? -10.891 6.137 -3.203 1 64.62 278 GLY B C 1
ATOM 5324 O O . GLY B 1 278 ? -11.656 6.398 -2.273 1 64.62 278 GLY B O 1
ATOM 5325 N N . ALA B 1 279 ? -9.648 6.469 -3.277 1 69.75 279 ALA B N 1
ATOM 5326 C CA . ALA B 1 279 ? -9.148 7.336 -2.215 1 69.75 279 ALA B CA 1
ATOM 5327 C C . ALA B 1 279 ? -9.703 8.75 -2.348 1 69.75 279 ALA B C 1
ATOM 5329 O O . ALA B 1 279 ? -9.977 9.414 -1.345 1 69.75 279 ALA B O 1
ATOM 5330 N N . GLY B 1 280 ? -9.805 9.242 -3.602 1 65.19 280 GLY B N 1
ATOM 5331 C CA . GLY B 1 280 ? -10.211 10.617 -3.828 1 65.19 280 GLY B CA 1
ATOM 5332 C C . GLY B 1 280 ? -11.688 10.766 -4.129 1 65.19 280 GLY B C 1
ATOM 5333 O O . GLY B 1 280 ? -12.328 9.82 -4.59 1 65.19 280 GLY B O 1
ATOM 5334 N N . GLN B 1 281 ? -12.352 11.859 -3.613 1 61.5 281 GLN B N 1
ATOM 5335 C CA . GLN B 1 281 ? -13.695 12.242 -4.031 1 61.5 281 GLN B CA 1
ATOM 5336 C C . GLN B 1 281 ? -13.656 13.164 -5.246 1 61.5 281 GLN B C 1
ATOM 5338 O O . GLN B 1 281 ? -12.945 14.172 -5.242 1 61.5 281 GLN B O 1
ATOM 5343 N N . ALA B 1 282 ? -14.172 12.703 -6.43 1 52.09 282 ALA B N 1
ATOM 5344 C CA . ALA B 1 282 ? -14.148 13.453 -7.684 1 52.09 282 ALA B CA 1
ATOM 5345 C C . ALA B 1 282 ? -14.852 14.797 -7.527 1 52.09 282 ALA B C 1
ATOM 5347 O O . ALA B 1 282 ? -14.977 15.555 -8.492 1 52.09 282 ALA B O 1
ATOM 5348 N N . ASN B 1 283 ? -15.203 15.32 -6.352 1 50.12 283 ASN B N 1
ATOM 5349 C CA . ASN B 1 283 ? -16.062 16.5 -6.391 1 50.12 283 ASN B CA 1
ATOM 5350 C C . ASN B 1 283 ? -15.344 17.688 -7.031 1 50.12 283 ASN B C 1
ATOM 5352 O O . ASN B 1 283 ? -14.367 18.203 -6.48 1 50.12 283 ASN B O 1
ATOM 5356 N N . PHE B 1 284 ? -15.438 17.641 -8.367 1 42.94 284 PHE B N 1
ATOM 5357 C CA . PHE B 1 284 ? -15.062 18.828 -9.125 1 42.94 284 PHE B CA 1
ATOM 5358 C C . PHE B 1 284 ? -15.75 20.062 -8.555 1 42.94 284 PHE B C 1
ATOM 5360 O O . PHE B 1 284 ? -16.688 20.578 -9.148 1 42.94 284 PHE B O 1
ATOM 5367 N N . ASP B 1 285 ? -16.219 20.203 -7.527 1 38.72 285 ASP B N 1
ATOM 5368 C CA . ASP B 1 285 ? -16.656 21.578 -7.465 1 38.72 285 ASP B CA 1
ATOM 5369 C C . ASP B 1 285 ? -15.57 22.531 -7.953 1 38.72 285 ASP B C 1
ATOM 5371 O O . ASP B 1 285 ? -14.523 22.656 -7.328 1 38.72 285 ASP B O 1
ATOM 5375 N N . ALA B 1 286 ? -15.484 22.844 -9.188 1 41.03 286 ALA B N 1
ATOM 5376 C CA . ALA B 1 286 ? -14.742 23.75 -10.07 1 41.03 286 ALA B CA 1
ATOM 5377 C C . ALA B 1 286 ? -14.25 24.984 -9.32 1 41.03 286 ALA B C 1
ATOM 5379 O O . ALA B 1 286 ? -13.156 25.484 -9.586 1 41.03 286 ALA B O 1
ATOM 5380 N N . LEU B 1 287 ? -15.062 25.609 -8.648 1 39.5 287 LEU B N 1
ATOM 5381 C CA . LEU B 1 287 ? -14.781 26.984 -8.258 1 39.5 287 LEU B CA 1
ATOM 5382 C C . LEU B 1 287 ? -13.703 27.047 -7.188 1 39.5 287 LEU B C 1
ATOM 5384 O O . LEU B 1 287 ? -12.891 27.969 -7.164 1 39.5 287 LEU B O 1
ATOM 5388 N N . GLU B 1 288 ? -13.727 26.172 -6.164 1 45.38 288 GLU B N 1
ATOM 5389 C CA . GLU B 1 288 ? -12.812 26.375 -5.043 1 45.38 288 GLU B CA 1
ATOM 5390 C C . GLU B 1 288 ? -11.414 25.875 -5.367 1 45.38 288 GLU B C 1
ATOM 5392 O O . GLU B 1 288 ? -10.414 26.453 -4.934 1 45.38 288 GLU B O 1
ATOM 5397 N N . ASN B 1 289 ? -11.32 24.703 -6.117 1 47.66 289 ASN B N 1
ATOM 5398 C CA . ASN B 1 289 ? -9.992 24.125 -6.32 1 47.66 289 ASN B CA 1
ATOM 5399 C C . ASN B 1 289 ? -9.719 23.859 -7.797 1 47.66 289 ASN B C 1
ATOM 5401 O O . ASN B 1 289 ? -9.25 22.781 -8.156 1 47.66 289 ASN B O 1
ATOM 5405 N N . ASN B 1 290 ? -10.164 24.781 -8.578 1 48.38 290 ASN B N 1
ATOM 5406 C CA . ASN B 1 290 ? -9.875 24.625 -9.992 1 48.38 290 ASN B CA 1
ATOM 5407 C C . ASN B 1 290 ? -8.383 24.719 -10.273 1 48.38 290 ASN B C 1
ATOM 5409 O O . ASN B 1 290 ? -7.773 25.781 -10.078 1 48.38 290 ASN B O 1
ATOM 5413 N N . PRO B 1 291 ? -7.812 23.734 -10.523 1 52.03 291 PRO B N 1
ATOM 5414 C CA . PRO B 1 291 ? -6.367 23.734 -10.758 1 52.03 291 PRO B CA 1
ATOM 5415 C C . PRO B 1 291 ? -5.969 24.578 -11.969 1 52.03 291 PRO B C 1
ATOM 5417 O O . PRO B 1 291 ? -4.789 24.906 -12.133 1 52.03 291 PRO B O 1
ATOM 5420 N N . PHE B 1 292 ? -6.969 24.969 -12.695 1 53.72 292 PHE B N 1
ATOM 5421 C CA . PHE B 1 292 ? -6.664 25.719 -13.906 1 53.72 292 PHE B CA 1
ATOM 5422 C C . PHE B 1 292 ? -7.023 27.188 -13.742 1 53.72 292 PHE B C 1
ATOM 5424 O O . PHE B 1 292 ? -7.434 27.844 -14.703 1 53.72 292 PHE B O 1
ATOM 5431 N N . ARG B 1 293 ? -6.863 27.641 -12.617 1 62.25 293 ARG B N 1
ATOM 5432 C CA . ARG B 1 293 ? -7.199 29.047 -12.406 1 62.25 293 ARG B CA 1
ATOM 5433 C C . ARG B 1 293 ? -6.16 29.969 -13.047 1 62.25 293 ARG B C 1
ATOM 5435 O O . ARG B 1 293 ? -4.961 29.703 -12.969 1 62.25 293 ARG B O 1
ATOM 5442 N N . SER B 1 294 ? -6.77 30.797 -13.812 1 67.5 294 SER B N 1
ATOM 5443 C CA . SER B 1 294 ? -5.898 31.875 -14.297 1 67.5 294 SER B CA 1
ATOM 5444 C C . SER B 1 294 ? -5.371 32.719 -13.148 1 67.5 294 SER B C 1
ATOM 5446 O O . SER B 1 294 ? -5.84 32.594 -12.016 1 67.5 294 SER B O 1
ATOM 5448 N N . GLN B 1 295 ? -4.441 33.5 -13.43 1 75.25 295 GLN B N 1
ATOM 5449 C CA . GLN B 1 295 ? -3.867 34.406 -12.43 1 75.25 295 GLN B CA 1
ATOM 5450 C C . GLN B 1 295 ? -4.93 35.344 -11.852 1 75.25 295 GLN B C 1
ATOM 5452 O O . GLN B 1 295 ? -4.969 35.562 -10.641 1 75.25 295 GLN B O 1
ATOM 5457 N N . LYS B 1 296 ? -5.746 35.844 -12.758 1 78.75 296 LYS B N 1
ATOM 5458 C CA . LYS B 1 296 ? -6.805 36.75 -12.328 1 78.75 296 LYS B CA 1
ATOM 5459 C C . LYS B 1 296 ? -7.812 36.031 -11.438 1 78.75 296 LYS B C 1
ATOM 5461 O O . LYS B 1 296 ? -8.242 36.562 -10.414 1 78.75 296 LYS B O 1
ATOM 5466 N N . GLN B 1 297 ? -8.125 34.938 -11.828 1 74.88 297 GLN B N 1
ATOM 5467 C CA . GLN B 1 297 ? -9.07 34.156 -11.039 1 74.88 297 GLN B CA 1
ATOM 5468 C C . GLN B 1 297 ? -8.508 33.844 -9.664 1 74.88 297 GLN B C 1
ATOM 5470 O O . GLN B 1 297 ? -9.234 33.844 -8.664 1 74.88 297 GLN B O 1
ATOM 5475 N N . ARG B 1 298 ? -7.238 33.625 -9.641 1 77.19 298 ARG B N 1
ATOM 5476 C CA . ARG B 1 298 ? -6.57 33.375 -8.375 1 77.19 298 ARG B CA 1
ATOM 5477 C C . ARG B 1 298 ? -6.59 34.594 -7.465 1 77.19 298 ARG B C 1
ATOM 5479 O O . ARG B 1 298 ? -6.852 34.469 -6.266 1 77.19 298 ARG B O 1
ATOM 5486 N N . GLN B 1 299 ? -6.316 35.625 -8.102 1 81.12 299 GLN B N 1
ATOM 5487 C CA . GLN B 1 299 ? -6.309 36.875 -7.328 1 81.12 299 GLN B CA 1
ATOM 5488 C C . GLN B 1 299 ? -7.699 37.188 -6.785 1 81.12 299 GLN B C 1
ATOM 5490 O O . GLN B 1 299 ? -7.84 37.594 -5.633 1 81.12 299 GLN B O 1
ATOM 5495 N N . GLU B 1 300 ? -8.641 37 -7.625 1 76.44 300 GLU B N 1
ATOM 5496 C CA . GLU B 1 300 ? -10.016 37.25 -7.191 1 76.44 300 GLU B CA 1
ATOM 5497 C C . GLU B 1 300 ? -10.406 36.281 -6.059 1 76.44 300 GLU B C 1
ATOM 5499 O O . GLU B 1 300 ? -11.07 36.719 -5.102 1 76.44 300 GLU B O 1
ATOM 5504 N N . TRP B 1 301 ? -10 35.156 -6.227 1 77.62 301 TRP B N 1
ATOM 5505 C CA . TRP B 1 301 ? -10.297 34.188 -5.176 1 77.62 301 TRP B CA 1
ATOM 5506 C C . TRP B 1 301 ? -9.617 34.594 -3.869 1 77.62 301 TRP B C 1
ATOM 5508 O O . TRP B 1 301 ? -10.219 34.5 -2.797 1 77.62 301 TRP B O 1
ATOM 5518 N N . GLU B 1 302 ? -8.367 34.938 -3.98 1 82.44 302 GLU B N 1
ATOM 5519 C CA . GLU B 1 302 ? -7.625 35.312 -2.787 1 82.44 302 GLU B CA 1
ATOM 5520 C C . GLU B 1 302 ? -8.312 36.469 -2.059 1 82.44 302 GLU B C 1
ATOM 5522 O O . GLU B 1 302 ? -8.43 36.438 -0.831 1 82.44 302 GLU B O 1
ATOM 5527 N N . VAL B 1 303 ? -8.703 37.406 -2.826 1 80.44 303 VAL B N 1
ATOM 5528 C CA . VAL B 1 303 ? -9.391 38.562 -2.238 1 80.44 303 VAL B CA 1
ATOM 5529 C C . VAL B 1 303 ? -10.672 38.094 -1.552 1 80.44 303 VAL B C 1
ATOM 5531 O O . VAL B 1 303 ? -10.953 38.5 -0.417 1 80.44 303 VAL B O 1
ATOM 5534 N N . LYS B 1 304 ? -11.383 37.312 -2.23 1 77.25 304 LYS B N 1
ATOM 5535 C CA . LYS B 1 304 ? -12.625 36.812 -1.657 1 77.25 304 LYS B CA 1
ATOM 5536 C C . LYS B 1 304 ? -12.352 36 -0.4 1 77.25 304 LYS B C 1
ATOM 5538 O O . LYS B 1 304 ? -13.055 36.125 0.605 1 77.25 304 LYS B O 1
ATOM 5543 N N . ALA B 1 305 ? -11.336 35.156 -0.5 1 81.5 305 ALA B N 1
ATOM 5544 C CA . ALA B 1 305 ? -10.992 34.281 0.627 1 81.5 305 ALA B CA 1
ATOM 5545 C C . ALA B 1 305 ? -10.586 35.125 1.845 1 81.5 305 ALA B C 1
ATOM 5547 O O . ALA B 1 305 ? -10.938 34.781 2.977 1 81.5 305 ALA B O 1
ATOM 5548 N N . LEU B 1 306 ? -9.93 36.156 1.57 1 82.19 306 LEU B N 1
ATOM 5549 C CA . LEU B 1 306 ? -9.484 37 2.66 1 82.19 306 LEU B CA 1
ATOM 5550 C C . LEU B 1 306 ? -10.664 37.719 3.297 1 82.19 306 LEU B C 1
ATOM 5552 O O . LEU B 1 306 ? -10.719 37.875 4.52 1 82.19 306 LEU B O 1
ATOM 5556 N N . LEU B 1 307 ? -11.57 38.094 2.402 1 79.56 307 LEU B N 1
ATOM 5557 C CA . LEU B 1 307 ? -12.75 38.812 2.883 1 79.56 307 LEU B CA 1
ATOM 5558 C C . LEU B 1 307 ? -13.648 37.875 3.693 1 79.56 307 LEU B C 1
ATOM 5560 O O . LEU B 1 307 ? -14.328 38.312 4.621 1 79.56 307 LEU B O 1
ATOM 5564 N N . GLU B 1 308 ? -13.578 36.594 3.363 1 78.81 308 GLU B N 1
ATOM 5565 C CA . GLU B 1 308 ? -14.453 35.625 4.016 1 78.81 308 GLU B CA 1
ATOM 5566 C C . GLU B 1 308 ? -13.711 34.875 5.102 1 78.81 308 GLU B C 1
ATOM 5568 O O . GLU B 1 308 ? -14.219 33.875 5.633 1 78.81 308 GLU B O 1
ATOM 5573 N N . LYS B 1 309 ? -12.656 35.344 5.34 1 85.19 309 LYS B N 1
ATOM 5574 C CA . LYS B 1 309 ? -11.797 34.656 6.316 1 85.19 309 LYS B CA 1
ATOM 5575 C C . LYS B 1 309 ? -12.477 34.594 7.68 1 85.19 309 LYS B C 1
ATOM 5577 O O . LYS B 1 309 ? -13.047 35.562 8.156 1 85.19 309 LYS B O 1
ATOM 5582 N N . ILE B 1 310 ? -12.438 33.5 8.383 1 80.12 310 ILE B N 1
ATOM 5583 C CA . ILE B 1 310 ? -13.07 33.25 9.68 1 80.12 310 ILE B CA 1
ATOM 5584 C C . ILE B 1 310 ? -12.133 33.688 10.797 1 80.12 310 ILE B C 1
ATOM 5586 O O . ILE B 1 310 ? -10.961 33.312 10.82 1 80.12 310 ILE B O 1
ATOM 5590 N N . PRO B 1 311 ? -12.656 34.531 11.594 1 86 311 PRO B N 1
ATOM 5591 C CA . PRO B 1 311 ? -11.812 34.969 12.703 1 86 311 PRO B CA 1
ATOM 5592 C C . PRO B 1 311 ? -11.367 33.812 13.602 1 86 311 PRO B C 1
ATOM 5594 O O . PRO B 1 311 ? -12.125 32.844 13.797 1 86 311 PRO B O 1
ATOM 5597 N N . SER B 1 312 ? -10.148 33.875 14.109 1 88.62 312 SER B N 1
ATOM 5598 C CA . SER B 1 312 ? -9.547 32.812 14.922 1 88.62 312 SER B CA 1
ATOM 5599 C C . SER B 1 312 ? -10.367 32.562 16.188 1 88.62 312 SER B C 1
ATOM 5601 O O . SER B 1 312 ? -10.344 31.453 16.719 1 88.62 312 SER B O 1
ATOM 5603 N N . GLU B 1 313 ? -11.125 33.531 16.656 1 87.5 313 GLU B N 1
ATOM 5604 C CA . GLU B 1 313 ? -11.922 33.438 17.875 1 87.5 313 GLU B CA 1
ATOM 5605 C C . GLU B 1 313 ? -13.055 32.438 17.719 1 87.5 313 GLU B C 1
ATOM 5607 O O . GLU B 1 313 ? -13.617 31.953 18.703 1 87.5 313 GLU B O 1
ATOM 5612 N N . LEU B 1 314 ? -13.281 32.031 16.438 1 83.69 314 LEU B N 1
ATOM 5613 C CA . LEU B 1 314 ? -14.406 31.141 16.188 1 83.69 314 LEU B CA 1
ATOM 5614 C C . LEU B 1 314 ? -13.938 29.688 16.062 1 83.69 314 LEU B C 1
ATOM 5616 O O . LEU B 1 314 ? -14.742 28.797 15.781 1 83.69 314 LEU B O 1
ATOM 5620 N N . ILE B 1 315 ? -12.703 29.469 16.297 1 88.94 315 ILE B N 1
ATOM 5621 C CA . ILE B 1 315 ? -12.211 28.094 16.328 1 88.94 315 ILE B CA 1
ATOM 5622 C C . ILE B 1 315 ? -12.602 27.438 17.656 1 88.94 315 ILE B C 1
ATOM 5624 O O . ILE B 1 315 ? -12.023 27.75 18.703 1 88.94 315 ILE B O 1
ATOM 5628 N N . THR B 1 316 ? -13.609 26.594 17.609 1 86.12 316 THR B N 1
ATOM 5629 C CA . THR B 1 316 ? -14.141 25.938 18.797 1 86.12 316 THR B CA 1
ATOM 5630 C C . THR B 1 316 ? -14.547 24.5 18.484 1 86.12 316 THR B C 1
ATOM 5632 O O . THR B 1 316 ? -14.656 24.109 17.312 1 86.12 316 THR B O 1
ATOM 5635 N N . LEU B 1 317 ? -14.641 23.641 19.5 1 85.31 317 LEU B N 1
ATOM 5636 C CA . LEU B 1 317 ? -15.047 22.25 19.328 1 85.31 317 LEU B CA 1
ATOM 5637 C C . LEU B 1 317 ? -16.5 22.172 18.875 1 85.31 317 LEU B C 1
ATOM 5639 O O . LEU B 1 317 ? -16.891 21.203 18.203 1 85.31 317 LEU B O 1
ATOM 5643 N N . ASP B 1 318 ? -17.312 23.172 19.219 1 72.06 318 ASP B N 1
ATOM 5644 C CA . ASP B 1 318 ? -18.75 23.141 18.906 1 72.06 318 ASP B CA 1
ATOM 5645 C C . ASP B 1 318 ? -19.016 23.781 17.547 1 72.06 318 ASP B C 1
ATOM 5647 O O . ASP B 1 318 ? -18.891 25 17.375 1 72.06 318 ASP B O 1
ATOM 5651 N N . PRO B 1 319 ? -19.188 23.031 16.5 1 59.75 319 PRO B N 1
ATOM 5652 C CA . PRO B 1 319 ? -19.438 23.625 15.188 1 59.75 319 PRO B CA 1
ATOM 5653 C C . PRO B 1 319 ? -20.641 24.547 15.164 1 59.75 319 PRO B C 1
ATOM 5655 O O . PRO B 1 319 ? -20.781 25.375 14.258 1 59.75 319 PRO B O 1
ATOM 5658 N N . GLY B 1 320 ? -21.562 24.297 16.016 1 57.19 320 GLY B N 1
ATOM 5659 C CA . GLY B 1 320 ? -22.75 25.156 16.047 1 57.19 320 GLY B CA 1
ATOM 5660 C C . GLY B 1 320 ? -22.438 26.609 16.266 1 57.19 320 GLY B C 1
ATOM 5661 O O . GLY B 1 320 ? -23.25 27.484 15.977 1 57.19 320 GLY B O 1
ATOM 5662 N N . GLN B 1 321 ? -21.266 26.797 16.766 1 53.75 321 GLN B N 1
ATOM 5663 C CA . GLN B 1 321 ? -20.922 28.203 17.031 1 53.75 321 GLN B CA 1
ATOM 5664 C C . GLN B 1 321 ? -20.578 28.938 15.734 1 53.75 321 GLN B C 1
ATOM 5666 O O . GLN B 1 321 ? -20.797 30.141 15.625 1 53.75 321 GLN B O 1
ATOM 5671 N N . LEU B 1 322 ? -19.984 28.266 14.805 1 52.72 322 LEU B N 1
ATOM 5672 C CA . LEU B 1 322 ? -19.688 28.859 13.508 1 52.72 322 LEU B CA 1
ATOM 5673 C C . LEU B 1 322 ? -20.969 29.234 12.773 1 52.72 322 LEU B C 1
ATOM 5675 O O . LEU B 1 322 ? -21.016 30.234 12.062 1 52.72 322 LEU B O 1
ATOM 5679 N N . GLY B 1 323 ? -21.953 28.438 12.805 1 49.81 323 GLY B N 1
ATOM 5680 C CA . GLY B 1 323 ? -23.25 28.75 12.203 1 49.81 323 GLY B CA 1
ATOM 5681 C C . GLY B 1 323 ? -23.844 30.047 12.711 1 49.81 323 GLY B C 1
ATOM 5682 O O . GLY B 1 323 ? -24.547 30.75 11.977 1 49.81 323 GLY B O 1
ATOM 5683 N N . ARG B 1 324 ? -23.531 30.359 13.828 1 48.41 324 ARG B N 1
ATOM 5684 C CA . ARG B 1 324 ? -24.078 31.594 14.383 1 48.41 324 ARG B CA 1
ATOM 5685 C C . ARG B 1 324 ? -23.312 32.812 13.867 1 48.41 324 ARG B C 1
ATOM 5687 O O . ARG B 1 324 ? -23.875 33.906 13.734 1 48.41 324 ARG B O 1
ATOM 5694 N N . VAL B 1 325 ? -22.125 32.531 13.617 1 47.38 325 VAL B N 1
ATOM 5695 C CA . VAL B 1 325 ? -21.297 33.625 13.156 1 47.38 325 VAL B CA 1
ATOM 5696 C C . VAL B 1 325 ? -21.609 33.938 11.695 1 47.38 325 VAL B C 1
ATOM 5698 O O . VAL B 1 325 ? -21.516 35.094 11.258 1 47.38 325 VAL B O 1
ATOM 5701 N N . ASP B 1 326 ? -21.766 32.906 10.781 1 49.69 326 ASP B N 1
ATOM 5702 C CA . ASP B 1 326 ? -22.078 33.125 9.375 1 49.69 326 ASP B CA 1
ATOM 5703 C C . ASP B 1 326 ? -23.281 34.062 9.219 1 49.69 326 ASP B C 1
ATOM 5705 O O . ASP B 1 326 ? -23.297 34.906 8.336 1 49.69 326 ASP B O 1
ATOM 5709 N N . ALA B 1 327 ? -24.281 33.812 10.023 1 47.75 327 ALA B N 1
ATOM 5710 C CA . ALA B 1 327 ? -25.484 34.625 9.844 1 47.75 327 ALA B CA 1
ATOM 5711 C C . ALA B 1 327 ? -25.219 36.094 10.172 1 47.75 327 ALA B C 1
ATOM 5713 O O . ALA B 1 327 ? -25.641 36.969 9.445 1 47.75 327 ALA B O 1
ATOM 5714 N N . ILE B 1 328 ? -24.578 36.281 11.172 1 47 328 ILE B N 1
ATOM 5715 C CA . ILE B 1 328 ? -24.344 37.656 11.578 1 47 328 ILE B CA 1
ATOM 5716 C C . ILE B 1 328 ? -23.266 38.281 10.703 1 47 328 ILE B C 1
ATOM 5718 O O . ILE B 1 328 ? -23.422 39.406 10.203 1 47 328 ILE B O 1
ATOM 5722 N N . THR B 1 329 ? -22.172 37.5 10.414 1 50.06 329 THR B N 1
ATOM 5723 C CA . THR B 1 329 ? -21.062 38.031 9.641 1 50.06 329 THR B CA 1
ATOM 5724 C C . THR B 1 329 ? -21.406 38.062 8.156 1 50.06 329 THR B C 1
ATOM 5726 O O . THR B 1 329 ? -21 39 7.438 1 50.06 329 THR B O 1
ATOM 5729 N N . MET B 1 330 ? -22.156 37.156 7.676 1 49.19 330 MET B N 1
ATOM 5730 C CA . MET B 1 330 ? -22.641 37.25 6.305 1 49.19 330 MET B CA 1
ATOM 5731 C C . MET B 1 330 ? -23.531 38.438 6.117 1 49.19 330 MET B C 1
ATOM 5733 O O . MET B 1 330 ? -23.453 39.125 5.102 1 49.19 330 MET B O 1
ATOM 5737 N N . GLU B 1 331 ? -24.391 38.625 7.102 1 52.62 331 GLU B N 1
ATOM 5738 C CA . GLU B 1 331 ? -25.25 39.812 7.023 1 52.62 331 GLU B CA 1
ATOM 5739 C C . GLU B 1 331 ? -24.438 41.094 7.148 1 52.62 331 GLU B C 1
ATOM 5741 O O . GLU B 1 331 ? -24.672 42.062 6.406 1 52.62 331 GLU B O 1
ATOM 5746 N N . GLN B 1 332 ? -23.484 41.125 7.965 1 54.5 332 GLN B N 1
ATOM 5747 C CA . GLN B 1 332 ? -22.672 42.344 8.133 1 54.5 332 GLN B CA 1
ATOM 5748 C C . GLN B 1 332 ? -21.703 42.5 6.973 1 54.5 332 GLN B C 1
ATOM 5750 O O . GLN B 1 332 ? -21.531 43.625 6.461 1 54.5 332 GLN B O 1
ATOM 5755 N N . LYS B 1 333 ? -21.078 41.5 6.488 1 53.19 333 LYS B N 1
ATOM 5756 C CA . LYS B 1 333 ? -20.203 41.562 5.324 1 53.19 333 LYS B CA 1
ATOM 5757 C C . LYS B 1 333 ? -21 41.812 4.047 1 53.19 333 LYS B C 1
ATOM 5759 O O . LYS B 1 333 ? -20.547 42.562 3.182 1 53.19 333 LYS B O 1
ATOM 5764 N N . HIS B 1 334 ? -22.125 41.156 3.941 1 55.69 334 HIS B N 1
ATOM 5765 C CA . HIS B 1 334 ? -23.031 41.531 2.865 1 55.69 334 HIS B CA 1
ATOM 5766 C C . HIS B 1 334 ? -23.391 43 2.934 1 55.69 334 HIS B C 1
ATOM 5768 O O . HIS B 1 334 ? -23.359 43.688 1.919 1 55.69 334 HIS B O 1
ATOM 5774 N N . GLN B 1 335 ? -23.609 43.469 4.098 1 58.66 335 GLN B N 1
ATOM 5775 C CA . GLN B 1 335 ? -23.953 44.875 4.262 1 58.66 335 GLN B CA 1
ATOM 5776 C C . GLN B 1 335 ? -22.734 45.781 3.979 1 58.66 335 GLN B C 1
ATOM 5778 O O . GLN B 1 335 ? -22.859 46.812 3.316 1 58.66 335 GLN B O 1
ATOM 5783 N N . GLU B 1 336 ? -21.641 45.406 4.293 1 58.38 336 GLU B N 1
ATOM 5784 C CA . GLU B 1 336 ? -20.438 46.188 4.047 1 58.38 336 GLU B CA 1
ATOM 5785 C C . GLU B 1 336 ? -20.016 46.125 2.58 1 58.38 336 GLU B C 1
ATOM 5787 O O . GLU B 1 336 ? -19.578 47.125 2.004 1 58.38 336 GLU B O 1
ATOM 5792 N N . ARG B 1 337 ? -20.125 44.938 1.991 1 53.06 337 ARG B N 1
ATOM 5793 C CA . ARG B 1 337 ? -19.891 44.812 0.558 1 53.06 337 ARG B CA 1
ATOM 5794 C C . ARG B 1 337 ? -20.906 45.625 -0.246 1 53.06 337 ARG B C 1
ATOM 5796 O O . ARG B 1 337 ? -20.547 46.281 -1.223 1 53.06 337 ARG B O 1
ATOM 5803 N N . VAL B 1 338 ? -22.125 45.469 0.177 1 58.91 338 VAL B N 1
ATOM 5804 C CA . VAL B 1 338 ? -23.141 46.312 -0.459 1 58.91 338 VAL B CA 1
ATOM 5805 C C . VAL B 1 338 ? -22.812 47.781 -0.272 1 58.91 338 VAL B C 1
ATOM 5807 O O . VAL B 1 338 ? -22.953 48.562 -1.203 1 58.91 338 VAL B O 1
ATOM 5810 N N . GLU B 1 339 ? -22.312 48.125 0.853 1 60.38 339 GLU B N 1
ATOM 5811 C CA . GLU B 1 339 ? -21.953 49.5 1.117 1 60.38 339 GLU B CA 1
ATOM 5812 C C . GLU B 1 339 ? -20.703 49.906 0.336 1 60.38 339 GLU B C 1
ATOM 5814 O O . GLU B 1 339 ? -20.625 51.031 -0.195 1 60.38 339 GLU B O 1
ATOM 5819 N N . ARG B 1 340 ? -19.75 49.062 0.192 1 55.34 340 ARG B N 1
ATOM 5820 C CA . ARG B 1 340 ? -18.5 49.375 -0.517 1 55.34 340 ARG B CA 1
ATOM 5821 C C . ARG B 1 340 ? -18.719 49.344 -2.027 1 55.34 340 ARG B C 1
ATOM 5823 O O . ARG B 1 340 ? -18.172 50.188 -2.752 1 55.34 340 ARG B O 1
ATOM 5830 N N . LEU B 1 341 ? -19.438 48.281 -2.467 1 55.91 341 LEU B N 1
ATOM 5831 C CA . LEU B 1 341 ? -19.703 48.188 -3.896 1 55.91 341 LEU B CA 1
ATOM 5832 C C . LEU B 1 341 ? -20.812 49.156 -4.309 1 55.91 341 LEU B C 1
ATOM 5834 O O . LEU B 1 341 ? -20.938 49.5 -5.484 1 55.91 341 LEU B O 1
ATOM 5838 N N . GLY B 1 342 ? -21.406 49.719 -3.416 1 55.12 342 GLY B N 1
ATOM 5839 C CA . GLY B 1 342 ? -22.516 50.594 -3.691 1 55.12 342 GLY B CA 1
ATOM 5840 C C . GLY B 1 342 ? -23.734 49.875 -4.227 1 55.12 342 GLY B C 1
ATOM 5841 O O . GLY B 1 342 ? -24.766 50.5 -4.516 1 55.12 342 GLY B O 1
ATOM 5842 N N . PHE B 1 343 ? -23.562 48.562 -4.641 1 50.62 343 PHE B N 1
ATOM 5843 C CA . PHE B 1 343 ? -24.688 47.719 -5.09 1 50.62 343 PHE B CA 1
ATOM 5844 C C . PHE B 1 343 ? -24.625 46.344 -4.48 1 50.62 343 PHE B C 1
ATOM 5846 O O . PHE B 1 343 ? -23.562 45.906 -4.039 1 50.62 343 PHE B O 1
ATOM 5853 N N . ASP B 1 344 ? -25.734 45.688 -4.148 1 54.34 344 ASP B N 1
ATOM 5854 C CA . ASP B 1 344 ? -25.828 44.344 -3.619 1 54.34 344 ASP B CA 1
ATOM 5855 C C . ASP B 1 344 ? -25.516 43.312 -4.699 1 54.34 344 ASP B C 1
ATOM 5857 O O . ASP B 1 344 ? -26.312 43.125 -5.629 1 54.34 344 ASP B O 1
ATOM 5861 N N . PRO B 1 345 ? -24.391 42.844 -4.824 1 55.75 345 PRO B N 1
ATOM 5862 C CA . PRO B 1 345 ? -24.016 41.938 -5.91 1 55.75 345 PRO B CA 1
ATOM 5863 C C . PRO B 1 345 ? -24.844 40.656 -5.922 1 55.75 345 PRO B C 1
ATOM 5865 O O . PRO B 1 345 ? -24.859 39.938 -6.918 1 55.75 345 PRO B O 1
ATOM 5868 N N . GLN B 1 346 ? -25.391 40.281 -4.898 1 53.09 346 GLN B N 1
ATOM 5869 C CA . GLN B 1 346 ? -26.266 39.125 -4.789 1 53.09 346 GLN B CA 1
ATOM 5870 C C . GLN B 1 346 ? -27.719 39.5 -5.102 1 53.09 346 GLN B C 1
ATOM 5872 O O . GLN B 1 346 ? -28.609 38.625 -5.059 1 53.09 346 GLN B O 1
ATOM 5877 N N . ALA B 1 347 ? -27.922 40.719 -5.188 1 47.25 347 ALA B N 1
ATOM 5878 C CA . ALA B 1 347 ? -29.25 41.125 -5.637 1 47.25 347 ALA B CA 1
ATOM 5879 C C . ALA B 1 347 ? -29.531 40.594 -7.043 1 47.25 347 ALA B C 1
ATOM 5881 O O . ALA B 1 347 ? -28.734 40.812 -7.957 1 47.25 347 ALA B O 1
ATOM 5882 N N . LYS B 1 348 ? -30.266 39.562 -7.117 1 49.25 348 LYS B N 1
ATOM 5883 C CA . LYS B 1 348 ? -30.719 39.062 -8.422 1 49.25 348 LYS B CA 1
ATOM 5884 C C . LYS B 1 348 ? -31.047 40.25 -9.352 1 49.25 348 LYS B C 1
ATOM 5886 O O . LYS B 1 348 ? -31.797 41.156 -8.969 1 49.25 348 LYS B O 1
ATOM 5891 N N . PRO B 1 349 ? -30.156 40.531 -10.297 1 47.88 349 PRO B N 1
ATOM 5892 C CA . PRO B 1 349 ? -30.578 41.594 -11.211 1 47.88 349 PRO B CA 1
ATOM 5893 C C . PRO B 1 349 ? -32.062 41.469 -11.57 1 47.88 349 PRO B C 1
ATOM 5895 O O . PRO B 1 349 ? -32.594 40.375 -11.68 1 47.88 349 PRO B O 1
ATOM 5898 N N . ALA B 1 350 ? -32.812 42.531 -11.344 1 48.47 350 ALA B N 1
ATOM 5899 C CA . ALA B 1 350 ? -34.188 42.5 -11.805 1 48.47 350 ALA B CA 1
ATOM 5900 C C . ALA B 1 350 ? -34.281 42 -13.242 1 48.47 350 ALA B C 1
ATOM 5902 O O . ALA B 1 350 ? -33.438 42.344 -14.078 1 48.47 350 ALA B O 1
ATOM 5903 N N . PHE B 1 351 ? -34.906 40.812 -13.438 1 52.84 351 PHE B N 1
ATOM 5904 C CA . PHE B 1 351 ? -35.156 40.312 -14.789 1 52.84 351 PHE B CA 1
ATOM 5905 C C . PHE B 1 351 ? -35.375 41.469 -15.758 1 52.84 351 PHE B C 1
ATOM 5907 O O . PHE B 1 351 ? -36.281 42.281 -15.562 1 52.84 351 PHE B O 1
ATOM 5914 N N . GLN B 1 352 ? -34.344 41.719 -16.656 1 57.66 352 GLN B N 1
ATOM 5915 C CA . GLN B 1 352 ? -34.562 42.656 -17.781 1 57.66 352 GLN B CA 1
ATOM 5916 C C . GLN B 1 352 ? -34.906 41.875 -19.047 1 57.66 352 GLN B C 1
ATOM 5918 O O . GLN B 1 352 ? -34.062 41.125 -19.562 1 57.66 352 GLN B O 1
ATOM 5923 N N . PRO B 1 353 ? -36.094 41.781 -19.484 1 56.19 353 PRO B N 1
ATOM 5924 C CA . PRO B 1 353 ? -36.438 41.062 -20.703 1 56.19 353 PRO B CA 1
ATOM 5925 C C . PRO B 1 353 ? -35.656 41.5 -21.922 1 56.19 353 PRO B C 1
ATOM 5927 O O . PRO B 1 353 ? -35.406 42.719 -22.078 1 56.19 353 PRO B O 1
ATOM 5930 N N . ARG B 1 354 ? -34.906 40.656 -22.562 1 60.97 354 ARG B N 1
ATOM 5931 C CA . ARG B 1 354 ? -34.188 40.938 -23.812 1 60.97 354 ARG B CA 1
ATOM 5932 C C . ARG B 1 354 ? -35.125 41.469 -24.875 1 60.97 354 ARG B C 1
ATOM 5934 O O . ARG B 1 354 ? -36.219 40.938 -25.078 1 60.97 354 ARG B O 1
ATOM 5941 N N . ARG B 1 355 ? -34.656 42.5 -25.406 1 61.03 355 ARG B N 1
ATOM 5942 C CA . ARG B 1 355 ? -35.406 43.062 -26.516 1 61.03 355 ARG B CA 1
ATOM 5943 C C . ARG B 1 355 ? -35.25 42.188 -27.766 1 61.03 355 ARG B C 1
ATOM 5945 O O . ARG B 1 355 ? -34.156 41.875 -28.172 1 61.03 355 ARG B O 1
ATOM 5952 N N . LYS B 1 356 ? -36.156 41.438 -28.094 1 52.66 356 LYS B N 1
ATOM 5953 C CA . LYS B 1 356 ? -36.094 40.75 -29.391 1 52.66 356 LYS B CA 1
ATOM 5954 C C . LYS B 1 356 ? -35.906 41.75 -30.531 1 52.66 356 LYS B C 1
ATOM 5956 O O . LYS B 1 356 ? -36.625 42.75 -30.594 1 52.66 356 LYS B O 1
ATOM 5961 N N . LEU B 1 357 ? -34.719 41.625 -31.031 1 51.5 357 LEU B N 1
ATOM 5962 C CA . LEU B 1 357 ? -34.469 42.5 -32.156 1 51.5 357 LEU B CA 1
ATOM 5963 C C . LEU B 1 357 ? -35.625 42.406 -33.156 1 51.5 357 LEU B C 1
ATOM 5965 O O . LEU B 1 357 ? -36.031 43.438 -33.75 1 51.5 357 LEU B O 1
ATOM 5969 N N . LYS B 1 358 ? -35.656 41.062 -33.812 1 39.38 358 LYS B N 1
ATOM 5970 C CA . LYS B 1 358 ? -36.625 40.969 -34.906 1 39.38 358 LYS B CA 1
ATOM 5971 C C . LYS B 1 358 ? -38.062 40.812 -34.344 1 39.38 358 LYS B C 1
ATOM 5973 O O . LYS B 1 358 ? -38.281 40 -33.469 1 39.38 358 LYS B O 1
ATOM 5978 N N . GLY B 1 359 ? -39.125 41.688 -34.312 1 47.25 359 GLY B N 1
ATOM 5979 C CA . GLY B 1 359 ? -40.5 42.125 -34.312 1 47.25 359 GLY B CA 1
ATOM 5980 C C . GLY B 1 359 ? -40.938 42.719 -33 1 47.25 359 GLY B C 1
ATOM 5981 O O . GLY B 1 359 ? -40.469 43.781 -32.625 1 47.25 359 GLY B O 1
ATOM 5982 N N . ARG B 1 360 ? -42 42.188 -32.188 1 51.31 360 ARG B N 1
ATOM 5983 C CA . ARG B 1 360 ? -43.156 42.688 -31.453 1 51.31 360 ARG B CA 1
ATOM 5984 C C . ARG B 1 360 ? -42.812 42.875 -29.969 1 51.31 360 ARG B C 1
ATOM 5986 O O . ARG B 1 360 ? -43.562 42.406 -29.094 1 51.31 360 ARG B O 1
ATOM 5993 N N . SER B 1 361 ? -41.531 43.062 -29.547 1 51.62 361 SER B N 1
ATOM 5994 C CA . SER B 1 361 ? -41.5 43.188 -28.094 1 51.62 361 SER B CA 1
ATOM 5995 C C . SER B 1 361 ? -41.906 44.594 -27.656 1 51.62 361 SER B C 1
ATOM 5997 O O . SER B 1 361 ? -41.156 45.562 -27.875 1 51.62 361 SER B O 1
ATOM 5999 N N . SER B 1 362 ? -43.188 44.938 -27.797 1 60.16 362 SER B N 1
ATOM 6000 C CA . SER B 1 362 ? -43.688 46.25 -27.344 1 60.16 362 SER B CA 1
ATOM 6001 C C . SER B 1 362 ? -43.312 46.5 -25.891 1 60.16 362 SER B C 1
ATOM 6003 O O . SER B 1 362 ? -43.094 45.562 -25.125 1 60.16 362 SER B O 1
ATOM 6005 N N . ALA B 1 363 ? -43 47.688 -25.531 1 64.62 363 ALA B N 1
ATOM 6006 C CA . ALA B 1 363 ? -42.625 48.156 -24.188 1 64.62 363 ALA B CA 1
ATOM 6007 C C . ALA B 1 363 ? -43.562 47.531 -23.141 1 64.62 363 ALA B C 1
ATOM 6009 O O . ALA B 1 363 ? -43.125 47.188 -22.047 1 64.62 363 ALA B O 1
ATOM 6010 N N . GLY B 1 364 ? -44.844 47.312 -23.5 1 68.62 364 GLY B N 1
ATOM 6011 C CA . GLY B 1 364 ? -45.844 46.719 -22.625 1 68.62 364 GLY B CA 1
ATOM 6012 C C . GLY B 1 364 ? -45.594 45.25 -22.359 1 68.62 364 GLY B C 1
ATOM 6013 O O . GLY B 1 364 ? -45.781 44.781 -21.234 1 68.62 364 GLY B O 1
ATOM 6014 N N . SER B 1 365 ? -45.094 44.625 -23.312 1 69.38 365 SER B N 1
ATOM 6015 C CA . SER B 1 365 ? -44.844 43.188 -23.156 1 69.38 365 SER B CA 1
ATOM 6016 C C . SER B 1 365 ? -43.625 42.938 -22.297 1 69.38 365 SER B C 1
ATOM 6018 O O . SER B 1 365 ? -43.594 41.969 -21.516 1 69.38 365 SER B O 1
ATOM 6020 N N . LEU B 1 366 ? -42.781 43.719 -22.406 1 67.75 366 LEU B N 1
ATOM 6021 C CA . LEU B 1 366 ? -41.562 43.594 -21.594 1 67.75 366 LEU B CA 1
ATOM 6022 C C . LEU B 1 366 ? -41.875 43.844 -20.125 1 67.75 366 LEU B C 1
ATOM 6024 O O . LEU B 1 366 ? -41.375 43.125 -19.266 1 67.75 366 LEU B O 1
ATOM 6028 N N . LEU B 1 367 ? -42.656 44.844 -19.906 1 69.94 367 LEU B N 1
ATOM 6029 C CA . LEU B 1 367 ? -43.031 45.188 -18.531 1 69.94 367 LEU B CA 1
ATOM 6030 C C . LEU B 1 367 ? -43.875 44.062 -17.922 1 69.94 367 LEU B C 1
ATOM 6032 O O . LEU B 1 367 ? -43.719 43.75 -16.734 1 69.94 367 LEU B O 1
ATOM 6036 N N . ARG B 1 368 ? -44.688 43.344 -18.656 1 72.38 368 ARG B N 1
ATOM 6037 C CA . ARG B 1 368 ? -45.5 42.25 -18.172 1 72.38 368 ARG B CA 1
ATOM 6038 C C . ARG B 1 368 ? -44.625 41.031 -17.812 1 72.38 368 ARG B C 1
ATOM 6040 O O . ARG B 1 368 ? -44.875 40.375 -16.812 1 72.38 368 ARG B O 1
ATOM 6047 N N . ARG B 1 369 ? -43.688 40.938 -18.547 1 71.31 369 ARG B N 1
ATOM 6048 C CA . ARG B 1 369 ? -42.781 39.812 -18.297 1 71.31 369 ARG B CA 1
ATOM 6049 C C . ARG B 1 369 ? -41.938 40.062 -17.047 1 71.31 369 ARG B C 1
ATOM 6051 O O . ARG B 1 369 ? -41.719 39.156 -16.25 1 71.31 369 ARG B O 1
ATOM 6058 N N . LYS B 1 370 ? -41.531 41.25 -17.031 1 69.56 370 LYS B N 1
ATOM 6059 C CA . LYS B 1 370 ? -40.781 41.625 -15.844 1 69.56 370 LYS B CA 1
ATOM 6060 C C . LYS B 1 370 ? -41.625 41.469 -14.586 1 69.56 370 LYS B C 1
ATOM 6062 O O . LYS B 1 370 ? -41.156 40.969 -13.57 1 69.56 370 LYS B O 1
ATOM 6067 N N . LYS B 1 371 ? -42.875 41.875 -14.672 1 70.81 371 LYS B N 1
ATOM 6068 C CA . LYS B 1 371 ? -43.781 41.781 -13.547 1 70.81 371 LYS B CA 1
ATOM 6069 C C . LYS B 1 371 ? -44.125 40.312 -13.242 1 70.81 371 LYS B C 1
ATOM 6071 O O . LYS B 1 371 ? -44.281 39.938 -12.078 1 70.81 371 LYS B O 1
ATOM 6076 N N . LYS B 1 372 ? -44.281 39.562 -14.211 1 70.38 372 LYS B N 1
ATOM 6077 C CA . LYS B 1 372 ? -44.594 38.156 -14.016 1 70.38 372 LYS B CA 1
ATOM 6078 C C . LYS B 1 372 ? -43.469 37.406 -13.297 1 70.38 372 LYS B C 1
ATOM 6080 O O . LYS B 1 372 ? -43.719 36.625 -12.383 1 70.38 372 LYS B O 1
ATOM 6085 N N . VAL B 1 373 ? -42.344 37.781 -13.742 1 71.19 373 VAL B N 1
ATOM 6086 C CA . VAL B 1 373 ? -41.188 37.125 -13.133 1 71.19 373 VAL B CA 1
ATOM 6087 C C . VAL B 1 373 ? -41.031 37.594 -11.688 1 71.19 373 VAL B C 1
ATOM 6089 O O . VAL B 1 373 ? -40.75 36.781 -10.789 1 71.19 373 VAL B O 1
ATOM 6092 N N . ALA B 1 374 ? -41.188 38.875 -11.562 1 70.19 374 ALA B N 1
ATOM 6093 C CA . ALA B 1 374 ? -41.125 39.438 -10.211 1 70.19 374 ALA B CA 1
ATOM 6094 C C . ALA B 1 374 ? -42.219 38.844 -9.328 1 70.19 374 ALA B C 1
ATOM 6096 O O . ALA B 1 374 ? -41.969 38.5 -8.164 1 70.19 374 ALA B O 1
ATOM 6097 N N . ASN B 1 375 ? -43.406 38.656 -9.883 1 68.94 375 ASN B N 1
ATOM 6098 C CA . ASN B 1 375 ? -44.531 38.031 -9.164 1 68.94 375 ASN B CA 1
ATOM 6099 C C . ASN B 1 375 ? -44.25 36.562 -8.875 1 68.94 375 ASN B C 1
ATOM 6101 O O . ASN B 1 375 ? -44.594 36.062 -7.801 1 68.94 375 ASN B O 1
ATOM 6105 N N . GLU B 1 376 ? -43.688 35.969 -9.734 1 68.94 376 GLU B N 1
ATOM 6106 C CA . GLU B 1 376 ? -43.406 34.562 -9.539 1 68.94 376 GLU B CA 1
ATOM 6107 C C . GLU B 1 376 ? -42.312 34.375 -8.492 1 68.94 376 GLU B C 1
ATOM 6109 O O . GLU B 1 376 ? -42.375 33.438 -7.684 1 68.94 376 GLU B O 1
ATOM 6114 N N . GLU B 1 377 ? -41.438 35.25 -8.539 1 69.5 377 GLU B N 1
ATOM 6115 C CA . GLU B 1 377 ? -40.375 35.188 -7.516 1 69.5 377 GLU B CA 1
ATOM 6116 C C . GLU B 1 377 ? -40.969 35.5 -6.133 1 69.5 377 GLU B C 1
ATOM 6118 O O . GLU B 1 377 ? -40.594 34.844 -5.152 1 69.5 377 GLU B O 1
ATOM 6123 N N . GLN B 1 378 ? -41.844 36.438 -6.07 1 68.56 378 GLN B N 1
ATOM 6124 C CA . GLN B 1 378 ? -42.531 36.75 -4.824 1 68.56 378 GLN B CA 1
ATOM 6125 C C . GLN B 1 378 ? -43.406 35.562 -4.375 1 68.56 378 GLN B C 1
ATOM 6127 O O . GLN B 1 378 ? -43.438 35.25 -3.189 1 68.56 378 GLN B O 1
ATOM 6132 N N . ARG B 1 379 ? -44.031 34.938 -5.277 1 67.19 379 ARG B N 1
ATOM 6133 C CA . ARG B 1 379 ? -44.844 33.781 -4.941 1 67.19 379 ARG B CA 1
ATOM 6134 C C . ARG B 1 379 ? -44 32.594 -4.461 1 67.19 379 ARG B C 1
ATOM 6136 O O . ARG B 1 379 ? -44.344 31.906 -3.51 1 67.19 379 ARG B O 1
ATOM 6143 N N . THR B 1 380 ? -42.969 32.469 -5.031 1 68.06 380 THR B N 1
ATOM 6144 C CA . THR B 1 380 ? -42.062 31.359 -4.633 1 68.06 380 THR B CA 1
ATOM 6145 C C . THR B 1 380 ? -41.469 31.641 -3.262 1 68.06 380 THR B C 1
ATOM 6147 O O . THR B 1 380 ? -41.312 30.719 -2.449 1 68.06 380 THR B O 1
ATOM 6150 N N . LYS B 1 381 ? -41.188 32.812 -3.016 1 64.25 381 LYS B N 1
ATOM 6151 C CA . LYS B 1 381 ? -40.688 33.219 -1.694 1 64.25 381 LYS B CA 1
ATOM 6152 C C . LYS B 1 381 ? -41.781 33.031 -0.635 1 64.25 381 LYS B C 1
ATOM 6154 O O . LYS B 1 381 ? -41.5 32.531 0.463 1 64.25 381 LYS B O 1
ATOM 6159 N N . ILE B 1 382 ? -42.938 33.344 -0.938 1 66.88 382 ILE B N 1
ATOM 6160 C CA . ILE B 1 382 ? -44.062 33.156 -0.039 1 66.88 382 ILE B CA 1
ATOM 6161 C C . ILE B 1 382 ? -44.344 31.672 0.153 1 66.88 382 ILE B C 1
ATOM 6163 O O . ILE B 1 382 ? -44.562 31.219 1.273 1 66.88 382 ILE B O 1
ATOM 6167 N N . ARG B 1 383 ? -44.25 30.922 -0.878 1 62.88 383 ARG B N 1
ATOM 6168 C CA . ARG B 1 383 ? -44.469 29.484 -0.752 1 62.88 383 ARG B CA 1
ATOM 6169 C C . ARG B 1 383 ? -43.375 28.828 0.085 1 62.88 383 ARG B C 1
ATOM 6171 O O . ARG B 1 383 ? -43.656 27.984 0.938 1 62.88 383 ARG B O 1
ATOM 6178 N N . LYS B 1 384 ? -42.281 29.203 -0.126 1 63.34 384 LYS B N 1
ATOM 6179 C CA . LYS B 1 384 ? -41.188 28.656 0.679 1 63.34 384 LYS B CA 1
ATOM 6180 C C . LYS B 1 384 ? -41.281 29.094 2.133 1 63.34 384 LYS B C 1
ATOM 6182 O O . LYS B 1 384 ? -41.062 28.312 3.051 1 63.34 384 LYS B O 1
ATOM 6187 N N . SER B 1 385 ? -41.625 30.297 2.34 1 60.5 385 SER B N 1
ATOM 6188 C CA . SER B 1 385 ? -41.875 30.781 3.697 1 60.5 385 SER B CA 1
ATOM 6189 C C . SER B 1 385 ? -43.062 30.062 4.32 1 60.5 385 SER B C 1
ATOM 6191 O O . SER B 1 385 ? -43.031 29.719 5.504 1 60.5 385 SER B O 1
ATOM 6193 N N . LEU B 1 386 ? -44.094 29.828 3.629 1 62.16 386 LEU B N 1
ATOM 6194 C CA . LEU B 1 386 ? -45.25 29.094 4.121 1 62.16 386 LEU B CA 1
ATOM 6195 C C . LEU B 1 386 ? -44.906 27.625 4.344 1 62.16 386 LEU B C 1
ATOM 6197 O O . LEU B 1 386 ? -45.344 27.016 5.324 1 62.16 386 LEU B O 1
ATOM 6201 N N . GLU B 1 387 ? -44.219 27.047 3.504 1 58.72 387 GLU B N 1
ATOM 6202 C CA . GLU B 1 387 ? -43.781 25.672 3.703 1 58.72 387 GLU B CA 1
ATOM 6203 C C . GLU B 1 387 ? -42.844 25.547 4.887 1 58.72 387 GLU B C 1
ATOM 6205 O O . GLU B 1 387 ? -42.875 24.562 5.629 1 58.72 387 GLU B O 1
ATOM 6210 N N . GLN B 1 388 ? -42 26.516 5.074 1 52.62 388 GLN B N 1
ATOM 6211 C CA . GLN B 1 388 ? -41.188 26.547 6.273 1 52.62 388 GLN B CA 1
ATOM 6212 C C . GLN B 1 388 ? -42.031 26.766 7.523 1 52.62 388 GLN B C 1
ATOM 6214 O O . GLN B 1 388 ? -41.719 26.266 8.594 1 52.62 388 GLN B O 1
ATOM 6219 N N . GLN B 1 389 ? -43 27.625 7.445 1 49.47 389 GLN B N 1
ATOM 6220 C CA . GLN B 1 389 ? -43.906 27.812 8.578 1 49.47 389 GLN B CA 1
ATOM 6221 C C . GLN B 1 389 ? -44.812 26.609 8.758 1 49.47 389 GLN B C 1
ATOM 6223 O O . GLN B 1 389 ? -45.25 26.328 9.875 1 49.47 389 GLN B O 1
ATOM 6228 N N . GLN B 1 390 ? -45.25 25.969 7.699 1 43.72 390 GLN B N 1
ATOM 6229 C CA . GLN B 1 390 ? -46.125 24.812 7.859 1 43.72 390 GLN B CA 1
ATOM 6230 C C . GLN B 1 390 ? -45.312 23.562 8.156 1 43.72 390 GLN B C 1
ATOM 6232 O O . GLN B 1 390 ? -45.844 22.453 8.203 1 43.72 390 GLN B O 1
ATOM 6237 N N . ALA B 1 391 ? -43.969 23.641 8.078 1 40.03 391 ALA B N 1
ATOM 6238 C CA . ALA B 1 391 ? -43.375 22.438 8.664 1 40.03 391 ALA B CA 1
ATOM 6239 C C . ALA B 1 391 ? -43.812 22.25 10.109 1 40.03 391 ALA B C 1
ATOM 6241 O O . ALA B 1 391 ? -43.531 23.094 10.969 1 40.03 391 ALA B O 1
ATOM 6242 N N . PRO B 1 392 ? -44.906 21.609 10.305 1 37.19 392 PRO B N 1
ATOM 6243 C CA . PRO B 1 392 ? -45.406 21.344 11.656 1 37.19 392 PRO B CA 1
ATOM 6244 C C . PRO B 1 392 ? -44.281 20.953 12.625 1 37.19 392 PRO B C 1
ATOM 6246 O O . PRO B 1 392 ? -43.281 20.359 12.211 1 37.19 392 PRO B O 1
ATOM 6249 N N . GLU B 1 393 ? -43.969 21.766 13.641 1 35.97 393 GLU B N 1
ATOM 6250 C CA . GLU B 1 393 ? -43.5 21.219 14.906 1 35.97 393 GLU B CA 1
ATOM 6251 C C . GLU B 1 393 ? -44.094 19.844 15.195 1 35.97 393 GLU B C 1
ATOM 6253 O O . GLU B 1 393 ? -45.094 19.75 15.93 1 35.97 393 GLU B O 1
ATOM 6258 N N . ARG B 1 394 ? -44.438 19.094 14.172 1 34.03 394 ARG B N 1
ATOM 6259 C CA . ARG B 1 394 ? -45 17.781 14.516 1 34.03 394 ARG B CA 1
ATOM 6260 C C . ARG B 1 394 ? -44 16.938 15.273 1 34.03 394 ARG B C 1
ATOM 6262 O O . ARG B 1 394 ? -43.094 16.359 14.672 1 34.03 394 ARG B O 1
ATOM 6269 N N . GLU B 1 395 ? -43.469 17.578 16.406 1 32.25 395 GLU B N 1
ATOM 6270 C CA . GLU B 1 395 ? -43 16.609 17.391 1 32.25 395 GLU B CA 1
ATOM 6271 C C . GLU B 1 395 ? -43.969 15.43 17.531 1 32.25 395 GLU B C 1
ATOM 6273 O O . GLU B 1 395 ? -45.156 15.633 17.828 1 32.25 395 GLU B O 1
ATOM 6278 N N . PRO B 1 396 ? -43.875 14.477 16.703 1 29.2 396 PRO B N 1
ATOM 6279 C CA . PRO B 1 396 ? -44.844 13.406 17.031 1 29.2 396 PRO B CA 1
ATOM 6280 C C . PRO B 1 396 ? -44.906 13.117 18.516 1 29.2 396 PRO B C 1
ATOM 6282 O O . PRO B 1 396 ? -43.906 12.766 19.125 1 29.2 396 PRO B O 1
ATOM 6285 N N . LYS B 1 397 ? -45.594 14.023 19.266 1 29.3 397 LYS B N 1
ATOM 6286 C CA . LYS B 1 397 ? -45.969 13.578 20.609 1 29.3 397 LYS B CA 1
ATOM 6287 C C . LYS B 1 397 ? -46.312 12.086 20.609 1 29.3 397 LYS B C 1
ATOM 6289 O O . LYS B 1 397 ? -47.125 11.633 19.797 1 29.3 397 LYS B O 1
ATOM 6294 N N . ALA B 1 398 ? -45.344 11.328 21.109 1 29.84 398 ALA B N 1
ATOM 6295 C CA . ALA B 1 398 ? -45.562 9.914 21.438 1 29.84 398 ALA B CA 1
ATOM 6296 C C . ALA B 1 398 ? -46.969 9.648 21.906 1 29.84 398 ALA B C 1
ATOM 6298 O O . ALA B 1 398 ? -47.562 10.477 22.594 1 29.84 398 ALA B O 1
ATOM 6299 N N . ALA B 1 399 ? -47.719 8.922 21.172 1 30.95 399 ALA B N 1
ATOM 6300 C CA . ALA B 1 399 ? -49.031 8.391 21.531 1 30.95 399 ALA B CA 1
ATOM 6301 C C . ALA B 1 399 ? -49.094 8.133 23.031 1 30.95 399 ALA B C 1
ATOM 6303 O O . ALA B 1 399 ? -48.156 7.652 23.641 1 30.95 399 ALA B O 1
ATOM 6304 N N . PRO B 1 400 ? -49.875 8.844 23.781 1 29.39 400 PRO B N 1
ATOM 6305 C CA . PRO B 1 400 ? -50 8.594 25.219 1 29.39 400 PRO B CA 1
ATOM 6306 C C . PRO B 1 400 ? -49.938 7.113 25.578 1 29.39 400 PRO B C 1
ATOM 6308 O O . PRO B 1 400 ? -50.188 6.258 24.703 1 29.39 400 PRO B O 1
ATOM 6311 N N . ARG B 1 401 ? -49.219 6.715 26.609 1 29.97 401 ARG B N 1
ATOM 6312 C CA . ARG B 1 401 ? -49.312 5.438 27.312 1 29.97 401 ARG B CA 1
ATOM 6313 C C . ARG B 1 401 ? -50.75 4.938 27.328 1 29.97 401 ARG B C 1
ATOM 6315 O O . ARG B 1 401 ? -51.656 5.645 27.797 1 29.97 401 ARG B O 1
ATOM 6322 N N . ALA B 1 402 ? -51.125 4.238 26.219 1 30.08 402 ALA B N 1
ATOM 6323 C CA . ALA B 1 402 ? -52.375 3.492 26.359 1 30.08 402 ALA B CA 1
ATOM 6324 C C . ALA B 1 402 ? -52.531 2.945 27.781 1 30.08 402 ALA B C 1
ATOM 6326 O O . ALA B 1 402 ? -51.656 2.229 28.281 1 30.08 402 ALA B O 1
ATOM 6327 N N . GLN B 1 403 ? -52.969 3.77 28.672 1 27.34 403 GLN B N 1
ATOM 6328 C CA . GLN B 1 403 ? -53.438 3.273 29.953 1 27.34 403 GLN B CA 1
ATOM 6329 C C . GLN B 1 403 ? -54.219 1.973 29.812 1 27.34 403 GLN B C 1
ATOM 6331 O O . GLN B 1 403 ? -55.156 1.905 29.031 1 27.34 403 GLN B O 1
ATOM 6336 N N . ARG B 1 404 ? -53.406 0.787 29.781 1 32.34 404 ARG B N 1
ATOM 6337 C CA . ARG B 1 404 ? -54.156 -0.446 29.984 1 32.34 404 ARG B CA 1
ATOM 6338 C C . ARG B 1 404 ? -55.312 -0.232 30.953 1 32.34 404 ARG B C 1
ATOM 6340 O O . ARG B 1 404 ? -55.188 0.531 31.922 1 32.34 404 ARG B O 1
ATOM 6347 N N . PRO B 1 405 ? -56.562 -0.398 30.422 1 29.27 405 PRO B N 1
ATOM 6348 C CA . PRO B 1 405 ? -57.719 -0.302 31.328 1 29.27 405 PRO B CA 1
ATOM 6349 C C . PRO B 1 405 ? -57.469 -1.007 32.656 1 29.27 405 PRO B C 1
ATOM 6351 O O . PRO B 1 405 ? -56.625 -1.911 32.75 1 29.27 405 PRO B O 1
ATOM 6354 N N . ALA B 1 406 ? -57.594 -0.408 33.844 1 28.34 406 ALA B N 1
ATOM 6355 C CA . ALA B 1 406 ? -57.625 -0.899 35.219 1 28.34 406 ALA B CA 1
ATOM 6356 C C . ALA B 1 406 ? -58.344 -2.234 35.281 1 28.34 406 ALA B C 1
ATOM 6358 O O . ALA B 1 406 ? -58.281 -2.936 36.312 1 28.34 406 ALA B O 1
ATOM 6359 N N . LEU B 1 407 ? -59.25 -2.596 34.25 1 26.78 407 LEU B N 1
ATOM 6360 C CA . LEU B 1 407 ? -60.188 -3.623 34.688 1 26.78 407 LEU B CA 1
ATOM 6361 C C . LEU B 1 407 ? -59.531 -4.984 34.781 1 26.78 407 LEU B C 1
ATOM 6363 O O . LEU B 1 407 ? -60.094 -5.938 35.281 1 26.78 407 LEU B O 1
ATOM 6367 N N . ASP B 1 408 ? -58.406 -5.242 33.875 1 28.17 408 ASP B N 1
ATOM 6368 C CA . ASP B 1 408 ? -58.25 -6.691 33.969 1 28.17 408 ASP B CA 1
ATOM 6369 C C . ASP B 1 408 ? -57.625 -7.105 35.312 1 28.17 408 ASP B C 1
ATOM 6371 O O . ASP B 1 408 ? -56.5 -7.598 35.344 1 28.17 408 ASP B O 1
ATOM 6375 N N . ARG B 1 409 ? -57.688 -6.242 36.312 1 26.86 409 ARG B N 1
ATOM 6376 C CA . ARG B 1 409 ? -57.438 -6.586 37.688 1 26.86 409 ARG B CA 1
ATOM 6377 C C . ARG B 1 409 ? -58.125 -7.887 38.062 1 26.86 409 ARG B C 1
ATOM 6379 O O . ARG B 1 409 ? -57.719 -8.562 39.031 1 26.86 409 ARG B O 1
ATOM 6386 N N . PHE B 1 410 ? -59.438 -8.055 37.719 1 23.59 410 PHE B N 1
ATOM 6387 C CA . PHE B 1 410 ? -60.344 -8.953 38.406 1 23.59 410 PHE B CA 1
ATOM 6388 C C . PHE B 1 410 ? -60.156 -10.391 37.969 1 23.59 410 PHE B C 1
ATOM 6390 O O . PHE B 1 410 ? -60.906 -11.281 38.344 1 23.59 410 PHE B O 1
ATOM 6397 N N . LYS B 1 411 ? -59.594 -10.617 36.656 1 22.92 411 LYS B N 1
ATOM 6398 C CA . LYS B 1 411 ? -59.875 -12.031 36.438 1 22.92 411 LYS B CA 1
ATOM 6399 C C . LYS B 1 411 ? -59.031 -12.922 37.312 1 22.92 411 LYS B C 1
ATOM 6401 O O . LYS B 1 411 ? -57.812 -12.883 37.25 1 22.92 411 LYS B O 1
ATOM 6406 N N . LYS B 1 412 ? -59.688 -13.219 38.438 1 24.06 412 LYS B N 1
ATOM 6407 C CA . LYS B 1 412 ? -59.594 -14.398 39.312 1 24.06 412 LYS B CA 1
ATOM 6408 C C . LYS B 1 412 ? -59.469 -15.672 38.469 1 24.06 412 LYS B C 1
ATOM 6410 O O . LYS B 1 412 ? -60.156 -15.812 37.438 1 24.06 412 LYS B O 1
#

Sequence (824 aa):
MSLPGPWLGGSPAAPLIPPISPHRHLLLGGQRGHVAALDWQTKSLLCEINVMETVTDITWLHTETMFAVAQRRWLYVYDNQGVELNCLKRFNGVLRMEFLPYHFLLATASETGFLQYLDISVGKEVATICTRGGRLGVMGQNPANAIVHLGHSNGTVTLWSPNVKEPLVRMLCHQGGVRAVAVDSSGTYMATSGLDRKLRVYDLRAYQPLQSLVLPVGAGHLSFSQRGLLAAACGDVVQGVDHLMITCSFPLGLRFCPFEDVLGVGHGSGFTSLLVPGAGQANFDALENNPFRSQKQRQEWEVKALLEKIPSELITLDPGQLGRVDAITMEQKHQERVERLGFDPQAKPAFQPRRKLKGRSSAGSLLRRKKKVANEEQRTKIRKSLEQQQAPEREPKAAPRAQRPALDRFKKMSLPGPWLGGSPAAPLIPPISPHRHLLLGGQRGHVAALDWQTKSLLCEINVMETVTDITWLHTETMFAVAQRRWLYVYDNQGVELNCLKRFNGVLRMEFLPYHFLLATASETGFLQYLDISVGKEVATICTRGGRLGVMGQNPANAIVHLGHSNGTVTLWSPNVKEPLVRMLCHQGGVRAVAVDSSGTYMATSGLDRKLRVYDLRAYQPLQSLVLPVGAGHLSFSQRGLLAAACGDVVQGVDHLMITCSFPLGLRFCPFEDVLGVGHGSGFTSLLVPGAGQANFDALENNPFRSQKQRQEWEVKALLEKIPSELITLDPGQLGRVDAITMEQKHQERVERLGFDPQAKPAFQPRRKLKGRSSAGSLLRRKKKVANEEQRTKIRKSLEQQQAPEREPKAAPRAQRPALDRFKK

Solvent-accessible surface area (backbone atoms only — not comparable to full-atom values): 42632 Å² total; per-residue (Å²): 102,62,54,75,48,86,63,43,70,66,83,54,40,28,22,41,39,31,61,38,46,75,49,56,32,40,45,40,30,19,38,76,10,42,34,36,34,27,32,61,81,77,63,40,74,53,25,73,45,70,72,77,37,40,38,58,32,53,40,58,53,93,43,88,53,31,33,38,39,22,26,64,59,34,28,33,31,27,36,45,70,62,47,78,74,45,77,42,71,90,44,45,38,34,41,36,75,48,65,33,74,60,49,41,29,39,36,36,24,10,55,85,14,36,42,36,32,30,30,65,87,77,69,41,75,75,32,78,33,70,66,81,58,45,53,29,79,20,64,31,50,26,70,62,44,62,35,35,37,35,31,21,65,75,6,32,38,36,32,39,43,75,79,49,79,60,66,78,42,78,41,83,76,35,89,26,27,36,39,20,40,26,38,23,64,77,39,46,41,34,40,38,17,9,66,70,14,36,39,35,32,27,36,60,89,73,71,40,78,73,45,77,40,57,43,74,41,33,26,59,32,43,25,44,17,67,61,62,36,43,36,35,27,20,51,33,74,88,73,67,45,7,34,38,34,34,49,34,67,48,54,49,18,48,28,41,33,65,53,30,35,35,33,39,35,11,18,31,60,33,44,33,52,24,35,38,63,72,23,24,47,72,75,65,62,54,83,86,50,40,69,77,58,48,72,64,55,46,51,52,44,50,53,49,49,61,74,64,42,43,61,67,84,60,42,45,93,57,64,71,57,48,61,56,44,48,56,53,46,47,50,49,48,50,48,48,46,22,61,71,66,69,47,56,85,80,53,72,72,74,73,70,69,78,74,51,79,89,70,86,65,46,76,67,54,42,52,49,49,33,48,49,50,52,49,48,51,50,47,50,50,48,47,51,49,45,51,61,65,60,50,64,85,64,62,74,69,70,75,70,80,74,70,72,72,76,67,84,66,61,87,120,102,64,53,74,50,85,64,44,70,67,83,54,39,28,22,41,39,31,64,36,46,74,48,56,33,39,42,40,32,19,37,76,11,41,35,35,34,28,32,62,81,76,63,40,75,52,25,74,45,69,72,77,36,41,39,58,32,54,40,57,54,92,43,87,53,30,33,38,39,22,27,62,58,34,30,34,32,28,36,44,71,62,48,78,74,45,76,41,70,88,45,46,38,35,39,35,72,48,65,35,73,60,50,41,28,38,36,36,25,10,55,86,14,38,41,34,33,32,30,66,88,78,68,41,75,76,32,79,33,69,66,80,57,44,53,28,80,20,62,31,51,26,70,63,44,63,36,36,37,36,31,21,65,75,6,32,39,36,30,39,43,76,78,49,80,60,66,80,43,79,42,83,76,37,90,25,27,36,38,22,39,27,38,24,64,78,37,47,40,34,39,38,17,10,66,70,13,36,38,35,32,27,34,60,89,74,70,40,79,74,46,78,42,56,43,74,40,34,24,59,31,43,26,45,18,68,61,62,35,43,37,35,28,20,53,34,77,87,73,66,44,8,33,38,34,34,48,35,76,43,53,48,18,48,27,40,32,64,53,32,36,35,34,40,35,12,14,32,63,31,42,32,52,24,36,38,63,71,24,24,48,72,76,65,61,54,82,86,50,41,69,77,58,48,71,65,54,46,51,54,45,50,52,49,49,61,73,63,42,43,62,68,84,61,41,46,92,57,63,71,57,47,60,57,44,49,57,54,48,47,52,50,48,49,48,48,46,22,62,72,66,69,47,56,84,80,52,71,72,73,72,71,67,76,75,52,80,90,73,85,66,46,75,67,53,40,53,49,49,34,47,48,50,53,48,48,51,51,48,50,51,49,47,50,50,47,51,62,64,60,50,66,85,64,64,76,70,71,74,71,78,75,68,72,71,77,65,81,70,64,80,123

pLDDT: mean 72.88, std 21.83, range [22.2, 98.69]

Radius of gyration: 35.59 Å; Cα contacts (8 Å, |Δi|>4): 1915; chains: 2; bounding box: 131×90×98 Å

Foldseek 3Di:
DDPPDPCPDPDNQDWAWEDDPVQQKTWTDGQQQWIWIARNVVRGTQEIDGPRFGWQHKYDFQDSQKIWTQGQFWIWMAGSHGHTDDTGRVHTQWRDWDYQNVQCWIWTFHQAQWIWIARNVVGDTDAIERAVQHGFNEWEAQNQPRWIWTWGQCQKIFTDDRPDRYTPDIDRHDNGTWQYKYAANNSQKIWTWGQVQKIWIAGPVVRDTDDIDGHPGTFNYWDADNVGKIWTWGQDPPVRDIDIDIDDAAFPDWDDDEQAQWIWTAGPVGIDIDRHPPPYNVPCPCQPCPVPDDPVSVVVVVVVCVLVPDDPVQDDPDVVSVVVCCVVSVVVSQVVCCVVVVHRPPPPPQDQDDDDPPDDCPPVNRVVVSVVVVVVVVVVVVVVVVCVVPPPPCPVPDDPPPPPDPPVPDPD/DDPPDPCPDDDNQDWAWEDDPVQQKTWTDGQQQWIWIARNVVRGTQEIDGPRFGWQHKYDFQDSQKIWTQGQFWIWMAGSNGHTDDTGRVHTQWRDWDYQNVQCWIWTFHQAQWIWIARNVVGDTDAIERAVQHGFNEWEAQNQPRWIWTWGQCQKIFTDDRVDRYTPDIDRHDNGTWQYKYAANNSQKIWTWGQVQKIWIAGPVVRDTDDIDGHPGTFNYWDADNVGKIWTWGQDPPVRDIDIDIDDAAFPDWDDDEQAQWIWTAHPVGIDIDRHPPPYNVPPPPQPCPVPDDPVSVVVVVVVCVLVPDDPVQPDPDVVSVVVCCVVSVVVSQVVCCVVVVHRPPPPPQDQDDDPPPDDCPPVNRVVVSVVVVVVVVVVVVVVVVVVVPPPPCPVPDDPPPPPPPPVPPPD

InterPro domains:
  IPR001680 WD40 repeat [PF00400] (169-203)
  IPR001680 WD40 repeat [PS50082] (171-212)
  IPR001680 WD40 repeat [SM00320] (42-79)
  IPR001680 WD40 repeat [SM00320] (84-119)
  IPR001680 WD40 repeat [SM00320] (164-203)
  IPR012952 BING4, C-terminal domain [PF08149] (254-318)
  IPR012952 BING4, C-terminal domain [SM01033] (244-319)
  IPR015943 WD40/YVTN repeat-like-containing domain superfamily [G3DSA:2.130.10.10] (21-273)
  IPR036322 WD40-repeat-containing domain superfamily [SSF50978] (23-270)
  IPR040315 WD repeat-containing protein WDR46/Utp7 [PTHR14085] (23-412)

Nearest PDB structures (foldseek):
  7mqa-assembly1_LW  TM=5.890E-01  e=3.335E-47  Homo sapiens
  7mq9-assembly1_LW  TM=6.725E-01  e=1.010E-42  Homo sapiens
  6lqv-assembly1_5C  TM=7.147E-01  e=1.512E-33  Saccharomyces cerevisiae S288C
  7d63-assembly1_5C  TM=6.948E-01  e=1.781E-33  Saccharomyces cerevisiae S288C
  6lqp-assembly1_5C  TM=5.929E-01  e=1.215E-33  Saccharomyces cerevisiae S288C

Organism: NCBI:txid2587831

Secondary structure (DSSP, 8-state):
--B--GGGSSS----B-----TTSEEEEE-TTSEEEEEETTTTEEEEEEE-SS-EEEEEE-SSTTEEEEEESS-EEEEETTS-EEEEETTS-SEEEEEEETTTTEEEEEETTSEEEEEETTTTEEEEEEE-SSS---EEEE-TTT-PEEEE-TTSEEEEE-TT-SS-SEEEE--SS-EEEEEE-TTSSEEEEEETTSEEEEEETTTTEEEEEEE-SS--SEEEE-TTS-EEEEEEETTTTEEEEEEEES-EEEEEEPTTSSEEEEEETTEEEEEE-TT-S-----TTTS-TT--HHHHHHHHHHHHHTPPPGGG--S-THHHHHHHHHHHHHHHHHHHHHHSS-TTS---------SSS---HHHHHHHHHHHHHHHHHHHHHHHHHHHSS--------------TTTT---/--B--GGGSSS----B-----TTSEEEEE-TTSEEEEEETTTTEEEEEEE-SS-EEEEEE-SSTTEEEEEESSSEEEEE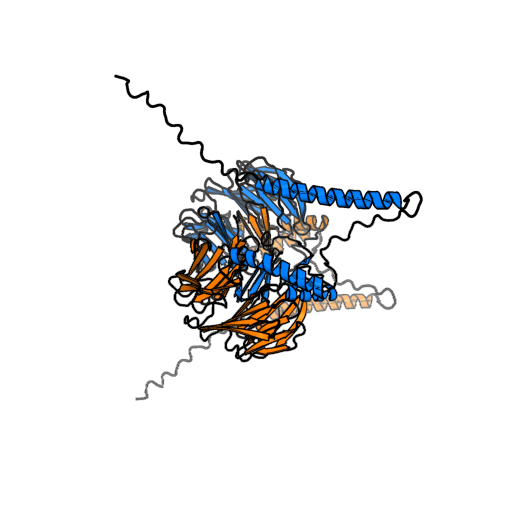TTS-EEEEETTS-SEEEEEEETTTTEEEEEETTSEEEEEETTTTEEEEEEE-SSS---EEEE-TTT-PEEEE-TTSEEEEE-TT-SS-SEEEE--SS-EEEEEE-TTSSEEEEEETTSEEEEEETTTTEEEEEEE-SS--SEEEE-TTS-EEEEEEETTTTEEEEEEEES-EEEEEEPTTSSEEEEEETTEEEEEE-TT-S-----TTTS-TT--HHHHHHHHHHHHHTPPPGGG--S-THHHHHHHHHHHHHHHHHHHHHHSS-TTS---------SSS---HHHHHHHHHHHHHHHHHHHHHHHHHHHSS--------------TTTT---